Protein AF-A0A6G0UIK2-F1 (afdb_monomer_lite)

Radius of gyration: 37.33 Å; chains: 1; bounding box: 90×75×109 Å

Structure (mmCIF, N/CA/C/O backbone):
data_AF-A0A6G0UIK2-F1
#
_entry.id   AF-A0A6G0UIK2-F1
#
loop_
_atom_site.group_PDB
_atom_site.id
_atom_site.type_symbol
_atom_site.label_atom_id
_atom_site.label_alt_id
_atom_site.label_comp_id
_atom_site.label_asym_id
_atom_site.label_entity_id
_atom_site.label_seq_id
_atom_site.pdbx_PDB_ins_code
_atom_site.Cartn_x
_atom_site.Cartn_y
_atom_site.Cartn_z
_atom_site.occupancy
_atom_site.B_iso_or_equiv
_atom_site.auth_seq_id
_atom_site.auth_comp_id
_atom_site.auth_asym_id
_atom_site.auth_atom_id
_atom_site.pdbx_PDB_model_num
ATOM 1 N N . MET A 1 1 ? 11.180 5.224 -28.943 1.00 34.25 1 MET A N 1
ATOM 2 C CA . MET A 1 1 ? 11.182 4.300 -30.099 1.00 34.25 1 MET A CA 1
ATOM 3 C C . MET A 1 1 ? 10.097 3.264 -29.879 1.00 34.25 1 MET A C 1
ATOM 5 O O . MET A 1 1 ? 9.831 2.953 -28.726 1.00 34.25 1 MET A O 1
ATOM 9 N N . ALA A 1 2 ? 9.435 2.812 -30.944 1.00 28.53 2 ALA A N 1
ATOM 10 C CA . ALA A 1 2 ? 8.351 1.838 -30.860 1.00 28.53 2 ALA A CA 1
ATOM 11 C C . ALA A 1 2 ? 8.927 0.422 -30.720 1.00 28.53 2 ALA A C 1
ATOM 13 O O . ALA A 1 2 ? 9.756 0.020 -31.533 1.00 28.53 2 ALA A O 1
ATOM 14 N N . ILE A 1 3 ? 8.484 -0.316 -29.703 1.00 40.28 3 ILE A N 1
ATOM 15 C CA . ILE A 1 3 ? 8.527 -1.778 -29.731 1.00 40.28 3 ILE A CA 1
ATOM 16 C C . ILE A 1 3 ? 7.458 -2.175 -30.747 1.00 40.28 3 ILE A C 1
ATOM 18 O O . ILE A 1 3 ? 6.300 -1.782 -30.603 1.00 40.28 3 ILE A O 1
ATOM 22 N N . LEU A 1 4 ? 7.856 -2.862 -31.815 1.00 38.62 4 LEU A N 1
ATOM 23 C CA . LEU A 1 4 ? 6.909 -3.444 -32.759 1.00 38.62 4 LEU A CA 1
ATOM 24 C C . LEU A 1 4 ? 6.249 -4.640 -32.070 1.00 38.62 4 LEU A C 1
ATOM 26 O O . LEU A 1 4 ? 6.721 -5.768 -32.167 1.00 38.62 4 LEU A O 1
ATOM 30 N N . GLU A 1 5 ? 5.171 -4.382 -31.336 1.00 42.03 5 GLU A N 1
ATOM 31 C CA . GLU A 1 5 ? 4.216 -5.421 -30.968 1.00 42.03 5 GLU A CA 1
ATOM 32 C C . GLU A 1 5 ? 3.418 -5.754 -32.229 1.00 42.03 5 GLU A C 1
ATOM 34 O O . GLU A 1 5 ? 2.476 -5.058 -32.603 1.00 42.03 5 GLU A O 1
ATOM 39 N N . SER A 1 6 ? 3.856 -6.781 -32.949 1.00 40.16 6 SER A N 1
ATOM 40 C CA . SER A 1 6 ? 3.041 -7.370 -34.001 1.00 40.16 6 SER A CA 1
ATOM 41 C C . SER A 1 6 ? 2.009 -8.292 -33.363 1.00 40.16 6 SER A C 1
ATOM 43 O O . SER A 1 6 ? 2.371 -9.274 -32.719 1.00 40.16 6 SER A O 1
ATOM 45 N N . GLU A 1 7 ? 0.723 -8.005 -33.568 1.00 42.91 7 GLU A N 1
ATOM 46 C CA . GLU A 1 7 ? -0.362 -8.965 -33.311 1.00 42.91 7 GLU A CA 1
ATOM 47 C C . GLU A 1 7 ? -0.391 -10.100 -34.357 1.00 42.91 7 GLU A C 1
ATOM 49 O O . GLU A 1 7 ? -1.149 -11.064 -34.227 1.00 42.91 7 GLU A O 1
ATOM 54 N N . GLU A 1 8 ? 0.424 -9.998 -35.411 1.00 45.72 8 GLU A N 1
ATOM 55 C CA . GLU A 1 8 ? 0.498 -10.980 -36.484 1.00 45.72 8 GLU A CA 1
ATOM 56 C C . GLU A 1 8 ? 1.493 -12.094 -36.109 1.00 45.72 8 GLU A C 1
ATOM 58 O O . GLU A 1 8 ? 2.708 -11.892 -36.073 1.00 45.72 8 GLU A O 1
ATOM 63 N N . ASN A 1 9 ? 0.960 -13.290 -35.827 1.00 54.25 9 ASN A N 1
ATOM 64 C CA . ASN A 1 9 ? 1.713 -14.511 -35.487 1.00 54.25 9 ASN A CA 1
ATOM 65 C C . ASN A 1 9 ? 2.527 -15.097 -36.667 1.00 54.25 9 ASN A C 1
ATOM 67 O O . ASN A 1 9 ? 2.987 -16.235 -36.579 1.00 54.25 9 ASN A O 1
ATOM 71 N N . ASP A 1 10 ? 2.647 -14.382 -37.788 1.00 66.69 10 ASP A N 1
ATOM 72 C CA . ASP A 1 10 ? 3.238 -14.868 -39.036 1.00 66.69 10 ASP A CA 1
ATOM 73 C C . ASP A 1 10 ? 4.478 -14.085 -39.495 1.00 66.69 10 ASP A C 1
ATOM 75 O O . ASP A 1 10 ? 4.962 -14.347 -40.594 1.00 66.69 10 ASP A O 1
ATOM 79 N N . LEU A 1 11 ? 5.036 -13.178 -38.683 1.00 69.94 11 LEU A N 1
ATOM 80 C CA . LEU A 1 11 ? 6.288 -12.486 -39.018 1.00 69.94 11 LEU A CA 1
ATOM 81 C C . LEU A 1 11 ? 7.501 -13.429 -39.017 1.00 69.94 11 LEU A C 1
ATOM 83 O O . LEU A 1 11 ? 7.654 -14.291 -38.152 1.00 69.94 11 LEU A O 1
ATOM 87 N N . ALA A 1 12 ? 8.402 -13.215 -39.970 1.00 75.38 12 ALA A N 1
ATOM 88 C CA . ALA A 1 12 ? 9.668 -13.910 -40.125 1.00 75.38 12 ALA A CA 1
ATOM 89 C C . ALA A 1 12 ? 10.810 -12.904 -40.353 1.00 75.38 12 ALA A C 1
ATOM 91 O O . ALA A 1 12 ? 10.625 -11.839 -40.944 1.00 75.38 12 ALA A O 1
ATOM 92 N N . VAL A 1 13 ? 12.003 -13.258 -39.869 1.00 77.62 13 VAL A N 1
ATOM 93 C CA . VAL A 1 13 ? 13.226 -12.455 -39.992 1.00 77.62 13 VAL A CA 1
ATOM 94 C C . VAL A 1 13 ? 14.212 -13.217 -40.869 1.00 77.62 13 VAL A C 1
ATOM 96 O O . VAL A 1 13 ? 14.624 -14.323 -40.519 1.00 77.62 13 VAL A O 1
ATOM 99 N N . LEU A 1 14 ? 14.581 -12.643 -42.015 1.00 80.62 14 LEU A N 1
ATOM 100 C CA . LEU A 1 14 ? 15.610 -13.211 -42.884 1.00 80.62 14 LEU A CA 1
ATOM 101 C C . LEU A 1 14 ? 16.980 -12.700 -42.448 1.00 80.62 14 LEU A C 1
ATOM 103 O O . LEU A 1 14 ? 17.200 -11.489 -42.407 1.00 80.62 14 LEU A O 1
ATOM 107 N N . VAL A 1 15 ? 17.904 -13.619 -42.182 1.00 78.94 15 VAL A N 1
ATOM 108 C CA . VAL A 1 15 ? 19.283 -13.301 -41.799 1.00 78.94 15 VAL A CA 1
ATOM 109 C C . VAL A 1 15 ? 20.239 -13.846 -42.850 1.00 78.94 15 VAL A C 1
ATOM 111 O O . VAL A 1 15 ? 20.168 -15.022 -43.201 1.00 78.94 15 VAL A O 1
ATOM 114 N N . ILE A 1 16 ? 21.130 -12.990 -43.349 1.00 79.38 16 ILE A N 1
ATOM 115 C CA . ILE A 1 16 ? 22.190 -13.348 -44.296 1.00 79.38 16 ILE A CA 1
ATOM 116 C C . ILE A 1 16 ? 23.500 -12.798 -43.744 1.00 79.38 16 ILE A C 1
ATOM 118 O O . ILE A 1 16 ? 23.590 -11.602 -43.468 1.00 79.38 16 ILE A O 1
ATOM 122 N N . ASP A 1 17 ? 24.491 -13.675 -43.575 1.00 76.62 17 ASP A N 1
ATOM 123 C CA . ASP A 1 17 ? 25.811 -13.341 -43.026 1.00 76.62 17 ASP A CA 1
ATOM 124 C C . ASP A 1 17 ? 25.730 -12.604 -41.672 1.00 76.62 17 ASP A C 1
ATOM 126 O O . ASP A 1 17 ? 26.405 -11.603 -41.451 1.00 76.62 17 ASP A O 1
ATOM 130 N N . GLY A 1 18 ? 24.840 -13.064 -40.783 1.00 75.31 18 GLY A N 1
ATOM 131 C CA . GLY A 1 18 ? 24.606 -12.469 -39.457 1.00 75.31 18 GLY A CA 1
ATOM 132 C C . GLY A 1 18 ? 23.735 -11.206 -39.452 1.00 75.31 18 GLY A C 1
ATOM 133 O O . GLY A 1 18 ? 23.289 -10.782 -38.391 1.00 75.31 18 GLY A O 1
ATOM 134 N N . LEU A 1 19 ? 23.418 -10.635 -40.619 1.00 79.00 19 LEU A N 1
ATOM 135 C CA . LEU A 1 19 ? 22.650 -9.394 -40.744 1.00 79.00 19 LEU A CA 1
ATOM 136 C C . LEU A 1 19 ? 21.186 -9.646 -41.096 1.00 79.00 19 LEU A C 1
ATOM 138 O O . LEU A 1 19 ? 20.872 -10.414 -42.007 1.00 79.00 19 LEU A O 1
ATOM 142 N N . ILE A 1 20 ? 20.287 -8.916 -40.444 1.00 80.81 20 ILE A N 1
ATOM 143 C CA . ILE A 1 20 ? 18.859 -8.907 -40.754 1.00 80.81 20 ILE A CA 1
ATOM 144 C C . ILE A 1 20 ? 18.646 -8.215 -42.106 1.00 80.81 20 ILE A C 1
ATOM 146 O O . ILE A 1 20 ? 18.943 -7.033 -42.264 1.00 80.81 20 ILE A O 1
ATOM 150 N N . LYS A 1 21 ? 18.109 -8.933 -43.093 1.00 82.69 21 LYS A N 1
ATOM 151 C CA . LYS A 1 21 ? 17.836 -8.408 -44.444 1.00 82.69 21 LYS A CA 1
ATOM 152 C C . LYS A 1 21 ? 16.383 -8.032 -44.672 1.00 82.69 21 LYS A C 1
ATOM 154 O O . LYS A 1 21 ? 16.118 -7.101 -45.426 1.00 82.69 21 LYS A O 1
ATOM 159 N N . SER A 1 22 ? 15.454 -8.710 -44.010 1.00 78.88 22 SER A N 1
ATOM 160 C CA . SER A 1 22 ? 14.035 -8.362 -44.060 1.00 78.88 22 SER A CA 1
ATOM 161 C C . SER A 1 22 ? 13.304 -8.813 -42.797 1.00 78.88 22 SER A C 1
ATOM 163 O O . SER A 1 22 ? 13.726 -9.754 -42.119 1.00 78.88 22 SER A O 1
ATOM 165 N N . ILE A 1 23 ? 12.220 -8.104 -42.476 1.00 78.88 23 ILE A N 1
ATOM 166 C CA . ILE A 1 23 ? 11.276 -8.415 -41.396 1.00 78.88 23 ILE A CA 1
ATOM 167 C C . ILE A 1 23 ? 9.881 -8.283 -42.005 1.00 78.88 23 ILE A C 1
ATOM 169 O O . ILE A 1 23 ? 9.384 -7.173 -42.190 1.00 78.88 23 ILE A O 1
ATOM 173 N N . GLU A 1 24 ? 9.290 -9.405 -42.394 1.00 78.12 24 GLU A N 1
ATOM 174 C CA . GLU A 1 24 ? 8.065 -9.455 -43.202 1.00 78.12 24 GLU A CA 1
ATOM 175 C C . GLU A 1 24 ? 7.240 -10.686 -42.819 1.00 78.12 24 GLU A C 1
ATOM 177 O O . GLU A 1 24 ? 7.688 -11.521 -42.034 1.00 78.12 24 GLU A O 1
ATOM 182 N N . LYS A 1 25 ? 6.033 -10.840 -43.369 1.00 75.50 25 LYS A N 1
ATOM 183 C CA . LYS A 1 25 ? 5.266 -12.076 -43.183 1.00 75.50 25 LYS A CA 1
ATOM 184 C C . LYS A 1 25 ? 6.003 -13.254 -43.796 1.00 75.50 25 LYS A C 1
ATOM 186 O O . LYS A 1 25 ? 6.598 -13.152 -44.865 1.00 75.50 25 LYS A O 1
ATOM 191 N N . SER A 1 26 ? 5.896 -14.414 -43.162 1.00 72.88 26 SER A N 1
ATOM 192 C CA . SER A 1 26 ? 6.529 -15.651 -43.614 1.00 72.88 26 SER A CA 1
ATOM 193 C C . SER A 1 26 ? 6.092 -16.046 -45.031 1.00 72.88 26 SER A C 1
ATOM 195 O O . SER A 1 26 ? 6.870 -16.664 -45.755 1.00 72.88 26 SER A O 1
ATOM 197 N N . SER A 1 27 ? 4.878 -15.662 -45.453 1.00 74.50 27 SER A N 1
ATOM 198 C CA . SER A 1 27 ? 4.381 -15.852 -46.824 1.00 74.50 27 SER A CA 1
ATOM 199 C C . SER A 1 27 ? 5.041 -14.952 -47.867 1.00 74.50 27 SER A C 1
ATOM 201 O O . SER A 1 27 ? 5.027 -15.297 -49.048 1.00 74.50 27 SER A O 1
ATOM 203 N N . ASP A 1 28 ? 5.583 -13.814 -47.440 1.00 75.38 28 ASP A N 1
ATOM 204 C CA . ASP A 1 28 ? 6.031 -12.727 -48.312 1.00 75.38 28 ASP A CA 1
ATOM 205 C C . ASP A 1 28 ? 7.557 -12.753 -48.510 1.00 75.38 28 ASP A C 1
ATOM 207 O O . ASP A 1 28 ? 8.066 -12.182 -49.473 1.00 75.38 28 ASP A O 1
ATOM 211 N N . ILE A 1 29 ? 8.283 -13.509 -47.673 1.00 72.00 29 ILE A N 1
ATOM 212 C CA . ILE A 1 29 ? 9.716 -13.767 -47.850 1.00 72.00 29 ILE A CA 1
ATOM 213 C C . ILE A 1 29 ? 9.935 -14.678 -49.066 1.00 72.00 29 ILE A C 1
ATOM 215 O O . ILE A 1 29 ? 9.763 -15.899 -49.009 1.00 72.00 29 ILE A O 1
ATOM 219 N N . ILE A 1 30 ? 10.377 -14.072 -50.167 1.00 67.19 30 ILE A N 1
ATOM 220 C CA . ILE A 1 30 ? 10.796 -14.761 -51.390 1.00 67.19 30 ILE A CA 1
ATOM 221 C C . ILE A 1 30 ? 12.322 -14.882 -51.375 1.00 67.19 30 ILE A C 1
ATOM 223 O O . ILE A 1 30 ? 13.034 -13.891 -51.514 1.00 67.19 30 ILE A O 1
ATOM 227 N N . VAL A 1 31 ? 12.828 -16.106 -51.233 1.00 66.56 31 VAL A N 1
ATOM 228 C CA . VAL A 1 31 ? 14.262 -16.429 -51.309 1.00 66.56 31 VAL A CA 1
ATOM 229 C C . VAL A 1 31 ? 14.514 -17.434 -52.432 1.00 66.56 31 VAL A C 1
ATOM 231 O O . VAL A 1 31 ? 13.772 -18.404 -52.576 1.00 66.56 31 VAL A O 1
ATOM 234 N N . GLU A 1 32 ? 15.546 -17.187 -53.246 1.00 54.56 32 GLU A N 1
ATOM 235 C CA . GLU A 1 32 ? 15.909 -18.034 -54.398 1.00 54.56 32 GLU A CA 1
ATOM 236 C C . GLU A 1 32 ? 16.566 -19.368 -53.982 1.00 54.56 32 GLU A C 1
ATOM 238 O O . GLU A 1 32 ? 16.543 -20.332 -54.747 1.00 54.56 32 GLU A O 1
ATOM 243 N N . GLU A 1 33 ? 17.094 -19.449 -52.754 1.00 62.06 33 GLU A N 1
ATOM 244 C CA . GLU A 1 33 ? 17.765 -20.622 -52.180 1.00 62.06 33 GLU A CA 1
ATOM 245 C C . GLU A 1 33 ? 17.059 -21.154 -50.915 1.00 62.06 33 GLU A C 1
ATOM 247 O O . GLU A 1 33 ? 16.297 -20.458 -50.242 1.00 62.06 33 GLU A O 1
ATOM 252 N N . SER A 1 34 ? 17.314 -22.424 -50.579 1.00 64.50 34 SER A N 1
ATOM 253 C CA . SER A 1 34 ? 16.778 -23.087 -49.382 1.00 64.50 34 SER A CA 1
ATOM 254 C C . SER A 1 34 ? 17.549 -22.670 -48.124 1.00 64.50 34 SER A C 1
ATOM 256 O O . SER A 1 34 ? 18.591 -23.251 -47.825 1.00 64.50 34 SER A O 1
ATOM 258 N N . PHE A 1 35 ? 17.006 -21.732 -47.346 1.00 67.00 35 PHE A N 1
ATOM 259 C CA . PHE A 1 35 ? 17.536 -21.369 -46.025 1.00 67.00 35 PHE A CA 1
ATOM 260 C C . PHE A 1 35 ? 17.013 -22.295 -44.908 1.00 67.00 35 PHE A C 1
ATOM 262 O O . PHE A 1 35 ? 15.846 -22.706 -44.950 1.00 67.00 35 PHE A O 1
ATOM 269 N N . PRO A 1 36 ? 17.822 -22.592 -43.871 1.00 64.25 36 PRO A N 1
ATOM 270 C CA . PRO A 1 36 ? 17.335 -23.199 -42.635 1.00 64.25 36 PRO A CA 1
ATOM 271 C C . PRO A 1 36 ? 16.252 -22.320 -41.995 1.00 64.25 36 PRO A C 1
ATOM 273 O O . PRO A 1 36 ? 16.436 -21.116 -41.834 1.00 64.25 36 PRO A O 1
ATOM 276 N N . LYS A 1 37 ? 15.112 -22.914 -41.626 1.00 68.06 37 LYS A N 1
ATOM 277 C CA . LYS A 1 37 ? 14.012 -22.207 -40.952 1.00 68.06 37 LYS A CA 1
ATOM 278 C C . LYS A 1 37 ? 14.024 -22.520 -39.461 1.00 68.06 37 LYS A C 1
ATOM 280 O O . LYS A 1 37 ? 14.017 -23.691 -39.085 1.00 68.06 37 LYS A O 1
ATOM 285 N N . VAL A 1 38 ? 13.976 -21.482 -38.630 1.00 66.00 38 VAL A N 1
ATOM 286 C CA . VAL A 1 38 ? 13.865 -21.597 -37.171 1.00 66.00 38 VAL A CA 1
ATOM 287 C C . VAL A 1 38 ? 12.470 -21.138 -36.752 1.00 66.00 38 VAL A C 1
ATOM 289 O O . VAL A 1 38 ? 12.124 -19.974 -36.914 1.00 66.00 38 VAL A O 1
ATOM 292 N N . ASP A 1 39 ? 11.652 -22.061 -36.243 1.00 65.31 39 ASP A N 1
ATOM 293 C CA . ASP A 1 39 ? 10.324 -21.751 -35.698 1.00 65.31 39 ASP A CA 1
ATOM 294 C C . ASP A 1 39 ? 10.440 -21.359 -34.216 1.00 65.31 39 ASP A C 1
ATOM 296 O O . ASP A 1 39 ? 10.848 -22.166 -33.368 1.00 65.31 39 ASP A O 1
ATOM 300 N N . CYS A 1 40 ? 10.048 -20.121 -33.903 1.00 59.00 40 CYS A N 1
ATOM 301 C CA . CYS A 1 40 ? 10.034 -19.572 -32.548 1.00 59.00 40 CYS A CA 1
ATOM 302 C C . CYS A 1 40 ? 8.974 -20.221 -31.629 1.00 59.00 40 CYS A C 1
ATOM 304 O O . CYS A 1 40 ? 8.991 -19.961 -30.429 1.00 59.00 40 CYS A O 1
ATOM 306 N N . ARG A 1 41 ? 8.068 -21.073 -32.147 1.00 52.22 41 ARG A N 1
ATOM 307 C CA . ARG A 1 41 ? 7.090 -21.913 -31.412 1.00 52.22 41 ARG A CA 1
ATOM 308 C C . ARG A 1 41 ? 6.298 -21.175 -30.321 1.00 52.22 41 ARG A C 1
ATOM 310 O O . ARG A 1 41 ? 6.032 -21.726 -29.254 1.00 52.22 41 ARG A O 1
ATOM 317 N N . GLY A 1 42 ? 5.910 -19.929 -30.600 1.00 56.59 42 GLY A N 1
ATOM 318 C CA . GLY A 1 42 ? 5.153 -19.066 -29.682 1.00 56.59 42 GLY A CA 1
ATOM 319 C C . GLY A 1 42 ? 5.996 -18.299 -28.652 1.00 56.59 42 GLY A C 1
ATOM 320 O O . GLY A 1 42 ? 5.425 -17.647 -27.781 1.00 56.59 42 GLY A O 1
ATOM 321 N N . GLY A 1 43 ? 7.329 -18.373 -28.732 1.00 57.72 43 GLY A N 1
ATOM 322 C CA . GLY A 1 43 ? 8.256 -17.515 -27.989 1.00 57.72 43 GLY A CA 1
ATOM 323 C C . GLY A 1 43 ? 8.405 -16.117 -28.603 1.00 57.72 43 GLY A C 1
ATOM 324 O O . GLY A 1 43 ? 7.928 -15.857 -29.706 1.00 57.72 43 GLY A O 1
ATOM 325 N N . CYS A 1 44 ? 9.080 -15.217 -27.883 1.00 62.72 44 CYS A N 1
ATOM 326 C CA . CYS A 1 44 ? 9.376 -13.860 -28.348 1.00 62.72 44 CYS A CA 1
ATOM 327 C C . CYS A 1 44 ? 10.810 -13.783 -28.881 1.00 62.72 44 CYS A C 1
ATOM 329 O O . CYS A 1 44 ? 11.738 -14.251 -28.220 1.00 62.72 44 CYS A O 1
ATOM 331 N N . LEU A 1 45 ? 10.986 -13.174 -30.054 1.00 70.12 45 LEU A N 1
ATOM 332 C CA . LEU A 1 45 ? 12.298 -12.788 -30.559 1.00 70.12 45 LEU A CA 1
ATOM 333 C C . LEU A 1 45 ? 12.630 -11.394 -30.011 1.00 70.12 45 LEU A C 1
ATOM 335 O O . LEU A 1 45 ? 11.912 -10.436 -30.292 1.00 70.12 45 LEU A O 1
ATOM 339 N N . ILE A 1 46 ? 13.709 -11.284 -29.237 1.00 75.75 46 ILE A N 1
ATOM 340 C CA . ILE A 1 46 ? 14.225 -10.012 -28.710 1.00 75.75 46 ILE A CA 1
ATOM 341 C C . ILE A 1 46 ? 15.668 -9.794 -29.185 1.00 75.75 46 ILE A C 1
ATOM 343 O O . ILE A 1 46 ? 16.333 -10.775 -29.522 1.00 75.75 46 ILE A O 1
ATOM 347 N N . PRO A 1 47 ? 16.165 -8.543 -29.228 1.00 80.25 47 PRO A N 1
ATOM 348 C CA . PRO A 1 47 ? 17.593 -8.302 -29.410 1.00 80.25 47 PRO A CA 1
ATOM 349 C C . PRO A 1 47 ? 18.393 -8.990 -28.300 1.00 80.25 47 PRO A C 1
ATOM 351 O O . PRO A 1 47 ? 17.902 -9.089 -27.171 1.00 80.25 47 PRO A O 1
ATOM 354 N N . GLY A 1 48 ? 19.621 -9.409 -28.605 1.00 85.31 48 GLY A N 1
ATOM 355 C CA . GLY A 1 48 ? 20.551 -9.887 -27.588 1.00 85.31 48 GLY A CA 1
ATOM 356 C C . GLY A 1 48 ? 20.739 -8.851 -26.476 1.00 85.31 48 GLY A C 1
ATOM 357 O O . GLY A 1 48 ? 20.702 -7.637 -26.722 1.00 85.31 48 GLY A O 1
ATOM 358 N N . LEU A 1 49 ? 20.845 -9.323 -25.231 1.00 94.25 49 LEU A N 1
ATOM 359 C CA . LEU A 1 49 ? 21.008 -8.434 -24.086 1.00 94.25 49 LEU A CA 1
ATOM 360 C C . LEU A 1 49 ? 22.454 -7.955 -24.018 1.00 94.25 49 LEU A C 1
ATOM 362 O O . LEU A 1 49 ? 23.393 -8.721 -24.235 1.00 94.25 49 LEU A O 1
ATOM 366 N N . ILE A 1 50 ? 22.623 -6.682 -23.681 1.00 96.06 50 ILE A N 1
ATOM 367 C CA . ILE A 1 50 ? 23.929 -6.039 -23.619 1.00 96.06 50 ILE A CA 1
ATOM 368 C C . ILE A 1 50 ? 24.182 -5.602 -22.187 1.00 96.06 50 ILE A C 1
ATOM 370 O O . ILE A 1 50 ? 23.447 -4.778 -21.638 1.00 96.06 50 ILE A O 1
ATOM 374 N N . ASP A 1 51 ? 25.240 -6.139 -21.592 1.00 98.00 51 ASP A N 1
ATOM 375 C CA . ASP A 1 51 ? 25.703 -5.704 -20.284 1.00 98.00 51 ASP A CA 1
ATOM 376 C C . ASP A 1 51 ? 26.595 -4.468 -20.434 1.00 98.00 51 ASP A C 1
ATOM 378 O O . ASP A 1 51 ? 27.769 -4.549 -20.803 1.00 98.00 51 ASP A O 1
ATOM 382 N N . GLY A 1 52 ? 26.014 -3.299 -20.163 1.00 97.44 52 GLY A N 1
ATOM 383 C CA . GLY A 1 52 ? 26.690 -2.019 -20.328 1.00 97.44 52 GLY A CA 1
ATOM 384 C C . GLY A 1 52 ? 27.799 -1.744 -19.314 1.00 97.44 52 GLY A C 1
ATOM 385 O O . GLY A 1 52 ? 28.472 -0.732 -19.480 1.00 97.44 52 GLY A O 1
ATOM 386 N N . HIS A 1 53 ? 27.970 -2.570 -18.270 1.00 98.12 53 HIS A N 1
ATOM 387 C CA . HIS A 1 53 ? 28.995 -2.356 -17.249 1.00 98.12 53 HIS A CA 1
ATOM 388 C C . HIS A 1 53 ? 29.303 -3.636 -16.453 1.00 98.12 53 HIS A C 1
ATOM 390 O O . HIS A 1 53 ? 28.509 -4.038 -15.604 1.00 98.12 53 HIS A O 1
ATOM 396 N N . SER A 1 54 ? 30.503 -4.203 -16.619 1.00 97.44 54 SER A N 1
ATOM 397 C CA . SER A 1 54 ? 30.993 -5.289 -15.756 1.00 97.44 54 SER A CA 1
ATOM 398 C C . SER A 1 54 ? 32.513 -5.251 -15.523 1.00 97.44 54 SER A C 1
ATOM 400 O O . SER A 1 54 ? 33.257 -4.619 -16.280 1.00 97.44 54 SER A O 1
ATOM 402 N N . HIS A 1 55 ? 32.979 -5.959 -14.487 1.00 96.81 55 HIS A N 1
ATOM 403 C CA . HIS A 1 55 ? 34.391 -6.157 -14.121 1.00 96.81 55 HIS A CA 1
ATOM 404 C C . HIS A 1 55 ? 34.710 -7.661 -14.011 1.00 96.81 55 HIS A C 1
ATOM 406 O O . HIS A 1 55 ? 34.934 -8.176 -12.911 1.00 96.81 55 HIS A O 1
ATOM 412 N N . PRO A 1 56 ? 34.703 -8.412 -15.126 1.00 96.19 56 PRO A N 1
ATOM 413 C CA . PRO A 1 56 ? 34.588 -9.866 -15.069 1.00 96.19 56 PRO A CA 1
ATOM 414 C C . PRO A 1 56 ? 35.922 -10.596 -14.857 1.00 96.19 56 PRO A C 1
ATOM 416 O O . PRO A 1 56 ? 35.931 -11.793 -14.576 1.00 96.19 56 PRO A O 1
ATOM 419 N N . VAL A 1 57 ? 37.056 -9.896 -14.970 1.00 97.19 57 VAL A N 1
ATOM 420 C CA . VAL A 1 57 ? 38.390 -10.479 -14.784 1.00 97.19 57 VAL A CA 1
ATOM 421 C C . VAL A 1 57 ? 38.875 -10.195 -13.364 1.00 97.19 57 VAL A C 1
ATOM 423 O O . VAL A 1 57 ? 39.252 -9.075 -13.036 1.00 97.19 57 VAL A O 1
ATOM 426 N N . PHE A 1 58 ? 38.890 -11.211 -12.508 1.00 95.44 58 PHE A N 1
ATOM 427 C CA . PHE A 1 58 ? 39.471 -11.150 -11.164 1.00 95.44 58 PHE A CA 1
ATOM 428 C C . PHE A 1 58 ? 39.757 -12.558 -10.638 1.00 95.44 58 PHE A C 1
ATOM 430 O O . PHE A 1 58 ? 39.325 -13.548 -11.221 1.00 95.44 58 PHE A O 1
ATOM 437 N N . ALA A 1 59 ? 40.474 -12.653 -9.517 1.00 92.62 59 ALA A N 1
ATOM 438 C CA . ALA A 1 59 ? 40.645 -13.906 -8.785 1.00 92.62 59 ALA A CA 1
ATOM 439 C C . ALA A 1 59 ? 40.277 -13.761 -7.302 1.00 92.62 59 ALA A C 1
ATOM 441 O O . ALA A 1 59 ? 40.422 -12.691 -6.708 1.00 92.62 59 ALA A O 1
ATOM 442 N N . GLY A 1 60 ? 39.871 -14.879 -6.694 1.00 85.25 60 GLY A N 1
ATOM 443 C CA . GLY A 1 60 ? 39.393 -14.947 -5.310 1.00 85.25 60 GLY A CA 1
ATOM 444 C C . GLY A 1 60 ? 37.894 -14.663 -5.173 1.00 85.25 60 GLY A C 1
ATOM 445 O O . GLY A 1 60 ? 37.218 -14.342 -6.145 1.00 85.25 60 GLY A O 1
ATOM 446 N N . ASP A 1 61 ? 37.377 -14.787 -3.950 1.00 77.31 61 ASP A N 1
ATOM 447 C CA . ASP A 1 61 ? 35.986 -14.480 -3.610 1.00 77.31 61 ASP A CA 1
ATOM 448 C C . ASP A 1 61 ? 35.905 -13.515 -2.416 1.00 77.31 61 ASP A C 1
ATOM 450 O O . ASP A 1 61 ? 36.779 -13.495 -1.544 1.00 77.31 61 ASP A O 1
ATOM 454 N N . ARG A 1 62 ? 34.839 -12.707 -2.367 1.00 78.12 62 ARG A N 1
ATOM 455 C CA . ARG A 1 62 ? 34.537 -11.806 -1.239 1.00 78.12 62 ARG A CA 1
ATOM 456 C C . ARG A 1 62 ? 33.318 -12.277 -0.439 1.00 78.12 62 ARG A C 1
ATOM 458 O O . ARG A 1 62 ? 32.661 -11.473 0.220 1.00 78.12 62 ARG A O 1
ATOM 465 N N . VAL A 1 63 ? 33.011 -13.580 -0.451 1.00 73.81 63 VAL A N 1
ATOM 466 C CA . VAL A 1 63 ? 31.826 -14.137 0.238 1.00 73.81 63 VAL A CA 1
ATOM 467 C C . VAL A 1 63 ? 31.887 -13.866 1.743 1.00 73.81 63 VAL A C 1
ATOM 469 O O . VAL A 1 63 ? 30.875 -13.555 2.373 1.00 73.81 63 VAL A O 1
ATOM 472 N N . HIS A 1 64 ? 33.088 -13.916 2.319 1.00 69.06 64 HIS A N 1
ATOM 473 C CA . HIS A 1 64 ? 33.324 -13.592 3.724 1.00 69.06 64 HIS A CA 1
ATOM 474 C C . HIS A 1 64 ? 32.910 -12.151 4.080 1.00 69.06 64 HIS A C 1
ATOM 476 O O . HIS A 1 64 ? 32.342 -11.923 5.147 1.00 69.06 64 HIS A O 1
ATOM 482 N N . GLU A 1 65 ? 33.102 -11.186 3.177 1.00 74.38 65 GLU A N 1
ATOM 483 C CA . GLU A 1 65 ? 32.671 -9.801 3.387 1.00 74.38 65 GLU A CA 1
ATOM 484 C C . GLU A 1 65 ? 31.155 -9.651 3.300 1.00 74.38 65 GLU A C 1
ATOM 486 O O . GLU A 1 65 ? 30.561 -8.903 4.076 1.00 74.38 65 GLU A O 1
ATOM 491 N N . PHE A 1 66 ? 30.513 -10.387 2.389 1.00 69.38 66 PHE A N 1
ATOM 492 C CA . PHE A 1 66 ? 29.057 -10.418 2.294 1.00 69.38 66 PHE A CA 1
ATOM 493 C C . PHE A 1 66 ? 28.431 -10.955 3.590 1.00 69.38 66 PHE A C 1
ATOM 495 O O . PHE A 1 66 ? 27.511 -10.341 4.132 1.00 69.38 66 PHE A O 1
ATOM 502 N N . ALA A 1 67 ? 28.993 -12.024 4.164 1.00 71.31 67 ALA A N 1
ATOM 503 C CA . ALA A 1 67 ? 28.575 -12.543 5.467 1.00 71.31 67 ALA A CA 1
ATOM 504 C C . ALA A 1 67 ? 28.746 -11.509 6.598 1.00 71.31 67 ALA A C 1
ATOM 506 O O . ALA A 1 67 ? 27.856 -11.359 7.437 1.00 71.31 67 ALA A O 1
ATOM 507 N N . MET A 1 68 ? 29.847 -10.748 6.601 1.00 71.12 68 MET A N 1
ATOM 508 C CA . MET A 1 68 ? 30.073 -9.672 7.575 1.00 71.12 68 MET A CA 1
ATOM 509 C C . MET A 1 68 ? 29.071 -8.521 7.421 1.00 71.12 68 MET A C 1
ATOM 511 O O . MET A 1 68 ? 28.526 -8.049 8.419 1.00 71.12 68 MET A O 1
ATOM 515 N N . LYS A 1 69 ? 28.771 -8.099 6.187 1.00 69.81 69 LYS A N 1
ATOM 516 C CA . LYS A 1 69 ? 27.759 -7.066 5.905 1.00 69.81 69 LYS A CA 1
ATOM 517 C C . LYS A 1 69 ? 26.360 -7.512 6.338 1.00 69.81 69 LYS A C 1
ATOM 519 O O . LYS A 1 69 ? 25.633 -6.729 6.946 1.00 69.81 69 LYS A O 1
ATOM 524 N N . LEU A 1 70 ? 25.993 -8.778 6.105 1.00 66.12 70 LEU A N 1
ATOM 525 C CA . LEU A 1 70 ? 24.735 -9.352 6.607 1.00 66.12 70 LEU A CA 1
ATOM 526 C C . LEU A 1 70 ? 24.671 -9.372 8.141 1.00 66.12 70 LEU A C 1
ATOM 528 O O . LEU A 1 70 ? 23.597 -9.175 8.707 1.00 66.12 70 LEU A O 1
ATOM 532 N N . ALA A 1 71 ? 25.811 -9.558 8.810 1.00 69.56 71 ALA A N 1
ATOM 533 C CA . ALA A 1 71 ? 25.937 -9.472 10.264 1.00 69.56 71 ALA A CA 1
ATOM 534 C C . ALA A 1 71 ? 25.975 -8.024 10.803 1.00 69.56 71 ALA A C 1
ATOM 536 O O . ALA A 1 71 ? 26.056 -7.831 12.015 1.00 69.56 71 ALA A O 1
ATOM 537 N N . GLY A 1 72 ? 25.887 -7.013 9.928 1.00 67.44 72 GLY A N 1
ATOM 538 C CA . GLY A 1 72 ? 25.825 -5.597 10.293 1.00 67.44 72 GLY A CA 1
ATOM 539 C C . GLY A 1 72 ? 27.173 -4.875 10.356 1.00 67.44 72 GLY A C 1
ATOM 540 O O . GLY A 1 72 ? 27.211 -3.756 10.863 1.00 67.44 72 GLY A O 1
ATOM 541 N N . ALA A 1 73 ? 28.262 -5.474 9.859 1.00 67.62 73 ALA A N 1
ATOM 542 C CA . ALA A 1 73 ? 29.568 -4.819 9.815 1.00 67.62 73 ALA A CA 1
ATOM 543 C C . ALA A 1 73 ? 29.561 -3.608 8.865 1.00 67.62 73 ALA A C 1
ATOM 545 O O . ALA A 1 73 ? 29.072 -3.675 7.734 1.00 67.62 73 ALA A O 1
ATOM 546 N N . THR A 1 74 ? 30.143 -2.504 9.320 1.00 65.25 74 THR A N 1
ATOM 547 C CA . THR A 1 74 ? 30.358 -1.284 8.538 1.00 65.25 74 THR A CA 1
ATOM 548 C C . THR A 1 74 ? 31.455 -1.478 7.488 1.00 65.25 74 THR A C 1
ATOM 550 O O . THR A 1 74 ? 32.323 -2.342 7.618 1.00 65.25 74 THR A O 1
ATOM 553 N N . TYR A 1 75 ? 31.469 -0.628 6.455 1.00 60.06 75 TYR A N 1
ATOM 554 C CA . TYR A 1 75 ? 32.510 -0.646 5.416 1.00 60.06 75 TYR A CA 1
ATOM 555 C C . TYR A 1 75 ? 33.932 -0.586 6.006 1.00 60.06 75 TYR A C 1
ATOM 557 O O . TYR A 1 75 ? 34.808 -1.353 5.607 1.00 60.06 75 TYR A O 1
ATOM 565 N N . MET A 1 76 ? 34.135 0.258 7.024 1.00 56.56 76 MET A N 1
ATOM 566 C CA . MET A 1 76 ? 35.421 0.399 7.714 1.00 56.56 76 MET A CA 1
ATOM 567 C C . MET A 1 76 ? 35.829 -0.869 8.476 1.00 56.56 76 MET A C 1
ATOM 569 O O . MET A 1 76 ? 37.008 -1.209 8.499 1.00 56.56 76 MET A O 1
ATOM 573 N N . GLU A 1 77 ? 34.879 -1.592 9.075 1.00 64.25 77 GLU A N 1
ATOM 574 C CA . GLU A 1 77 ? 35.143 -2.857 9.779 1.00 64.25 77 GLU A CA 1
ATOM 575 C C . GLU A 1 77 ? 35.485 -3.992 8.808 1.00 64.25 77 GLU A C 1
ATOM 577 O O . GLU A 1 77 ? 36.388 -4.783 9.080 1.00 64.25 77 GLU A O 1
ATOM 582 N N . VAL A 1 78 ? 34.825 -4.038 7.646 1.00 64.19 78 VAL A N 1
ATOM 583 C CA . VAL A 1 78 ? 35.147 -4.982 6.563 1.00 64.19 78 VAL A CA 1
ATOM 584 C C . VAL A 1 78 ? 36.551 -4.716 6.009 1.00 64.19 78 VAL A C 1
ATOM 586 O O . VAL A 1 78 ? 37.338 -5.645 5.823 1.00 64.19 78 VAL A O 1
ATOM 589 N N . GLN A 1 79 ? 36.909 -3.445 5.813 1.00 60.03 79 GLN A N 1
ATOM 590 C CA . GLN A 1 79 ? 38.241 -3.049 5.354 1.00 60.03 79 GLN A CA 1
ATOM 591 C C . GLN A 1 79 ? 39.325 -3.325 6.414 1.00 60.03 79 GLN A C 1
ATOM 593 O O . GLN A 1 79 ? 40.414 -3.794 6.079 1.00 60.03 79 GLN A O 1
ATOM 598 N N . ALA A 1 80 ? 39.028 -3.097 7.700 1.00 59.84 80 ALA A N 1
ATOM 599 C CA . ALA A 1 80 ? 39.925 -3.410 8.815 1.00 59.84 80 ALA A CA 1
ATOM 600 C C . ALA A 1 80 ? 40.154 -4.922 8.992 1.00 59.84 80 ALA A C 1
ATOM 602 O O . ALA A 1 80 ? 41.241 -5.331 9.398 1.00 59.84 80 ALA A O 1
ATOM 603 N N . ALA A 1 81 ? 39.169 -5.753 8.636 1.00 61.50 81 ALA A N 1
ATOM 604 C CA . ALA A 1 81 ? 39.281 -7.212 8.627 1.00 61.50 81 ALA A CA 1
ATOM 605 C C . ALA A 1 81 ? 40.065 -7.772 7.423 1.00 61.50 81 ALA A C 1
ATOM 607 O O . ALA A 1 81 ? 40.184 -8.987 7.279 1.00 61.50 81 ALA A O 1
ATOM 608 N N . GLY A 1 82 ? 40.627 -6.903 6.575 1.00 58.38 82 GLY A N 1
ATOM 609 C CA . GLY A 1 82 ? 41.437 -7.298 5.423 1.00 58.38 82 GLY A CA 1
ATOM 610 C C . GLY A 1 82 ? 40.651 -7.511 4.128 1.00 58.38 82 GLY A C 1
ATOM 611 O O . GLY A 1 82 ? 41.248 -7.978 3.161 1.00 58.38 82 GLY A O 1
ATOM 612 N N . GLY A 1 83 ? 39.362 -7.152 4.094 1.00 63.41 83 GLY A N 1
ATOM 613 C CA . GLY A 1 83 ? 38.539 -7.134 2.883 1.00 63.41 83 GLY A CA 1
ATOM 614 C C . GLY A 1 83 ? 38.758 -5.888 2.011 1.00 63.41 83 GLY A C 1
ATOM 615 O O . GLY A 1 83 ? 39.681 -5.094 2.223 1.00 63.41 83 GLY A O 1
ATOM 616 N N . GLY A 1 84 ? 37.889 -5.686 1.023 1.00 77.81 84 GLY A N 1
ATOM 617 C CA . GLY A 1 84 ? 37.925 -4.539 0.113 1.00 77.81 84 GLY A CA 1
ATOM 618 C C . GLY A 1 84 ? 38.547 -4.846 -1.251 1.00 77.81 84 GLY A C 1
ATOM 619 O O . GLY A 1 84 ? 39.006 -5.955 -1.529 1.00 77.81 84 GLY A O 1
ATOM 620 N N . ILE A 1 85 ? 38.613 -3.828 -2.116 1.00 84.88 85 ILE A N 1
ATOM 621 C CA . ILE A 1 85 ? 39.222 -3.940 -3.454 1.00 84.88 85 ILE A CA 1
ATOM 622 C C . ILE A 1 85 ? 40.652 -4.498 -3.398 1.00 84.88 85 ILE A C 1
ATOM 624 O O . ILE A 1 85 ? 40.995 -5.380 -4.178 1.00 84.88 85 ILE A O 1
ATOM 628 N N . HIS A 1 86 ? 41.452 -4.096 -2.405 1.00 87.19 86 HIS A N 1
ATOM 629 C CA . HIS A 1 86 ? 42.840 -4.546 -2.266 1.00 87.19 86 HIS A CA 1
ATOM 630 C C . HIS A 1 86 ? 43.000 -6.052 -2.022 1.00 87.19 86 HIS A C 1
ATOM 632 O O . HIS A 1 86 ? 44.027 -6.605 -2.412 1.00 87.19 86 HIS A O 1
ATOM 638 N N . PHE A 1 87 ? 42.016 -6.718 -1.406 1.00 86.62 87 PHE A N 1
ATOM 639 C CA . PHE A 1 87 ? 42.026 -8.177 -1.266 1.00 86.62 87 PHE A CA 1
ATOM 640 C C . PHE A 1 87 ? 41.943 -8.847 -2.643 1.00 86.62 87 PHE A C 1
ATOM 642 O O . PHE A 1 87 ? 42.776 -9.686 -2.992 1.00 86.62 87 PHE A O 1
ATOM 649 N N . THR A 1 88 ? 40.986 -8.399 -3.458 1.00 90.00 88 THR A N 1
ATOM 650 C CA . THR A 1 88 ? 40.802 -8.872 -4.839 1.00 90.00 88 THR A CA 1
ATOM 651 C C . THR A 1 88 ? 42.025 -8.548 -5.689 1.00 90.00 88 THR A C 1
ATOM 653 O O . THR A 1 88 ? 42.493 -9.394 -6.449 1.00 90.00 88 THR A O 1
ATOM 656 N N . THR A 1 89 ? 42.602 -7.353 -5.522 1.00 92.62 89 THR A N 1
ATOM 657 C CA . THR A 1 89 ? 43.807 -6.952 -6.252 1.00 92.62 89 THR A CA 1
ATOM 658 C C . THR A 1 89 ? 44.989 -7.859 -5.945 1.00 92.62 89 THR A C 1
ATOM 660 O O . THR A 1 89 ? 45.657 -8.333 -6.861 1.00 92.62 89 THR A O 1
ATOM 663 N N . GLN A 1 90 ? 45.227 -8.175 -4.669 1.00 92.00 90 GLN A N 1
ATOM 664 C CA . GLN A 1 90 ? 46.287 -9.105 -4.291 1.00 92.00 90 GLN A CA 1
ATOM 665 C C . GLN A 1 90 ? 46.085 -10.478 -4.950 1.00 92.00 90 GLN A C 1
ATOM 667 O O . GLN A 1 90 ? 47.014 -11.012 -5.557 1.00 92.00 90 GLN A O 1
ATOM 672 N N . LYS A 1 91 ? 44.870 -11.031 -4.881 1.00 93.81 91 LYS A N 1
ATOM 673 C CA . LYS A 1 91 ? 44.561 -12.339 -5.476 1.00 93.81 91 LYS A CA 1
ATOM 674 C C . LYS A 1 91 ? 44.704 -12.346 -6.995 1.00 93.81 91 LYS A C 1
ATOM 676 O O . LYS A 1 91 ? 45.249 -13.292 -7.557 1.00 93.81 91 LYS A O 1
ATOM 681 N N . THR A 1 92 ? 44.291 -11.271 -7.655 1.00 95.75 92 THR A N 1
ATOM 682 C CA . THR A 1 92 ? 44.389 -11.113 -9.114 1.00 95.75 92 THR A CA 1
ATOM 683 C C . THR A 1 92 ? 45.845 -10.966 -9.580 1.00 95.75 92 THR A C 1
ATOM 685 O O . THR A 1 92 ? 46.229 -11.497 -10.629 1.00 95.75 92 THR A O 1
ATOM 688 N N . ARG A 1 93 ? 46.703 -10.320 -8.779 1.00 95.62 93 ARG A N 1
ATOM 689 C CA . ARG A 1 93 ? 48.159 -10.271 -9.012 1.00 95.62 93 ARG A CA 1
ATOM 690 C C . ARG A 1 93 ? 48.797 -11.657 -8.899 1.00 95.62 93 ARG A C 1
ATOM 692 O O . ARG A 1 93 ? 49.560 -12.034 -9.786 1.00 95.62 93 ARG A O 1
ATOM 699 N N . GLU A 1 94 ? 48.443 -12.414 -7.857 1.00 96.06 94 GLU A N 1
ATOM 700 C CA . GLU A 1 94 ? 48.922 -13.785 -7.600 1.00 96.06 94 GLU A CA 1
ATOM 701 C C . GLU A 1 94 ? 48.474 -14.790 -8.683 1.00 96.06 94 GLU A C 1
ATOM 703 O O . GLU A 1 94 ? 49.201 -15.739 -8.982 1.00 96.06 94 GLU A O 1
ATOM 708 N N . ALA A 1 95 ? 47.294 -14.594 -9.279 1.00 96.94 95 ALA A N 1
ATOM 709 C CA . ALA A 1 95 ? 46.734 -15.498 -10.280 1.00 96.94 95 ALA A CA 1
ATOM 710 C C . ALA A 1 95 ? 47.504 -15.475 -11.612 1.00 96.94 95 ALA A C 1
ATOM 712 O O . ALA A 1 95 ? 47.944 -14.428 -12.100 1.00 96.94 95 ALA A O 1
ATOM 713 N N . SER A 1 96 ? 47.625 -16.641 -12.248 1.00 97.62 96 SER A N 1
ATOM 714 C CA . SER A 1 96 ? 48.186 -16.736 -13.596 1.00 97.62 96 SER A CA 1
ATOM 715 C C . SER A 1 96 ? 47.187 -16.215 -14.639 1.00 97.62 96 SER A C 1
ATOM 717 O O . SER A 1 96 ? 45.977 -16.183 -14.412 1.00 97.62 96 SER A O 1
ATOM 719 N N . LYS A 1 97 ? 47.696 -15.835 -15.816 1.00 97.88 97 LYS A N 1
ATOM 720 C CA . LYS A 1 97 ? 46.867 -15.432 -16.964 1.00 97.88 97 LYS A CA 1
ATOM 721 C C . LYS A 1 97 ? 45.870 -16.528 -17.364 1.00 97.88 97 LYS A C 1
ATOM 723 O O . LYS A 1 97 ? 44.717 -16.238 -17.648 1.00 97.88 97 LYS A O 1
ATOM 728 N N . GLU A 1 98 ? 46.319 -17.782 -17.342 1.00 97.69 98 GLU A N 1
ATOM 729 C CA . GLU A 1 98 ? 45.511 -18.954 -17.688 1.00 97.69 98 GLU A CA 1
ATOM 730 C C . GLU A 1 98 ? 44.360 -19.173 -16.698 1.00 97.69 98 GLU A C 1
ATOM 732 O O . GLU A 1 98 ? 43.242 -19.464 -17.111 1.00 97.69 98 GLU A O 1
ATOM 737 N N . THR A 1 99 ? 44.601 -18.978 -15.397 1.00 96.88 99 THR A N 1
ATOM 738 C CA . THR A 1 99 ? 43.541 -19.050 -14.382 1.00 96.88 99 THR A CA 1
ATOM 739 C C . THR A 1 99 ? 42.478 -17.981 -14.623 1.00 96.88 99 THR A C 1
ATOM 741 O O . THR A 1 99 ? 41.299 -18.313 -14.697 1.00 96.88 99 THR A O 1
ATOM 744 N N . LEU A 1 100 ? 42.895 -16.726 -14.821 1.00 98.12 100 LEU A N 1
ATOM 745 C CA . LEU A 1 100 ? 41.976 -15.614 -15.082 1.00 98.12 100 LEU A CA 1
ATOM 746 C C . LEU A 1 100 ? 41.148 -15.835 -16.356 1.00 98.12 100 LEU A C 1
ATOM 748 O O . LEU A 1 100 ? 39.949 -15.575 -16.355 1.00 98.12 100 LEU A O 1
ATOM 752 N N . LEU A 1 101 ? 41.765 -16.356 -17.420 1.00 98.25 101 LEU A N 1
ATOM 753 C CA . LEU A 1 101 ? 41.069 -16.682 -18.664 1.00 98.25 101 LEU A CA 1
ATOM 754 C C . LEU A 1 101 ? 40.043 -17.803 -18.478 1.00 98.25 101 LEU A C 1
ATOM 756 O O . LEU A 1 101 ? 38.912 -17.678 -18.937 1.00 98.25 101 LEU A O 1
ATOM 760 N N . ASN A 1 102 ? 40.420 -18.888 -17.799 1.00 97.00 102 ASN A N 1
ATOM 761 C CA . ASN A 1 102 ? 39.521 -20.017 -17.568 1.00 97.00 102 ASN A CA 1
ATOM 762 C C . ASN A 1 102 ? 38.319 -19.633 -16.699 1.00 97.00 102 ASN A C 1
ATOM 764 O O . ASN A 1 102 ? 37.222 -20.144 -16.919 1.00 97.00 102 ASN A O 1
ATOM 768 N N . ASP A 1 103 ? 38.511 -18.758 -15.714 1.00 95.75 103 ASP A N 1
ATOM 769 C CA . ASP A 1 103 ? 37.416 -18.291 -14.868 1.00 95.75 103 ASP A CA 1
ATOM 770 C C . ASP A 1 103 ? 36.522 -17.293 -15.607 1.00 95.75 103 ASP A C 1
ATOM 772 O O . ASP A 1 103 ? 35.301 -17.445 -15.568 1.00 95.75 103 ASP A O 1
ATOM 776 N N . PHE A 1 104 ? 37.101 -16.356 -16.369 1.00 97.19 104 PHE A N 1
ATOM 777 C CA . PHE A 1 104 ? 36.313 -15.446 -17.200 1.00 97.19 104 PHE A CA 1
ATOM 778 C C . PHE A 1 104 ? 35.504 -16.203 -18.263 1.00 97.19 104 PHE A C 1
ATOM 780 O O . PHE A 1 104 ? 34.332 -15.902 -18.460 1.00 97.19 104 PHE A O 1
ATOM 787 N N . LYS A 1 105 ? 36.068 -17.253 -18.875 1.00 97.31 105 LYS A N 1
ATOM 788 C CA . LYS A 1 105 ? 35.337 -18.098 -19.827 1.00 97.31 105 LYS A CA 1
ATOM 789 C C . LYS A 1 105 ? 34.071 -18.703 -19.214 1.00 97.31 105 LYS A C 1
ATOM 791 O O . LYS A 1 105 ? 33.004 -18.557 -19.790 1.00 97.31 105 LYS A O 1
ATOM 796 N N . LYS A 1 106 ? 34.161 -19.296 -18.017 1.00 95.06 106 LYS A N 1
ATOM 797 C CA . LYS A 1 106 ? 32.980 -19.854 -17.325 1.00 95.06 106 LYS A CA 1
ATOM 798 C C . LYS A 1 106 ? 31.921 -18.786 -17.057 1.00 95.06 106 LYS A C 1
ATOM 800 O O . LYS A 1 106 ? 30.734 -19.059 -17.158 1.00 95.06 106 LYS A O 1
ATOM 805 N N . ILE A 1 107 ? 32.351 -17.583 -16.679 1.00 94.94 107 ILE A N 1
ATOM 806 C CA . ILE A 1 107 ? 31.446 -16.455 -16.431 1.00 94.94 107 ILE A CA 1
ATOM 807 C C . ILE A 1 107 ? 30.753 -16.042 -17.734 1.00 94.94 107 ILE A C 1
ATOM 809 O O . ILE A 1 107 ? 29.540 -15.852 -17.734 1.00 94.94 107 ILE A O 1
ATOM 813 N N . ALA A 1 108 ? 31.498 -15.952 -18.835 1.00 93.81 108 ALA A N 1
ATOM 814 C CA . ALA A 1 108 ? 30.961 -15.622 -20.149 1.00 93.81 108 ALA A CA 1
ATOM 815 C C . ALA A 1 108 ? 29.982 -16.689 -20.668 1.00 93.81 108 ALA A C 1
ATOM 817 O O . ALA A 1 108 ? 28.937 -16.319 -21.199 1.00 93.81 108 ALA A O 1
ATOM 818 N N . ASP A 1 109 ? 30.259 -17.978 -20.441 1.00 92.06 109 ASP A N 1
ATOM 819 C CA . ASP A 1 109 ? 29.339 -19.077 -20.765 1.00 92.06 109 ASP A CA 1
ATOM 820 C C . ASP A 1 109 ? 27.998 -18.904 -20.013 1.00 92.06 109 ASP A C 1
ATOM 822 O O . ASP A 1 109 ? 26.919 -19.046 -20.588 1.00 92.06 109 ASP A O 1
ATOM 826 N N . GLU A 1 110 ? 28.038 -18.556 -18.720 1.00 90.31 110 GLU A N 1
ATOM 827 C CA . GLU A 1 110 ? 26.827 -18.332 -17.913 1.00 90.31 110 GLU A CA 1
ATOM 828 C C . GLU A 1 110 ? 26.082 -17.043 -18.298 1.00 90.31 110 GLU A C 1
ATOM 830 O O . GLU A 1 110 ? 24.849 -17.031 -18.357 1.00 90.31 110 GLU A O 1
ATOM 835 N N . MET A 1 111 ? 26.809 -15.967 -18.611 1.00 91.38 111 MET A N 1
ATOM 836 C CA . MET A 1 111 ? 26.224 -14.732 -19.143 1.00 91.38 111 MET A CA 1
ATOM 837 C C . MET A 1 111 ? 25.490 -15.005 -20.460 1.00 91.38 111 MET A C 1
ATOM 839 O O . MET A 1 111 ? 24.335 -14.596 -20.608 1.00 91.38 111 MET A O 1
ATOM 843 N N . LEU A 1 112 ? 26.105 -15.771 -21.364 1.00 87.19 112 LEU A N 1
ATOM 844 C CA . LEU A 1 112 ? 25.516 -16.153 -22.645 1.00 87.19 112 LEU A CA 1
ATOM 845 C C . LEU A 1 112 ? 24.246 -16.991 -22.455 1.00 87.19 112 LEU A C 1
ATOM 847 O O . LEU A 1 112 ? 23.211 -16.674 -23.039 1.00 87.19 112 LEU A O 1
ATOM 851 N N . LYS A 1 113 ? 24.263 -17.984 -21.554 1.00 84.81 113 LYS A N 1
ATOM 852 C CA . LYS A 1 113 ? 23.064 -18.769 -21.186 1.00 84.81 113 LYS A CA 1
ATOM 853 C C . LYS A 1 113 ? 21.926 -17.910 -20.633 1.00 84.81 113 LYS A C 1
ATOM 855 O O . LYS A 1 113 ? 20.761 -18.271 -20.785 1.00 84.81 113 LYS A O 1
ATOM 860 N N . SER A 1 114 ? 22.250 -16.784 -19.996 1.00 83.88 114 SER A N 1
ATOM 861 C CA . SER A 1 114 ? 21.264 -15.823 -19.487 1.00 83.88 114 SER A CA 1
ATOM 862 C C . SER A 1 114 ? 20.766 -14.813 -20.536 1.00 83.88 114 SER A C 1
ATOM 864 O O . SER A 1 114 ? 19.895 -13.998 -20.230 1.00 83.88 114 SER A O 1
ATOM 866 N N . GLY A 1 115 ? 21.276 -14.888 -21.771 1.00 84.94 115 GLY A N 1
ATOM 867 C CA . GLY A 1 115 ? 20.868 -14.054 -22.903 1.00 84.94 115 GLY A CA 1
ATOM 868 C C . GLY A 1 115 ? 21.774 -12.854 -23.187 1.00 84.94 115 GLY A C 1
ATOM 869 O O . GLY A 1 115 ? 21.439 -12.061 -24.067 1.00 84.94 115 GLY A O 1
ATOM 870 N N . THR A 1 116 ? 22.892 -12.699 -22.470 1.00 93.00 116 THR A N 1
ATOM 871 C CA . THR A 1 116 ? 23.865 -11.623 -22.713 1.00 93.00 116 THR A CA 1
ATOM 872 C C . THR A 1 116 ? 24.759 -11.977 -23.899 1.00 93.00 116 THR A C 1
ATOM 874 O O . THR A 1 116 ? 25.496 -12.959 -23.849 1.00 93.00 116 THR A O 1
ATOM 877 N N . THR A 1 117 ? 24.718 -11.170 -24.954 1.00 92.56 117 THR A N 1
ATOM 878 C CA . THR A 1 117 ? 25.452 -11.393 -26.214 1.00 92.56 117 THR A CA 1
ATOM 879 C C . THR A 1 117 ? 26.611 -10.418 -26.398 1.00 92.56 117 THR A C 1
ATOM 881 O O . THR A 1 117 ? 27.583 -10.731 -27.083 1.00 92.56 117 THR A O 1
ATOM 884 N N . THR A 1 118 ? 26.553 -9.273 -25.716 1.00 95.38 118 THR A N 1
ATOM 885 C CA . THR A 1 118 ? 27.619 -8.270 -25.687 1.00 95.38 118 THR A CA 1
ATOM 886 C C . THR A 1 118 ? 27.838 -7.794 -24.254 1.00 95.38 118 THR A C 1
ATOM 888 O O . THR A 1 118 ? 26.872 -7.568 -23.523 1.00 95.38 118 THR A O 1
ATOM 891 N N . LEU A 1 119 ? 29.088 -7.584 -23.841 1.00 96.38 119 LEU A N 1
ATOM 892 C CA . LEU A 1 119 ? 29.390 -6.951 -22.555 1.00 96.38 119 LEU A CA 1
ATOM 893 C C . LEU A 1 119 ? 30.521 -5.929 -22.632 1.00 96.38 119 LEU A C 1
ATOM 895 O O . LEU A 1 119 ? 31.461 -6.056 -23.417 1.00 96.38 119 LEU A O 1
ATOM 899 N N . GLU A 1 120 ? 30.472 -4.953 -21.732 1.00 98.31 120 GLU A N 1
ATOM 900 C CA . GLU A 1 120 ? 31.656 -4.196 -21.350 1.00 98.31 120 GLU A CA 1
ATOM 901 C C . GLU A 1 120 ? 32.478 -4.984 -20.331 1.00 98.31 120 GLU A C 1
ATOM 903 O O . GLU A 1 120 ? 31.990 -5.251 -19.232 1.00 98.31 120 GLU A O 1
ATOM 908 N N . ALA A 1 121 ? 33.735 -5.298 -20.652 1.00 98.25 121 ALA A N 1
ATOM 909 C CA . ALA A 1 121 ? 34.654 -5.964 -19.731 1.00 98.25 121 ALA A CA 1
ATOM 910 C C . ALA A 1 121 ? 35.764 -5.007 -19.282 1.00 98.25 121 ALA A C 1
ATOM 912 O O . ALA A 1 121 ? 36.613 -4.593 -20.078 1.00 98.25 121 ALA A O 1
ATOM 913 N N . LYS A 1 122 ? 35.772 -4.665 -17.991 1.00 98.31 122 LYS A N 1
ATOM 914 C CA . LYS A 1 122 ? 36.772 -3.771 -17.399 1.00 98.31 122 LYS A CA 1
ATOM 915 C C . LYS A 1 122 ? 37.967 -4.514 -16.811 1.00 98.31 122 LYS A C 1
ATOM 917 O O . LYS A 1 122 ? 37.829 -5.584 -16.214 1.00 98.31 122 LYS A O 1
ATOM 922 N N . SER A 1 123 ? 39.142 -3.898 -16.947 1.00 97.75 123 SER A N 1
ATOM 923 C CA . SER A 1 123 ? 40.295 -4.180 -16.084 1.00 97.75 123 SER A CA 1
ATOM 924 C C . SER A 1 123 ? 40.136 -3.481 -14.716 1.00 97.75 123 SER A C 1
ATOM 926 O O . SER A 1 123 ? 39.028 -3.112 -14.344 1.00 97.75 123 SER A O 1
ATOM 928 N N . GLY A 1 124 ? 41.206 -3.290 -13.934 1.00 94.44 124 GLY A N 1
ATOM 929 C CA . GLY A 1 124 ? 41.157 -2.460 -12.718 1.00 94.44 124 GLY A CA 1
ATOM 930 C C . GLY A 1 124 ? 41.300 -3.197 -11.388 1.00 94.44 124 GLY A C 1
ATOM 931 O O . GLY A 1 124 ? 41.467 -2.562 -10.349 1.00 94.44 124 GLY A O 1
ATOM 932 N N . TYR A 1 125 ? 41.332 -4.532 -11.387 1.00 96.00 125 TYR A N 1
ATOM 933 C CA . TYR A 1 125 ? 41.792 -5.307 -10.226 1.00 96.00 125 TYR A CA 1
ATOM 934 C C . TYR A 1 125 ? 43.306 -5.578 -10.251 1.00 96.00 125 TYR A C 1
ATOM 936 O O . TYR A 1 125 ? 43.804 -6.296 -9.390 1.00 96.00 125 TYR A O 1
ATOM 944 N N . GLY A 1 126 ? 44.071 -4.994 -11.179 1.00 94.31 126 GLY A N 1
ATOM 945 C CA . GLY A 1 126 ? 45.531 -5.100 -11.207 1.00 94.31 126 GLY A CA 1
ATOM 946 C C . GLY A 1 126 ? 46.222 -3.955 -10.470 1.00 94.31 126 GLY A C 1
ATOM 947 O O . GLY A 1 126 ? 47.080 -4.187 -9.614 1.00 94.31 126 GLY A O 1
ATOM 948 N N . LEU A 1 127 ? 45.836 -2.715 -10.783 1.00 94.94 127 LEU A N 1
ATOM 949 C CA . LEU A 1 127 ? 46.379 -1.449 -10.260 1.00 94.94 127 LEU A CA 1
ATOM 950 C C . LEU A 1 127 ? 47.908 -1.276 -10.396 1.00 94.94 127 LEU A C 1
ATOM 952 O O . LEU A 1 127 ? 48.478 -0.330 -9.854 1.00 94.94 127 LEU A O 1
ATOM 956 N N . ASP A 1 128 ? 48.586 -2.180 -11.101 1.00 96.06 128 ASP A N 1
ATOM 957 C CA . ASP A 1 128 ? 49.999 -2.114 -11.459 1.00 96.06 128 ASP A CA 1
ATOM 958 C C . ASP A 1 128 ? 50.180 -2.432 -12.944 1.00 96.06 128 ASP A C 1
ATOM 960 O O . ASP A 1 128 ? 49.268 -2.920 -13.611 1.00 96.06 128 ASP A O 1
ATOM 964 N N . PHE A 1 129 ? 51.365 -2.124 -13.472 1.00 96.62 129 PHE A N 1
ATOM 965 C CA . PHE A 1 129 ? 51.610 -2.232 -14.904 1.00 96.62 129 PHE A CA 1
ATOM 966 C C . PHE A 1 129 ? 51.442 -3.662 -15.435 1.00 96.62 129 PHE A C 1
ATOM 968 O O . PHE A 1 129 ? 50.716 -3.875 -16.400 1.00 96.62 129 PHE A O 1
ATOM 975 N N . GLU A 1 130 ? 52.096 -4.638 -14.807 1.00 97.50 130 GLU A N 1
ATOM 976 C CA . GLU A 1 130 ? 52.137 -6.016 -15.310 1.00 97.50 130 GLU A CA 1
ATOM 977 C C . GLU A 1 130 ? 50.755 -6.678 -15.261 1.00 97.50 130 GLU A C 1
ATOM 979 O O . GLU A 1 130 ? 50.349 -7.385 -16.185 1.00 97.50 130 GLU A O 1
ATOM 984 N N . THR A 1 131 ? 50.004 -6.435 -14.188 1.00 97.75 131 THR A N 1
ATOM 985 C CA . THR A 1 131 ? 48.715 -7.085 -13.956 1.00 97.75 131 THR A CA 1
ATOM 986 C C . THR A 1 131 ? 47.611 -6.457 -14.794 1.00 97.75 131 THR A C 1
ATOM 988 O O . THR A 1 131 ? 46.794 -7.200 -15.329 1.00 97.75 131 THR A O 1
ATOM 991 N N . GLU A 1 132 ? 47.597 -5.133 -14.981 1.00 97.94 132 GLU A N 1
ATOM 992 C CA . GLU A 1 132 ? 46.629 -4.488 -15.881 1.00 97.94 132 GLU A CA 1
ATOM 993 C C . GLU A 1 132 ? 46.804 -4.967 -17.328 1.00 97.94 132 GLU A C 1
ATOM 995 O O . GLU A 1 132 ? 45.824 -5.334 -17.975 1.00 97.94 132 GLU A O 1
ATOM 1000 N N . ILE A 1 133 ? 48.049 -5.062 -17.815 1.00 98.12 133 ILE A N 1
ATOM 1001 C CA . ILE A 1 133 ? 48.328 -5.627 -19.144 1.00 98.12 133 ILE A CA 1
ATOM 1002 C C . ILE A 1 133 ? 47.868 -7.088 -19.219 1.00 98.12 133 ILE A C 1
ATOM 1004 O O . ILE A 1 133 ? 47.157 -7.451 -20.153 1.00 98.12 133 ILE A O 1
ATOM 1008 N N . LYS A 1 134 ? 48.188 -7.910 -18.209 1.00 98.31 134 LYS A N 1
ATOM 1009 C CA . LYS A 1 134 ? 47.745 -9.314 -18.128 1.00 98.31 134 LYS A CA 1
ATOM 1010 C C . LYS A 1 134 ? 46.219 -9.449 -18.214 1.00 98.31 134 LYS A C 1
ATOM 1012 O O . LYS A 1 134 ? 45.737 -10.359 -18.879 1.00 98.31 134 LYS A O 1
ATOM 1017 N N . MET A 1 135 ? 45.461 -8.578 -17.547 1.00 98.50 135 MET A N 1
ATOM 1018 C CA . MET A 1 135 ? 43.993 -8.600 -17.578 1.00 98.50 135 MET A CA 1
ATOM 1019 C C . MET A 1 135 ? 43.441 -8.205 -18.950 1.00 98.50 135 MET A C 1
ATOM 1021 O O . MET A 1 135 ? 42.544 -8.871 -19.455 1.00 98.50 135 MET A O 1
ATOM 1025 N N . LEU A 1 136 ? 43.999 -7.168 -19.577 1.00 98.50 136 LEU A N 1
ATOM 1026 C CA . LEU A 1 136 ? 43.593 -6.746 -20.920 1.00 98.50 136 LEU A CA 1
ATOM 1027 C C . LEU A 1 136 ? 43.899 -7.815 -21.978 1.00 98.50 136 LEU A C 1
ATOM 1029 O O . LEU A 1 136 ? 43.090 -8.039 -22.870 1.00 98.50 136 LEU A O 1
ATOM 1033 N N . GLU A 1 137 ? 45.020 -8.528 -21.849 1.00 98.12 137 GLU A N 1
ATOM 1034 C CA . GLU A 1 137 ? 45.320 -9.687 -22.697 1.00 98.12 137 GLU A CA 1
ATOM 1035 C C . GLU A 1 137 ? 44.316 -10.832 -22.489 1.00 98.12 137 GLU A C 1
ATOM 1037 O O . GLU A 1 137 ? 43.947 -11.493 -23.452 1.00 98.12 137 GLU A O 1
ATOM 1042 N N . VAL A 1 138 ? 43.855 -11.077 -21.255 1.00 98.56 138 VAL A N 1
ATOM 1043 C CA . VAL A 1 138 ? 42.803 -12.077 -20.983 1.00 98.56 138 VAL A CA 1
ATOM 1044 C C . VAL A 1 138 ? 41.493 -11.695 -21.670 1.00 98.56 138 VAL A C 1
ATOM 1046 O O . VAL A 1 138 ? 40.857 -12.560 -22.270 1.00 98.56 138 VAL A O 1
ATOM 1049 N N . ILE A 1 139 ? 41.116 -10.414 -21.612 1.00 98.44 139 ILE A N 1
ATOM 1050 C CA . ILE A 1 139 ? 39.924 -9.889 -22.289 1.00 98.44 139 ILE A CA 1
ATOM 1051 C C . ILE A 1 139 ? 40.043 -10.087 -23.803 1.00 98.44 139 ILE A C 1
ATOM 1053 O O . ILE A 1 139 ? 39.121 -10.618 -24.417 1.00 98.44 139 ILE A O 1
ATOM 1057 N N . GLU A 1 140 ? 41.195 -9.746 -24.389 1.00 97.88 140 GLU A N 1
ATOM 1058 C CA . GLU A 1 140 ? 41.443 -9.937 -25.822 1.00 97.88 140 GLU A CA 1
ATOM 1059 C C . GLU A 1 140 ? 41.361 -11.415 -26.224 1.00 97.88 140 GLU A C 1
ATOM 1061 O O . GLU A 1 140 ? 40.680 -11.754 -27.190 1.00 97.88 140 GLU A O 1
ATOM 1066 N N . ILE A 1 141 ? 42.018 -12.307 -25.470 1.00 97.75 141 ILE A N 1
ATOM 1067 C CA . ILE A 1 141 ? 42.016 -13.742 -25.773 1.00 97.75 141 ILE A CA 1
ATOM 1068 C C . ILE A 1 141 ? 40.593 -14.297 -25.704 1.00 97.75 141 ILE A C 1
ATOM 1070 O O . ILE A 1 141 ? 40.226 -15.097 -26.563 1.00 97.75 141 ILE A O 1
ATOM 1074 N N . LEU A 1 142 ? 39.783 -13.897 -24.718 1.00 97.25 142 LEU A N 1
ATOM 1075 C CA . LEU A 1 142 ? 38.399 -14.358 -24.661 1.00 97.25 142 LEU A CA 1
ATOM 1076 C C . LEU A 1 142 ? 37.590 -13.824 -25.850 1.00 97.25 142 LEU A C 1
ATOM 1078 O O . LEU A 1 142 ? 36.915 -14.615 -26.500 1.00 97.25 142 LEU A O 1
ATOM 1082 N N . ASN A 1 143 ? 37.715 -12.535 -26.180 1.00 95.31 143 ASN A N 1
ATOM 1083 C CA . ASN A 1 143 ? 37.015 -11.923 -27.312 1.00 95.31 143 ASN A CA 1
ATOM 1084 C C . ASN A 1 143 ? 37.342 -12.607 -28.655 1.00 95.31 143 ASN A C 1
ATOM 1086 O O . ASN A 1 143 ? 36.483 -12.714 -29.520 1.00 95.31 143 ASN A O 1
ATOM 1090 N N . GLU A 1 144 ? 38.573 -13.098 -28.846 1.00 94.75 144 GLU A N 1
ATOM 1091 C CA . GLU A 1 144 ? 38.956 -13.832 -30.063 1.00 94.75 144 GLU A CA 1
ATOM 1092 C C . GLU A 1 144 ? 38.471 -15.298 -30.089 1.00 94.75 144 GLU A C 1
ATOM 1094 O O . GLU A 1 144 ? 38.461 -15.912 -31.156 1.00 94.75 144 GLU A O 1
ATOM 1099 N N . ASN A 1 145 ? 38.101 -15.884 -28.942 1.00 93.19 145 ASN A N 1
ATOM 1100 C CA . ASN A 1 145 ? 37.855 -17.329 -28.804 1.00 93.19 145 ASN A CA 1
ATOM 1101 C C . ASN A 1 145 ? 36.479 -17.693 -28.210 1.00 93.19 145 ASN A C 1
ATOM 1103 O O . ASN A 1 145 ? 36.235 -18.871 -27.934 1.00 93.19 145 ASN A O 1
ATOM 1107 N N . HIS A 1 146 ? 35.594 -16.720 -27.993 1.00 92.75 146 HIS A N 1
ATOM 1108 C CA . HIS A 1 146 ? 34.266 -16.912 -27.410 1.00 92.75 146 HIS A CA 1
ATOM 1109 C C . HIS A 1 146 ? 33.190 -16.195 -28.252 1.00 92.75 146 HIS A C 1
ATOM 1111 O O . HIS A 1 146 ? 33.497 -15.155 -28.828 1.00 92.75 146 HIS A O 1
ATOM 1117 N N . PRO A 1 147 ? 31.941 -16.701 -28.329 1.00 87.62 147 PRO A N 1
ATOM 1118 C CA . PRO A 1 147 ? 30.876 -16.069 -29.123 1.00 87.62 147 PRO A CA 1
ATOM 1119 C C . PRO A 1 147 ? 30.400 -14.698 -28.624 1.00 87.62 147 PRO A C 1
ATOM 1121 O O . PRO A 1 147 ? 29.785 -13.957 -29.381 1.00 87.62 147 PRO A O 1
ATOM 1124 N N . ILE A 1 148 ? 30.631 -14.379 -27.349 1.00 90.69 148 ILE A N 1
ATOM 1125 C CA . ILE A 1 148 ? 30.214 -13.100 -26.756 1.00 90.69 148 ILE A CA 1
ATOM 1126 C C . ILE A 1 148 ? 31.083 -11.956 -27.299 1.00 90.69 148 ILE A C 1
ATOM 1128 O O . ILE A 1 148 ? 32.311 -12.053 -27.268 1.00 90.69 148 ILE A O 1
ATOM 1132 N N . GLU A 1 149 ? 30.472 -10.863 -27.759 1.00 93.56 149 GLU A N 1
ATOM 1133 C CA . GLU A 1 149 ? 31.231 -9.667 -28.143 1.00 93.56 149 GLU A CA 1
ATOM 1134 C C . GLU A 1 149 ? 31.659 -8.895 -26.889 1.00 93.56 149 GLU A C 1
ATOM 1136 O O . GLU A 1 149 ? 30.862 -8.668 -25.972 1.00 93.56 149 GLU A O 1
ATOM 1141 N N . ILE A 1 150 ? 32.917 -8.451 -26.851 1.00 97.06 150 ILE A N 1
ATOM 1142 C CA . ILE A 1 150 ? 33.462 -7.712 -25.714 1.00 97.06 150 ILE A CA 1
ATOM 1143 C C . ILE A 1 150 ? 33.930 -6.316 -26.133 1.00 97.06 150 ILE A C 1
ATOM 1145 O O . ILE A 1 150 ? 34.845 -6.162 -26.943 1.00 97.06 150 ILE A O 1
ATOM 1149 N N . SER A 1 151 ? 33.366 -5.287 -25.493 1.00 97.69 151 SER A N 1
ATOM 1150 C CA . SER A 1 151 ? 33.945 -3.939 -25.472 1.00 97.69 151 SER A CA 1
ATOM 1151 C C . SER A 1 151 ? 34.860 -3.827 -24.251 1.00 97.69 151 SER A C 1
ATOM 1153 O O . SER A 1 151 ? 34.414 -3.734 -23.107 1.00 97.69 151 SER A O 1
ATOM 1155 N N . GLY A 1 152 ? 36.166 -3.915 -24.481 1.00 98.25 152 GLY A N 1
ATOM 1156 C CA . GLY A 1 152 ? 37.189 -3.859 -23.445 1.00 98.25 152 GLY A CA 1
ATOM 1157 C C . GLY A 1 152 ? 37.427 -2.435 -22.947 1.00 98.25 152 GLY A C 1
ATOM 1158 O O . GLY A 1 152 ? 37.584 -1.493 -23.733 1.00 98.25 152 GLY A O 1
ATOM 1159 N N . THR A 1 153 ? 37.533 -2.289 -21.629 1.00 98.56 153 THR A N 1
ATOM 1160 C CA . THR A 1 153 ? 37.695 -0.991 -20.968 1.00 98.56 153 THR A CA 1
ATOM 1161 C C . THR A 1 153 ? 38.869 -1.024 -19.991 1.00 98.56 153 THR A C 1
ATOM 1163 O O . THR A 1 153 ? 38.929 -1.845 -19.076 1.00 98.56 153 THR A O 1
ATOM 1166 N N . PHE A 1 154 ? 39.828 -0.114 -20.170 1.00 98.69 154 PHE A N 1
ATOM 1167 C CA . PHE A 1 154 ? 40.959 0.024 -19.255 1.00 98.69 154 PHE A CA 1
ATOM 1168 C C . PHE A 1 154 ? 40.564 0.861 -18.032 1.00 98.69 154 PHE A C 1
ATOM 1170 O O . PHE A 1 154 ? 40.309 2.057 -18.165 1.00 98.69 154 PHE A O 1
ATOM 1177 N N . CYS A 1 155 ? 40.572 0.250 -16.844 1.00 97.75 155 CYS A N 1
ATOM 1178 C CA . CYS A 1 155 ? 40.225 0.889 -15.567 1.00 97.75 155 CYS A CA 1
ATOM 1179 C C . CYS A 1 155 ? 41.420 0.894 -14.592 1.00 97.75 155 CYS A C 1
ATOM 1181 O O . CYS A 1 155 ? 41.315 0.530 -13.423 1.00 97.75 155 CYS A O 1
ATOM 1183 N N . GLY A 1 156 ? 42.604 1.315 -15.050 1.00 94.06 156 GLY A N 1
ATOM 1184 C CA . GLY A 1 156 ? 43.799 1.373 -14.188 1.00 94.06 156 GLY A CA 1
ATOM 1185 C C . GLY A 1 156 ? 43.681 2.333 -12.990 1.00 94.06 156 GLY A C 1
ATOM 1186 O O . GLY A 1 156 ? 44.493 2.261 -12.064 1.00 94.06 156 GLY A O 1
ATOM 1187 N N . ALA A 1 157 ? 42.674 3.214 -13.005 1.00 96.69 157 ALA A N 1
ATOM 1188 C CA . ALA A 1 157 ? 42.312 4.146 -11.938 1.00 96.69 157 ALA A CA 1
ATOM 1189 C C . ALA A 1 157 ? 41.063 3.690 -11.149 1.00 96.69 157 ALA A C 1
ATOM 1191 O O . ALA A 1 157 ? 40.221 4.509 -10.792 1.00 96.69 157 ALA A O 1
ATOM 1192 N N . HIS A 1 158 ? 40.921 2.388 -10.885 1.00 95.88 158 HIS A N 1
ATOM 1193 C CA . HIS A 1 158 ? 39.819 1.850 -10.071 1.00 95.88 158 HIS A CA 1
ATOM 1194 C C . HIS A 1 158 ? 40.029 2.113 -8.564 1.00 95.88 158 HIS A C 1
ATOM 1196 O O . HIS A 1 158 ? 39.088 2.372 -7.822 1.00 95.88 158 HIS A O 1
ATOM 1202 N N . ALA A 1 159 ? 41.281 2.080 -8.096 1.00 93.69 159 ALA A N 1
ATOM 1203 C CA . ALA A 1 159 ? 41.672 2.489 -6.746 1.00 93.69 159 ALA A CA 1
ATOM 1204 C C . ALA A 1 159 ? 43.160 2.862 -6.683 1.00 93.69 159 ALA A C 1
ATOM 1206 O O . ALA A 1 159 ? 43.944 2.515 -7.568 1.00 93.69 159 ALA A O 1
ATOM 1207 N N . VAL A 1 160 ? 43.573 3.532 -5.606 1.00 92.88 160 VAL A N 1
ATOM 1208 C CA . VAL A 1 160 ? 44.988 3.831 -5.337 1.00 92.88 160 VAL A CA 1
ATOM 1209 C C . VAL A 1 160 ? 45.616 2.672 -4.548 1.00 92.88 160 VAL A C 1
ATOM 1211 O O . VAL A 1 160 ? 45.117 2.351 -3.468 1.00 92.88 160 VAL A O 1
ATOM 1214 N N . PRO A 1 161 ? 46.694 2.020 -5.033 1.00 90.38 161 PRO A N 1
ATOM 1215 C CA . PRO A 1 161 ? 47.408 0.988 -4.275 1.00 90.38 161 PRO A CA 1
ATOM 1216 C C . PRO A 1 161 ? 47.849 1.463 -2.882 1.00 90.38 161 PRO A C 1
ATOM 1218 O O . PRO A 1 161 ? 48.229 2.618 -2.715 1.00 90.38 161 PRO A O 1
ATOM 1221 N N . LYS A 1 162 ? 47.863 0.560 -1.887 1.00 85.56 162 LYS A N 1
ATOM 1222 C CA . LYS A 1 162 ? 48.217 0.886 -0.484 1.00 85.56 162 LYS A CA 1
ATOM 1223 C C . LYS A 1 162 ? 49.611 1.509 -0.320 1.00 85.56 162 LYS A C 1
ATOM 1225 O O . LYS A 1 162 ? 49.866 2.188 0.668 1.00 85.56 162 LYS A O 1
ATOM 1230 N N . ASP A 1 163 ? 50.512 1.224 -1.249 1.00 87.69 163 ASP A N 1
ATOM 1231 C CA . ASP A 1 163 ? 51.903 1.665 -1.309 1.00 87.69 163 ASP A CA 1
ATOM 1232 C C . ASP A 1 163 ? 52.125 2.856 -2.262 1.00 87.69 163 ASP A C 1
ATOM 1234 O O . ASP A 1 163 ? 53.267 3.222 -2.539 1.00 87.69 163 ASP A O 1
ATOM 1238 N N . SER A 1 164 ? 51.049 3.480 -2.750 1.00 92.50 164 SER A N 1
ATOM 1239 C CA . SER A 1 164 ? 51.084 4.586 -3.707 1.00 92.50 164 SER A CA 1
ATOM 1240 C C . SER A 1 164 ? 50.239 5.779 -3.237 1.00 92.50 164 SER A C 1
ATOM 1242 O O . SER A 1 164 ? 49.575 5.745 -2.203 1.00 92.50 164 SER A O 1
ATOM 1244 N N . THR A 1 165 ? 50.289 6.864 -4.003 1.00 94.88 165 THR A N 1
ATOM 1245 C CA . THR A 1 165 ? 49.442 8.052 -3.841 1.00 94.88 165 THR A CA 1
ATOM 1246 C C . THR A 1 165 ? 48.633 8.269 -5.114 1.00 94.88 165 THR A C 1
ATOM 1248 O O . THR A 1 165 ? 49.010 7.770 -6.176 1.00 94.88 165 THR A O 1
ATOM 1251 N N . GLU A 1 166 ? 47.546 9.037 -5.033 1.00 94.75 166 GLU A N 1
ATOM 1252 C CA . GLU A 1 166 ? 46.747 9.419 -6.206 1.00 94.75 166 GLU A CA 1
ATOM 1253 C C . GLU A 1 166 ? 47.624 10.031 -7.312 1.00 94.75 166 GLU A C 1
ATOM 1255 O O . GLU A 1 166 ? 47.540 9.619 -8.465 1.00 94.75 166 GLU A O 1
ATOM 1260 N N . GLU A 1 167 ? 48.544 10.936 -6.957 1.00 96.50 167 GLU A N 1
ATOM 1261 C CA . GLU A 1 167 ? 49.495 11.546 -7.896 1.00 96.50 167 GLU A CA 1
ATOM 1262 C C . GLU A 1 167 ? 50.428 10.512 -8.542 1.00 96.50 167 GLU A C 1
ATOM 1264 O O . GLU A 1 167 ? 50.610 10.512 -9.760 1.00 96.50 167 GLU A O 1
ATOM 1269 N N . ASN A 1 168 ? 51.011 9.607 -7.751 1.00 96.69 168 ASN A N 1
ATOM 1270 C CA . ASN A 1 168 ? 51.909 8.580 -8.277 1.00 96.69 168 ASN A CA 1
ATOM 1271 C C . ASN A 1 168 ? 51.168 7.609 -9.203 1.00 96.69 168 ASN A C 1
ATOM 1273 O O . ASN A 1 168 ? 51.694 7.243 -10.256 1.00 96.69 168 ASN A O 1
ATOM 1277 N N . GLN A 1 169 ? 49.940 7.227 -8.843 1.00 96.88 169 GLN A N 1
ATOM 1278 C CA . GLN A 1 169 ? 49.115 6.345 -9.659 1.00 96.88 169 GLN A CA 1
ATOM 1279 C C . GLN A 1 169 ? 48.658 7.040 -10.945 1.00 96.88 169 GLN A C 1
ATOM 1281 O O . GLN A 1 169 ? 48.783 6.463 -12.024 1.00 96.88 169 GLN A O 1
ATOM 1286 N N . ARG A 1 170 ? 48.232 8.307 -10.867 1.00 97.69 170 ARG A N 1
ATOM 1287 C CA . ARG A 1 170 ? 47.933 9.148 -12.035 1.00 97.69 170 ARG A CA 1
ATOM 1288 C C . ARG A 1 170 ? 49.131 9.227 -12.981 1.00 97.69 170 ARG A C 1
ATOM 1290 O O . ARG A 1 170 ? 48.989 8.978 -14.176 1.00 97.69 170 ARG A O 1
ATOM 1297 N N . ASN A 1 171 ? 50.324 9.487 -12.447 1.00 97.31 171 ASN A N 1
ATOM 1298 C CA . ASN A 1 171 ? 51.559 9.553 -13.226 1.00 97.31 171 ASN A CA 1
ATOM 1299 C C . ASN A 1 171 ? 51.921 8.210 -13.874 1.00 97.31 171 ASN A C 1
ATOM 1301 O O . ASN A 1 171 ? 52.355 8.199 -15.025 1.00 97.31 171 ASN A O 1
ATOM 1305 N N . LEU A 1 172 ? 51.739 7.083 -13.179 1.00 97.56 172 LEU A N 1
ATOM 1306 C CA . LEU A 1 172 ? 51.933 5.747 -13.754 1.00 97.56 172 LEU A CA 1
ATOM 1307 C C . LEU A 1 172 ? 50.978 5.509 -14.932 1.00 97.56 172 LEU A C 1
ATOM 1309 O O . LEU A 1 172 ? 51.393 5.004 -15.979 1.00 97.56 172 LEU A O 1
ATOM 1313 N N . ILE A 1 173 ? 49.711 5.890 -14.768 1.00 98.31 173 ILE A N 1
ATOM 1314 C CA . ILE A 1 173 ? 48.684 5.713 -15.792 1.00 98.31 173 ILE A CA 1
ATOM 1315 C C . ILE A 1 173 ? 49.005 6.558 -17.027 1.00 98.31 173 ILE A C 1
ATOM 1317 O O . ILE A 1 173 ? 49.123 6.014 -18.125 1.00 98.31 173 ILE A O 1
ATOM 1321 N N . ILE A 1 174 ? 49.215 7.862 -16.840 1.00 98.44 174 ILE A N 1
ATOM 1322 C CA . ILE A 1 174 ? 49.421 8.824 -17.930 1.00 98.44 174 ILE A CA 1
ATOM 1323 C C . ILE A 1 174 ? 50.768 8.619 -18.625 1.00 98.44 174 ILE A C 1
ATOM 1325 O O . ILE A 1 174 ? 50.828 8.618 -19.852 1.00 98.44 174 ILE A O 1
ATOM 1329 N N . ASN A 1 175 ? 51.851 8.419 -17.871 1.00 97.81 175 ASN A N 1
ATOM 1330 C CA . ASN A 1 175 ? 53.201 8.433 -18.444 1.00 97.81 175 ASN A CA 1
ATOM 1331 C C . ASN A 1 175 ? 53.712 7.049 -18.861 1.00 97.81 175 ASN A C 1
ATOM 1333 O O . ASN A 1 175 ? 54.723 6.973 -19.559 1.00 97.81 175 ASN A O 1
ATOM 1337 N N . LYS A 1 176 ? 53.059 5.955 -18.440 1.00 97.62 176 LYS A N 1
ATOM 1338 C CA . LYS A 1 176 ? 53.510 4.588 -18.750 1.00 97.62 176 LYS A CA 1
ATOM 1339 C C . LYS A 1 176 ? 52.416 3.706 -19.346 1.00 97.62 176 LYS A C 1
ATOM 1341 O O . LYS A 1 176 ? 52.611 3.188 -20.446 1.00 97.62 176 LYS A O 1
ATOM 1346 N N . LEU A 1 177 ? 51.288 3.517 -18.654 1.00 98.19 177 LEU A N 1
ATOM 1347 C CA . LEU A 1 177 ? 50.241 2.589 -19.111 1.00 98.19 177 LEU A CA 1
ATOM 1348 C C . LEU A 1 177 ? 49.591 3.062 -20.412 1.00 98.19 177 LEU A C 1
ATOM 1350 O O . LEU A 1 177 ? 49.633 2.333 -21.396 1.00 98.19 177 LEU A O 1
ATOM 1354 N N . LEU A 1 178 ? 49.066 4.289 -20.461 1.00 98.44 178 LEU A N 1
ATOM 1355 C CA . LEU A 1 178 ? 48.378 4.802 -21.652 1.00 98.44 178 LEU A CA 1
ATOM 1356 C C . LEU A 1 178 ? 49.271 4.846 -22.910 1.00 98.44 178 LEU A C 1
ATOM 1358 O O . LEU A 1 178 ? 48.810 4.385 -23.958 1.00 98.44 178 LEU A O 1
ATOM 1362 N N . PRO A 1 179 ? 50.544 5.296 -22.851 1.00 98.19 179 PRO A N 1
ATOM 1363 C CA . PRO A 1 179 ? 51.463 5.186 -23.984 1.00 98.19 179 PRO A CA 1
ATOM 1364 C C . PRO A 1 179 ? 51.667 3.743 -24.459 1.00 98.19 179 PRO A C 1
ATOM 1366 O O . PRO A 1 179 ? 51.616 3.486 -25.659 1.00 98.19 179 PRO A O 1
ATOM 1369 N N . THR A 1 180 ? 51.816 2.792 -23.530 1.00 97.88 180 THR A N 1
ATOM 1370 C CA . THR A 1 180 ? 51.985 1.366 -23.863 1.00 97.88 180 THR A CA 1
ATOM 1371 C C . THR A 1 180 ? 50.733 0.798 -24.532 1.00 97.88 180 THR A C 1
ATOM 1373 O O . THR A 1 180 ? 50.820 0.129 -25.559 1.00 97.88 180 THR A O 1
ATOM 1376 N N . LEU A 1 181 ? 49.546 1.100 -23.997 1.00 97.88 181 LEU A N 1
ATOM 1377 C CA . LEU A 1 181 ? 48.273 0.656 -24.571 1.00 97.88 181 LEU A CA 1
ATOM 1378 C C . LEU A 1 181 ? 48.061 1.226 -25.976 1.00 97.88 181 LEU A C 1
ATOM 1380 O O . LEU A 1 181 ? 47.597 0.516 -26.868 1.00 97.88 181 LEU A O 1
ATOM 1384 N N . LYS A 1 182 ? 48.462 2.481 -26.205 1.00 97.44 182 LYS A N 1
ATOM 1385 C CA . LYS A 1 182 ? 48.438 3.105 -27.532 1.00 97.44 182 LYS A CA 1
ATOM 1386 C C . LYS A 1 182 ? 49.319 2.350 -28.533 1.00 97.44 182 LYS A C 1
ATOM 1388 O O . LYS A 1 182 ? 48.900 2.142 -29.672 1.00 97.44 182 LYS A O 1
ATOM 1393 N N . GLU A 1 183 ? 50.514 1.925 -28.123 1.00 97.00 183 GLU A N 1
ATOM 1394 C CA . GLU A 1 183 ? 51.402 1.102 -28.953 1.00 97.00 183 GLU A CA 1
ATOM 1395 C C . GLU A 1 183 ? 50.798 -0.281 -29.229 1.00 97.00 183 GLU A C 1
ATOM 1397 O O . GLU A 1 183 ? 50.723 -0.688 -30.386 1.00 97.00 183 GLU A O 1
ATOM 1402 N N . PHE A 1 184 ? 50.265 -0.964 -28.213 1.00 96.69 184 PHE A N 1
ATOM 1403 C CA . PHE A 1 184 ? 49.644 -2.285 -28.377 1.00 96.69 184 PHE A CA 1
ATOM 1404 C C . PHE A 1 184 ? 48.413 -2.257 -29.284 1.00 96.69 184 PHE A C 1
ATOM 1406 O O . PHE A 1 184 ? 48.254 -3.142 -30.126 1.00 96.69 184 PHE A O 1
ATOM 1413 N N . LYS A 1 185 ? 47.577 -1.217 -29.186 1.00 94.44 185 LYS A N 1
ATOM 1414 C CA . LYS A 1 185 ? 46.464 -1.004 -30.122 1.00 94.44 185 LYS A CA 1
ATOM 1415 C C . LYS A 1 185 ? 46.962 -0.800 -31.551 1.00 94.44 185 LYS A C 1
ATOM 1417 O O . LYS A 1 185 ? 46.411 -1.387 -32.477 1.00 94.44 185 LYS A O 1
ATOM 1422 N N . LYS A 1 186 ? 48.029 -0.015 -31.745 1.00 93.81 186 LYS A N 1
ATOM 1423 C CA . LYS A 1 186 ? 48.635 0.209 -33.069 1.00 93.81 186 LYS A CA 1
ATOM 1424 C C . LYS A 1 186 ? 49.224 -1.074 -33.668 1.00 93.81 186 LYS A C 1
ATOM 1426 O O . LYS A 1 186 ? 49.178 -1.251 -34.881 1.00 93.81 186 LYS A O 1
ATOM 1431 N N . GLU A 1 187 ? 49.761 -1.956 -32.831 1.00 95.38 187 GLU A N 1
ATOM 1432 C CA . GLU A 1 187 ? 50.268 -3.278 -33.221 1.00 95.38 187 GLU A CA 1
ATOM 1433 C C . GLU A 1 187 ? 49.158 -4.325 -33.423 1.00 95.38 187 GLU A C 1
ATOM 1435 O O . GLU A 1 187 ? 49.444 -5.432 -33.873 1.00 95.38 187 GLU A O 1
ATOM 1440 N N . GLY A 1 188 ? 47.901 -3.994 -33.106 1.00 91.75 188 GLY A N 1
ATOM 1441 C CA . GLY A 1 188 ? 46.764 -4.908 -33.214 1.00 91.75 188 GLY A CA 1
ATOM 1442 C C . GLY A 1 188 ? 46.723 -5.995 -32.135 1.00 91.75 188 GLY A C 1
ATOM 1443 O O . GLY A 1 188 ? 46.089 -7.020 -32.358 1.00 91.75 188 GLY A O 1
ATOM 1444 N N . LYS A 1 189 ? 47.399 -5.791 -30.993 1.00 93.62 189 LYS A N 1
ATOM 1445 C CA . LYS A 1 189 ? 47.458 -6.746 -29.867 1.00 93.62 189 LYS A CA 1
ATOM 1446 C C . LYS A 1 189 ? 46.263 -6.681 -28.916 1.00 93.62 189 LYS A C 1
ATOM 1448 O O . LYS A 1 189 ? 46.068 -7.618 -28.159 1.00 93.62 189 LYS A O 1
ATOM 1453 N N . LEU A 1 190 ? 45.547 -5.558 -28.892 1.00 95.38 190 LEU A N 1
ATOM 1454 C CA . LEU A 1 190 ? 44.408 -5.300 -28.004 1.00 95.38 190 LEU A CA 1
ATOM 1455 C C . LEU A 1 190 ? 43.289 -4.637 -28.820 1.00 95.38 190 LEU A C 1
ATOM 1457 O O . LEU A 1 190 ? 43.054 -3.433 -28.695 1.00 95.38 190 LEU A O 1
ATOM 1461 N N . LYS A 1 191 ? 42.673 -5.381 -29.743 1.00 94.31 191 LYS A N 1
ATOM 1462 C CA . LYS A 1 191 ? 41.634 -4.862 -30.647 1.00 94.31 191 LYS A CA 1
ATOM 1463 C C . LYS A 1 191 ? 40.331 -4.574 -29.907 1.00 94.31 191 LYS A C 1
ATOM 1465 O O . LYS A 1 191 ? 39.675 -3.591 -30.230 1.00 94.31 191 LYS A O 1
ATOM 1470 N N . SER A 1 192 ? 40.001 -5.395 -28.910 1.00 95.25 192 SER A N 1
ATOM 1471 C CA . SER A 1 192 ? 38.826 -5.235 -28.047 1.00 95.25 192 SER A CA 1
ATOM 1472 C C . SER A 1 192 ? 38.933 -4.035 -27.099 1.00 95.25 192 SER A C 1
ATOM 1474 O O . SER A 1 192 ? 37.920 -3.598 -26.566 1.00 95.25 192 SER A O 1
ATOM 1476 N N . LEU A 1 193 ? 40.128 -3.466 -26.875 1.00 98.06 193 LEU A N 1
ATOM 1477 C CA . LEU A 1 193 ? 40.307 -2.314 -25.986 1.00 98.06 193 LEU A CA 1
ATOM 1478 C C . LEU A 1 193 ? 39.817 -1.017 -26.644 1.00 98.06 193 LEU A C 1
ATOM 1480 O O . LEU A 1 193 ? 40.476 -0.437 -27.513 1.00 98.06 193 LEU A O 1
ATOM 1484 N N . GLU A 1 194 ? 38.709 -0.485 -26.148 1.00 97.06 194 GLU A N 1
ATOM 1485 C CA . GLU A 1 194 ? 38.005 0.643 -26.756 1.00 97.06 194 GLU A CA 1
ATOM 1486 C C . GLU A 1 194 ? 37.823 1.826 -25.824 1.00 97.06 194 GLU A C 1
ATOM 1488 O O . GLU A 1 194 ? 37.867 2.973 -26.290 1.00 97.06 194 GLU A O 1
ATOM 1493 N N . ASN A 1 195 ? 37.649 1.563 -24.528 1.00 98.25 195 ASN A N 1
ATOM 1494 C CA . ASN A 1 195 ? 37.295 2.595 -23.566 1.00 98.25 195 ASN A CA 1
ATOM 1495 C C . ASN A 1 195 ? 38.334 2.746 -22.447 1.00 98.25 195 ASN A C 1
ATOM 1497 O O . ASN A 1 195 ? 39.182 1.880 -22.213 1.00 98.25 195 ASN A O 1
ATOM 1501 N N . ILE A 1 196 ? 38.263 3.887 -21.770 1.00 98.62 196 ILE A N 1
ATOM 1502 C CA . ILE A 1 196 ? 38.979 4.196 -20.536 1.00 98.62 196 ILE A CA 1
ATOM 1503 C C . ILE A 1 196 ? 37.974 4.550 -19.447 1.00 98.62 196 ILE A C 1
ATOM 1505 O O . ILE A 1 196 ? 37.007 5.270 -19.710 1.00 98.62 196 ILE A O 1
ATOM 1509 N N . ASP A 1 197 ? 38.275 4.093 -18.238 1.00 98.50 197 ASP A N 1
ATOM 1510 C CA . ASP A 1 197 ? 37.484 4.291 -17.037 1.00 98.50 197 ASP A CA 1
ATOM 1511 C C . ASP A 1 197 ? 38.365 4.780 -15.872 1.00 98.50 197 ASP A C 1
ATOM 1513 O O . ASP A 1 197 ? 39.545 4.433 -15.752 1.00 98.50 197 ASP A O 1
ATOM 1517 N N . VAL A 1 198 ? 37.767 5.601 -15.015 1.00 98.25 198 VAL A N 1
ATOM 1518 C CA . VAL A 1 198 ? 38.293 6.075 -13.740 1.00 98.25 198 VAL A CA 1
ATOM 1519 C C . VAL A 1 198 ? 37.183 5.961 -12.702 1.00 98.25 198 VAL A C 1
ATOM 1521 O O . VAL A 1 198 ? 36.061 6.405 -12.951 1.00 98.25 198 VAL A O 1
ATOM 1524 N N . PHE A 1 199 ? 37.512 5.452 -11.513 1.00 97.38 199 PHE A N 1
ATOM 1525 C CA . PHE A 1 199 ? 36.617 5.551 -10.368 1.00 97.38 199 PHE A CA 1
ATOM 1526 C C . PHE A 1 199 ? 36.684 6.962 -9.765 1.00 97.38 199 PHE A C 1
ATOM 1528 O O . PHE A 1 199 ? 37.486 7.230 -8.866 1.00 97.38 199 PHE A O 1
ATOM 1535 N N . CYS A 1 200 ? 35.895 7.888 -10.326 1.00 97.25 200 CYS A N 1
ATOM 1536 C CA . CYS A 1 200 ? 35.868 9.296 -9.927 1.00 97.25 200 CYS A CA 1
ATOM 1537 C C . CYS A 1 200 ? 35.077 9.466 -8.624 1.00 97.25 200 CYS A C 1
ATOM 1539 O O . CYS A 1 200 ? 33.877 9.742 -8.635 1.00 97.25 200 CYS A O 1
ATOM 1541 N N . GLU A 1 201 ? 35.766 9.301 -7.499 1.00 93.81 201 GLU A N 1
ATOM 1542 C CA . GLU A 1 201 ? 35.168 9.262 -6.168 1.00 93.81 201 GLU A CA 1
ATOM 1543 C C . GLU A 1 201 ? 36.093 9.890 -5.115 1.00 93.81 201 GLU A C 1
ATOM 1545 O O . GLU A 1 201 ? 37.326 9.882 -5.215 1.00 93.81 201 GLU A O 1
ATOM 1550 N N . LYS A 1 202 ? 35.483 10.442 -4.066 1.00 90.00 202 LYS A N 1
ATOM 1551 C CA . LYS A 1 202 ? 36.153 11.146 -2.985 1.00 90.00 202 LYS A CA 1
ATOM 1552 C C . LYS A 1 202 ? 37.101 10.201 -2.257 1.00 90.00 202 LYS A C 1
ATOM 1554 O O . LYS A 1 202 ? 36.701 9.145 -1.767 1.00 90.00 202 LYS A O 1
ATOM 1559 N N . ASN A 1 203 ? 38.342 10.646 -2.077 1.00 85.44 203 ASN A N 1
ATOM 1560 C CA . ASN A 1 203 ? 39.438 9.852 -1.513 1.00 85.44 203 ASN A CA 1
ATOM 1561 C C . ASN A 1 203 ? 39.865 8.640 -2.370 1.00 85.44 203 ASN A C 1
ATOM 1563 O O . ASN A 1 203 ? 40.540 7.751 -1.847 1.00 85.44 203 ASN A O 1
ATOM 1567 N N . VAL A 1 204 ? 39.492 8.587 -3.654 1.00 90.69 204 VAL A N 1
ATOM 1568 C CA . VAL A 1 204 ? 39.997 7.591 -4.612 1.00 90.69 204 VAL A CA 1
ATOM 1569 C C . VAL A 1 204 ? 40.718 8.293 -5.762 1.00 90.69 204 VAL A C 1
ATOM 1571 O O . VAL A 1 204 ? 41.946 8.348 -5.754 1.00 90.69 204 VAL A O 1
ATOM 1574 N N . PHE A 1 205 ? 39.971 8.868 -6.704 1.00 95.94 205 PHE A N 1
ATOM 1575 C CA . PHE A 1 205 ? 40.476 9.797 -7.712 1.00 95.94 205 PHE A CA 1
ATOM 1576 C C . PHE A 1 205 ? 39.527 10.984 -7.765 1.00 95.94 205 PHE A C 1
ATOM 1578 O O . PHE A 1 205 ? 38.372 10.849 -8.167 1.00 95.94 205 PHE A O 1
ATOM 1585 N N . GLU A 1 206 ? 40.003 12.155 -7.350 1.00 95.06 206 GLU A N 1
ATOM 1586 C CA . GLU A 1 206 ? 39.172 13.356 -7.372 1.00 95.06 206 GLU A CA 1
ATOM 1587 C C . GLU A 1 206 ? 39.020 13.901 -8.804 1.00 95.06 206 GLU A C 1
ATOM 1589 O O . GLU A 1 206 ? 39.633 13.408 -9.759 1.00 95.06 206 GLU A O 1
ATOM 1594 N N . LEU A 1 207 ? 38.167 14.916 -8.974 1.00 95.94 207 LEU A N 1
ATOM 1595 C CA . LEU A 1 207 ? 37.768 15.433 -10.287 1.00 95.94 207 LEU A CA 1
ATOM 1596 C C . LEU A 1 207 ? 38.946 15.823 -11.186 1.00 95.94 207 LEU A C 1
ATOM 1598 O O . LEU A 1 207 ? 38.941 15.482 -12.368 1.00 95.94 207 LEU A O 1
ATOM 1602 N N . ASP A 1 208 ? 39.944 16.528 -10.648 1.00 96.31 208 ASP A N 1
ATOM 1603 C CA . ASP A 1 208 ? 41.072 17.026 -11.441 1.00 96.31 208 ASP A CA 1
ATOM 1604 C C . ASP A 1 208 ? 41.930 15.870 -11.975 1.00 96.31 208 ASP A C 1
ATOM 1606 O O . ASP A 1 208 ? 42.187 15.791 -13.179 1.00 96.31 208 ASP A O 1
ATOM 1610 N N . SER A 1 209 ? 42.288 14.912 -11.112 1.00 97.19 209 SER A N 1
ATOM 1611 C CA . SER A 1 209 ? 43.021 13.708 -11.522 1.00 97.19 209 SER A CA 1
ATOM 1612 C C . SER A 1 209 ? 42.225 12.868 -12.514 1.00 97.19 209 SER A C 1
ATOM 1614 O O . SER A 1 209 ? 42.778 12.410 -13.514 1.00 97.19 209 SER A O 1
ATOM 1616 N N . SER A 1 210 ? 40.926 12.686 -12.259 1.00 98.25 210 SER A N 1
ATOM 1617 C CA . SER A 1 210 ? 40.036 11.936 -13.145 1.00 98.25 210 SER A CA 1
ATOM 1618 C C . SER A 1 210 ? 39.990 12.572 -14.530 1.00 98.25 210 SER A C 1
ATOM 1620 O O . SER A 1 210 ? 40.188 11.895 -15.537 1.00 98.25 210 SER A O 1
ATOM 1622 N N . LYS A 1 211 ? 39.831 13.896 -14.597 1.00 98.44 211 LYS A N 1
ATOM 1623 C CA . LYS A 1 211 ? 39.819 14.645 -15.854 1.00 98.44 211 LYS A CA 1
ATOM 1624 C C . LYS A 1 211 ? 41.138 14.521 -16.618 1.00 98.44 211 LYS A C 1
ATOM 1626 O O . LYS A 1 211 ? 41.105 14.300 -17.828 1.00 98.44 211 LYS A O 1
ATOM 1631 N N . GLU A 1 212 ? 42.282 14.638 -15.944 1.00 98.44 212 GLU A N 1
ATOM 1632 C CA . GLU A 1 212 ? 43.603 14.474 -16.571 1.00 98.44 212 GLU A CA 1
ATOM 1633 C C . GLU A 1 212 ? 43.779 13.077 -17.182 1.00 98.44 212 GLU A C 1
ATOM 1635 O O . GLU A 1 212 ? 44.187 12.954 -18.340 1.00 98.44 212 GLU A O 1
ATOM 1640 N N . ILE A 1 213 ? 43.423 12.024 -16.437 1.00 98.69 213 ILE A N 1
ATOM 1641 C CA . ILE A 1 213 ? 43.538 10.633 -16.898 1.00 98.69 213 ILE A CA 1
ATOM 1642 C C . ILE A 1 213 ? 42.619 10.381 -18.096 1.00 98.69 213 ILE A C 1
ATOM 1644 O O . ILE A 1 213 ? 43.061 9.830 -19.106 1.00 98.69 213 ILE A O 1
ATOM 1648 N N . LEU A 1 214 ? 41.356 10.805 -18.013 1.00 98.69 214 LEU A N 1
ATOM 1649 C CA . LEU A 1 214 ? 40.376 10.600 -19.081 1.00 98.69 214 LEU A CA 1
ATOM 1650 C C . LEU A 1 214 ? 40.766 11.350 -20.362 1.00 98.69 214 LEU A C 1
ATOM 1652 O O . LEU A 1 214 ? 40.654 10.790 -21.454 1.00 98.69 214 LEU A O 1
ATOM 1656 N N . LEU A 1 215 ? 41.281 12.583 -20.256 1.00 98.62 215 LEU A N 1
ATOM 1657 C CA . LEU A 1 215 ? 41.788 13.337 -21.408 1.00 98.62 215 LEU A CA 1
ATOM 1658 C C . LEU A 1 215 ? 43.013 12.662 -22.041 1.00 98.62 215 LEU A C 1
ATOM 1660 O O . LEU A 1 215 ? 43.039 12.494 -23.261 1.00 98.62 215 LEU A O 1
ATOM 1664 N N . ALA A 1 216 ? 43.971 12.193 -21.236 1.00 98.44 216 ALA A N 1
ATOM 1665 C CA . ALA A 1 216 ? 45.111 11.421 -21.734 1.00 98.44 216 ALA A CA 1
ATOM 1666 C C . ALA A 1 216 ? 44.662 10.116 -22.423 1.00 98.44 216 ALA A C 1
ATOM 1668 O O . ALA A 1 216 ? 45.212 9.722 -23.454 1.00 98.44 216 ALA A O 1
ATOM 1669 N N . GLY A 1 217 ? 43.616 9.463 -21.908 1.00 98.00 217 GLY A N 1
ATOM 1670 C CA . GLY A 1 217 ? 42.990 8.303 -22.541 1.00 98.00 217 GLY A CA 1
ATOM 1671 C C . GLY A 1 217 ? 42.398 8.620 -23.915 1.00 98.00 217 GLY A C 1
ATOM 1672 O O . GLY A 1 217 ? 42.624 7.872 -24.870 1.00 98.00 217 GLY A O 1
ATOM 1673 N N . LYS A 1 218 ? 41.719 9.768 -24.062 1.00 97.38 218 LYS A N 1
ATOM 1674 C CA . LYS A 1 218 ? 41.243 10.239 -25.377 1.00 97.38 218 LYS A CA 1
ATOM 1675 C C . LYS A 1 218 ? 42.398 10.472 -26.347 1.00 97.38 218 LYS A C 1
ATOM 1677 O O . LYS A 1 218 ? 42.311 10.058 -27.501 1.00 97.38 218 LYS A O 1
ATOM 1682 N N . GLU A 1 219 ? 43.502 11.065 -25.892 1.00 97.00 219 GLU A N 1
ATOM 1683 C CA . GLU A 1 219 ? 44.717 11.242 -26.707 1.00 97.00 219 GLU A CA 1
ATOM 1684 C C . GLU A 1 219 ? 45.383 9.908 -27.099 1.00 97.00 219 GLU A C 1
ATOM 1686 O O . GLU A 1 219 ? 46.070 9.811 -28.129 1.00 97.00 219 GLU A O 1
ATOM 1691 N N . ALA A 1 220 ? 45.166 8.857 -26.305 1.00 96.31 220 ALA A N 1
ATOM 1692 C CA . ALA A 1 220 ? 45.561 7.485 -26.610 1.00 96.31 220 ALA A CA 1
ATOM 1693 C C . ALA A 1 220 ? 44.587 6.753 -27.558 1.00 96.31 220 ALA A C 1
ATOM 1695 O O . ALA A 1 220 ? 44.879 5.635 -27.980 1.00 96.31 220 ALA A O 1
ATOM 1696 N N . GLY A 1 221 ? 43.477 7.385 -27.955 1.00 96.12 221 GLY A N 1
ATOM 1697 C CA . GLY A 1 221 ? 42.475 6.799 -28.849 1.00 96.12 221 GLY A CA 1
ATOM 1698 C C . GLY A 1 221 ? 41.469 5.892 -28.135 1.00 96.12 221 GLY A C 1
ATOM 1699 O O . GLY A 1 221 ? 40.974 4.937 -28.740 1.00 96.12 221 GLY A O 1
ATOM 1700 N N . LEU A 1 222 ? 41.202 6.150 -26.852 1.00 98.06 222 LEU A N 1
ATOM 1701 C CA . LEU A 1 222 ? 40.157 5.488 -26.071 1.00 98.06 222 LEU A CA 1
ATOM 1702 C C . LEU A 1 222 ? 38.937 6.401 -25.922 1.00 98.06 222 LEU A C 1
ATOM 1704 O O . LEU A 1 222 ? 39.049 7.624 -25.835 1.00 98.06 222 LEU A O 1
ATOM 1708 N N . SER A 1 223 ? 37.756 5.796 -25.893 1.00 97.88 223 SER A N 1
ATOM 1709 C CA . SER A 1 223 ? 36.510 6.496 -25.581 1.00 97.88 223 SER A CA 1
ATOM 1710 C C . SER A 1 223 ? 36.318 6.564 -24.069 1.00 97.88 223 SER A C 1
ATOM 1712 O O . SER A 1 223 ? 36.698 5.647 -23.353 1.00 97.88 223 SER A O 1
ATOM 1714 N N . VAL A 1 224 ? 35.735 7.642 -23.558 1.00 98.44 224 VAL A N 1
ATOM 1715 C CA . VAL A 1 224 ? 35.536 7.796 -22.110 1.00 98.44 224 VAL A CA 1
ATOM 1716 C C . VAL A 1 224 ? 34.221 7.131 -21.706 1.00 98.44 224 VAL A C 1
ATOM 1718 O O . VAL A 1 224 ? 33.158 7.581 -22.146 1.00 98.44 224 VAL A O 1
ATOM 1721 N N . ASN A 1 225 ? 34.305 6.084 -20.885 1.00 97.38 225 ASN A N 1
ATOM 1722 C CA . ASN A 1 225 ? 33.177 5.443 -20.213 1.00 97.38 225 ASN A CA 1
ATOM 1723 C C . ASN A 1 225 ? 33.600 5.164 -18.769 1.00 97.38 225 ASN A C 1
ATOM 1725 O O . ASN A 1 225 ? 34.498 4.353 -18.566 1.00 97.38 225 ASN A O 1
ATOM 1729 N N . PHE A 1 226 ? 33.053 5.896 -17.795 1.00 98.44 226 PHE A N 1
ATOM 1730 C CA . PHE A 1 226 ? 33.626 5.891 -16.446 1.00 98.44 226 PHE A CA 1
ATOM 1731 C C . PHE A 1 226 ? 32.615 5.923 -15.303 1.00 98.44 226 PHE A C 1
ATOM 1733 O O . PHE A 1 226 ? 31.442 6.225 -15.514 1.00 98.44 226 PHE A O 1
ATOM 1740 N N . HIS A 1 227 ? 33.067 5.609 -14.091 1.00 98.25 227 HIS A N 1
ATOM 1741 C CA . HIS A 1 227 ? 32.243 5.684 -12.886 1.00 98.25 227 HIS A CA 1
ATOM 1742 C C . HIS A 1 227 ? 32.141 7.139 -12.410 1.00 98.25 227 HIS A C 1
ATOM 1744 O O . HIS A 1 227 ? 33.163 7.807 -12.230 1.00 98.25 227 HIS A O 1
ATOM 1750 N N . ALA A 1 228 ? 30.923 7.626 -12.175 1.00 97.25 228 ALA A N 1
ATOM 1751 C CA . ALA A 1 228 ? 30.688 9.000 -11.748 1.00 97.25 228 ALA A CA 1
ATOM 1752 C C . ALA A 1 228 ? 29.643 9.068 -10.630 1.00 97.25 228 ALA A C 1
ATOM 1754 O O . ALA A 1 228 ? 28.578 8.465 -10.736 1.00 97.25 228 ALA A O 1
ATOM 1755 N N . ASP A 1 229 ? 29.945 9.862 -9.598 1.00 95.62 229 ASP A N 1
ATOM 1756 C CA . ASP A 1 229 ? 29.019 10.239 -8.523 1.00 95.62 229 ASP A CA 1
ATOM 1757 C C . ASP A 1 229 ? 28.297 9.033 -7.862 1.00 95.62 229 ASP A C 1
ATOM 1759 O O . ASP A 1 229 ? 27.086 9.081 -7.643 1.00 95.62 229 ASP A O 1
ATOM 1763 N N . GLU A 1 230 ? 29.023 7.941 -7.563 1.00 93.06 230 GLU A N 1
ATOM 1764 C CA . GLU A 1 230 ? 28.454 6.732 -6.927 1.00 93.06 230 GLU A CA 1
ATOM 1765 C C . GLU A 1 230 ? 28.117 6.960 -5.445 1.00 93.06 230 GLU A C 1
ATOM 1767 O O . GLU A 1 230 ? 27.039 6.601 -4.978 1.00 93.06 230 GLU A O 1
ATOM 1772 N N . LEU A 1 231 ? 29.049 7.521 -4.669 1.00 90.94 231 LEU A N 1
ATOM 1773 C CA . LEU A 1 231 ? 28.906 7.653 -3.214 1.00 90.94 231 LEU A CA 1
ATOM 1774 C C . LEU A 1 231 ? 28.895 9.110 -2.754 1.00 90.94 231 LEU A C 1
ATOM 1776 O O . LEU A 1 231 ? 28.345 9.407 -1.690 1.00 90.94 231 LEU A O 1
ATOM 1780 N N . HIS A 1 232 ? 29.511 10.018 -3.515 1.00 93.69 232 HIS A N 1
ATOM 1781 C CA . HIS A 1 232 ? 29.490 11.450 -3.226 1.00 93.69 232 HIS A CA 1
ATOM 1782 C C . HIS A 1 232 ? 29.172 12.289 -4.474 1.00 93.69 232 HIS A C 1
ATOM 1784 O O . HIS A 1 232 ? 29.656 11.980 -5.561 1.00 93.69 232 HIS A O 1
ATOM 1790 N N . PRO A 1 233 ? 28.444 13.413 -4.316 1.00 94.38 233 PRO A N 1
ATOM 1791 C CA . PRO A 1 233 ? 28.111 14.324 -5.410 1.00 94.38 233 PRO A CA 1
ATOM 1792 C C . PRO A 1 233 ? 29.316 15.215 -5.748 1.00 94.38 233 PRO A C 1
ATOM 1794 O O . PRO A 1 233 ? 29.386 16.375 -5.329 1.00 94.38 233 PRO A O 1
ATOM 1797 N N . LEU A 1 234 ? 30.307 14.667 -6.450 1.00 94.44 234 LEU A N 1
ATOM 1798 C CA . LEU A 1 234 ? 31.517 15.401 -6.820 1.00 94.44 234 LEU A CA 1
ATOM 1799 C C . LEU A 1 234 ? 31.290 16.325 -8.013 1.00 94.44 234 LEU A C 1
ATOM 1801 O O . LEU A 1 234 ? 31.951 17.356 -8.108 1.00 94.44 234 LEU A O 1
ATOM 1805 N N . GLY A 1 235 ? 30.349 15.982 -8.888 1.00 97.06 235 GLY A N 1
ATOM 1806 C CA . GLY A 1 235 ? 30.147 16.642 -10.175 1.00 97.06 235 GLY A CA 1
ATOM 1807 C C . GLY A 1 235 ? 30.850 15.899 -11.314 1.00 97.06 235 GLY A C 1
ATOM 1808 O O . GLY A 1 235 ? 31.338 16.513 -12.272 1.00 97.06 235 GLY A O 1
ATOM 1809 N N . GLY A 1 236 ? 30.976 14.575 -11.176 1.00 97.56 236 GLY A N 1
ATOM 1810 C CA . GLY A 1 236 ? 31.548 13.697 -12.189 1.00 97.56 236 GLY A CA 1
ATOM 1811 C C . GLY A 1 236 ? 30.739 13.740 -13.482 1.00 97.56 236 GLY A C 1
ATOM 1812 O O . GLY A 1 236 ? 31.331 13.813 -14.560 1.00 97.56 236 GLY A O 1
ATOM 1813 N N . ALA A 1 237 ? 29.407 13.795 -13.384 1.00 97.94 237 ALA A N 1
ATOM 1814 C CA . ALA A 1 237 ? 28.518 13.911 -14.538 1.00 97.94 237 ALA A CA 1
ATOM 1815 C C . ALA A 1 237 ? 28.775 15.181 -15.378 1.00 97.94 237 ALA A C 1
ATOM 1817 O O . ALA A 1 237 ? 28.894 15.120 -16.604 1.00 97.94 237 ALA A O 1
ATOM 1818 N N . GLU A 1 238 ? 28.927 16.335 -14.727 1.00 98.38 238 GLU A N 1
ATOM 1819 C CA . GLU A 1 238 ? 29.222 17.626 -15.356 1.00 98.38 238 GLU A CA 1
ATOM 1820 C C . GLU A 1 238 ? 30.601 17.613 -16.027 1.00 98.38 238 GLU A C 1
ATOM 1822 O O . GLU A 1 238 ? 30.762 18.039 -17.178 1.00 98.38 238 GLU A O 1
ATOM 1827 N N . MET A 1 239 ? 31.612 17.090 -15.326 1.00 98.25 239 MET A N 1
ATOM 1828 C CA . MET A 1 239 ? 32.963 16.954 -15.865 1.00 98.25 239 MET A CA 1
ATOM 1829 C C . MET A 1 239 ? 32.970 16.033 -17.090 1.00 98.25 239 MET A C 1
ATOM 1831 O O . MET A 1 239 ? 33.483 16.432 -18.141 1.00 98.25 239 MET A O 1
ATOM 1835 N N . GLY A 1 240 ? 32.344 14.858 -16.989 1.00 98.06 240 GLY A N 1
ATOM 1836 C CA . GLY A 1 240 ? 32.240 13.878 -18.065 1.00 98.06 240 GLY A CA 1
ATOM 1837 C C . GLY A 1 240 ? 31.537 14.440 -19.300 1.00 98.06 240 GLY A C 1
ATOM 1838 O O . GLY A 1 240 ? 32.060 14.333 -20.413 1.00 98.06 240 GLY A O 1
ATOM 1839 N N . ALA A 1 241 ? 30.408 15.127 -19.114 1.00 97.94 241 ALA A N 1
ATOM 1840 C CA . ALA A 1 241 ? 29.712 15.822 -20.194 1.00 97.94 241 ALA A CA 1
ATOM 1841 C C . ALA A 1 241 ? 30.606 16.882 -20.867 1.00 97.94 241 ALA A C 1
ATOM 1843 O O . ALA A 1 241 ? 30.677 16.937 -22.098 1.00 97.94 241 ALA A O 1
ATOM 1844 N N . SER A 1 242 ? 31.363 17.665 -20.086 1.00 97.75 242 SER A N 1
ATOM 1845 C CA . SER A 1 242 ? 32.245 18.724 -20.609 1.00 97.75 242 SER A CA 1
ATOM 1846 C C . SER A 1 242 ? 33.389 18.209 -21.490 1.00 97.75 242 SER A C 1
ATOM 1848 O O . SER A 1 242 ? 33.823 18.903 -22.411 1.00 97.75 242 SER A O 1
ATOM 1850 N N . ILE A 1 243 ? 33.871 16.987 -21.236 1.00 97.56 243 ILE A N 1
ATOM 1851 C CA . ILE A 1 243 ? 34.933 16.351 -22.027 1.00 97.56 243 ILE A CA 1
ATOM 1852 C C . ILE A 1 243 ? 34.381 15.402 -23.098 1.00 97.56 243 ILE A C 1
ATOM 1854 O O . ILE A 1 243 ? 35.160 14.734 -23.782 1.00 97.56 243 ILE A O 1
ATOM 1858 N N . GLY A 1 244 ? 33.057 15.341 -23.276 1.00 96.38 244 GLY A N 1
ATOM 1859 C CA . GLY A 1 244 ? 32.396 14.478 -24.252 1.00 96.38 244 GLY A CA 1
ATOM 1860 C C . GLY A 1 244 ? 32.574 12.994 -23.940 1.00 96.38 244 GLY A C 1
ATOM 1861 O O . GLY A 1 244 ? 33.017 12.237 -24.808 1.00 96.38 244 GLY A O 1
ATOM 1862 N N . ALA A 1 245 ? 32.304 12.601 -22.693 1.00 98.00 245 ALA A N 1
ATOM 1863 C CA . ALA A 1 245 ? 32.211 11.204 -22.288 1.00 98.00 245 ALA A CA 1
ATOM 1864 C C . ALA A 1 245 ? 31.073 10.494 -23.031 1.00 98.00 245 ALA A C 1
ATOM 1866 O O . ALA A 1 245 ? 29.994 11.062 -23.214 1.00 98.00 245 ALA A O 1
ATOM 1867 N N . ARG A 1 246 ? 31.301 9.246 -23.454 1.00 96.62 246 ARG A N 1
ATOM 1868 C CA . ARG A 1 246 ? 30.257 8.423 -24.076 1.00 96.62 246 ARG A CA 1
ATOM 1869 C C . ARG A 1 246 ? 29.301 7.886 -23.021 1.00 96.62 246 ARG A C 1
ATOM 1871 O O . ARG A 1 246 ? 28.094 7.961 -23.229 1.00 96.62 246 ARG A O 1
ATOM 1878 N N . GLY A 1 247 ? 29.837 7.383 -21.913 1.00 97.31 247 GLY A N 1
ATOM 1879 C CA . GLY A 1 247 ? 29.061 6.808 -20.822 1.00 97.31 247 GLY A CA 1
ATOM 1880 C C . GLY A 1 247 ? 29.563 7.255 -19.452 1.00 97.31 247 GLY A C 1
ATOM 1881 O O . GLY A 1 247 ? 30.749 7.536 -19.267 1.00 97.31 247 GLY A O 1
ATOM 1882 N N . MET A 1 248 ? 28.631 7.359 -18.513 1.00 98.44 248 MET A N 1
ATOM 1883 C CA . MET A 1 248 ? 28.868 7.583 -17.092 1.00 98.44 248 MET A CA 1
ATOM 1884 C C . MET A 1 248 ? 28.019 6.583 -16.315 1.00 98.44 248 MET A C 1
ATOM 1886 O O . MET A 1 248 ? 26.812 6.495 -16.543 1.00 98.44 248 MET A O 1
ATOM 1890 N N . SER A 1 249 ? 28.657 5.801 -15.453 1.00 98.00 249 SER A N 1
ATOM 1891 C CA . SER A 1 249 ? 28.026 4.715 -14.698 1.00 98.00 249 SER A CA 1
ATOM 1892 C C . SER A 1 249 ? 27.771 5.115 -13.244 1.00 98.00 249 SER A C 1
ATOM 1894 O O . SER A 1 249 ? 28.389 6.076 -12.790 1.00 98.00 249 SER A O 1
ATOM 1896 N N . HIS A 1 250 ? 26.928 4.355 -12.530 1.00 95.88 250 HIS A N 1
ATOM 1897 C CA . HIS A 1 250 ? 26.505 4.593 -11.134 1.00 95.88 250 HIS A CA 1
ATOM 1898 C C . HIS A 1 250 ? 25.473 5.724 -10.994 1.00 95.88 250 HIS A C 1
ATOM 1900 O O . HIS A 1 250 ? 24.274 5.477 -11.172 1.00 95.88 250 HIS A O 1
ATOM 1906 N N . LEU A 1 251 ? 25.928 6.969 -10.804 1.00 97.81 251 LEU A N 1
ATOM 1907 C CA . LEU A 1 251 ? 25.101 8.181 -10.780 1.00 97.81 251 LEU A CA 1
ATOM 1908 C C . LEU A 1 251 ? 24.049 8.250 -9.652 1.00 97.81 251 LEU A C 1
ATOM 1910 O O . LEU A 1 251 ? 23.055 8.974 -9.784 1.00 97.81 251 LEU A O 1
ATOM 1914 N N . GLU A 1 252 ? 24.235 7.530 -8.545 1.00 96.81 252 GLU A N 1
ATOM 1915 C CA . GLU A 1 252 ? 23.364 7.577 -7.362 1.00 96.81 252 GLU A CA 1
ATOM 1916 C C . GLU A 1 252 ? 23.269 8.998 -6.785 1.00 96.81 252 GLU A C 1
ATOM 1918 O O . GLU A 1 252 ? 22.173 9.465 -6.462 1.00 96.81 252 GLU A O 1
ATOM 1923 N N . GLU A 1 253 ? 24.393 9.718 -6.732 1.00 97.00 253 GLU A N 1
ATOM 1924 C CA . GLU A 1 253 ? 24.512 11.072 -6.176 1.00 97.00 253 GLU A CA 1
ATOM 1925 C C . GLU A 1 253 ? 24.607 12.160 -7.267 1.00 97.00 253 GLU A C 1
ATOM 1927 O O . GLU A 1 253 ? 25.074 13.277 -7.024 1.00 97.00 253 GLU A O 1
ATOM 1932 N N . ILE A 1 254 ? 24.137 11.869 -8.485 1.00 97.75 254 ILE A N 1
ATOM 1933 C CA . ILE A 1 254 ? 24.138 12.831 -9.596 1.00 97.75 254 ILE A CA 1
ATOM 1934 C C . ILE A 1 254 ? 23.378 14.123 -9.249 1.00 97.75 254 ILE A C 1
ATOM 1936 O O . ILE A 1 254 ? 22.265 14.127 -8.707 1.00 97.75 254 ILE A O 1
ATOM 1940 N N . SER A 1 255 ? 23.949 15.258 -9.646 1.00 97.62 255 SER A N 1
ATOM 1941 C CA . SER A 1 255 ? 23.308 16.558 -9.472 1.00 97.62 255 SER A CA 1
ATOM 1942 C C . SER A 1 255 ? 22.247 16.833 -10.561 1.00 97.62 255 SER A C 1
ATOM 1944 O O . SER A 1 255 ? 22.333 16.322 -11.682 1.00 97.62 255 SER A O 1
ATOM 1946 N N . PRO A 1 256 ? 21.259 17.717 -10.309 1.00 97.69 256 PRO A N 1
ATOM 1947 C CA . PRO A 1 256 ? 20.353 18.190 -11.357 1.00 97.69 256 PRO A CA 1
ATOM 1948 C C . PRO A 1 256 ? 21.072 18.822 -12.559 1.00 97.69 256 PRO A C 1
ATOM 1950 O O . PRO A 1 256 ? 20.574 18.729 -13.679 1.00 97.69 256 PRO A O 1
ATOM 1953 N N . LYS A 1 257 ? 22.232 19.456 -12.334 1.00 97.75 257 LYS A N 1
ATOM 1954 C CA . LYS A 1 257 ? 23.046 20.036 -13.404 1.00 97.75 257 LYS A CA 1
ATOM 1955 C C . LYS A 1 257 ? 23.717 18.942 -14.235 1.00 97.75 257 LYS A C 1
ATOM 1957 O O . LYS A 1 257 ? 23.685 19.028 -15.458 1.00 97.75 257 LYS A O 1
ATOM 1962 N N . GLY A 1 258 ? 24.205 17.885 -13.587 1.00 98.12 258 GLY A N 1
ATOM 1963 C CA . GLY A 1 258 ? 24.729 16.691 -14.250 1.00 98.12 258 GLY A CA 1
ATOM 1964 C C . GLY A 1 258 ? 23.704 16.038 -15.182 1.00 98.12 258 GLY A C 1
ATOM 1965 O O . GLY A 1 258 ? 24.024 15.745 -16.330 1.00 98.12 258 GLY A O 1
ATOM 1966 N N . ILE A 1 259 ? 22.443 15.898 -14.748 1.00 98.56 259 ILE A N 1
ATOM 1967 C CA . ILE A 1 259 ? 21.353 15.369 -15.598 1.00 98.56 259 ILE A CA 1
ATOM 1968 C C . ILE A 1 259 ? 21.157 16.233 -16.855 1.00 98.56 259 ILE A C 1
ATOM 1970 O O . ILE A 1 259 ? 21.026 15.708 -17.963 1.00 98.56 259 ILE A O 1
ATOM 1974 N N . GLU A 1 260 ? 21.127 17.558 -16.689 1.00 97.62 260 GLU A N 1
ATOM 1975 C CA . GLU A 1 260 ? 20.983 18.496 -17.804 1.00 97.62 260 GLU A CA 1
ATOM 1976 C C . GLU A 1 260 ? 22.162 18.383 -18.781 1.00 97.62 260 GLU A C 1
ATOM 1978 O O . GLU A 1 260 ? 21.953 18.245 -19.989 1.00 97.62 260 GLU A O 1
ATOM 1983 N N . ASP A 1 261 ? 23.389 18.397 -18.261 1.00 98.25 261 ASP A N 1
ATOM 1984 C CA . ASP A 1 261 ? 24.607 18.358 -19.067 1.00 98.25 261 ASP A CA 1
ATOM 1985 C C . ASP A 1 261 ? 24.733 17.040 -19.834 1.00 98.25 261 ASP A C 1
ATOM 1987 O O . ASP A 1 261 ? 25.025 17.068 -21.029 1.00 98.25 261 ASP A O 1
ATOM 1991 N N . MET A 1 262 ? 24.410 15.902 -19.210 1.00 98.00 262 MET A N 1
ATOM 1992 C CA . MET A 1 262 ? 24.384 14.595 -19.878 1.00 98.00 262 MET A CA 1
ATOM 1993 C C . MET A 1 262 ? 23.361 14.534 -21.019 1.00 98.00 262 MET A C 1
ATOM 1995 O O . MET A 1 262 ? 23.643 13.998 -22.096 1.00 98.00 262 MET A O 1
ATOM 1999 N N . SER A 1 263 ? 22.170 15.106 -20.814 1.00 96.56 263 SER A N 1
ATOM 2000 C CA . SER A 1 263 ? 21.135 15.180 -21.853 1.00 96.56 263 SER A CA 1
ATOM 2001 C C . SER A 1 263 ? 21.591 16.023 -23.051 1.00 96.56 263 SER A C 1
ATOM 2003 O O . SER A 1 263 ? 21.323 15.673 -24.210 1.00 96.56 263 SER A O 1
ATOM 2005 N N . GLN A 1 264 ? 22.319 17.115 -22.792 1.00 94.69 264 GLN A N 1
ATOM 2006 C CA . GLN A 1 264 ? 22.867 17.997 -23.825 1.00 94.69 264 GLN A CA 1
ATOM 2007 C C . GLN A 1 264 ? 24.057 17.367 -24.559 1.00 94.69 264 GLN A C 1
ATOM 2009 O O . GLN A 1 264 ? 24.097 17.410 -25.790 1.00 94.69 264 GLN A O 1
ATOM 2014 N N . SER A 1 265 ? 24.991 16.743 -23.835 1.00 95.81 265 SER A N 1
ATOM 2015 C CA . SER A 1 265 ? 26.188 16.103 -24.398 1.00 95.81 265 SER A CA 1
ATOM 2016 C C . SER A 1 265 ? 25.902 14.776 -25.102 1.00 95.81 265 SER A C 1
ATOM 2018 O O . SER A 1 265 ? 26.773 14.265 -25.804 1.00 95.81 265 SER A O 1
ATOM 2020 N N . LYS A 1 266 ? 24.693 14.219 -24.929 1.00 94.31 266 LYS A N 1
ATOM 2021 C CA . LYS A 1 266 ? 24.305 12.881 -25.409 1.00 94.31 266 LYS A CA 1
ATOM 2022 C C . LYS A 1 266 ? 25.176 11.772 -24.826 1.00 94.31 266 LYS A C 1
ATOM 2024 O O . LYS A 1 266 ? 25.421 10.756 -25.480 1.00 94.31 266 LYS A O 1
ATOM 2029 N N . SER A 1 267 ? 25.604 11.965 -23.584 1.00 96.50 267 SER A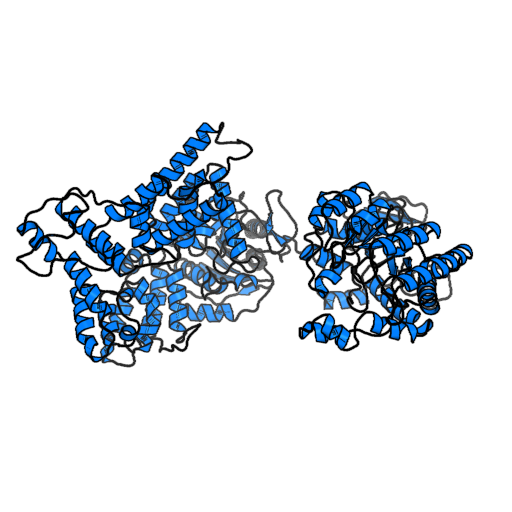 N 1
ATOM 2030 C CA . SER A 1 267 ? 26.265 10.931 -22.801 1.00 96.50 267 SER A CA 1
ATOM 2031 C C . SER A 1 267 ? 25.233 9.957 -22.230 1.00 96.50 267 SER A C 1
ATOM 2033 O O . SER A 1 267 ? 24.165 10.367 -21.770 1.00 96.50 267 SER A O 1
ATOM 2035 N N . ALA A 1 268 ? 25.549 8.666 -22.259 1.00 98.00 268 ALA A N 1
ATOM 2036 C CA . ALA A 1 268 ? 24.716 7.628 -21.672 1.00 98.00 268 ALA A CA 1
ATOM 2037 C C . ALA A 1 268 ? 24.907 7.559 -20.149 1.00 98.00 268 ALA A C 1
ATOM 2039 O O . ALA A 1 268 ? 26.035 7.595 -19.664 1.00 98.00 268 ALA A O 1
ATOM 2040 N N . ALA A 1 269 ? 23.808 7.434 -19.410 1.00 98.62 269 ALA A N 1
ATOM 2041 C CA . ALA A 1 269 ? 23.799 7.048 -18.004 1.00 98.62 269 ALA A CA 1
ATOM 2042 C C . ALA A 1 269 ? 23.673 5.524 -17.918 1.00 98.62 269 ALA A C 1
ATOM 2044 O O . ALA A 1 269 ? 22.621 4.992 -18.266 1.00 98.62 269 ALA A O 1
ATOM 2045 N N . VAL A 1 270 ? 24.720 4.824 -17.482 1.00 98.62 270 VAL A N 1
ATOM 2046 C CA . VAL A 1 270 ? 24.708 3.363 -17.306 1.00 98.62 270 VAL A CA 1
ATOM 2047 C C . VAL A 1 270 ? 24.389 3.046 -15.845 1.00 98.62 270 VAL A C 1
ATOM 2049 O O . VAL A 1 270 ? 25.240 3.149 -14.965 1.00 98.62 270 VAL A O 1
ATOM 2052 N N . LEU A 1 271 ? 23.132 2.714 -15.565 1.00 98.56 271 LEU A N 1
ATOM 2053 C CA . LEU A 1 271 ? 22.653 2.510 -14.198 1.00 98.56 271 LEU A CA 1
ATOM 2054 C C . LEU A 1 271 ? 22.807 1.048 -13.768 1.00 98.56 271 LEU A C 1
ATOM 2056 O O . LEU A 1 271 ? 22.628 0.138 -14.582 1.00 98.56 271 LEU A O 1
ATOM 2060 N N . LEU A 1 272 ? 23.086 0.834 -12.477 1.00 97.62 272 LEU A N 1
ATOM 2061 C CA . LEU A 1 272 ? 23.535 -0.455 -11.931 1.00 97.62 272 LEU A CA 1
ATOM 2062 C C . LEU A 1 272 ? 22.614 -0.942 -10.786 1.00 97.62 272 LEU A C 1
ATOM 2064 O O . LEU A 1 272 ? 22.920 -0.781 -9.601 1.00 97.62 272 LEU A O 1
ATOM 2068 N N . PRO A 1 273 ? 21.436 -1.521 -11.106 1.00 97.00 273 PRO A N 1
ATOM 2069 C CA . PRO A 1 273 ? 20.448 -1.959 -10.112 1.00 97.00 273 PRO A CA 1
ATOM 2070 C C . PRO A 1 273 ? 20.960 -2.944 -9.055 1.00 97.00 273 PRO A C 1
ATOM 2072 O O . PRO A 1 273 ? 20.549 -2.883 -7.894 1.00 97.00 273 PRO A O 1
ATOM 2075 N N . SER A 1 274 ? 21.839 -3.864 -9.447 1.00 93.81 274 SER A N 1
ATOM 2076 C CA . SER A 1 274 ? 22.469 -4.851 -8.562 1.00 93.81 274 SER A CA 1
ATOM 2077 C C . SER A 1 274 ? 23.306 -4.185 -7.470 1.00 93.81 274 SER A C 1
ATOM 2079 O O . SER A 1 274 ? 23.220 -4.598 -6.315 1.00 93.81 274 SER A O 1
ATOM 2081 N N . THR A 1 275 ? 24.063 -3.142 -7.804 1.00 89.88 275 THR A N 1
ATOM 2082 C CA . THR A 1 275 ? 24.925 -2.396 -6.879 1.00 89.88 275 THR A CA 1
ATOM 2083 C C . THR A 1 275 ? 24.093 -1.656 -5.849 1.00 89.88 275 THR A C 1
ATOM 2085 O O . THR A 1 275 ? 24.274 -1.874 -4.647 1.00 89.88 275 THR A O 1
ATOM 2088 N N . ALA A 1 276 ? 23.102 -0.881 -6.304 1.00 90.44 276 ALA A N 1
ATOM 2089 C CA . ALA A 1 276 ? 22.170 -0.181 -5.425 1.00 90.44 276 ALA A CA 1
ATOM 2090 C C . ALA A 1 276 ? 21.467 -1.151 -4.457 1.00 90.44 276 ALA A C 1
ATOM 2092 O O . ALA A 1 276 ? 21.358 -0.875 -3.260 1.00 90.44 276 ALA A O 1
ATOM 2093 N N . TYR A 1 277 ? 21.063 -2.331 -4.946 1.00 90.44 277 TYR A N 1
ATOM 2094 C CA . TYR A 1 277 ? 20.471 -3.384 -4.121 1.00 90.44 277 TYR A CA 1
ATOM 2095 C C . TYR A 1 277 ? 21.459 -3.964 -3.099 1.00 90.44 277 TYR A C 1
ATOM 2097 O O . TYR A 1 277 ? 21.165 -4.017 -1.901 1.00 90.44 277 TYR A O 1
ATOM 2105 N N . MET A 1 278 ? 22.636 -4.398 -3.555 1.00 83.25 278 MET A N 1
ATOM 2106 C CA . MET A 1 278 ? 23.583 -5.155 -2.736 1.00 83.25 278 MET A CA 1
ATOM 2107 C C . MET A 1 278 ? 24.251 -4.290 -1.668 1.00 83.25 278 MET A C 1
ATOM 2109 O O . MET A 1 278 ? 24.503 -4.748 -0.551 1.00 83.25 278 MET A O 1
ATOM 2113 N N . LEU A 1 279 ? 24.497 -3.021 -1.994 1.00 79.56 279 LEU A N 1
ATOM 2114 C CA . LEU A 1 279 ? 25.058 -2.028 -1.084 1.00 79.56 279 LEU A CA 1
ATOM 2115 C C . LEU A 1 279 ? 23.989 -1.249 -0.304 1.00 79.56 279 LEU A C 1
ATOM 2117 O O . LEU A 1 279 ? 24.339 -0.521 0.623 1.00 79.56 279 LEU A O 1
ATOM 2121 N N . ARG A 1 280 ? 22.698 -1.448 -0.614 1.00 85.38 280 ARG A N 1
ATOM 2122 C CA . ARG A 1 280 ? 21.559 -0.727 -0.014 1.00 85.38 280 ARG A CA 1
ATOM 2123 C C . ARG A 1 280 ? 21.700 0.794 -0.142 1.00 85.38 280 ARG A C 1
ATOM 2125 O O . ARG A 1 280 ? 21.405 1.527 0.803 1.00 85.38 280 ARG A O 1
ATOM 2132 N N . LEU A 1 281 ? 22.184 1.244 -1.297 1.00 84.81 281 LEU A N 1
ATOM 2133 C CA . LEU A 1 281 ? 22.297 2.662 -1.621 1.00 84.81 281 LEU A CA 1
ATOM 2134 C C . LEU A 1 281 ? 20.922 3.232 -1.972 1.00 84.81 281 LEU A C 1
ATOM 2136 O O . LEU A 1 281 ? 19.981 2.499 -2.293 1.00 84.81 281 LEU A O 1
ATOM 2140 N N . ASN A 1 282 ? 20.812 4.557 -1.924 1.00 90.19 282 ASN A N 1
ATOM 2141 C CA . ASN A 1 282 ? 19.673 5.220 -2.538 1.00 90.19 282 ASN A CA 1
ATOM 2142 C C . ASN A 1 282 ? 19.771 5.034 -4.060 1.00 90.19 282 ASN A C 1
ATOM 2144 O O . ASN A 1 282 ? 20.826 5.310 -4.623 1.00 90.19 282 ASN A O 1
ATOM 2148 N N . PRO A 1 283 ? 18.701 4.581 -4.731 1.00 94.44 283 PRO A N 1
ATOM 2149 C CA . PRO A 1 283 ? 18.702 4.462 -6.181 1.00 94.44 283 PRO A CA 1
ATOM 2150 C C . PRO A 1 283 ? 19.017 5.782 -6.902 1.00 94.44 283 PRO A C 1
ATOM 2152 O O . PRO A 1 283 ? 18.521 6.830 -6.465 1.00 94.44 283 PRO A O 1
ATOM 2155 N N . PRO A 1 284 ? 19.727 5.746 -8.048 1.00 95.94 284 PRO A N 1
ATOM 2156 C CA . PRO A 1 284 ? 19.881 6.918 -8.900 1.00 95.94 284 PRO A CA 1
ATOM 2157 C C . PRO A 1 284 ? 18.507 7.420 -9.371 1.00 95.94 284 PRO A C 1
ATOM 2159 O O . PRO A 1 284 ? 17.562 6.632 -9.516 1.00 95.94 284 PRO A O 1
ATOM 2162 N N . PRO A 1 285 ? 18.351 8.724 -9.665 1.00 96.69 285 PRO A N 1
ATOM 2163 C CA . PRO A 1 285 ? 17.077 9.317 -10.067 1.00 96.69 285 PRO A CA 1
ATOM 2164 C C . PRO A 1 285 ? 16.697 8.984 -11.527 1.00 96.69 285 PRO A C 1
ATOM 2166 O O . PRO A 1 285 ? 16.423 9.881 -12.329 1.00 96.69 285 PRO A O 1
ATOM 2169 N N . ALA A 1 286 ? 16.625 7.693 -11.871 1.00 97.19 286 ALA A N 1
ATOM 2170 C CA . ALA A 1 286 ? 16.417 7.166 -13.222 1.00 97.19 286 ALA A CA 1
ATOM 2171 C C . ALA A 1 286 ? 15.198 7.777 -13.926 1.00 97.19 286 ALA A C 1
ATOM 2173 O O . ALA A 1 286 ? 15.267 8.143 -15.098 1.00 97.19 286 ALA A O 1
ATOM 2174 N N . ARG A 1 287 ? 14.086 7.963 -13.199 1.00 95.25 287 ARG A N 1
ATOM 2175 C CA . ARG A 1 287 ? 12.883 8.596 -13.756 1.00 95.25 287 ARG A CA 1
ATOM 2176 C C . ARG A 1 287 ? 13.137 10.018 -14.240 1.00 95.25 287 ARG A C 1
ATOM 2178 O O . ARG A 1 287 ? 12.793 10.341 -15.371 1.00 95.25 287 ARG A O 1
ATOM 2185 N N . LYS A 1 288 ? 13.814 10.833 -13.427 1.00 96.38 288 LYS A N 1
ATOM 2186 C CA . LYS A 1 288 ? 14.161 12.211 -13.798 1.00 96.38 288 LYS A CA 1
ATOM 2187 C C . LYS A 1 288 ? 15.122 12.244 -14.982 1.00 96.38 288 LYS A C 1
ATOM 2189 O O . LYS A 1 288 ? 14.976 13.108 -15.840 1.00 96.38 288 LYS A O 1
ATOM 2194 N N . MET A 1 289 ? 16.086 11.321 -15.039 1.00 97.38 289 MET A N 1
ATOM 2195 C CA . MET A 1 289 ? 17.017 11.208 -16.168 1.00 97.38 289 MET A CA 1
ATOM 2196 C C . MET A 1 289 ? 16.271 10.932 -17.479 1.00 97.38 289 MET A C 1
ATOM 2198 O O . MET A 1 289 ? 16.470 11.650 -18.458 1.00 97.38 289 MET A O 1
ATOM 2202 N N . ILE A 1 290 ? 15.366 9.946 -17.472 1.00 93.62 290 ILE A N 1
ATOM 2203 C CA . ILE A 1 290 ? 14.559 9.565 -18.640 1.00 93.62 290 ILE A CA 1
ATOM 2204 C C . ILE A 1 290 ? 13.657 10.723 -19.077 1.00 93.62 290 ILE A C 1
ATOM 2206 O O . ILE A 1 290 ? 13.654 11.093 -20.250 1.00 93.62 290 ILE A O 1
ATOM 2210 N N . GLU A 1 291 ? 12.949 11.355 -18.138 1.00 92.88 291 GLU A N 1
ATOM 2211 C CA . GLU A 1 291 ? 12.088 12.517 -18.409 1.00 92.88 291 GLU A CA 1
ATOM 2212 C C . GLU A 1 291 ? 12.870 13.727 -18.946 1.00 92.88 291 GLU A C 1
ATOM 2214 O O . GLU A 1 291 ? 12.343 14.503 -19.742 1.00 92.88 291 GLU A O 1
ATOM 2219 N N . SER A 1 292 ? 14.140 13.869 -18.556 1.00 91.75 292 SER A N 1
ATOM 2220 C CA . SER A 1 292 ? 15.035 14.939 -19.022 1.00 91.75 292 SER A CA 1
ATOM 2221 C C . SER A 1 292 ? 15.730 14.616 -20.353 1.00 91.75 292 SER A C 1
ATOM 2223 O O . SER A 1 292 ? 16.519 15.424 -20.848 1.00 91.75 292 SER A O 1
ATOM 2225 N N . GLY A 1 293 ? 15.458 13.451 -20.950 1.00 88.25 293 GLY A N 1
ATOM 2226 C CA . GLY A 1 293 ? 16.014 13.037 -22.241 1.00 88.25 293 GLY A CA 1
ATOM 2227 C C . GLY A 1 293 ? 17.445 12.491 -22.190 1.00 88.25 293 GLY A C 1
ATOM 2228 O O . GLY A 1 293 ? 18.104 12.444 -23.231 1.00 88.25 293 GLY A O 1
ATOM 2229 N N . VAL A 1 294 ? 17.933 12.085 -21.013 1.00 96.69 294 VAL A N 1
ATOM 2230 C CA . VAL A 1 294 ? 19.205 11.358 -20.878 1.00 96.69 294 VAL A CA 1
ATOM 2231 C C . VAL A 1 294 ? 19.050 9.948 -21.454 1.00 96.69 294 VAL A C 1
ATOM 2233 O O . VAL A 1 294 ? 18.018 9.298 -21.277 1.00 96.69 294 VAL A O 1
ATOM 2236 N N . ILE A 1 295 ? 20.083 9.455 -22.139 1.00 96.06 295 ILE A N 1
ATOM 2237 C CA . ILE A 1 295 ? 20.119 8.084 -22.662 1.00 96.06 295 ILE A CA 1
ATOM 2238 C C . ILE A 1 295 ? 20.429 7.149 -21.491 1.00 96.06 295 ILE A C 1
ATOM 2240 O O . ILE A 1 295 ? 21.570 7.084 -21.051 1.00 96.06 295 ILE A O 1
ATOM 2244 N N . VAL A 1 296 ? 19.424 6.452 -20.964 1.00 98.38 296 VAL A N 1
ATOM 2245 C CA . VAL A 1 296 ? 19.599 5.542 -19.820 1.00 98.38 296 VAL A CA 1
ATOM 2246 C C . VAL A 1 296 ? 19.818 4.108 -20.300 1.00 98.38 296 VAL A C 1
ATOM 2248 O O . VAL A 1 296 ? 18.940 3.530 -20.939 1.00 98.38 296 VAL A O 1
ATOM 2251 N N . ALA A 1 297 ? 20.982 3.548 -19.989 1.00 98.38 297 ALA A N 1
ATOM 2252 C CA . ALA A 1 297 ? 21.382 2.164 -20.222 1.00 98.38 297 ALA A CA 1
ATOM 2253 C C . ALA A 1 297 ? 21.461 1.388 -18.894 1.00 98.38 297 ALA A C 1
ATOM 2255 O O . ALA A 1 297 ? 21.489 1.993 -17.821 1.00 98.38 297 ALA A O 1
ATOM 2256 N N . LEU A 1 298 ? 21.503 0.057 -18.964 1.00 98.56 298 LEU A N 1
ATOM 2257 C CA . LEU A 1 298 ? 21.692 -0.815 -17.800 1.00 98.56 298 LEU A CA 1
ATOM 2258 C C . LEU A 1 298 ? 23.006 -1.593 -17.896 1.00 98.56 298 LEU A C 1
ATOM 2260 O O . LEU A 1 298 ? 23.431 -1.978 -18.984 1.00 98.56 298 LEU A O 1
ATOM 2264 N N . GLY A 1 299 ? 23.608 -1.852 -16.739 1.00 97.81 299 GLY A N 1
ATOM 2265 C CA . GLY A 1 299 ? 24.723 -2.780 -16.574 1.00 97.81 299 GLY A CA 1
ATOM 2266 C C . GLY A 1 299 ? 24.540 -3.629 -15.321 1.00 97.81 299 GLY A C 1
ATOM 2267 O O . GLY A 1 299 ? 23.803 -3.253 -14.402 1.00 97.81 299 GLY A O 1
ATOM 2268 N N . SER A 1 300 ? 25.178 -4.794 -15.297 1.00 96.69 300 SER A N 1
ATOM 2269 C CA . SER A 1 300 ? 25.071 -5.727 -14.177 1.00 96.69 300 SER A CA 1
ATOM 2270 C C . SER A 1 300 ? 25.968 -5.380 -13.001 1.00 96.69 300 SER A C 1
ATOM 2272 O O . SER A 1 300 ? 25.734 -5.882 -11.902 1.00 96.69 300 SER A O 1
ATOM 2274 N N . ASP A 1 301 ? 26.991 -4.559 -13.237 1.00 95.44 301 ASP A N 1
ATOM 2275 C CA . ASP A 1 301 ? 28.117 -4.364 -12.329 1.00 95.44 301 ASP A CA 1
ATOM 2276 C C . ASP A 1 301 ? 28.686 -5.691 -11.813 1.00 95.44 301 ASP A C 1
ATOM 2278 O O . ASP A 1 301 ? 29.040 -5.823 -10.642 1.00 95.44 301 ASP A O 1
ATOM 2282 N N . PHE A 1 302 ? 28.730 -6.719 -12.670 1.00 95.69 302 PHE A N 1
ATOM 2283 C CA . PHE A 1 302 ? 29.264 -8.008 -12.262 1.00 95.69 302 PHE A CA 1
ATOM 2284 C C . PHE A 1 302 ? 30.710 -7.839 -11.789 1.00 95.69 302 PHE A C 1
ATOM 2286 O O . PHE A 1 302 ? 31.610 -7.526 -12.571 1.00 95.69 302 PHE A O 1
ATOM 2293 N N . ASN A 1 303 ? 30.915 -8.046 -10.491 1.00 92.12 303 ASN A N 1
ATOM 2294 C CA . ASN A 1 303 ? 32.198 -7.910 -9.820 1.00 92.12 303 ASN A CA 1
ATOM 2295 C C . ASN A 1 303 ? 32.213 -8.788 -8.542 1.00 92.12 303 ASN A C 1
ATOM 2297 O O . ASN A 1 303 ? 31.172 -9.309 -8.128 1.00 92.12 303 ASN A O 1
ATOM 2301 N N . PRO A 1 304 ? 33.360 -8.980 -7.863 1.00 87.44 304 PRO A N 1
ATOM 2302 C CA . PRO A 1 304 ? 33.439 -9.854 -6.692 1.00 87.44 304 PRO A CA 1
ATOM 2303 C C . PRO A 1 304 ? 32.559 -9.420 -5.503 1.00 87.44 304 PRO A C 1
ATOM 2305 O O . PRO A 1 304 ? 32.345 -10.217 -4.592 1.00 87.44 304 PRO A O 1
ATOM 2308 N N . ASN A 1 305 ? 32.085 -8.170 -5.463 1.00 80.56 305 ASN A N 1
ATOM 2309 C CA . ASN A 1 305 ? 31.177 -7.646 -4.437 1.00 80.56 305 ASN A CA 1
ATOM 2310 C C . ASN A 1 305 ? 29.699 -7.654 -4.880 1.00 80.56 305 ASN A C 1
ATOM 2312 O O . ASN A 1 305 ? 28.829 -7.898 -4.046 1.00 80.56 305 ASN A O 1
ATOM 2316 N N . ALA A 1 306 ? 29.416 -7.421 -6.161 1.00 85.12 306 ALA A N 1
ATOM 2317 C CA . ALA A 1 306 ? 28.096 -7.509 -6.779 1.00 85.12 306 ALA A CA 1
ATOM 2318 C C . ALA A 1 306 ? 28.068 -8.690 -7.767 1.00 85.12 306 ALA A C 1
ATOM 2320 O O . ALA A 1 306 ? 28.197 -8.539 -8.978 1.00 85.12 306 ALA A O 1
ATOM 2321 N N . TYR A 1 307 ? 27.916 -9.904 -7.230 1.00 88.00 307 TYR A N 1
ATOM 2322 C CA . TYR A 1 307 ? 27.983 -11.145 -8.012 1.00 88.00 307 TYR A CA 1
ATOM 2323 C C . TYR A 1 307 ? 26.647 -11.446 -8.723 1.00 88.00 307 TYR A C 1
ATOM 2325 O O . TYR A 1 307 ? 25.939 -12.395 -8.382 1.00 88.00 307 TYR A O 1
ATOM 2333 N N . CYS A 1 308 ? 26.265 -10.600 -9.683 1.00 90.44 308 CYS A N 1
ATOM 2334 C CA . CYS A 1 308 ? 25.063 -10.749 -10.507 1.00 90.44 308 CYS A CA 1
ATOM 2335 C C . CYS A 1 308 ? 25.441 -10.674 -11.989 1.00 90.44 308 CYS A C 1
ATOM 2337 O O . CYS A 1 308 ? 25.894 -9.635 -12.436 1.00 90.44 308 CYS A O 1
ATOM 2339 N N . LEU A 1 309 ? 25.243 -11.760 -12.739 1.00 91.00 309 LEU A N 1
ATOM 2340 C CA . LEU A 1 309 ? 25.625 -11.874 -14.159 1.00 91.00 309 LEU A CA 1
ATOM 2341 C C . LEU A 1 309 ? 24.425 -11.934 -15.127 1.00 91.00 309 LEU A C 1
ATOM 2343 O O . LEU A 1 309 ? 24.602 -12.038 -16.334 1.00 91.00 309 LEU A O 1
ATOM 2347 N N . SER A 1 310 ? 23.198 -11.880 -14.594 1.00 93.00 310 SER A N 1
ATOM 2348 C CA . SER A 1 310 ? 21.948 -12.057 -15.347 1.00 93.00 310 SER A CA 1
ATOM 2349 C C . SER A 1 310 ? 21.310 -10.711 -15.684 1.00 93.00 310 SER A C 1
ATOM 2351 O O . SER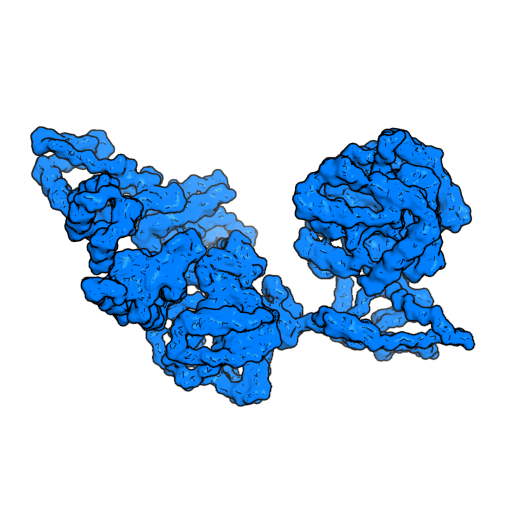 A 1 310 ? 20.680 -10.087 -14.824 1.00 93.00 310 SER A O 1
ATOM 2353 N N . MET A 1 311 ? 21.402 -10.286 -16.945 1.00 94.81 311 MET A N 1
ATOM 2354 C CA . MET A 1 311 ? 20.725 -9.074 -17.424 1.00 94.81 311 MET A CA 1
ATOM 2355 C C . MET A 1 311 ? 19.193 -9.103 -17.261 1.00 94.81 311 MET A C 1
ATOM 2357 O O . MET A 1 311 ? 18.632 -8.067 -16.893 1.00 94.81 311 MET A O 1
ATOM 2361 N N . PRO A 1 312 ? 18.485 -10.244 -17.402 1.00 93.25 312 PRO A N 1
ATOM 2362 C CA . PRO A 1 312 ? 17.065 -10.318 -17.045 1.00 93.25 312 PRO A CA 1
ATOM 2363 C C . PRO A 1 312 ? 16.786 -9.951 -15.579 1.00 93.25 312 PRO A C 1
ATOM 2365 O O . PRO A 1 312 ? 15.823 -9.241 -15.279 1.00 93.25 312 PRO A O 1
ATOM 2368 N N . THR A 1 313 ? 17.657 -10.373 -14.655 1.00 94.12 313 THR A N 1
ATOM 2369 C CA . THR A 1 313 ? 17.562 -9.983 -13.240 1.00 94.12 313 THR A CA 1
ATOM 2370 C C . THR A 1 313 ? 17.803 -8.483 -13.071 1.00 94.12 313 THR A C 1
ATOM 2372 O O . THR A 1 313 ? 17.090 -7.830 -12.312 1.00 94.12 313 THR A O 1
ATOM 2375 N N . ILE A 1 314 ? 18.762 -7.914 -13.806 1.00 97.75 314 ILE A N 1
ATOM 2376 C CA . ILE A 1 314 ? 19.037 -6.471 -13.803 1.00 97.75 314 ILE A CA 1
ATOM 2377 C C . ILE A 1 314 ? 17.831 -5.669 -14.297 1.00 97.75 314 ILE A C 1
ATOM 2379 O O . ILE A 1 314 ? 17.442 -4.699 -13.649 1.00 97.75 314 ILE A O 1
ATOM 2383 N N . MET A 1 315 ? 17.181 -6.100 -15.380 1.00 95.75 315 MET A N 1
ATOM 2384 C CA . MET A 1 315 ? 15.951 -5.478 -15.878 1.00 95.75 315 MET A CA 1
ATOM 2385 C C . MET A 1 315 ? 14.830 -5.521 -14.832 1.00 95.75 315 MET A C 1
ATOM 2387 O O . MET A 1 315 ? 14.170 -4.509 -14.594 1.00 95.75 315 MET A O 1
ATOM 2391 N N . HIS A 1 316 ? 14.642 -6.664 -14.163 1.00 95.19 316 HIS A N 1
ATOM 2392 C CA . HIS A 1 316 ? 13.672 -6.788 -13.074 1.00 95.19 316 HIS A CA 1
ATOM 2393 C C . HIS A 1 316 ? 13.971 -5.806 -11.931 1.00 95.19 316 HIS A C 1
ATOM 2395 O O . HIS A 1 316 ? 13.082 -5.070 -11.496 1.00 95.19 316 HIS A O 1
ATOM 2401 N N . LEU A 1 317 ? 15.225 -5.748 -11.476 1.00 95.56 317 LEU A N 1
ATOM 2402 C CA . LEU A 1 317 ? 15.646 -4.826 -10.422 1.00 95.56 317 LEU A CA 1
ATOM 2403 C C . LEU A 1 317 ? 15.485 -3.361 -10.844 1.00 95.56 317 LEU A C 1
ATOM 2405 O O . LEU A 1 317 ? 15.059 -2.552 -10.026 1.00 95.56 317 LEU A O 1
ATOM 2409 N N . ALA A 1 318 ? 15.742 -3.010 -12.105 1.00 96.62 318 ALA A N 1
ATOM 2410 C CA . ALA A 1 318 ? 15.501 -1.665 -12.625 1.00 96.62 318 ALA A CA 1
ATOM 2411 C C . ALA A 1 318 ? 14.009 -1.284 -12.564 1.00 96.62 318 ALA A C 1
ATOM 2413 O O . ALA A 1 318 ? 13.661 -0.166 -12.180 1.00 96.62 318 ALA A O 1
ATOM 2414 N N . CYS A 1 319 ? 13.103 -2.214 -12.875 1.00 94.38 319 CYS A N 1
ATOM 2415 C CA . CYS A 1 319 ? 11.669 -1.967 -12.731 1.00 94.38 319 CYS A CA 1
ATOM 2416 C C . CYS A 1 319 ? 11.258 -1.755 -11.268 1.00 94.38 319 CYS A C 1
ATOM 2418 O O . CYS A 1 319 ? 10.521 -0.817 -10.961 1.00 94.38 319 CYS A O 1
ATOM 2420 N N . VAL A 1 320 ? 11.754 -2.602 -10.361 1.00 95.50 320 VAL A N 1
ATOM 2421 C CA . VAL A 1 320 ? 11.360 -2.591 -8.943 1.00 95.50 320 VAL A CA 1
ATOM 2422 C C . VAL A 1 320 ? 11.993 -1.432 -8.172 1.00 95.50 320 VAL A C 1
ATOM 2424 O O . VAL A 1 320 ? 11.300 -0.736 -7.434 1.00 95.50 320 VAL A O 1
ATOM 2427 N N . LEU A 1 321 ? 13.302 -1.225 -8.326 1.00 94.50 321 LEU A N 1
ATOM 2428 C CA . LEU A 1 321 ? 14.075 -0.260 -7.542 1.00 94.50 321 LEU A CA 1
ATOM 2429 C C . LEU A 1 321 ? 14.101 1.125 -8.184 1.00 94.50 321 LEU A C 1
ATOM 2431 O O . LEU A 1 321 ? 14.103 2.122 -7.468 1.00 94.50 321 LEU A O 1
ATOM 2435 N N . PHE A 1 322 ? 14.167 1.202 -9.519 1.00 96.31 322 PHE A N 1
ATOM 2436 C CA . PHE A 1 322 ? 14.369 2.468 -10.241 1.00 96.31 322 PHE A CA 1
ATOM 2437 C C . PHE A 1 322 ? 13.077 2.995 -10.883 1.00 96.31 322 PHE A C 1
ATOM 2439 O O . PHE A 1 322 ? 13.081 4.057 -11.513 1.00 96.31 322 PHE A O 1
ATOM 2446 N N . HIS A 1 323 ? 11.962 2.274 -10.716 1.00 94.25 323 HIS A N 1
ATOM 2447 C CA . HIS A 1 323 ? 10.644 2.616 -11.258 1.00 94.25 323 HIS A CA 1
ATOM 2448 C C . HIS A 1 323 ? 10.648 2.808 -12.785 1.00 94.25 323 HIS A C 1
ATOM 2450 O O . HIS A 1 323 ? 9.992 3.704 -13.322 1.00 94.25 323 HIS A O 1
ATOM 2456 N N . MET A 1 324 ? 11.421 1.981 -13.493 1.00 92.88 324 MET A N 1
ATOM 2457 C CA . MET A 1 324 ? 11.372 1.888 -14.953 1.00 92.88 324 MET A CA 1
ATOM 2458 C C . MET A 1 324 ? 10.221 0.976 -15.394 1.00 92.88 324 MET A C 1
ATOM 2460 O O . MET A 1 324 ? 9.940 -0.042 -14.766 1.00 92.88 324 MET A O 1
ATOM 2464 N N . SER A 1 325 ? 9.559 1.304 -16.499 1.00 87.94 325 SER A N 1
ATOM 2465 C CA . SER A 1 325 ? 8.641 0.369 -17.159 1.00 87.94 325 SER A CA 1
ATOM 2466 C C . SER A 1 325 ? 9.409 -0.798 -17.793 1.00 87.94 325 SER A C 1
ATOM 2468 O O . SER A 1 325 ? 10.600 -0.682 -18.080 1.00 87.94 325 SER A O 1
ATOM 2470 N N . MET A 1 326 ? 8.728 -1.915 -18.071 1.00 84.06 326 MET A N 1
ATOM 2471 C CA . MET A 1 326 ? 9.346 -3.075 -18.738 1.00 84.06 326 MET A CA 1
ATOM 2472 C C . MET A 1 326 ? 9.958 -2.704 -20.097 1.00 84.06 326 MET A C 1
ATOM 2474 O O . MET A 1 326 ? 11.059 -3.139 -20.423 1.00 84.06 326 MET A O 1
ATOM 2478 N N . ASN A 1 327 ? 9.279 -1.839 -20.856 1.00 81.19 327 ASN A N 1
ATOM 2479 C CA . ASN A 1 327 ? 9.749 -1.364 -22.157 1.00 81.19 327 ASN A CA 1
ATOM 2480 C C . ASN A 1 327 ? 11.017 -0.516 -22.024 1.00 81.19 327 ASN A C 1
ATOM 2482 O O . ASN A 1 327 ? 11.953 -0.669 -22.804 1.00 81.19 327 ASN A O 1
ATOM 2486 N N . GLU A 1 328 ? 11.070 0.360 -21.020 1.00 87.44 328 GLU A N 1
ATOM 2487 C CA . GLU A 1 328 ? 12.268 1.151 -20.737 1.00 87.44 328 GLU A CA 1
ATOM 2488 C C . GLU A 1 328 ? 13.424 0.271 -20.270 1.00 87.44 328 GLU A C 1
ATOM 2490 O O . GLU A 1 328 ? 14.543 0.488 -20.718 1.00 87.44 328 GLU A O 1
ATOM 2495 N N . ALA A 1 329 ? 13.170 -0.727 -19.419 1.00 91.25 329 ALA A N 1
ATOM 2496 C CA . ALA A 1 329 ? 14.196 -1.661 -18.965 1.00 91.25 329 ALA A CA 1
ATOM 2497 C C . ALA A 1 329 ? 14.764 -2.486 -20.131 1.00 91.25 329 ALA A C 1
ATOM 2499 O O . ALA A 1 329 ? 15.980 -2.620 -20.242 1.00 91.25 329 ALA A O 1
ATOM 2500 N N . LEU A 1 330 ? 13.909 -2.969 -21.041 1.00 86.69 330 LEU A N 1
ATOM 2501 C CA . LEU A 1 330 ? 14.345 -3.693 -22.237 1.00 86.69 330 LEU A CA 1
ATOM 2502 C C . LEU A 1 330 ? 15.177 -2.801 -23.164 1.00 86.69 330 LEU A C 1
ATOM 2504 O O . LEU A 1 330 ? 16.258 -3.203 -23.579 1.00 86.69 330 LEU A O 1
ATOM 2508 N N . ILE A 1 331 ? 14.720 -1.579 -23.456 1.00 85.50 331 ILE A N 1
ATOM 2509 C CA . ILE A 1 331 ? 15.475 -0.615 -24.277 1.00 85.50 331 ILE A CA 1
ATOM 2510 C C . ILE A 1 331 ? 16.811 -0.259 -23.610 1.00 85.50 331 ILE A C 1
ATOM 2512 O O . ILE A 1 331 ? 17.833 -0.142 -24.290 1.00 85.50 331 ILE A O 1
ATOM 2516 N N . ALA A 1 332 ? 16.819 -0.104 -22.286 1.00 95.69 332 ALA A N 1
ATOM 2517 C CA . ALA A 1 332 ? 18.017 0.218 -21.528 1.00 95.69 332 ALA A CA 1
ATOM 2518 C C . ALA A 1 332 ? 19.049 -0.922 -21.537 1.00 95.69 332 ALA A C 1
ATOM 2520 O O . ALA A 1 332 ? 20.241 -0.642 -21.629 1.00 95.69 332 ALA A O 1
ATOM 2521 N N . ALA A 1 333 ? 18.597 -2.179 -21.513 1.00 95.00 333 ALA A N 1
ATOM 2522 C CA . ALA A 1 333 ? 19.434 -3.382 -21.587 1.00 95.00 333 ALA A CA 1
ATOM 2523 C C . ALA A 1 333 ? 19.765 -3.844 -23.022 1.00 95.00 333 ALA A C 1
ATOM 2525 O O . ALA A 1 333 ? 20.452 -4.844 -23.199 1.00 95.00 333 ALA A O 1
ATOM 2526 N N . THR A 1 334 ? 19.265 -3.154 -24.052 1.00 91.25 334 THR A N 1
ATOM 2527 C CA . THR A 1 334 ? 19.518 -3.490 -25.463 1.00 91.25 334 THR A CA 1
ATOM 2528 C C . THR A 1 334 ? 20.047 -2.265 -26.199 1.00 91.25 334 THR A C 1
ATOM 2530 O O . THR A 1 334 ? 21.245 -2.013 -26.210 1.00 91.25 334 THR A O 1
ATOM 2533 N N . LEU A 1 335 ? 19.175 -1.444 -26.777 1.00 86.25 335 LEU A N 1
ATOM 2534 C CA . LEU A 1 335 ? 19.550 -0.329 -27.639 1.00 86.25 335 LEU A CA 1
ATOM 2535 C C . LEU A 1 335 ? 20.421 0.732 -26.950 1.00 86.25 335 LEU A C 1
ATOM 2537 O O . LEU A 1 335 ? 21.385 1.213 -27.546 1.00 86.25 335 LEU A O 1
ATOM 2541 N N . ASN A 1 336 ? 20.087 1.132 -25.721 1.00 94.25 336 ASN A N 1
ATOM 2542 C CA . ASN A 1 336 ? 20.844 2.185 -25.040 1.00 94.25 336 ASN A CA 1
ATOM 2543 C C . ASN A 1 336 ? 22.183 1.659 -24.509 1.00 94.25 336 ASN A C 1
ATOM 2545 O O . ASN A 1 336 ? 23.170 2.390 -24.563 1.00 94.25 336 ASN A O 1
ATOM 2549 N N . ALA A 1 337 ? 22.240 0.399 -24.070 1.00 96.62 337 ALA A N 1
ATOM 2550 C CA . ALA A 1 337 ? 23.497 -0.276 -23.752 1.00 96.62 337 ALA A CA 1
ATOM 2551 C C . ALA A 1 337 ? 24.366 -0.471 -25.013 1.00 96.62 337 ALA A C 1
ATOM 2553 O O . ALA A 1 337 ? 25.566 -0.207 -24.994 1.00 96.62 337 ALA A O 1
ATOM 2554 N N . ALA A 1 338 ? 23.764 -0.783 -26.167 1.00 93.19 338 ALA A N 1
ATOM 2555 C CA . ALA A 1 338 ? 24.473 -0.766 -27.447 1.00 93.19 338 ALA A CA 1
ATOM 2556 C C . ALA A 1 338 ? 25.045 0.632 -27.724 1.00 93.19 338 ALA A C 1
ATOM 2558 O O . ALA A 1 338 ? 26.194 0.775 -28.130 1.00 93.19 338 ALA A O 1
ATOM 2559 N N . TYR A 1 339 ? 24.269 1.694 -27.495 1.00 93.56 339 TYR A N 1
ATOM 2560 C CA . TYR A 1 339 ? 24.742 3.066 -27.674 1.00 93.56 339 TYR A CA 1
ATOM 2561 C C . TYR A 1 339 ? 25.925 3.404 -26.749 1.00 93.56 339 TYR A C 1
ATOM 2563 O O . TYR A 1 339 ? 26.915 3.962 -27.232 1.00 93.56 339 TYR A O 1
ATOM 2571 N N . SER A 1 340 ? 25.873 3.032 -25.463 1.00 95.94 340 SER A N 1
ATOM 2572 C CA . SER A 1 340 ? 26.970 3.303 -24.518 1.00 95.94 340 SER A CA 1
ATOM 2573 C C . SER A 1 340 ? 28.274 2.610 -24.917 1.00 95.94 340 SER A C 1
ATOM 2575 O O . SER A 1 340 ? 29.344 3.156 -24.658 1.00 95.94 340 SER A O 1
ATOM 2577 N N . LEU A 1 341 ? 28.196 1.486 -25.638 1.00 95.88 341 LEU A N 1
ATOM 2578 C CA . LEU A 1 341 ? 29.351 0.737 -26.146 1.00 95.88 341 LEU A CA 1
ATOM 2579 C C . LEU A 1 341 ? 29.681 1.008 -27.623 1.00 95.88 341 LEU A C 1
ATOM 2581 O O . LEU A 1 341 ? 30.525 0.330 -28.198 1.00 95.88 341 LEU A O 1
ATOM 2585 N N . ASN A 1 342 ? 29.073 2.020 -28.257 1.00 93.75 342 ASN A N 1
ATOM 2586 C CA . ASN A 1 342 ? 29.269 2.362 -29.680 1.00 93.75 342 ASN A CA 1
ATOM 2587 C C . ASN A 1 342 ? 28.785 1.293 -30.684 1.00 93.75 342 ASN A C 1
ATOM 2589 O O . ASN A 1 342 ? 29.274 1.204 -31.806 1.00 93.75 342 ASN A O 1
ATOM 2593 N N . ARG A 1 343 ? 27.802 0.492 -30.280 1.00 92.62 343 ARG A N 1
ATOM 2594 C CA . ARG A 1 343 ? 27.167 -0.599 -31.041 1.00 92.62 343 ARG A CA 1
ATOM 2595 C C . ARG A 1 343 ? 25.750 -0.273 -31.479 1.00 92.62 343 ARG A C 1
ATOM 2597 O O . ARG A 1 343 ? 25.126 -1.074 -32.155 1.00 92.62 343 ARG A O 1
ATOM 2604 N N . GLY A 1 344 ? 25.229 0.917 -31.175 1.00 85.94 344 GLY A N 1
ATOM 2605 C CA . GLY A 1 344 ? 23.848 1.294 -31.510 1.00 85.94 344 GLY A CA 1
ATOM 2606 C C . GLY A 1 344 ? 23.486 1.218 -33.004 1.00 85.94 344 GLY A C 1
ATOM 2607 O O . GLY A 1 344 ? 22.299 1.161 -33.329 1.00 85.94 344 GLY A O 1
ATOM 2608 N N . GLN A 1 345 ? 24.481 1.203 -33.903 1.00 83.69 345 GLN A N 1
ATOM 2609 C CA . GLN A 1 345 ? 24.281 0.988 -35.342 1.00 83.69 345 GLN A CA 1
ATOM 2610 C C . GLN A 1 345 ? 24.140 -0.491 -35.719 1.00 83.69 345 GLN A C 1
ATOM 2612 O O . GLN A 1 345 ? 23.379 -0.786 -36.630 1.00 83.69 345 GLN A O 1
ATOM 2617 N N . THR A 1 346 ? 24.822 -1.402 -35.021 1.00 83.31 346 THR A N 1
ATOM 2618 C CA . THR A 1 346 ? 24.873 -2.833 -35.360 1.00 83.31 346 THR A CA 1
ATOM 2619 C C . THR A 1 346 ? 23.995 -3.695 -34.452 1.00 83.31 346 THR A C 1
ATOM 2621 O O . THR A 1 346 ? 23.310 -4.568 -34.959 1.00 83.31 346 THR A O 1
ATOM 2624 N N . HIS A 1 347 ? 23.913 -3.400 -33.152 1.00 86.12 347 HIS A N 1
ATOM 2625 C CA . HIS A 1 347 ? 23.230 -4.225 -32.145 1.00 86.12 347 HIS A CA 1
ATOM 2626 C C . HIS A 1 347 ? 22.019 -3.526 -31.500 1.00 86.12 347 HIS A C 1
ATOM 2628 O O . HIS A 1 347 ? 21.693 -2.361 -31.780 1.00 86.12 347 HIS A O 1
ATOM 2634 N N . GLY A 1 348 ? 21.348 -4.243 -30.592 1.00 80.75 348 GLY A N 1
ATOM 2635 C CA . GLY A 1 348 ? 20.368 -3.699 -29.646 1.00 80.75 348 GLY A CA 1
ATOM 2636 C C . GLY A 1 348 ? 18.978 -3.421 -30.223 1.00 80.75 348 GLY A C 1
ATOM 2637 O O . GLY A 1 348 ? 18.138 -2.849 -29.533 1.00 80.75 348 GLY A O 1
ATOM 2638 N N . ALA A 1 349 ? 18.713 -3.798 -31.478 1.00 81.62 349 ALA A N 1
ATOM 2639 C CA . ALA A 1 349 ? 17.373 -3.781 -32.061 1.00 81.62 349 ALA A CA 1
ATOM 2640 C C . ALA A 1 349 ? 17.237 -4.834 -33.169 1.00 81.62 349 ALA A C 1
ATOM 2642 O O . ALA A 1 349 ? 18.182 -5.068 -33.914 1.00 81.62 349 ALA A O 1
ATOM 2643 N N . ILE A 1 350 ? 16.039 -5.402 -33.320 1.00 78.31 350 ILE A N 1
ATOM 2644 C CA . ILE A 1 350 ? 15.683 -6.236 -34.474 1.00 78.31 350 ILE A CA 1
ATOM 2645 C C . ILE A 1 350 ? 15.219 -5.284 -35.579 1.00 78.31 350 ILE A C 1
ATOM 2647 O O . ILE A 1 350 ? 14.063 -4.861 -35.612 1.00 78.31 350 ILE A O 1
ATOM 2651 N N . SER A 1 351 ? 16.141 -4.876 -36.444 1.00 78.75 351 SER A N 1
ATOM 2652 C CA . SER A 1 351 ? 15.859 -4.002 -37.584 1.00 78.75 351 SER A CA 1
ATOM 2653 C C 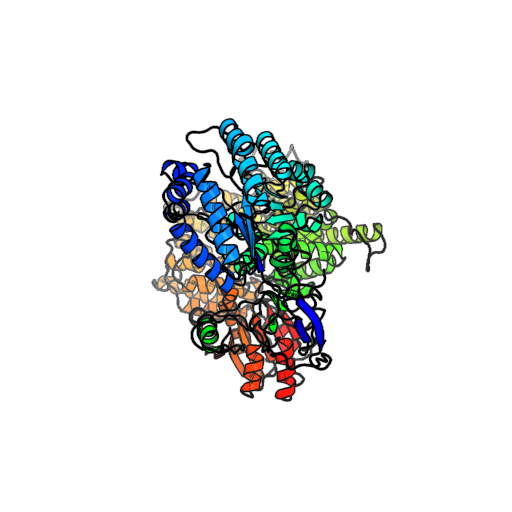. SER A 1 351 ? 16.730 -4.379 -38.773 1.00 78.75 351 SER A C 1
ATOM 2655 O O . SER A 1 351 ? 17.823 -4.902 -38.586 1.00 78.75 351 SER A O 1
ATOM 2657 N N . VAL A 1 352 ? 16.264 -4.085 -39.987 1.00 80.19 352 VAL A N 1
ATOM 2658 C CA . VAL A 1 352 ? 17.047 -4.306 -41.213 1.00 80.19 352 VAL A CA 1
ATOM 2659 C C . VAL A 1 352 ? 18.433 -3.660 -41.087 1.00 80.19 352 VAL A C 1
ATOM 2661 O O . VAL A 1 352 ? 18.568 -2.579 -40.513 1.00 80.19 352 VAL A O 1
ATOM 2664 N N . ASP A 1 353 ? 19.439 -4.369 -41.592 1.00 82.06 353 ASP A N 1
ATOM 2665 C CA . ASP A 1 353 ? 20.871 -4.058 -41.563 1.00 82.06 353 ASP A CA 1
ATOM 2666 C C . ASP A 1 353 ? 21.551 -4.095 -40.181 1.00 82.06 353 ASP A C 1
ATOM 2668 O O . ASP A 1 353 ? 22.737 -3.780 -40.086 1.00 82.06 353 ASP A O 1
ATOM 2672 N N . LYS A 1 354 ? 20.851 -4.541 -39.129 1.00 80.75 354 LYS A N 1
ATOM 2673 C CA . LYS A 1 354 ? 21.462 -4.881 -37.833 1.00 80.75 354 LYS A CA 1
ATOM 2674 C C . LYS A 1 354 ? 21.846 -6.351 -37.732 1.00 80.75 354 LYS A C 1
ATOM 2676 O O . LYS A 1 354 ? 21.297 -7.192 -38.444 1.00 80.75 354 LYS A O 1
ATOM 2681 N N . GLU A 1 355 ? 22.778 -6.645 -36.836 1.00 80.00 355 GLU A N 1
ATOM 2682 C CA . GLU A 1 355 ? 23.182 -8.004 -36.492 1.00 80.00 355 GLU A CA 1
ATOM 2683 C C . GLU A 1 355 ? 22.085 -8.693 -35.672 1.00 80.00 355 GLU A C 1
ATOM 2685 O O . GLU A 1 355 ? 21.420 -8.074 -34.835 1.00 80.00 355 GLU A O 1
ATOM 2690 N N . LEU A 1 356 ? 21.859 -9.975 -35.961 1.00 74.50 356 LEU A N 1
ATOM 2691 C CA . LEU A 1 356 ? 21.052 -10.841 -35.113 1.00 74.50 356 LEU A CA 1
ATOM 2692 C C . LEU A 1 356 ? 21.989 -11.708 -34.278 1.00 74.50 356 LEU A C 1
ATOM 2694 O O . LEU A 1 356 ? 22.509 -12.709 -34.770 1.00 74.50 356 LEU A O 1
ATOM 2698 N N . ASP A 1 357 ? 22.144 -11.347 -33.010 1.00 65.38 357 ASP A N 1
ATOM 2699 C CA . ASP A 1 357 ? 22.953 -12.108 -32.065 1.00 65.38 357 ASP A CA 1
ATOM 2700 C C . ASP A 1 357 ? 22.339 -13.505 -31.856 1.00 65.38 357 ASP A C 1
ATOM 2702 O O . ASP A 1 357 ? 21.253 -13.649 -31.286 1.00 65.38 357 ASP A O 1
ATOM 2706 N N . GLN A 1 358 ? 23.010 -14.549 -32.349 1.00 54.03 358 GLN A N 1
ATOM 2707 C CA . GLN A 1 358 ? 22.599 -15.944 -32.168 1.00 54.03 358 GLN A CA 1
ATOM 2708 C C . GLN A 1 358 ? 23.512 -16.636 -31.153 1.00 54.03 358 GLN A C 1
ATOM 2710 O O . GLN A 1 358 ? 24.733 -16.550 -31.239 1.00 54.03 358 GLN A O 1
ATOM 2715 N N . ILE A 1 359 ? 22.920 -17.365 -30.206 1.00 44.00 359 ILE A N 1
ATOM 2716 C CA . ILE A 1 359 ? 23.654 -18.228 -29.274 1.00 44.00 359 ILE A CA 1
ATOM 2717 C C . ILE A 1 359 ? 23.826 -19.603 -29.949 1.00 44.00 359 ILE A C 1
ATOM 2719 O O . ILE A 1 359 ? 22.878 -20.386 -29.999 1.00 44.00 359 ILE A O 1
ATOM 2723 N N . GLU A 1 360 ? 25.007 -19.886 -30.510 1.00 36.62 360 GLU A N 1
ATOM 2724 C CA . GLU A 1 360 ? 25.412 -21.231 -30.966 1.00 36.62 360 GLU A CA 1
ATOM 2725 C C . GLU A 1 360 ? 26.029 -22.022 -29.797 1.00 36.62 360 GLU A C 1
ATOM 2727 O O . GLU A 1 360 ? 26.946 -21.520 -29.150 1.00 36.62 360 GLU A O 1
ATOM 2732 N N . GLU A 1 361 ? 25.631 -23.283 -29.568 1.00 33.00 361 GLU A N 1
ATOM 2733 C CA . GLU A 1 361 ? 26.450 -24.209 -28.766 1.00 33.00 361 GLU A CA 1
ATOM 2734 C C . GLU A 1 361 ? 26.526 -25.634 -29.362 1.00 33.00 361 GLU A C 1
ATOM 2736 O O . GLU A 1 361 ? 25.523 -26.202 -29.785 1.00 33.00 361 GLU A O 1
ATOM 2741 N N . GLU A 1 362 ? 27.761 -26.164 -29.341 1.00 33.12 362 GLU A N 1
ATOM 2742 C CA . GLU A 1 362 ? 28.304 -27.498 -29.685 1.00 33.12 362 GLU A CA 1
ATOM 2743 C C . GLU A 1 362 ? 28.596 -27.882 -31.161 1.00 33.12 362 GLU A C 1
ATOM 2745 O O . GLU A 1 362 ? 27.859 -28.582 -31.847 1.00 33.12 362 GLU A O 1
ATOM 2750 N N . LYS A 1 363 ? 29.831 -27.598 -31.604 1.00 34.84 363 LYS A N 1
ATOM 2751 C CA . LYS A 1 363 ? 30.574 -28.466 -32.537 1.00 34.84 363 LYS A CA 1
ATOM 2752 C C . LYS A 1 363 ? 31.416 -29.450 -31.723 1.00 34.84 363 LYS A C 1
ATOM 2754 O O . LYS A 1 363 ? 32.472 -29.049 -31.253 1.00 34.84 363 LYS A O 1
ATOM 2759 N N . GLU A 1 364 ? 31.070 -30.738 -31.664 1.00 30.11 364 GLU A N 1
ATOM 2760 C CA . GLU A 1 364 ? 32.120 -31.769 -31.655 1.00 30.11 364 GLU A CA 1
ATOM 2761 C C . GLU A 1 364 ? 31.678 -33.152 -32.180 1.00 30.11 364 GLU A C 1
ATOM 2763 O O . GLU A 1 364 ? 30.776 -33.800 -31.661 1.00 30.11 364 GLU A O 1
ATOM 2768 N N . LYS A 1 365 ? 32.443 -33.608 -33.191 1.00 31.75 365 LYS A N 1
ATOM 2769 C CA . LYS A 1 365 ? 32.479 -34.915 -33.886 1.00 31.75 365 LYS A CA 1
ATOM 2770 C C . LYS A 1 365 ? 31.442 -35.201 -34.984 1.00 31.75 365 LYS A C 1
ATOM 2772 O O . LYS A 1 365 ? 30.662 -36.134 -34.862 1.00 31.75 365 LYS A O 1
ATOM 2777 N N . MET A 1 366 ? 31.613 -34.583 -36.159 1.00 27.59 366 MET A N 1
ATOM 2778 C CA . MET A 1 366 ? 31.547 -35.326 -37.433 1.00 27.59 366 MET A CA 1
ATOM 2779 C C . MET A 1 366 ? 32.188 -34.556 -38.597 1.00 27.59 366 MET A C 1
ATOM 2781 O O . MET A 1 366 ? 32.091 -33.342 -38.726 1.00 27.59 366 MET A O 1
ATOM 2785 N N . SER A 1 367 ? 32.922 -35.292 -39.420 1.00 31.98 367 SER A N 1
ATOM 2786 C CA . SER A 1 367 ? 33.733 -34.824 -40.539 1.00 31.98 367 SER A CA 1
ATOM 2787 C C . SER A 1 367 ? 32.896 -34.597 -41.805 1.00 31.98 367 SER A C 1
ATOM 2789 O O . SER A 1 367 ? 32.797 -35.520 -42.607 1.00 31.98 367 SER A O 1
ATOM 2791 N N . SER A 1 368 ? 32.321 -33.403 -41.995 1.00 28.80 368 SER A N 1
ATOM 2792 C CA . SER A 1 368 ? 31.883 -32.841 -43.299 1.00 28.80 368 SER A CA 1
ATOM 2793 C C . SER A 1 368 ? 31.175 -31.481 -43.111 1.00 28.80 368 SER A C 1
ATOM 2795 O O . SER A 1 368 ? 30.576 -31.279 -42.059 1.00 28.80 368 SER A O 1
ATOM 2797 N N . PRO A 1 369 ? 31.225 -30.547 -44.086 1.00 30.33 369 PRO A N 1
ATOM 2798 C CA . PRO A 1 369 ? 30.655 -29.206 -43.949 1.00 30.33 369 PRO A CA 1
ATOM 2799 C C . PRO A 1 369 ? 29.141 -29.201 -44.228 1.00 30.33 369 PRO A C 1
ATOM 2801 O O . PRO A 1 369 ? 28.714 -29.469 -45.348 1.00 30.33 369 PRO A O 1
ATOM 2804 N N . GLY A 1 370 ? 28.348 -28.874 -43.209 1.00 29.30 370 GLY A N 1
ATOM 2805 C CA . GLY A 1 370 ? 26.904 -28.618 -43.276 1.00 29.30 370 GLY A CA 1
ATOM 2806 C C . GLY A 1 370 ? 26.373 -28.266 -41.874 1.00 29.30 370 GLY A C 1
ATOM 2807 O O . GLY A 1 370 ? 26.917 -28.806 -40.909 1.00 29.30 370 GLY A O 1
ATOM 2808 N N . PRO A 1 371 ? 25.399 -27.348 -41.714 1.00 27.41 371 PRO A N 1
ATOM 2809 C CA . PRO A 1 371 ? 24.865 -26.998 -40.398 1.00 27.41 371 PRO A CA 1
ATOM 2810 C C . PRO A 1 371 ? 23.611 -27.826 -40.061 1.00 27.41 371 PRO A C 1
ATOM 2812 O O . PRO A 1 371 ? 22.627 -27.765 -40.795 1.00 27.41 371 PRO A O 1
ATOM 2815 N N . ASP A 1 372 ? 23.641 -28.557 -38.938 1.00 31.61 372 ASP A N 1
ATOM 2816 C CA . ASP A 1 372 ? 22.514 -29.330 -38.386 1.00 31.61 372 ASP A CA 1
ATOM 2817 C C . ASP A 1 372 ? 22.342 -29.131 -36.854 1.00 31.61 372 ASP A C 1
ATOM 2819 O O . ASP A 1 372 ? 23.275 -29.326 -36.084 1.00 31.61 372 ASP A O 1
ATOM 2823 N N . VAL A 1 373 ? 21.107 -28.743 -36.486 1.00 30.83 373 VAL A N 1
ATOM 2824 C CA . VAL A 1 373 ? 20.171 -29.039 -35.358 1.00 30.83 373 VAL A CA 1
ATOM 2825 C C . VAL A 1 373 ? 20.637 -29.472 -33.940 1.00 30.83 373 VAL A C 1
ATOM 2827 O O . VAL A 1 373 ? 21.209 -30.543 -33.763 1.00 30.83 373 VAL A O 1
ATOM 2830 N N . PHE A 1 374 ? 20.095 -28.783 -32.908 1.00 33.88 374 PHE A N 1
ATOM 2831 C CA . PHE A 1 374 ? 19.936 -29.266 -31.514 1.00 33.88 374 PHE A CA 1
ATOM 2832 C C . PHE A 1 374 ? 18.473 -29.214 -31.008 1.00 33.88 374 PHE A C 1
ATOM 2834 O O . PHE A 1 374 ? 17.704 -28.310 -31.340 1.00 33.88 374 PHE A O 1
ATOM 2841 N N . THR A 1 375 ? 18.067 -30.198 -30.190 1.00 31.56 375 THR A N 1
ATOM 2842 C CA . THR A 1 375 ? 16.685 -30.410 -29.701 1.00 31.56 375 THR A CA 1
ATOM 2843 C C . THR A 1 375 ? 16.432 -29.969 -28.249 1.00 31.56 375 THR A C 1
ATOM 2845 O O . THR A 1 375 ? 17.201 -30.253 -27.339 1.00 31.56 375 THR A O 1
ATOM 2848 N N . VAL A 1 376 ? 15.248 -29.376 -28.040 1.00 37.72 376 VAL A N 1
ATOM 2849 C CA . VAL A 1 376 ? 14.660 -28.747 -26.827 1.00 37.72 376 VAL A CA 1
ATOM 2850 C C . VAL A 1 376 ? 14.485 -29.628 -25.575 1.00 37.72 376 VAL A C 1
ATOM 2852 O O . VAL A 1 376 ? 14.009 -29.153 -24.547 1.00 37.72 376 VAL A O 1
ATOM 2855 N N . GLU A 1 377 ? 14.878 -30.895 -25.588 1.00 31.06 377 GLU A N 1
ATOM 2856 C CA . GLU A 1 377 ? 14.567 -31.814 -24.482 1.00 31.06 377 GLU A CA 1
ATOM 2857 C C . GLU A 1 377 ? 15.307 -31.468 -23.170 1.00 31.06 377 GLU A C 1
ATOM 2859 O O . GLU A 1 377 ? 14.796 -31.730 -22.082 1.00 31.06 377 GLU A O 1
ATOM 2864 N N . PHE A 1 378 ? 16.452 -30.782 -23.258 1.00 36.06 378 PHE A N 1
ATOM 2865 C CA . PHE A 1 378 ? 17.238 -30.336 -22.102 1.00 36.06 378 PHE A CA 1
ATOM 2866 C C . PHE A 1 378 ? 16.662 -29.076 -21.425 1.00 36.06 378 PHE A C 1
ATOM 2868 O O . PHE A 1 378 ? 16.418 -29.074 -20.218 1.00 36.06 378 PHE A O 1
ATOM 2875 N N . LEU A 1 379 ? 16.349 -28.035 -22.209 1.00 32.41 379 LEU A N 1
ATOM 2876 C CA . LEU A 1 379 ? 15.747 -26.786 -21.715 1.00 32.41 379 LEU A CA 1
ATOM 2877 C C . LEU A 1 379 ? 14.318 -26.993 -21.213 1.00 32.41 379 LEU A C 1
ATOM 2879 O O . LEU A 1 379 ? 13.926 -26.413 -20.206 1.00 32.41 379 LEU A O 1
ATOM 2883 N N . ARG A 1 380 ? 13.544 -27.868 -21.864 1.00 34.00 380 ARG A N 1
ATOM 2884 C CA . ARG A 1 380 ? 12.195 -28.218 -21.411 1.00 34.00 380 ARG A CA 1
ATOM 2885 C C . ARG A 1 380 ? 12.211 -28.857 -20.024 1.00 34.00 380 ARG A C 1
ATOM 2887 O O . ARG A 1 380 ? 11.370 -28.515 -19.204 1.00 34.00 380 ARG A O 1
ATOM 2894 N N . LYS A 1 381 ? 13.190 -29.718 -19.735 1.00 35.50 381 LYS A N 1
ATOM 2895 C CA . LYS A 1 381 ? 13.318 -30.376 -18.431 1.00 35.50 381 LYS A CA 1
ATOM 2896 C C . LYS A 1 381 ? 13.700 -29.391 -17.319 1.00 35.50 381 LYS A C 1
ATOM 2898 O O . LYS A 1 381 ? 13.122 -29.466 -16.243 1.00 35.50 381 LYS A O 1
ATOM 2903 N N . GLN A 1 382 ? 14.578 -28.421 -17.596 1.00 35.06 382 GLN A N 1
ATOM 2904 C CA . GLN A 1 382 ? 14.912 -27.365 -16.629 1.00 35.06 382 GLN A CA 1
ATOM 2905 C C . GLN A 1 382 ? 13.798 -26.320 -16.453 1.00 35.06 382 GLN A C 1
ATOM 2907 O O . GLN A 1 382 ? 13.554 -25.866 -15.340 1.00 35.06 382 GLN A O 1
ATOM 2912 N N . LEU A 1 383 ? 13.085 -25.948 -17.519 1.00 34.56 383 LEU A N 1
ATOM 2913 C CA . LEU A 1 383 ? 12.008 -24.951 -17.460 1.00 34.56 383 LEU A CA 1
ATOM 2914 C C . LEU A 1 383 ? 10.706 -25.518 -16.869 1.00 34.56 383 LEU A C 1
ATOM 2916 O O . LEU A 1 383 ? 9.988 -24.793 -16.181 1.00 34.56 383 LEU A O 1
ATOM 2920 N N . GLU A 1 384 ? 10.411 -26.809 -17.069 1.00 38.53 384 GLU A N 1
ATOM 2921 C CA . GLU A 1 384 ? 9.317 -27.513 -16.378 1.00 38.53 384 GLU A CA 1
ATOM 2922 C C . GLU A 1 384 ? 9.630 -27.716 -14.882 1.00 38.53 384 GLU A C 1
ATOM 2924 O O . GLU A 1 384 ? 8.718 -27.641 -14.056 1.00 38.53 384 GLU A O 1
ATOM 2929 N N . GLU A 1 385 ? 10.908 -27.869 -14.512 1.00 39.28 385 GLU A N 1
ATOM 2930 C CA . GLU A 1 385 ? 11.372 -27.834 -13.115 1.00 39.28 385 GLU A CA 1
ATOM 2931 C C . GLU A 1 385 ? 11.277 -26.420 -12.485 1.00 39.28 385 GLU A C 1
ATOM 2933 O O . GLU A 1 385 ? 11.226 -26.313 -11.259 1.00 39.28 385 GLU A O 1
ATOM 2938 N N . LEU A 1 386 ? 11.169 -25.348 -13.293 1.00 36.28 386 LEU A N 1
ATOM 2939 C CA . LEU A 1 386 ? 11.165 -23.936 -12.855 1.00 36.28 386 LEU A CA 1
ATOM 2940 C C . LEU A 1 386 ? 9.835 -23.159 -13.056 1.00 36.28 386 LEU A C 1
ATOM 2942 O O . LEU A 1 386 ? 9.745 -22.013 -12.626 1.00 36.28 386 LEU A O 1
ATOM 2946 N N . GLN A 1 387 ? 8.788 -23.742 -13.659 1.00 38.25 387 GLN A N 1
ATOM 2947 C CA . GLN A 1 387 ? 7.418 -23.177 -13.787 1.00 38.25 387 GLN A CA 1
ATOM 2948 C C . GLN A 1 387 ? 7.266 -21.750 -14.400 1.00 38.25 387 GLN A C 1
ATOM 2950 O O . GLN A 1 387 ? 6.332 -21.032 -14.045 1.00 38.25 387 GLN A O 1
ATOM 2955 N N . MET A 1 388 ? 8.119 -21.299 -15.331 1.00 37.84 388 MET A N 1
ATOM 2956 C CA . MET A 1 388 ? 8.215 -19.857 -15.678 1.00 37.84 388 MET A CA 1
ATOM 2957 C C . MET A 1 388 ? 7.573 -19.338 -16.991 1.00 37.84 388 MET A C 1
ATOM 2959 O O . MET A 1 388 ? 7.744 -18.157 -17.280 1.00 37.84 388 MET A O 1
ATOM 2963 N N . LEU A 1 389 ? 6.826 -20.103 -17.806 1.00 44.53 389 LEU A N 1
ATOM 2964 C CA . LEU A 1 389 ? 6.397 -19.606 -19.140 1.00 44.53 389 LEU A CA 1
ATOM 2965 C C . LEU A 1 389 ? 4.927 -19.874 -19.518 1.00 44.53 389 LEU A C 1
ATOM 2967 O O . LEU A 1 389 ? 4.619 -20.702 -20.370 1.00 44.53 389 LEU A O 1
ATOM 2971 N N . SER A 1 390 ? 4.022 -19.081 -18.945 1.00 52.75 390 SER A N 1
ATOM 2972 C CA . SER A 1 390 ? 2.793 -18.611 -19.606 1.00 52.75 390 SER A CA 1
ATOM 2973 C C . SER A 1 390 ? 2.312 -17.361 -18.867 1.00 52.75 390 SER A C 1
ATOM 2975 O O . SER A 1 390 ? 1.952 -17.468 -17.697 1.00 52.75 390 SER A O 1
ATOM 2977 N N . VAL A 1 391 ? 2.320 -16.181 -19.502 1.00 58.59 391 VAL A N 1
ATOM 2978 C CA . VAL A 1 391 ? 1.709 -14.984 -18.894 1.00 58.59 391 VAL A CA 1
ATOM 2979 C C . VAL A 1 391 ? 0.192 -15.191 -18.902 1.00 58.59 391 VAL A C 1
ATOM 2981 O O . VAL A 1 391 ? -0.377 -15.301 -19.996 1.00 58.59 391 VAL A O 1
ATOM 2984 N N . PRO A 1 392 ? -0.465 -15.262 -17.732 1.00 72.25 392 PRO A N 1
ATOM 2985 C CA . PRO A 1 392 ? -1.900 -15.487 -17.648 1.00 72.25 392 PRO A CA 1
ATOM 2986 C C . PRO A 1 392 ? -2.717 -14.500 -18.479 1.00 72.25 392 PRO A C 1
ATOM 2988 O O . PRO A 1 392 ? -2.389 -13.314 -18.560 1.00 72.25 392 PRO A O 1
ATOM 2991 N N . GLY A 1 393 ? -3.830 -14.954 -19.055 1.00 77.69 393 GLY A N 1
ATOM 2992 C CA . GLY A 1 393 ? -4.719 -14.091 -19.842 1.00 77.69 393 GLY A CA 1
ATOM 2993 C C . GLY A 1 393 ? -5.295 -12.905 -19.058 1.00 77.69 393 GLY A C 1
ATOM 2994 O O . GLY A 1 393 ? -5.532 -11.849 -19.639 1.00 77.69 393 GLY A O 1
ATOM 2995 N N . GLN A 1 394 ? -5.435 -13.020 -17.735 1.00 84.94 394 GLN A N 1
ATOM 2996 C CA . GLN A 1 394 ? -5.819 -11.907 -16.857 1.00 84.94 394 GLN A CA 1
ATOM 2997 C C . GLN A 1 394 ? -4.773 -10.786 -16.791 1.00 84.94 394 GLN A C 1
ATOM 2999 O O . GLN A 1 394 ? -5.135 -9.641 -16.536 1.00 84.94 394 GLN A O 1
ATOM 3004 N N . MET A 1 395 ? -3.498 -11.072 -17.068 1.00 82.44 395 MET A N 1
ATOM 3005 C CA . MET A 1 395 ? -2.434 -10.063 -17.171 1.00 82.44 395 MET A CA 1
ATOM 3006 C C . MET A 1 395 ? -2.391 -9.378 -18.544 1.00 82.44 395 MET A C 1
ATOM 3008 O O . MET A 1 395 ? -1.525 -8.545 -18.790 1.00 82.44 395 MET A O 1
ATOM 3012 N N . LYS A 1 396 ? -3.336 -9.692 -19.439 1.00 81.88 396 LYS A N 1
ATOM 3013 C CA . LYS A 1 396 ? -3.506 -9.029 -20.735 1.00 81.88 396 LYS A CA 1
ATOM 3014 C C . LYS A 1 396 ? -4.753 -8.154 -20.706 1.00 81.88 396 LYS A C 1
ATOM 3016 O O . LYS A 1 396 ? -5.818 -8.600 -20.279 1.00 81.88 396 LYS A O 1
ATOM 3021 N N . ARG A 1 397 ? -4.637 -6.915 -21.179 1.00 82.69 397 ARG A N 1
ATOM 3022 C CA . ARG A 1 397 ? -5.773 -5.996 -21.301 1.00 82.69 397 ARG A CA 1
ATOM 3023 C C . ARG A 1 397 ? -6.709 -6.477 -22.407 1.00 82.69 397 ARG A C 1
ATOM 3025 O O . ARG A 1 397 ? -6.255 -6.774 -23.505 1.00 82.69 397 ARG A O 1
ATOM 3032 N N . THR A 1 398 ? -8.007 -6.533 -22.126 1.00 81.94 398 THR A N 1
ATOM 3033 C CA . THR A 1 398 ? -9.035 -6.950 -23.101 1.00 81.94 398 THR A CA 1
ATOM 3034 C C . THR A 1 398 ? -10.011 -5.837 -23.468 1.00 81.94 398 THR A C 1
ATOM 3036 O O . THR A 1 398 ? -10.668 -5.931 -24.500 1.00 81.94 398 THR A O 1
ATOM 3039 N N . ASP A 1 399 ? -10.088 -4.779 -22.656 1.00 81.19 399 ASP A N 1
ATOM 3040 C CA . ASP A 1 399 ? -10.961 -3.627 -22.893 1.00 81.19 399 ASP A CA 1
ATOM 3041 C C . ASP A 1 399 ? -10.243 -2.300 -22.568 1.00 81.19 399 ASP A C 1
ATOM 3043 O O . ASP A 1 399 ? -9.377 -2.224 -21.688 1.00 81.19 399 ASP A O 1
ATOM 3047 N N . TRP A 1 400 ? -10.597 -1.232 -23.284 1.00 80.31 400 TRP A N 1
ATOM 3048 C CA . TRP A 1 400 ? -9.949 0.086 -23.210 1.00 80.31 400 TRP A CA 1
ATOM 3049 C C . TRP A 1 400 ? -10.241 0.836 -21.904 1.00 80.31 400 TRP A C 1
ATOM 3051 O O . TRP A 1 400 ? -9.544 1.792 -21.573 1.00 80.31 400 TRP A O 1
ATOM 3061 N N . ASN A 1 401 ? -11.269 0.427 -21.166 1.00 85.69 401 ASN A N 1
ATOM 3062 C CA . ASN A 1 401 ? -11.650 0.967 -19.860 1.00 85.69 401 ASN A CA 1
ATOM 3063 C C . ASN A 1 401 ? -11.127 0.114 -18.685 1.00 85.69 401 ASN A C 1
ATOM 3065 O O . ASN A 1 401 ? -11.385 0.458 -17.533 1.00 85.69 401 ASN A O 1
ATOM 3069 N N . GLN A 1 402 ? -10.393 -0.975 -18.952 1.00 88.50 402 GLN A N 1
ATOM 3070 C CA . GLN A 1 402 ? -9.686 -1.714 -17.906 1.00 88.50 402 GLN A CA 1
ATOM 3071 C C . GLN A 1 402 ? -8.440 -0.953 -17.437 1.00 88.50 402 GLN A C 1
ATOM 3073 O O . GLN A 1 402 ? -7.755 -0.316 -18.241 1.00 88.50 402 GLN A O 1
ATOM 3078 N N . VAL A 1 403 ? -8.117 -1.083 -16.155 1.00 88.06 403 VAL A N 1
ATOM 3079 C CA . VAL A 1 403 ? -6.901 -0.602 -15.491 1.00 88.06 403 VAL A CA 1
ATOM 3080 C C . VAL A 1 403 ? -6.136 -1.779 -14.893 1.00 88.06 403 VAL A C 1
ATOM 3082 O O . VAL A 1 403 ? -6.709 -2.841 -14.647 1.00 88.06 403 VAL A O 1
ATOM 3085 N N . GLN A 1 404 ? -4.837 -1.615 -14.672 1.00 87.88 404 GLN A N 1
ATOM 3086 C CA . GLN A 1 404 ? -4.016 -2.652 -14.052 1.00 87.88 404 GLN A CA 1
ATOM 3087 C C . GLN A 1 404 ? -4.141 -2.584 -12.519 1.00 87.88 404 GLN A C 1
ATOM 3089 O O . GLN A 1 404 ? -4.064 -1.497 -11.950 1.00 87.88 404 GLN A O 1
ATOM 3094 N N . ASN A 1 405 ? -4.345 -3.727 -11.858 1.00 85.25 405 ASN A N 1
ATOM 3095 C CA . ASN A 1 405 ? -4.329 -3.844 -10.396 1.00 85.25 405 ASN A CA 1
ATOM 3096 C C . ASN A 1 405 ? -2.900 -3.996 -9.841 1.00 85.25 405 ASN A C 1
ATOM 3098 O O . ASN A 1 405 ? -1.941 -4.130 -10.603 1.00 85.25 405 ASN A O 1
ATOM 3102 N N . ASN A 1 406 ? -2.746 -4.011 -8.510 1.00 82.19 406 ASN A N 1
ATOM 3103 C CA . ASN A 1 406 ? -1.418 -4.100 -7.884 1.00 82.19 406 ASN A CA 1
ATOM 3104 C C . ASN A 1 406 ? -0.726 -5.455 -8.126 1.00 82.19 406 ASN A C 1
ATOM 3106 O O . ASN A 1 406 ? 0.501 -5.518 -8.147 1.00 82.19 406 ASN A O 1
ATOM 3110 N N . ALA A 1 407 ? -1.494 -6.528 -8.339 1.00 76.69 407 ALA A N 1
ATOM 3111 C CA . ALA A 1 407 ? -0.983 -7.850 -8.707 1.00 76.69 407 ALA A CA 1
ATOM 3112 C C . ALA A 1 407 ? -0.566 -7.978 -10.191 1.00 76.69 407 ALA A C 1
ATOM 3114 O O . ALA A 1 407 ? -0.057 -9.024 -10.595 1.00 76.69 407 ALA A O 1
ATOM 3115 N N . GLY A 1 408 ? -0.772 -6.940 -11.011 1.00 79.12 408 GLY A N 1
ATOM 3116 C CA . GLY A 1 408 ? -0.395 -6.900 -12.426 1.00 79.12 408 GLY A CA 1
ATOM 3117 C C . GLY A 1 408 ? -1.460 -7.405 -13.410 1.00 79.12 408 GLY A C 1
ATOM 3118 O O . GLY A 1 408 ? -1.219 -7.367 -14.618 1.00 79.12 408 GLY A O 1
ATOM 3119 N N . GLY A 1 409 ? -2.630 -7.842 -12.932 1.00 84.50 409 GLY A N 1
ATOM 3120 C CA . GLY A 1 409 ? -3.786 -8.207 -13.758 1.00 84.50 409 GLY A CA 1
ATOM 3121 C C . GLY A 1 409 ? -4.632 -7.001 -14.181 1.00 84.50 409 GLY A C 1
ATOM 3122 O O . GLY A 1 409 ? -4.610 -5.960 -13.531 1.00 84.50 409 GLY A O 1
ATOM 3123 N N . TYR A 1 410 ? -5.402 -7.127 -15.263 1.00 89.00 410 TYR A N 1
ATOM 3124 C CA . TYR A 1 410 ? -6.310 -6.078 -15.739 1.00 89.00 410 TYR A CA 1
ATOM 3125 C C . TYR A 1 410 ? -7.733 -6.270 -15.201 1.00 89.00 410 TYR A C 1
ATOM 3127 O O . TYR A 1 410 ? -8.323 -7.343 -15.305 1.00 89.00 410 TYR A O 1
ATOM 3135 N N . VAL A 1 411 ? -8.290 -5.205 -14.634 1.00 92.44 411 VAL A N 1
ATOM 3136 C CA . VAL A 1 411 ? -9.606 -5.128 -13.976 1.00 92.44 411 VAL A CA 1
ATOM 3137 C C . VAL A 1 411 ? -10.254 -3.773 -14.291 1.00 92.44 411 VAL A C 1
ATOM 3139 O O . VAL A 1 411 ? -9.750 -3.049 -15.139 1.00 92.44 411 VAL A O 1
ATOM 3142 N N . TYR A 1 412 ? -11.363 -3.402 -13.657 1.00 93.62 412 TYR A N 1
ATOM 3143 C CA . TYR A 1 412 ? -12.008 -2.096 -13.836 1.00 93.62 412 TYR A CA 1
ATOM 3144 C C . TYR A 1 412 ? -11.825 -1.203 -12.604 1.00 93.62 412 TYR A C 1
ATOM 3146 O O . TYR A 1 412 ? -11.610 -1.697 -11.494 1.00 93.62 412 TYR A O 1
ATOM 3154 N N . GLU A 1 413 ? -11.935 0.114 -12.785 1.00 91.12 413 GLU A N 1
ATOM 3155 C CA . GLU A 1 413 ? -12.051 1.047 -11.660 1.00 91.12 413 GLU A CA 1
ATOM 3156 C C . GLU A 1 413 ? -13.467 1.023 -11.081 1.00 91.12 413 GLU A C 1
ATOM 3158 O O . GLU A 1 413 ? -14.463 1.008 -11.808 1.00 91.12 413 GLU A O 1
ATOM 3163 N N . VAL A 1 414 ? -13.569 1.068 -9.754 1.00 91.31 414 VAL A N 1
ATOM 3164 C CA . VAL A 1 414 ? -14.862 1.238 -9.085 1.00 91.31 414 VAL A CA 1
ATOM 3165 C C . VAL A 1 414 ? -15.426 2.642 -9.296 1.00 91.31 414 VAL A C 1
ATOM 3167 O O . VAL A 1 414 ? -14.691 3.624 -9.404 1.00 91.31 414 VAL A O 1
ATOM 3170 N N . SER A 1 415 ? -16.756 2.767 -9.255 1.00 90.25 415 SER A N 1
ATOM 3171 C CA . SER A 1 415 ? -17.404 4.083 -9.276 1.00 90.25 415 SER A CA 1
ATOM 3172 C C . SER A 1 415 ? -17.025 4.932 -8.054 1.00 90.25 415 SER A C 1
ATOM 3174 O O . SER A 1 415 ? -16.688 4.403 -6.990 1.00 90.25 415 SER A O 1
ATOM 3176 N N . ASP A 1 416 ? -17.159 6.259 -8.176 1.00 88.31 416 ASP A N 1
ATOM 3177 C CA . ASP A 1 416 ? -16.941 7.203 -7.070 1.00 88.31 416 ASP A CA 1
ATOM 3178 C C . ASP A 1 416 ? -17.744 6.792 -5.820 1.00 88.31 416 ASP A C 1
ATOM 3180 O O . ASP A 1 416 ? -17.217 6.783 -4.709 1.00 88.31 416 ASP A O 1
ATOM 3184 N N . GLU A 1 417 ? -19.014 6.412 -5.988 1.00 89.00 417 GLU A N 1
ATOM 3185 C CA . GLU A 1 417 ? -19.902 6.003 -4.897 1.00 89.00 417 GLU A CA 1
ATOM 3186 C C . GLU A 1 417 ? -19.407 4.734 -4.190 1.00 89.00 417 GLU A C 1
ATOM 3188 O O . GLU A 1 417 ? -19.380 4.684 -2.957 1.00 89.00 417 GLU A O 1
ATOM 3193 N N . ILE A 1 418 ? -18.977 3.720 -4.947 1.00 90.31 418 ILE A N 1
ATOM 3194 C CA . ILE A 1 418 ? -18.420 2.489 -4.372 1.00 90.31 418 ILE A CA 1
ATOM 3195 C C . ILE A 1 418 ? -17.093 2.781 -3.676 1.00 90.31 418 ILE A C 1
ATOM 3197 O O . ILE A 1 418 ? -16.890 2.313 -2.555 1.00 90.31 418 ILE A O 1
ATOM 3201 N N . ARG A 1 419 ? -16.230 3.613 -4.266 1.00 90.50 419 ARG A N 1
ATOM 3202 C CA . ARG A 1 419 ? -14.962 4.034 -3.658 1.00 90.50 419 ARG A CA 1
ATOM 3203 C C . ARG A 1 419 ? -15.178 4.724 -2.312 1.00 90.50 419 ARG A C 1
ATOM 3205 O O . ARG A 1 419 ? -14.550 4.358 -1.320 1.00 90.50 419 ARG A O 1
ATOM 3212 N N . ILE A 1 420 ? -16.122 5.668 -2.257 1.00 92.44 420 ILE A N 1
ATOM 3213 C CA . ILE A 1 420 ? -16.521 6.354 -1.021 1.00 92.44 420 ILE A CA 1
ATOM 3214 C C . ILE A 1 420 ? -16.991 5.333 0.019 1.00 92.44 420 ILE A C 1
ATOM 3216 O O . ILE A 1 420 ? -16.515 5.342 1.154 1.00 92.44 420 ILE A O 1
ATOM 3220 N N . ARG A 1 421 ? -17.902 4.426 -0.352 1.00 93.06 421 ARG A N 1
ATOM 3221 C CA . ARG A 1 421 ? -18.449 3.423 0.574 1.00 93.06 421 ARG A CA 1
ATOM 3222 C C . ARG A 1 421 ? -17.379 2.458 1.079 1.00 93.06 421 ARG A C 1
ATOM 3224 O O . ARG A 1 421 ? -17.355 2.183 2.277 1.00 93.06 421 ARG A O 1
ATOM 3231 N N . ARG A 1 422 ? -16.468 1.996 0.212 1.00 91.44 422 ARG A N 1
ATOM 3232 C CA . ARG A 1 422 ? -15.334 1.134 0.587 1.00 91.44 422 ARG A CA 1
ATOM 3233 C C . ARG A 1 422 ? -14.470 1.815 1.639 1.00 91.44 422 ARG A C 1
ATOM 3235 O O . ARG A 1 422 ? -14.239 1.235 2.697 1.00 91.44 422 ARG A O 1
ATOM 3242 N N . PHE A 1 423 ? -14.091 3.072 1.416 1.00 92.62 423 PHE A N 1
ATOM 3243 C CA . PHE A 1 423 ? -13.321 3.832 2.398 1.00 92.62 423 PHE A CA 1
ATOM 3244 C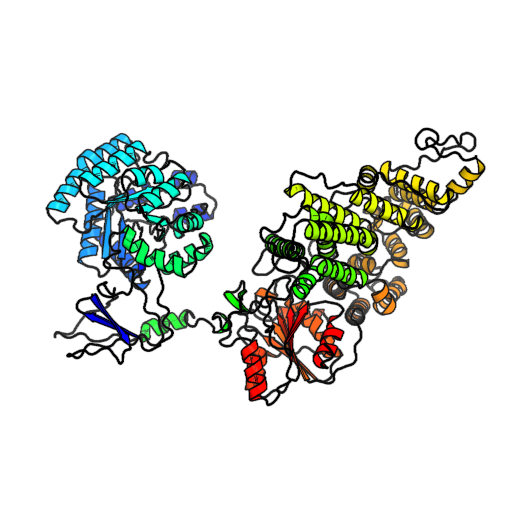 C . PHE A 1 423 ? -14.086 4.045 3.712 1.00 92.62 423 PHE A C 1
ATOM 3246 O O . PHE A 1 423 ? -13.533 3.840 4.791 1.00 92.62 423 PHE A O 1
ATOM 3253 N N . LEU A 1 424 ? -15.368 4.418 3.644 1.00 92.19 424 LEU A N 1
ATOM 3254 C CA . LEU A 1 424 ? -16.177 4.705 4.830 1.00 92.19 424 LEU A CA 1
ATOM 3255 C C . LEU A 1 424 ? -16.441 3.470 5.703 1.00 92.19 424 LEU A C 1
ATOM 3257 O O . LEU A 1 424 ? -16.481 3.601 6.927 1.00 92.19 424 LEU A O 1
ATOM 3261 N N . ILE A 1 425 ? -16.630 2.298 5.093 1.00 89.88 425 ILE A N 1
ATOM 3262 C CA . ILE A 1 425 ? -17.023 1.059 5.778 1.00 89.88 425 ILE A CA 1
ATOM 3263 C C . ILE A 1 425 ? -15.797 0.217 6.136 1.00 89.88 425 ILE A C 1
ATOM 3265 O O . ILE A 1 425 ? -15.650 -0.198 7.283 1.00 89.88 425 ILE A O 1
ATOM 3269 N N . LEU A 1 426 ? -14.888 -0.020 5.192 1.00 88.31 426 LEU A N 1
ATOM 3270 C CA . LEU A 1 426 ? -13.726 -0.877 5.429 1.00 88.31 426 LEU A CA 1
ATOM 3271 C C . LEU A 1 426 ? -12.568 -0.100 6.063 1.00 88.31 426 LEU A C 1
ATOM 3273 O O . LEU A 1 426 ? -11.845 -0.648 6.898 1.00 88.31 426 LEU A O 1
ATOM 3277 N N . GLY A 1 427 ? -12.426 1.186 5.732 1.00 88.75 427 GLY A N 1
ATOM 3278 C CA . GLY A 1 427 ? -11.284 1.998 6.144 1.00 88.75 427 GLY A CA 1
ATOM 3279 C C . GLY A 1 427 ? -9.964 1.493 5.560 1.00 88.75 427 GLY A C 1
ATOM 3280 O O . GLY A 1 427 ? -9.935 0.621 4.698 1.00 88.75 427 GLY A O 1
ATOM 3281 N N . THR A 1 428 ? -8.858 2.057 6.038 1.00 86.12 428 THR A N 1
ATOM 3282 C CA . THR A 1 428 ? -7.508 1.784 5.507 1.00 86.12 428 THR A CA 1
ATOM 3283 C C . THR A 1 428 ? -6.539 1.231 6.546 1.00 86.12 428 THR A C 1
ATOM 3285 O O . THR A 1 428 ? -5.398 0.915 6.221 1.00 86.12 428 THR A O 1
ATOM 3288 N N . ALA A 1 429 ? -6.992 1.099 7.797 1.00 74.25 429 ALA A N 1
ATOM 3289 C CA . ALA A 1 429 ? -6.195 0.565 8.895 1.00 74.25 429 ALA A CA 1
ATOM 3290 C C . ALA A 1 429 ? -5.724 -0.862 8.581 1.00 74.25 429 ALA A C 1
ATOM 3292 O O . ALA A 1 429 ? -6.537 -1.696 8.186 1.00 74.25 429 ALA A O 1
ATOM 3293 N N . GLY A 1 430 ? -4.439 -1.145 8.799 1.00 66.81 430 GLY A N 1
ATOM 3294 C CA . GLY A 1 430 ? -3.808 -2.415 8.431 1.00 66.81 430 GLY A CA 1
ATOM 3295 C C . GLY A 1 430 ? -3.347 -2.511 6.972 1.00 66.81 430 GLY A C 1
ATOM 3296 O O . GLY A 1 430 ? -2.644 -3.463 6.651 1.00 66.81 430 GLY A O 1
ATOM 3297 N N . GLY A 1 431 ? -3.676 -1.531 6.120 1.00 77.50 431 GLY A N 1
ATOM 3298 C CA . GLY A 1 431 ? -3.334 -1.546 4.695 1.00 77.50 431 GLY A CA 1
ATOM 3299 C C . GLY A 1 431 ? -4.058 -2.641 3.915 1.00 77.50 431 GLY A C 1
ATOM 3300 O O . GLY A 1 431 ? -5.082 -3.167 4.352 1.00 77.50 431 GLY A O 1
ATOM 3301 N N . THR A 1 432 ? -3.515 -2.963 2.745 1.00 77.50 432 THR A N 1
ATOM 3302 C CA . THR A 1 432 ? -3.811 -4.203 2.023 1.00 77.50 432 THR A CA 1
ATOM 3303 C C . THR A 1 432 ? -2.549 -5.061 1.914 1.00 77.50 432 THR A C 1
ATOM 3305 O O . THR A 1 432 ? -1.473 -4.643 2.337 1.00 77.50 432 THR A O 1
ATOM 3308 N N . TYR A 1 433 ? -2.656 -6.251 1.327 1.00 65.06 433 TYR A N 1
ATOM 3309 C CA . TYR A 1 433 ? -1.512 -7.119 1.058 1.00 65.06 433 TYR A CA 1
ATOM 3310 C C . TYR A 1 433 ? -0.439 -6.443 0.189 1.00 65.06 433 TYR A C 1
ATOM 3312 O O . TYR A 1 433 ? 0.749 -6.660 0.409 1.00 65.06 433 TYR A O 1
ATOM 3320 N N . TYR A 1 434 ? -0.853 -5.602 -0.763 1.00 68.50 434 TYR A N 1
ATOM 3321 C CA . TYR A 1 434 ? 0.040 -4.967 -1.737 1.00 68.50 434 TYR A CA 1
ATOM 3322 C C . TYR A 1 434 ? 0.388 -3.513 -1.401 1.00 68.50 434 TYR A C 1
ATOM 3324 O O . TYR A 1 434 ? 1.378 -2.989 -1.899 1.00 68.50 434 TYR A O 1
ATOM 3332 N N . VAL A 1 435 ? -0.420 -2.852 -0.566 1.00 71.25 435 VAL A N 1
ATOM 3333 C CA . VAL A 1 435 ? -0.319 -1.410 -0.294 1.00 71.25 435 VAL A CA 1
ATOM 3334 C C . VAL A 1 435 ? -0.305 -1.162 1.208 1.00 71.25 435 VAL A C 1
ATOM 3336 O O . VAL A 1 435 ? -1.190 -1.628 1.928 1.00 71.25 435 VAL A O 1
ATOM 3339 N N . THR A 1 436 ? 0.649 -0.373 1.701 1.00 75.88 436 THR A N 1
ATOM 3340 C CA . THR A 1 436 ? 0.736 -0.063 3.136 1.00 75.88 436 THR A CA 1
ATOM 3341 C C . THR A 1 436 ? -0.461 0.771 3.622 1.00 75.88 436 THR A C 1
ATOM 3343 O O . THR A 1 436 ? -1.112 1.477 2.854 1.00 75.88 436 THR A O 1
ATOM 3346 N N . GLU A 1 437 ? -0.743 0.766 4.932 1.00 82.06 437 GLU A N 1
ATOM 3347 C CA . GLU A 1 437 ? -1.811 1.595 5.530 1.00 82.06 437 GLU A CA 1
ATOM 3348 C C . GLU A 1 437 ? -1.685 3.082 5.160 1.00 82.06 437 GLU A C 1
ATOM 3350 O O . GLU A 1 437 ? -2.685 3.751 4.877 1.00 82.06 437 GLU A O 1
ATOM 3355 N N . LYS A 1 438 ? -0.454 3.608 5.147 1.00 76.69 438 LYS A N 1
ATOM 3356 C CA . LYS A 1 438 ? -0.187 5.018 4.854 1.00 76.69 438 LYS A CA 1
ATOM 3357 C C . LYS A 1 438 ? -0.490 5.348 3.394 1.00 76.69 438 LYS A C 1
ATOM 3359 O O . LYS A 1 438 ? -1.177 6.335 3.136 1.00 76.69 438 LYS A O 1
ATOM 3364 N N . GLU A 1 439 ? -0.011 4.528 2.464 1.00 74.62 439 GLU A N 1
ATOM 3365 C CA . GLU A 1 439 ? -0.261 4.695 1.027 1.00 74.62 439 GLU A CA 1
ATOM 3366 C C . GLU A 1 439 ? -1.746 4.552 0.705 1.00 74.62 439 GLU A C 1
ATOM 3368 O O . GLU A 1 439 ? -2.311 5.421 0.048 1.00 74.62 439 GLU A O 1
ATOM 3373 N N . LEU A 1 440 ? -2.415 3.534 1.252 1.00 83.25 440 LEU A N 1
ATOM 3374 C CA . LEU A 1 440 ? -3.840 3.300 1.025 1.00 83.25 440 LEU A CA 1
ATOM 3375 C C . LEU A 1 440 ? -4.701 4.451 1.568 1.00 83.25 440 LEU A C 1
ATOM 3377 O O . LEU A 1 440 ? -5.685 4.859 0.946 1.00 83.25 440 LEU A O 1
ATOM 3381 N N . THR A 1 441 ? -4.321 5.003 2.726 1.00 86.19 441 THR A N 1
ATOM 3382 C CA . THR A 1 441 ? -4.951 6.209 3.284 1.00 86.19 441 THR A CA 1
ATOM 3383 C C . THR A 1 441 ? -4.739 7.405 2.365 1.00 86.19 441 THR A C 1
ATOM 3385 O O . THR A 1 441 ? -5.694 8.125 2.082 1.00 86.19 441 THR A O 1
ATOM 3388 N N . PHE A 1 442 ? -3.516 7.609 1.873 1.00 84.44 442 PHE A N 1
ATOM 3389 C CA . PHE A 1 442 ? -3.196 8.704 0.964 1.00 84.44 442 PHE A CA 1
ATOM 3390 C C . PHE A 1 442 ? -3.967 8.602 -0.358 1.00 84.44 442 PHE A C 1
ATOM 3392 O O . PHE A 1 442 ? -4.567 9.591 -0.776 1.00 84.44 442 PHE A O 1
ATOM 3399 N N . GLN A 1 443 ? -4.018 7.417 -0.973 1.00 85.38 443 GLN A N 1
ATOM 3400 C CA . GLN A 1 443 ? -4.782 7.152 -2.195 1.00 85.38 443 GLN A CA 1
ATOM 3401 C C . GLN A 1 443 ? -6.262 7.485 -1.992 1.00 85.38 443 GLN A C 1
ATOM 3403 O O . GLN A 1 443 ? -6.814 8.305 -2.718 1.00 85.38 443 GLN A O 1
ATOM 3408 N N . ASN A 1 444 ? -6.897 6.927 -0.955 1.00 90.56 444 ASN A N 1
ATOM 3409 C CA . ASN A 1 444 ? -8.312 7.178 -0.681 1.00 90.56 444 ASN A CA 1
ATOM 3410 C C . ASN A 1 444 ? -8.598 8.657 -0.384 1.00 90.56 444 ASN A C 1
ATOM 3412 O O . ASN A 1 444 ? -9.547 9.215 -0.933 1.00 90.56 444 ASN A O 1
ATOM 3416 N N . VAL A 1 445 ? -7.778 9.317 0.443 1.00 90.62 445 VAL A N 1
ATOM 3417 C CA . VAL A 1 445 ? -7.940 10.749 0.749 1.00 90.62 445 VAL A CA 1
ATOM 3418 C C . VAL A 1 445 ? -7.778 11.602 -0.508 1.00 90.62 445 VAL A C 1
ATOM 3420 O O . VAL A 1 445 ? -8.610 12.479 -0.739 1.00 90.62 445 VAL A O 1
ATOM 3423 N N . SER A 1 446 ? -6.776 11.319 -1.342 1.00 89.81 446 SER A N 1
ATOM 3424 C CA . SER A 1 446 ? -6.557 12.022 -2.613 1.00 89.81 446 SER A CA 1
ATOM 3425 C C . SER A 1 446 ? -7.778 11.902 -3.522 1.00 89.81 446 SER A C 1
ATOM 3427 O O . SER A 1 446 ? -8.297 12.909 -3.997 1.00 89.81 446 SER A O 1
ATOM 3429 N N . SER A 1 447 ? -8.353 10.707 -3.643 1.00 90.00 447 SER A N 1
ATOM 3430 C CA . SER A 1 447 ? -9.567 10.503 -4.436 1.00 90.00 447 SER A CA 1
ATOM 3431 C C . SER A 1 447 ? -10.787 11.220 -3.867 1.00 90.00 447 SER A C 1
ATOM 3433 O O . SER A 1 447 ? -11.588 11.756 -4.630 1.00 90.00 447 SER A O 1
ATOM 3435 N N . MET A 1 448 ? -10.942 11.283 -2.539 1.00 94.19 448 MET A N 1
ATOM 3436 C CA . MET A 1 448 ? -12.011 12.081 -1.922 1.00 94.19 448 MET A CA 1
ATOM 3437 C C . MET A 1 448 ? -11.843 13.573 -2.242 1.00 94.19 448 MET A C 1
ATOM 3439 O O . MET A 1 448 ? -12.827 14.259 -2.525 1.00 94.19 448 MET A O 1
ATOM 3443 N N . VAL A 1 449 ? -10.605 14.076 -2.226 1.00 91.81 449 VAL A N 1
ATOM 3444 C CA . VAL A 1 449 ? -10.287 15.453 -2.625 1.00 91.81 449 VAL A CA 1
ATOM 3445 C C . VAL A 1 449 ? -10.612 15.679 -4.101 1.00 91.81 449 VAL A C 1
ATOM 3447 O O . VAL A 1 449 ? -11.234 16.688 -4.431 1.00 91.81 449 VAL A O 1
ATOM 3450 N N . ASP A 1 450 ? -10.287 14.737 -4.981 1.00 89.81 450 ASP A N 1
ATOM 3451 C CA . ASP A 1 450 ? -10.577 14.849 -6.412 1.00 89.81 450 ASP A CA 1
ATOM 3452 C C . ASP A 1 450 ? -12.079 14.773 -6.717 1.00 89.81 450 ASP A C 1
ATOM 3454 O O . ASP A 1 450 ? -12.578 15.508 -7.569 1.00 89.81 450 ASP A O 1
ATOM 3458 N N . ILE A 1 451 ? -12.848 13.968 -5.977 1.00 90.88 451 ILE A N 1
ATOM 3459 C CA . ILE A 1 451 ? -14.322 13.981 -6.022 1.00 90.88 451 ILE A CA 1
ATOM 3460 C C . ILE A 1 451 ? -14.861 15.366 -5.633 1.00 90.88 451 ILE A C 1
ATOM 3462 O O . ILE A 1 451 ? -15.769 15.885 -6.289 1.00 90.88 451 ILE A O 1
ATOM 3466 N N . ILE A 1 452 ? -14.301 15.995 -4.594 1.00 91.62 452 ILE A N 1
ATOM 3467 C CA . ILE A 1 452 ? -14.687 17.353 -4.185 1.00 91.62 452 ILE A CA 1
ATOM 3468 C C . ILE A 1 452 ? -14.326 18.371 -5.274 1.00 91.62 452 ILE A C 1
ATOM 3470 O O . ILE A 1 452 ? -15.173 19.204 -5.604 1.00 91.62 452 ILE A O 1
ATOM 3474 N N . LYS A 1 453 ? -13.121 18.295 -5.854 1.00 88.06 453 LYS A N 1
ATOM 3475 C CA . LYS A 1 453 ? -12.661 19.196 -6.925 1.00 88.06 453 LYS A CA 1
ATOM 3476 C C . LYS A 1 453 ? -13.508 19.087 -8.194 1.00 88.06 453 LYS A C 1
ATOM 3478 O O . LYS A 1 453 ? -13.800 20.106 -8.806 1.00 88.06 453 LYS A O 1
ATOM 3483 N N . ARG A 1 454 ? -13.985 17.885 -8.534 1.00 87.56 454 ARG A N 1
ATOM 3484 C CA . ARG A 1 454 ? -14.904 17.631 -9.662 1.00 87.56 454 ARG A CA 1
ATOM 3485 C C . ARG A 1 454 ? -16.366 18.034 -9.397 1.00 87.56 454 ARG A C 1
ATOM 3487 O O . ARG A 1 454 ? -17.240 17.659 -10.166 1.00 87.56 454 ARG A O 1
ATOM 3494 N N . GLY A 1 455 ? -16.675 18.729 -8.295 1.00 88.38 455 GLY A N 1
ATOM 3495 C CA . GLY A 1 455 ? -18.041 19.189 -7.978 1.00 88.38 455 GLY A CA 1
ATOM 3496 C C . GLY A 1 455 ? -18.949 18.187 -7.276 1.00 88.38 455 GLY A C 1
ATOM 3497 O O . GLY A 1 455 ? -20.048 18.527 -6.838 1.00 88.38 455 GLY A O 1
ATOM 3498 N N . LYS A 1 456 ? -18.479 16.958 -7.069 1.00 90.00 456 LYS A N 1
ATOM 3499 C CA . LYS A 1 456 ? -19.282 15.856 -6.525 1.00 90.00 456 LYS A CA 1
ATOM 3500 C C . LYS A 1 456 ? -19.232 15.752 -4.995 1.00 90.00 456 LYS A C 1
ATOM 3502 O O . LYS A 1 456 ? -19.741 14.788 -4.424 1.00 90.00 456 LYS A O 1
ATOM 3507 N N . GLY A 1 457 ? -18.691 16.746 -4.290 1.00 92.62 457 GLY A N 1
ATOM 3508 C CA . GLY A 1 457 ? -18.553 16.734 -2.827 1.00 92.62 457 GLY A CA 1
ATOM 3509 C C . GLY A 1 457 ? -19.883 16.639 -2.067 1.00 92.62 457 GLY A C 1
ATOM 3510 O O . GLY A 1 457 ? -19.928 16.094 -0.966 1.00 92.62 457 GLY A O 1
ATOM 3511 N N . ALA A 1 458 ? -20.994 17.087 -2.663 1.00 92.69 458 ALA A N 1
ATOM 3512 C CA . ALA A 1 458 ? -22.325 16.891 -2.085 1.00 92.69 458 ALA A CA 1
ATOM 3513 C C . ALA A 1 458 ? -22.718 15.402 -2.004 1.00 92.69 458 ALA A C 1
ATOM 3515 O O . ALA A 1 458 ? -23.351 14.997 -1.028 1.00 92.69 458 ALA A O 1
ATOM 3516 N N . ARG A 1 459 ? -22.306 14.578 -2.983 1.00 92.56 459 ARG A N 1
ATOM 3517 C CA . ARG A 1 459 ? -22.521 13.120 -2.961 1.00 92.56 459 ARG A CA 1
ATOM 3518 C C . ARG A 1 459 ? -21.709 12.470 -1.845 1.00 92.56 459 ARG A C 1
ATOM 3520 O O . ARG A 1 459 ? -22.265 11.707 -1.063 1.00 92.56 459 ARG A O 1
ATOM 3527 N N . LEU A 1 460 ? -20.437 12.858 -1.708 1.00 95.75 460 LEU A N 1
ATOM 3528 C CA . LEU A 1 460 ? -19.581 12.419 -0.602 1.00 95.75 460 LEU A CA 1
ATOM 3529 C C . LEU A 1 460 ? -20.207 12.746 0.760 1.00 95.75 460 LEU A C 1
ATOM 3531 O O . LEU A 1 460 ? -20.333 11.869 1.611 1.00 95.75 460 LEU A O 1
ATOM 3535 N N . LEU A 1 461 ? -20.643 13.992 0.968 1.00 96.69 461 LEU A N 1
ATOM 3536 C CA . LEU A 1 461 ? -21.255 14.395 2.234 1.00 96.69 461 LEU A CA 1
ATOM 3537 C C . LEU A 1 461 ? -22.562 13.636 2.519 1.00 96.69 461 LEU A C 1
ATOM 3539 O O . LEU A 1 461 ? -22.819 13.285 3.670 1.00 96.69 461 LEU A O 1
ATOM 3543 N N . LYS A 1 462 ? -23.372 13.365 1.490 1.00 95.38 462 LYS A N 1
ATOM 3544 C CA . LYS A 1 462 ? -24.591 12.561 1.620 1.00 95.38 462 LYS A CA 1
ATOM 3545 C C . LYS A 1 462 ? -24.269 11.151 2.127 1.00 95.38 462 LYS A C 1
ATOM 3547 O O . LYS A 1 462 ? -24.820 10.750 3.149 1.00 95.38 462 LYS A O 1
ATOM 3552 N N . GLU A 1 463 ? -23.331 10.454 1.487 1.00 94.62 463 GLU A N 1
ATOM 3553 C CA . GLU A 1 463 ? -22.908 9.105 1.896 1.00 94.62 463 GLU A CA 1
ATOM 3554 C C . GLU A 1 463 ? -22.332 9.095 3.324 1.00 94.62 463 GLU A C 1
ATOM 3556 O O . GLU A 1 463 ? -22.685 8.233 4.126 1.00 94.62 463 GLU A O 1
ATOM 3561 N N . VAL A 1 464 ? -21.527 10.101 3.695 1.00 95.69 464 VAL A N 1
ATOM 3562 C CA . VAL A 1 464 ? -21.007 10.283 5.067 1.00 95.69 464 VAL A CA 1
ATOM 3563 C C . VAL A 1 464 ? -22.139 10.348 6.097 1.00 95.69 464 VAL A C 1
ATOM 3565 O O . VAL A 1 464 ? -22.091 9.666 7.126 1.00 95.69 464 VAL A O 1
ATOM 3568 N N . VAL A 1 465 ? -23.165 11.166 5.843 1.00 95.50 465 VAL A N 1
ATOM 3569 C CA . VAL A 1 465 ? -24.293 11.338 6.771 1.00 95.50 465 VAL A CA 1
ATOM 3570 C C . VAL A 1 465 ? -25.140 10.070 6.831 1.00 95.50 465 VAL A C 1
ATOM 3572 O O . VAL A 1 465 ? -25.477 9.614 7.927 1.00 95.50 465 VAL A O 1
ATOM 3575 N N . GLU A 1 466 ? -25.454 9.465 5.688 1.00 92.50 466 GLU A N 1
ATOM 3576 C CA . GLU A 1 466 ? -26.266 8.248 5.609 1.00 92.50 466 GLU A CA 1
ATOM 3577 C C . GLU A 1 466 ? -25.586 7.063 6.305 1.00 92.50 466 GLU A C 1
ATOM 3579 O O . GLU A 1 466 ? -26.195 6.420 7.161 1.00 92.50 466 GLU A O 1
ATOM 3584 N N . ILE A 1 467 ? -24.302 6.815 6.034 1.00 90.88 467 ILE A N 1
ATOM 3585 C CA . ILE A 1 467 ? -23.544 5.721 6.656 1.00 90.88 467 ILE A CA 1
ATOM 3586 C C . ILE A 1 467 ? -23.392 5.935 8.165 1.00 90.88 467 ILE A C 1
ATOM 3588 O O . ILE A 1 467 ? -23.585 4.995 8.946 1.00 90.88 467 ILE A O 1
ATOM 3592 N N . SER A 1 468 ? -23.105 7.166 8.607 1.00 90.94 468 SER A N 1
ATOM 3593 C CA . SER A 1 468 ? -22.953 7.471 10.036 1.00 90.94 468 SER A CA 1
ATOM 3594 C C . SER A 1 468 ? -24.266 7.324 10.811 1.00 90.94 468 SER A C 1
ATOM 3596 O O . SER A 1 468 ? -24.301 6.735 11.900 1.00 90.94 468 SER A O 1
ATOM 3598 N N . THR A 1 469 ? -25.367 7.841 10.256 1.00 89.25 469 THR A N 1
ATOM 3599 C CA . THR A 1 469 ? -26.684 7.811 10.908 1.00 89.25 469 THR A CA 1
ATOM 3600 C C . THR A 1 469 ? -27.275 6.408 10.934 1.00 89.25 469 THR A C 1
ATOM 3602 O O . THR A 1 469 ? -27.786 6.003 11.982 1.00 89.25 469 THR A O 1
ATOM 3605 N N . ALA A 1 470 ? -27.121 5.645 9.849 1.00 86.25 470 ALA A N 1
ATOM 3606 C CA . ALA A 1 470 ? -27.559 4.255 9.759 1.00 86.25 470 ALA A CA 1
ATOM 3607 C C . ALA A 1 470 ? -26.657 3.274 10.531 1.00 86.25 470 ALA A C 1
ATOM 3609 O O . ALA A 1 470 ? -27.066 2.142 10.766 1.00 86.25 470 ALA A O 1
ATOM 3610 N N . GLY A 1 471 ? -25.449 3.685 10.941 1.00 84.44 471 GLY A N 1
ATOM 3611 C CA . GLY A 1 471 ? -24.503 2.803 11.633 1.00 84.44 471 GLY A CA 1
ATOM 3612 C C . GLY A 1 471 ? -23.949 1.695 10.732 1.00 84.44 471 GLY A C 1
ATOM 3613 O O . GLY A 1 471 ? -23.715 0.589 11.208 1.00 84.44 471 GLY A O 1
ATOM 3614 N N . ARG A 1 472 ? -23.766 1.988 9.437 1.00 86.81 472 ARG A N 1
ATOM 3615 C CA . ARG A 1 472 ? -23.285 1.036 8.414 1.00 86.81 472 ARG A CA 1
ATOM 3616 C C . ARG A 1 472 ? -21.766 0.847 8.408 1.00 86.81 472 ARG A C 1
ATOM 3618 O O . ARG A 1 472 ? -21.284 -0.031 7.712 1.00 86.81 472 ARG A O 1
ATOM 3625 N N . ALA A 1 473 ? -21.026 1.673 9.150 1.00 87.12 473 ALA A N 1
ATOM 3626 C CA . ALA A 1 473 ? -19.574 1.580 9.264 1.00 87.12 473 ALA A CA 1
ATOM 3627 C C . ALA A 1 473 ? -19.146 1.088 10.664 1.00 87.12 473 ALA A C 1
ATOM 3629 O O . ALA A 1 473 ? -19.647 1.609 11.669 1.00 87.12 473 ALA A O 1
ATOM 3630 N N . PRO A 1 474 ? -18.182 0.150 10.754 1.00 85.19 474 PRO A N 1
ATOM 3631 C CA . PRO A 1 474 ? -17.652 -0.382 12.010 1.00 85.19 474 PRO A CA 1
ATOM 3632 C C . PRO A 1 474 ? -16.811 0.641 12.788 1.00 85.19 474 PRO A C 1
ATOM 3634 O O . PRO A 1 474 ? -16.785 0.613 14.020 1.00 85.19 474 PRO A O 1
ATOM 3637 N N . LYS A 1 475 ? -16.118 1.546 12.085 1.00 86.75 475 LYS A N 1
ATOM 3638 C CA . LYS A 1 475 ? -15.301 2.630 12.653 1.00 86.75 475 LYS A CA 1
ATOM 3639 C C . LYS A 1 475 ? -15.811 3.980 12.156 1.00 86.75 475 LYS A C 1
ATOM 3641 O O . LYS A 1 475 ? -16.435 4.067 11.105 1.00 86.75 475 LYS A O 1
ATOM 3646 N N . GLN A 1 476 ? -15.570 5.039 12.927 1.00 89.31 476 GLN A N 1
ATOM 3647 C CA . GLN A 1 476 ? -15.994 6.396 12.556 1.00 89.31 476 GLN A CA 1
ATOM 3648 C C . GLN A 1 476 ? -14.875 7.215 11.908 1.00 89.31 476 GLN A C 1
ATOM 3650 O O . GLN A 1 476 ? -15.179 8.167 11.201 1.00 89.31 476 GLN A O 1
ATOM 3655 N N . ASP A 1 477 ? -13.611 6.838 12.090 1.00 90.75 477 ASP A N 1
ATOM 3656 C CA . ASP A 1 477 ? -12.445 7.602 11.634 1.00 90.75 477 ASP A CA 1
ATOM 3657 C C . ASP A 1 477 ? -12.521 7.998 10.142 1.00 90.75 477 ASP A C 1
ATOM 3659 O O . ASP A 1 477 ? -12.406 9.194 9.858 1.00 90.75 477 ASP A O 1
ATOM 3663 N N . PRO A 1 478 ? -12.840 7.090 9.187 1.00 93.12 478 PRO A N 1
ATOM 3664 C CA . PRO A 1 478 ? -12.972 7.470 7.775 1.00 93.12 478 PRO A CA 1
ATOM 3665 C C . PRO A 1 478 ? -14.124 8.455 7.527 1.00 93.12 478 PRO A C 1
ATOM 3667 O O . PRO A 1 478 ? -13.991 9.417 6.775 1.00 93.12 478 PRO A O 1
ATOM 3670 N N . THR A 1 479 ? -15.249 8.263 8.225 1.00 95.19 479 THR A N 1
ATOM 3671 C CA . THR A 1 479 ? -16.418 9.158 8.163 1.00 95.19 479 THR A CA 1
ATOM 3672 C C . THR A 1 479 ? -16.065 10.566 8.642 1.00 95.19 479 THR A C 1
ATOM 3674 O O . THR A 1 479 ? -16.456 11.555 8.020 1.00 95.19 479 THR A O 1
ATOM 3677 N N . LEU A 1 480 ? -15.308 10.669 9.735 1.00 95.94 480 LEU A N 1
ATOM 3678 C CA . LEU A 1 480 ? -14.890 11.943 10.317 1.00 95.94 480 LEU A CA 1
ATOM 3679 C C . LEU A 1 480 ? -13.839 12.644 9.454 1.00 95.94 480 LEU A C 1
ATOM 3681 O O . LEU A 1 480 ? -13.906 13.866 9.313 1.00 95.94 480 LEU A O 1
ATOM 3685 N N . MET A 1 481 ? -12.931 11.888 8.832 1.00 94.94 481 MET A N 1
ATOM 3686 C CA . MET A 1 481 ? -11.986 12.407 7.843 1.00 94.94 481 MET A CA 1
ATOM 3687 C C . MET A 1 481 ? -12.725 13.006 6.640 1.00 94.94 481 MET A C 1
ATOM 3689 O O . MET A 1 481 ? -12.515 14.172 6.319 1.00 94.94 481 MET A O 1
ATOM 3693 N N . CYS A 1 482 ? -13.650 12.269 6.014 1.00 96.50 482 CYS A N 1
ATOM 3694 C CA . CYS A 1 482 ? -14.433 12.778 4.880 1.00 96.50 482 CYS A CA 1
ATOM 3695 C C . CYS A 1 482 ? -15.280 14.003 5.253 1.00 96.50 482 CYS A C 1
ATOM 3697 O O . CYS A 1 482 ? -15.347 14.966 4.486 1.00 96.50 482 CYS A O 1
ATOM 3699 N N . LEU A 1 483 ? -15.880 14.018 6.449 1.00 97.50 483 LEU A N 1
ATOM 3700 C CA . LEU A 1 483 ? -16.580 15.202 6.953 1.00 97.50 483 LEU A CA 1
ATOM 3701 C C . LEU A 1 483 ? -15.629 16.403 7.088 1.00 97.50 483 LEU A C 1
ATOM 3703 O O . LEU A 1 483 ? -16.006 17.521 6.733 1.00 97.50 483 LEU A O 1
ATOM 3707 N N . ALA A 1 484 ? -14.405 16.186 7.580 1.00 95.25 484 ALA A N 1
ATOM 3708 C CA . ALA A 1 484 ? -13.381 17.220 7.692 1.00 95.25 484 ALA A CA 1
ATOM 3709 C C . ALA A 1 484 ? -12.918 17.729 6.317 1.00 95.25 484 ALA A C 1
ATOM 3711 O O . ALA A 1 484 ? -12.818 18.944 6.146 1.00 95.25 484 ALA A O 1
ATOM 3712 N N . LEU A 1 485 ? -12.733 16.849 5.324 1.00 94.94 485 LEU A N 1
ATOM 3713 C CA . LEU A 1 485 ? -12.429 17.229 3.936 1.00 94.94 485 LEU A CA 1
ATOM 3714 C C . LEU A 1 485 ? -13.526 18.138 3.362 1.00 94.94 485 LEU A C 1
ATOM 3716 O O . LEU A 1 485 ? -13.224 19.220 2.861 1.00 94.94 485 LEU A O 1
ATOM 3720 N N . CYS A 1 486 ? -14.804 17.776 3.521 1.00 95.94 486 CYS A N 1
ATOM 3721 C CA . CYS A 1 486 ? -15.929 18.618 3.095 1.00 95.94 486 CYS A CA 1
ATOM 3722 C C . CYS A 1 486 ? -15.977 19.957 3.856 1.00 95.94 486 CYS A C 1
ATOM 3724 O O . CYS A 1 486 ? -16.162 21.017 3.257 1.00 95.94 486 CYS A O 1
ATOM 3726 N N . ALA A 1 487 ? -15.761 19.944 5.175 1.00 94.94 487 ALA A N 1
ATOM 3727 C CA . ALA A 1 487 ? -15.744 21.153 6.002 1.00 94.94 487 ALA A CA 1
ATOM 3728 C C . ALA A 1 487 ? -14.565 22.087 5.671 1.00 94.94 487 ALA A C 1
ATOM 3730 O O . ALA A 1 487 ? -14.659 23.307 5.836 1.00 94.94 487 ALA A O 1
ATOM 3731 N N . LYS A 1 488 ? -13.449 21.532 5.188 1.00 92.31 488 LYS A N 1
ATOM 3732 C CA . LYS A 1 488 ? -12.228 22.251 4.800 1.00 92.31 488 LYS A CA 1
ATOM 3733 C C . LYS A 1 488 ? -12.022 22.321 3.290 1.00 92.31 488 LYS A C 1
ATOM 3735 O O . LYS A 1 488 ? -10.930 22.667 2.859 1.00 92.31 488 LYS A O 1
ATOM 3740 N N . ALA A 1 489 ? -13.081 22.134 2.501 1.00 90.19 489 ALA A N 1
ATOM 3741 C CA . ALA A 1 489 ? -12.998 22.117 1.042 1.00 90.19 489 ALA A CA 1
ATOM 3742 C C . ALA A 1 489 ? -12.353 23.378 0.429 1.00 90.19 489 ALA A C 1
ATOM 3744 O O . ALA A 1 489 ? -11.684 23.292 -0.593 1.00 90.19 489 ALA A O 1
ATOM 3745 N N . SER A 1 490 ? -12.463 24.539 1.088 1.00 86.56 490 SER A N 1
ATOM 3746 C CA . SER A 1 490 ? -11.800 25.785 0.667 1.00 86.56 490 SER A CA 1
ATOM 3747 C C . SER A 1 490 ? -10.269 25.765 0.734 1.00 86.56 490 SER A C 1
ATOM 3749 O O . SER A 1 490 ? -9.644 26.727 0.300 1.00 86.56 490 SER A O 1
ATOM 3751 N N . VAL A 1 491 ? -9.666 24.756 1.368 1.00 84.88 491 VAL A N 1
ATOM 3752 C CA . VAL A 1 491 ? -8.207 24.588 1.435 1.00 84.88 491 VAL A CA 1
ATOM 3753 C C . VAL A 1 491 ? -7.671 23.991 0.136 1.00 84.88 491 VAL A C 1
ATOM 3755 O O . VAL A 1 491 ? -6.516 24.229 -0.203 1.00 84.88 491 VAL A O 1
ATOM 3758 N N . PHE A 1 492 ? -8.484 23.242 -0.607 1.00 82.75 492 PHE A N 1
ATOM 3759 C CA . PHE A 1 492 ? -8.045 22.637 -1.857 1.00 82.75 492 PHE A CA 1
ATOM 3760 C C . PHE A 1 492 ? -7.909 23.703 -2.947 1.00 82.75 492 PHE A C 1
ATOM 3762 O O . PHE A 1 492 ? -8.738 24.612 -3.051 1.00 82.75 492 PHE A O 1
ATOM 3769 N N . SER A 1 493 ? -6.846 23.599 -3.749 1.00 69.69 493 SER A N 1
ATOM 3770 C CA . SER A 1 493 ? -6.627 24.477 -4.900 1.00 69.69 493 SER A CA 1
ATOM 3771 C C . SER A 1 493 ? -7.812 24.425 -5.862 1.00 69.69 493 SER A C 1
ATOM 3773 O O . SER A 1 493 ? -8.501 23.407 -5.972 1.00 69.69 493 SER A O 1
ATOM 3775 N N . LEU A 1 494 ? -8.037 25.540 -6.560 1.00 71.12 494 LEU A N 1
ATOM 3776 C CA . LEU A 1 494 ? -8.968 25.574 -7.684 1.00 71.12 494 LEU A CA 1
ATOM 3777 C C . LEU A 1 494 ? -8.510 24.558 -8.739 1.00 71.12 494 LEU A C 1
ATOM 3779 O O . LEU A 1 494 ? -7.299 24.398 -8.899 1.00 71.12 494 LEU A O 1
ATOM 3783 N N . PRO A 1 495 ? -9.437 23.888 -9.437 1.00 68.31 495 PRO A N 1
ATOM 3784 C CA . PRO A 1 495 ? -9.064 23.069 -10.579 1.00 68.31 495 PRO A CA 1
ATOM 3785 C C . PRO A 1 495 ? -8.393 23.944 -11.649 1.00 68.31 495 PRO A C 1
ATOM 3787 O O . PRO A 1 495 ? -8.803 25.088 -11.865 1.00 68.31 495 PRO A O 1
ATOM 3790 N N . ASP A 1 496 ? -7.354 23.409 -12.294 1.00 62.47 496 ASP A N 1
ATOM 3791 C CA . ASP A 1 496 ? -6.587 24.118 -13.330 1.00 62.47 496 ASP A CA 1
ATOM 3792 C C . ASP A 1 496 ? -7.411 24.338 -14.609 1.00 62.47 496 ASP A C 1
ATOM 3794 O O . ASP A 1 496 ? -7.178 25.287 -15.358 1.00 62.47 496 ASP A O 1
ATOM 3798 N N . ILE A 1 497 ? -8.413 23.484 -14.831 1.00 60.75 497 ILE A N 1
ATOM 3799 C CA . ILE A 1 497 ? -9.337 23.532 -15.961 1.00 60.75 497 ILE A CA 1
ATOM 3800 C C . ILE A 1 497 ? -10.760 23.412 -15.415 1.00 60.75 497 ILE A C 1
ATOM 3802 O O . ILE A 1 497 ? -11.069 22.515 -14.633 1.00 60.75 497 ILE A O 1
ATOM 3806 N N . PHE A 1 498 ? -11.629 24.333 -15.827 1.00 66.50 498 PHE A N 1
ATOM 3807 C CA . PHE A 1 498 ? -13.067 24.221 -15.618 1.00 66.50 498 PHE A CA 1
ATOM 3808 C C . PHE A 1 498 ? -13.655 23.438 -16.796 1.00 66.50 498 PHE A C 1
ATOM 3810 O O . PHE A 1 498 ? -13.875 24.008 -17.864 1.00 66.50 498 PHE A O 1
ATOM 3817 N N . ASP A 1 499 ? -13.865 22.134 -16.620 1.00 52.19 499 ASP A N 1
ATOM 3818 C CA . ASP A 1 499 ? -14.663 21.309 -17.526 1.00 52.19 499 ASP A CA 1
ATOM 3819 C C . ASP A 1 499 ? -15.953 20.835 -16.822 1.00 52.19 499 ASP A C 1
ATOM 3821 O O . ASP A 1 499 ? -16.036 20.753 -15.595 1.00 52.19 499 ASP A O 1
ATOM 3825 N N . GLY A 1 500 ? -17.031 20.621 -17.581 1.00 60.06 500 GLY A N 1
ATOM 3826 C CA . GLY A 1 500 ? -18.296 20.122 -17.024 1.00 60.06 500 GLY A CA 1
ATOM 3827 C C . GLY A 1 500 ? -19.111 21.127 -16.183 1.00 60.06 500 GLY A C 1
ATOM 3828 O O . GLY A 1 500 ? -19.532 22.167 -16.687 1.00 60.06 500 GLY A O 1
ATOM 3829 N N . GLU A 1 501 ? -19.438 20.764 -14.931 1.00 62.56 501 GLU A N 1
ATOM 3830 C CA . GLU A 1 501 ? -20.498 21.376 -14.091 1.00 62.56 501 GLU A CA 1
ATOM 3831 C C . GLU A 1 501 ? -20.251 22.837 -13.656 1.00 62.56 501 GLU A C 1
ATOM 3833 O O . GLU A 1 501 ? -21.201 23.522 -13.266 1.00 62.56 501 GLU A O 1
ATOM 3838 N N . PHE A 1 502 ? -19.015 23.346 -13.723 1.00 76.38 502 PHE A N 1
ATOM 3839 C CA . PHE A 1 502 ? -18.701 24.733 -13.359 1.00 76.38 502 PHE A CA 1
ATOM 3840 C C . PHE A 1 502 ? -18.089 25.485 -14.530 1.00 76.38 502 PHE A C 1
ATOM 3842 O O . PHE A 1 502 ? -17.076 25.072 -15.078 1.00 76.38 502 PHE A O 1
ATOM 3849 N N . THR A 1 503 ? -18.669 26.635 -14.864 1.00 72.06 503 THR A N 1
ATOM 3850 C CA . THR A 1 503 ? -18.227 27.472 -15.988 1.00 72.06 503 THR A CA 1
ATOM 3851 C C . THR A 1 503 ? -17.303 28.613 -15.568 1.00 72.06 503 THR A C 1
ATOM 3853 O O . THR A 1 503 ? -16.704 29.261 -16.422 1.00 72.06 503 THR A O 1
ATOM 3856 N N . ASP A 1 504 ? -17.204 28.903 -14.264 1.00 80.25 504 ASP A N 1
ATOM 3857 C CA . ASP A 1 504 ? -16.342 29.955 -13.731 1.00 80.25 504 ASP A CA 1
ATOM 3858 C C . ASP A 1 504 ? -15.971 29.755 -12.244 1.00 80.25 504 ASP A C 1
ATOM 3860 O O . ASP A 1 504 ? -16.529 28.936 -11.505 1.00 80.25 504 ASP A O 1
ATOM 3864 N N . LYS A 1 505 ? -15.026 30.583 -11.786 1.00 82.88 505 LYS A N 1
ATOM 3865 C CA . LYS A 1 505 ? -14.497 30.600 -10.415 1.00 82.88 505 LYS A CA 1
ATOM 3866 C C . LYS A 1 505 ? -15.525 31.013 -9.354 1.00 82.88 505 LYS A C 1
ATOM 3868 O O . LYS A 1 505 ? -15.386 30.623 -8.193 1.00 82.88 505 LYS A O 1
ATOM 3873 N N . LYS A 1 506 ? -16.528 31.820 -9.712 1.00 86.31 506 LYS A N 1
ATOM 3874 C CA . LYS A 1 506 ? -17.563 32.282 -8.779 1.00 86.31 506 LYS A CA 1
ATOM 3875 C C . LYS A 1 506 ? -18.492 31.123 -8.422 1.00 86.31 506 LYS A C 1
ATOM 3877 O O . LYS A 1 506 ? -18.707 30.885 -7.236 1.00 86.31 506 LYS A O 1
ATOM 3882 N N . LEU A 1 507 ? -18.962 30.371 -9.415 1.00 85.50 507 LEU A N 1
ATOM 3883 C CA . LEU A 1 507 ? -19.819 29.199 -9.220 1.00 85.50 507 LEU A CA 1
ATOM 3884 C C . LEU A 1 507 ? -19.122 28.113 -8.395 1.00 85.50 507 LEU A C 1
ATOM 3886 O O . LEU A 1 507 ? -19.717 27.580 -7.458 1.00 85.50 507 LEU A O 1
ATOM 3890 N N . TYR A 1 508 ? -17.840 27.850 -8.664 1.00 87.69 508 TYR A N 1
ATOM 3891 C CA . TYR A 1 508 ? -17.058 26.918 -7.849 1.00 87.69 508 TYR A CA 1
ATOM 3892 C C . TYR A 1 508 ? -16.904 27.408 -6.400 1.00 87.69 508 TYR A C 1
ATOM 3894 O O . TYR A 1 508 ? -17.078 26.642 -5.452 1.00 87.69 508 TYR A O 1
ATOM 3902 N N . GLY A 1 509 ? -16.650 28.707 -6.199 1.00 88.12 509 GLY A N 1
ATOM 3903 C CA . GLY A 1 509 ? -16.605 29.313 -4.866 1.00 88.12 509 GLY A CA 1
ATOM 3904 C C . GLY A 1 509 ? -17.929 29.187 -4.100 1.00 88.12 509 GLY A C 1
ATOM 3905 O O . GLY A 1 509 ? -17.922 28.878 -2.906 1.00 88.12 509 GLY A O 1
ATOM 3906 N N . GLU A 1 510 ? -19.066 29.370 -4.776 1.00 90.38 510 GLU A N 1
ATOM 3907 C CA . GLU A 1 510 ? -20.400 29.163 -4.198 1.00 90.38 510 GLU A CA 1
ATOM 3908 C C . GLU A 1 510 ? -20.654 27.694 -3.835 1.00 90.38 510 GLU A C 1
ATOM 3910 O O . GLU A 1 510 ? -21.201 27.416 -2.764 1.00 90.38 510 GLU A O 1
ATOM 3915 N N . TYR A 1 511 ? -20.235 26.753 -4.686 1.00 92.50 511 TYR A N 1
ATOM 3916 C CA . TYR A 1 511 ? -20.290 25.318 -4.405 1.00 92.50 511 TYR A CA 1
ATOM 3917 C C . TYR A 1 511 ? -19.496 24.959 -3.144 1.00 92.50 511 TYR A C 1
ATOM 3919 O O . TYR A 1 511 ? -20.052 24.353 -2.225 1.00 92.50 511 TYR A O 1
ATOM 3927 N N . ILE A 1 512 ? -18.237 25.398 -3.051 1.00 92.56 512 ILE A N 1
ATOM 3928 C CA . ILE A 1 512 ? -17.383 25.147 -1.885 1.00 92.56 512 ILE A CA 1
ATOM 3929 C C . ILE A 1 512 ? -18.010 25.738 -0.619 1.00 92.56 512 ILE A C 1
ATOM 3931 O O . ILE A 1 512 ? -18.093 25.054 0.401 1.00 92.56 512 ILE A O 1
ATOM 3935 N N . ALA A 1 513 ? -18.516 26.973 -0.675 1.00 91.75 513 ALA A N 1
ATOM 3936 C CA . ALA A 1 513 ? -19.166 27.607 0.470 1.00 91.75 513 ALA A CA 1
ATOM 3937 C C . ALA A 1 513 ? -20.414 26.832 0.938 1.00 91.75 513 ALA A C 1
ATOM 3939 O O . ALA A 1 513 ? -20.600 26.632 2.142 1.00 91.75 513 ALA A O 1
ATOM 3940 N N . LYS A 1 514 ? -21.249 26.357 0.002 1.00 95.06 514 LYS A N 1
ATOM 3941 C CA . LYS A 1 514 ? -22.431 25.532 0.305 1.00 95.06 514 LYS A CA 1
ATOM 3942 C C . LYS A 1 514 ? -22.044 24.176 0.895 1.00 95.06 514 LYS A C 1
ATOM 3944 O O . LYS A 1 514 ? -22.660 23.756 1.873 1.00 95.06 514 LYS A O 1
ATOM 3949 N N . LEU A 1 515 ? -21.021 23.516 0.349 1.00 95.56 515 LEU A N 1
ATOM 3950 C CA . LEU A 1 515 ? -20.524 22.234 0.854 1.00 95.56 515 LEU A CA 1
ATOM 3951 C C . LEU A 1 515 ? -19.995 22.367 2.288 1.00 95.56 515 LEU A C 1
ATOM 3953 O O . LEU A 1 515 ? -20.347 21.563 3.151 1.00 95.56 515 LEU A O 1
ATOM 3957 N N . GLN A 1 516 ? -19.211 23.412 2.563 1.00 94.75 516 GLN A N 1
ATOM 3958 C CA . GLN A 1 516 ? -18.693 23.688 3.904 1.00 94.75 516 GLN A CA 1
ATOM 3959 C C . GLN A 1 516 ? -19.813 23.956 4.912 1.00 94.75 516 GLN A C 1
ATOM 3961 O O . GLN A 1 516 ? -19.801 23.398 6.010 1.00 94.75 516 GLN A O 1
ATOM 3966 N N . ASP A 1 517 ? -20.792 24.792 4.555 1.00 94.88 517 ASP A N 1
ATOM 3967 C CA . ASP A 1 517 ? -21.940 25.075 5.421 1.00 94.88 517 ASP A CA 1
ATOM 3968 C C . ASP A 1 517 ? -22.767 23.808 5.695 1.00 94.88 517 ASP A C 1
ATOM 3970 O O . ASP A 1 517 ? -23.123 23.542 6.845 1.00 94.88 517 ASP A O 1
ATOM 3974 N N . ALA A 1 518 ? -22.998 22.975 4.675 1.00 96.88 518 ALA A N 1
ATOM 3975 C CA . ALA A 1 518 ? -23.689 21.697 4.820 1.00 96.88 518 ALA A CA 1
ATOM 3976 C C . ALA A 1 518 ? -22.920 20.708 5.714 1.00 96.88 518 ALA A C 1
ATOM 3978 O O . ALA A 1 518 ? -23.531 20.046 6.557 1.00 96.88 518 ALA A O 1
ATOM 3979 N N . ALA A 1 519 ? -21.592 20.628 5.584 1.00 97.25 519 ALA A N 1
ATOM 3980 C CA . ALA A 1 519 ? -20.755 19.783 6.434 1.00 97.25 519 ALA A CA 1
ATOM 3981 C C . ALA A 1 519 ? -20.830 20.229 7.904 1.00 97.25 519 ALA A C 1
ATOM 3983 O O . ALA A 1 519 ? -21.068 19.411 8.792 1.00 97.25 519 ALA A O 1
ATOM 3984 N N . TYR A 1 520 ? -20.725 21.536 8.169 1.00 96.44 520 TYR A N 1
ATOM 3985 C CA . TYR A 1 520 ? -20.845 22.073 9.526 1.00 96.44 520 TYR A CA 1
ATOM 3986 C C . TYR A 1 520 ? -22.247 21.905 10.124 1.00 96.44 520 TYR A C 1
ATOM 3988 O O . TYR A 1 520 ? -22.356 21.625 11.316 1.00 96.44 520 TYR A O 1
ATOM 3996 N N . LYS A 1 521 ? -23.315 22.022 9.325 1.00 95.56 521 LYS A N 1
ATOM 3997 C CA . LYS A 1 521 ? -24.694 21.747 9.774 1.00 95.56 521 LYS A CA 1
ATOM 3998 C C . LYS A 1 521 ? -24.909 20.287 10.172 1.00 95.56 521 LYS A C 1
ATOM 4000 O O . LYS A 1 521 ? -25.673 20.018 11.091 1.00 95.56 521 LYS A O 1
ATOM 4005 N N . ASN A 1 522 ? -24.214 19.354 9.524 1.00 96.44 522 ASN A N 1
ATOM 4006 C CA . ASN A 1 522 ? -24.283 17.928 9.850 1.00 96.44 522 ASN A CA 1
ATOM 4007 C C . ASN A 1 522 ? -23.295 17.493 10.947 1.00 96.44 522 ASN A C 1
ATOM 4009 O O . ASN A 1 522 ? -23.249 16.311 11.296 1.00 96.44 522 ASN A O 1
ATOM 4013 N N . LEU A 1 523 ? -22.529 18.423 11.534 1.00 96.06 523 LEU A N 1
ATOM 4014 C CA . LEU A 1 523 ? -21.520 18.106 12.543 1.00 96.06 523 LEU A CA 1
ATOM 4015 C C . LEU A 1 523 ? -22.118 17.379 13.755 1.00 96.06 523 LEU A C 1
ATOM 4017 O O . LEU A 1 523 ? -21.618 16.321 14.121 1.00 96.06 523 LEU A O 1
ATOM 4021 N N . SER A 1 524 ? -23.190 17.904 14.360 1.00 93.75 524 SER A N 1
ATOM 4022 C CA . SER A 1 524 ? -23.848 17.290 15.529 1.00 93.75 524 SER A CA 1
ATOM 4023 C C . SER A 1 524 ? -24.452 15.915 15.213 1.00 93.75 524 SER A C 1
ATOM 4025 O O . SER A 1 524 ? -24.467 15.036 16.077 1.00 93.75 524 SER A O 1
ATOM 4027 N N . THR A 1 525 ? -24.894 15.709 13.969 1.00 94.25 525 THR A N 1
ATOM 4028 C CA . THR A 1 525 ? -25.467 14.447 13.483 1.00 94.25 525 THR A CA 1
ATOM 4029 C C . THR A 1 525 ? -24.411 13.344 13.388 1.00 94.25 525 THR A C 1
ATOM 4031 O O . THR A 1 525 ? -24.644 12.220 13.836 1.00 94.25 525 THR A O 1
ATOM 4034 N N . VAL A 1 526 ? -23.234 13.661 12.839 1.00 95.31 526 VAL A N 1
ATOM 4035 C CA . VAL A 1 526 ? -22.137 12.697 12.638 1.00 95.31 526 VAL A CA 1
ATOM 4036 C C . VAL A 1 526 ? -21.290 12.549 13.915 1.00 95.31 526 VAL A C 1
ATOM 4038 O O . VAL A 1 526 ? -21.066 11.442 14.426 1.00 95.31 526 VAL A O 1
ATOM 4041 N N . CYS A 1 527 ? -20.870 13.670 14.507 1.00 95.81 527 CYS A N 1
ATOM 4042 C CA . CYS A 1 527 ? -20.076 13.712 15.735 1.00 95.81 527 CYS A CA 1
ATOM 4043 C C . CYS A 1 527 ? -20.960 13.525 16.975 1.00 95.81 527 CYS A C 1
ATOM 4045 O O . CYS A 1 527 ? -21.232 14.451 17.723 1.00 95.81 527 CYS A O 1
ATOM 4047 N N . ARG A 1 528 ? -21.431 12.309 17.230 1.00 92.12 528 ARG A N 1
ATOM 4048 C CA . ARG A 1 528 ? -22.378 12.037 18.328 1.00 92.12 528 ARG A CA 1
ATOM 4049 C C . ARG A 1 528 ? -21.772 12.215 19.731 1.00 92.12 528 ARG A C 1
ATOM 4051 O O . ARG A 1 528 ? -22.421 12.773 20.621 1.00 92.12 528 ARG A O 1
ATOM 4058 N N . ILE A 1 529 ? -20.523 11.781 19.910 1.00 92.81 529 ILE A N 1
ATOM 4059 C CA . ILE A 1 529 ? -19.787 11.780 21.188 1.00 92.81 529 ILE A CA 1
ATOM 4060 C C . ILE A 1 529 ? -18.509 12.636 21.105 1.00 92.81 529 ILE A C 1
ATOM 4062 O O . ILE A 1 529 ? -18.053 12.921 19.996 1.00 92.81 529 ILE A O 1
ATOM 4066 N N . PRO A 1 530 ? -17.896 13.024 22.241 1.00 95.50 530 PRO A N 1
ATOM 4067 C CA . PRO A 1 530 ? -16.694 13.860 22.251 1.00 95.50 530 PRO A CA 1
ATOM 4068 C C . PRO A 1 530 ? -15.524 13.297 21.453 1.00 95.50 530 PRO A C 1
ATOM 4070 O O . PRO A 1 530 ? -14.873 14.054 20.750 1.00 95.50 530 PRO A O 1
ATOM 4073 N N . THR A 1 531 ? -15.291 11.980 21.496 1.00 94.06 531 THR A N 1
ATOM 4074 C CA . THR A 1 531 ? -14.232 11.337 20.700 1.00 94.06 531 THR A CA 1
ATOM 4075 C C . THR A 1 531 ? -14.349 11.693 19.220 1.00 94.06 531 THR A C 1
ATOM 4077 O O . THR A 1 531 ? -13.377 12.148 18.636 1.00 94.06 531 THR A O 1
ATOM 4080 N N . HIS A 1 532 ? -15.557 11.622 18.650 1.00 95.88 532 HIS A N 1
ATOM 4081 C CA . HIS A 1 532 ? -15.772 11.975 17.246 1.00 95.88 532 HIS A CA 1
ATOM 4082 C C . HIS A 1 532 ? -15.469 13.452 16.970 1.00 95.88 532 HIS A C 1
ATOM 4084 O O . HIS A 1 532 ? -14.890 13.790 15.944 1.00 95.88 532 HIS A O 1
ATOM 4090 N N . LEU A 1 533 ? -15.869 14.338 17.889 1.00 96.38 533 LEU A N 1
ATOM 4091 C CA . LEU A 1 533 ? -15.621 15.772 17.764 1.00 96.38 533 LEU A CA 1
ATOM 4092 C C . LEU A 1 533 ? -14.120 16.089 17.812 1.00 96.38 533 LEU A C 1
ATOM 4094 O O . LEU A 1 533 ? -13.641 16.895 17.018 1.00 96.38 533 LEU A O 1
ATOM 4098 N N . PHE A 1 534 ? -13.392 15.458 18.734 1.00 96.06 534 PHE A N 1
ATOM 4099 C CA . PHE A 1 534 ? -11.943 15.596 18.868 1.00 96.06 534 PHE A CA 1
ATOM 4100 C C . PHE A 1 534 ? -11.218 15.109 17.612 1.00 96.06 534 PHE A C 1
ATOM 4102 O O . PHE A 1 534 ? -10.362 15.821 17.094 1.00 96.06 534 PHE A O 1
ATOM 4109 N N . ASP A 1 535 ? -11.620 13.960 17.072 1.00 94.75 535 ASP A N 1
ATOM 4110 C CA . ASP A 1 535 ? -11.041 13.407 15.846 1.00 94.75 535 ASP A CA 1
ATOM 4111 C C . ASP A 1 535 ? -11.340 14.280 14.628 1.00 94.75 535 ASP A C 1
ATOM 4113 O O . ASP A 1 535 ? -10.435 14.602 13.861 1.00 94.75 535 ASP A O 1
ATOM 4117 N N . PHE A 1 536 ? -12.575 14.769 14.493 1.00 95.81 536 PHE A N 1
ATOM 4118 C CA . PHE A 1 536 ? -12.933 15.737 13.457 1.00 95.81 536 PHE A CA 1
ATOM 4119 C C . PHE A 1 536 ? -12.074 17.010 13.526 1.00 95.81 536 PHE A C 1
ATOM 4121 O O . PHE A 1 536 ? -11.607 17.494 12.492 1.00 95.81 536 PHE A O 1
ATOM 4128 N N . VAL A 1 537 ? -11.844 17.561 14.726 1.00 94.00 537 VAL A N 1
ATOM 4129 C CA . VAL A 1 537 ? -10.989 18.747 14.904 1.00 94.00 537 VAL A CA 1
ATOM 4130 C C . VAL A 1 537 ? -9.542 18.431 14.536 1.00 94.00 537 VAL A C 1
ATOM 4132 O O . VAL A 1 537 ? -8.929 19.214 13.812 1.00 94.00 537 VAL A O 1
ATOM 4135 N N . LYS A 1 538 ? -9.019 17.278 14.963 1.00 92.25 538 LYS A N 1
ATOM 4136 C CA . LYS A 1 538 ? -7.678 16.815 14.595 1.00 92.25 538 LYS A CA 1
ATOM 4137 C C . LYS A 1 538 ? -7.520 16.692 13.077 1.00 92.25 538 LYS A C 1
ATOM 4139 O O . LYS A 1 538 ? -6.549 17.199 12.530 1.00 92.25 538 LYS A O 1
ATOM 4144 N N . TYR A 1 539 ? -8.477 16.084 12.377 1.00 92.31 539 TYR A N 1
ATOM 4145 C CA . TYR A 1 539 ? -8.426 15.991 10.914 1.00 92.31 539 TYR A CA 1
ATOM 4146 C C . TYR A 1 539 ? -8.522 17.360 10.242 1.00 92.31 539 TYR A C 1
ATOM 4148 O O . TYR A 1 539 ? -7.762 17.644 9.320 1.00 92.31 539 TYR A O 1
ATOM 4156 N N . CYS A 1 540 ? -9.384 18.251 10.741 1.00 91.56 540 CYS A N 1
ATOM 4157 C CA . CYS A 1 540 ? -9.432 19.637 10.274 1.00 91.56 540 CYS A CA 1
ATOM 4158 C C . CYS A 1 540 ? -8.087 20.361 10.433 1.00 91.56 540 CYS A C 1
ATOM 4160 O O . CYS A 1 540 ? -7.743 21.178 9.580 1.00 91.56 540 CYS A O 1
ATOM 4162 N N . GLU A 1 541 ? -7.361 20.105 11.522 1.00 88.44 541 GLU A N 1
ATOM 4163 C CA . GLU A 1 541 ? -6.034 20.670 11.762 1.00 88.44 541 GLU A CA 1
ATOM 4164 C C . GLU A 1 541 ? -5.012 20.121 10.764 1.00 88.44 541 GLU A C 1
ATOM 4166 O O . GLU A 1 541 ? -4.353 20.914 10.095 1.00 88.44 541 GLU A O 1
ATOM 4171 N N . ILE A 1 542 ? -4.951 18.795 10.601 1.00 87.25 542 ILE A N 1
ATOM 4172 C CA . ILE A 1 542 ? -4.052 18.118 9.651 1.00 87.25 542 ILE A CA 1
ATOM 4173 C C . ILE A 1 542 ? -4.240 18.682 8.236 1.00 87.25 542 ILE A C 1
ATOM 4175 O O . ILE A 1 542 ? -3.276 19.130 7.623 1.00 87.25 542 ILE A O 1
ATOM 4179 N N . ILE A 1 543 ? -5.487 18.769 7.757 1.00 87.94 543 ILE A N 1
ATOM 4180 C CA . ILE A 1 543 ? -5.810 19.298 6.420 1.00 87.94 543 ILE A CA 1
ATOM 4181 C C . ILE A 1 543 ? -5.356 20.762 6.261 1.00 87.94 543 ILE A C 1
ATOM 4183 O O . ILE A 1 543 ? -4.968 21.191 5.179 1.00 87.94 543 ILE A O 1
ATOM 4187 N N . CYS A 1 544 ? -5.418 21.572 7.323 1.00 84.00 544 CYS A N 1
ATOM 4188 C CA . CYS A 1 544 ? -5.022 22.982 7.264 1.00 84.00 544 CYS A CA 1
ATOM 4189 C C . CYS A 1 544 ? -3.504 23.207 7.396 1.00 84.00 544 CYS A C 1
ATOM 4191 O O . CYS A 1 544 ? -3.007 24.195 6.849 1.00 84.00 544 CYS A O 1
ATOM 4193 N N . GLN A 1 545 ? -2.774 22.331 8.097 1.00 76.38 545 GLN A N 1
ATOM 4194 C CA . GLN A 1 545 ? -1.327 22.462 8.315 1.00 76.38 545 GLN A CA 1
ATOM 4195 C C . GLN A 1 545 ? -0.521 22.368 7.010 1.00 76.38 545 GLN A C 1
ATOM 4197 O O . GLN A 1 545 ? 0.478 23.074 6.866 1.00 76.38 545 GLN A O 1
ATOM 4202 N N . GLU A 1 546 ? -0.992 21.604 6.022 1.00 61.09 546 GLU A N 1
ATOM 4203 C CA . GLU A 1 546 ? -0.326 21.484 4.717 1.00 61.09 546 GLU A CA 1
ATOM 4204 C C . GLU A 1 546 ? -0.293 22.799 3.915 1.00 61.09 546 GLU A C 1
ATOM 4206 O O . GLU A 1 546 ? 0.595 22.991 3.088 1.00 61.09 546 GLU A O 1
ATOM 4211 N N . ASN A 1 547 ? -1.197 23.755 4.178 1.00 54.97 547 ASN A N 1
ATOM 4212 C CA . ASN A 1 547 ? -1.372 24.926 3.307 1.00 54.97 547 ASN A CA 1
ATOM 4213 C C . ASN A 1 547 ? -0.858 26.267 3.884 1.00 54.97 547 ASN A C 1
ATOM 4215 O O . ASN A 1 547 ? -1.094 27.308 3.276 1.00 54.97 547 ASN A O 1
ATOM 4219 N N . LYS A 1 548 ? -0.175 26.290 5.047 1.00 54.28 548 LYS A N 1
ATOM 4220 C CA . LYS A 1 548 ? 0.464 27.461 5.734 1.00 54.28 548 LYS A CA 1
ATOM 4221 C C . LYS A 1 548 ? -0.342 28.787 5.851 1.00 54.28 548 LYS A C 1
ATOM 4223 O O . LYS A 1 548 ? 0.150 29.745 6.441 1.00 54.28 548 LYS A O 1
ATOM 4228 N N . LYS A 1 549 ? -1.574 28.875 5.336 1.00 52.94 549 LYS A N 1
ATOM 4229 C CA . LYS A 1 549 ? -2.390 30.099 5.175 1.00 52.94 549 LYS A CA 1
ATOM 4230 C C . LYS A 1 549 ? -3.605 30.166 6.107 1.00 52.94 549 LYS A C 1
ATOM 4232 O O . LYS A 1 549 ? -4.333 31.155 6.081 1.00 52.94 549 LYS A O 1
ATOM 4237 N N . SER A 1 550 ? -3.866 29.137 6.916 1.00 65.06 550 SER A N 1
ATOM 4238 C CA . SER A 1 550 ? -5.040 29.085 7.796 1.00 65.06 550 SER A CA 1
ATOM 4239 C C . SER A 1 550 ? -4.735 28.361 9.102 1.00 65.06 550 SER A C 1
ATOM 4241 O O . SER A 1 550 ? -4.179 27.271 9.096 1.00 65.06 550 SER A O 1
ATOM 4243 N N . THR A 1 551 ? -5.171 28.934 10.226 1.00 67.06 551 THR A N 1
ATOM 4244 C CA . THR A 1 551 ? -5.120 28.294 11.554 1.00 67.06 551 THR A CA 1
ATOM 4245 C C . THR A 1 551 ? -6.202 27.225 11.741 1.00 67.06 551 THR A C 1
ATOM 4247 O O . THR A 1 551 ? -6.361 26.688 12.832 1.00 67.06 551 THR A O 1
ATOM 4250 N N . GLY A 1 552 ? -7.041 26.980 10.727 1.00 75.12 552 GLY A N 1
ATOM 4251 C CA . GLY A 1 552 ? -8.195 26.081 10.802 1.00 75.12 552 GLY A CA 1
ATOM 4252 C C . GLY A 1 552 ? -9.401 26.659 11.560 1.00 75.12 552 GLY A C 1
ATOM 4253 O O . GLY A 1 552 ? -10.541 26.333 11.225 1.00 75.12 552 GLY A O 1
ATOM 4254 N N . TRP A 1 553 ? -9.210 27.593 12.495 1.00 87.44 553 TRP A N 1
ATOM 4255 C CA . TRP A 1 553 ? -10.252 28.125 13.387 1.00 87.44 553 TRP A CA 1
ATOM 4256 C C . TRP A 1 553 ? -10.967 29.380 12.853 1.00 87.44 553 TRP A C 1
ATOM 4258 O O . TRP A 1 553 ? -10.938 30.454 13.453 1.00 87.44 553 TRP A O 1
ATOM 4268 N N . GLY A 1 554 ? -11.658 29.255 11.718 1.00 87.38 554 GLY A N 1
ATOM 4269 C CA . GLY A 1 554 ? -12.516 30.317 11.171 1.00 87.38 554 GLY A CA 1
ATOM 4270 C C . GLY A 1 554 ? -13.831 30.528 11.944 1.00 87.38 554 GLY A C 1
ATOM 4271 O O . GLY A 1 554 ? -14.208 29.730 12.804 1.00 87.38 554 GLY A O 1
ATOM 4272 N N . ARG A 1 555 ? -14.591 31.585 11.598 1.00 89.81 555 ARG A N 1
ATOM 4273 C CA . ARG A 1 555 ? -15.913 31.880 12.207 1.00 89.81 555 ARG A CA 1
ATOM 4274 C C . ARG A 1 555 ? -16.889 30.698 12.113 1.00 89.81 555 ARG A C 1
ATOM 4276 O O . ARG A 1 555 ? -17.567 30.408 13.093 1.00 89.81 555 ARG A O 1
ATOM 4283 N N . ALA A 1 556 ? -16.931 30.015 10.966 1.00 91.00 556 ALA A N 1
ATOM 4284 C CA . ALA A 1 556 ? -17.814 28.869 10.742 1.00 91.00 556 ALA A CA 1
ATOM 4285 C C . ALA A 1 556 ? -17.485 27.689 11.672 1.00 91.00 556 ALA A C 1
ATOM 4287 O O . ALA A 1 556 ? -18.382 27.184 12.340 1.00 91.00 556 ALA A O 1
ATOM 4288 N N . MET A 1 557 ? -16.202 27.324 11.796 1.00 92.81 557 MET A N 1
ATOM 4289 C CA . MET A 1 557 ? -15.759 26.249 12.692 1.00 92.81 557 MET A CA 1
ATOM 4290 C C . MET A 1 557 ? -16.038 26.584 14.159 1.00 92.81 557 MET A C 1
ATOM 4292 O O . MET A 1 557 ? -16.626 25.768 14.859 1.00 92.81 557 MET A O 1
ATOM 4296 N N . ARG A 1 558 ? -15.703 27.799 14.621 1.00 94.00 558 ARG A N 1
ATOM 4297 C CA . ARG A 1 558 ? -16.006 28.225 16.000 1.00 94.00 558 ARG A CA 1
ATOM 4298 C C . ARG A 1 558 ? -17.498 28.125 16.315 1.00 94.00 558 ARG A C 1
ATOM 4300 O O . ARG A 1 558 ? -17.863 27.592 17.358 1.00 94.00 558 ARG A O 1
ATOM 4307 N N . ARG A 1 559 ? -18.351 28.586 15.392 1.00 94.06 559 ARG A N 1
ATOM 4308 C CA . ARG A 1 559 ? -19.810 28.490 15.518 1.00 94.06 559 ARG A CA 1
ATOM 4309 C C . ARG A 1 559 ? -20.278 27.035 15.566 1.00 94.06 559 ARG A C 1
ATOM 4311 O O . ARG A 1 559 ? -21.039 26.696 16.457 1.00 94.06 559 ARG A O 1
ATOM 4318 N N . ALA A 1 560 ? -19.802 26.182 14.661 1.00 94.81 560 ALA A N 1
ATOM 4319 C CA . ALA A 1 560 ? -20.194 24.774 14.613 1.00 94.81 560 ALA A CA 1
ATOM 4320 C C . ALA A 1 560 ? -19.799 24.015 15.894 1.00 94.81 560 ALA A C 1
ATOM 4322 O O . ALA A 1 560 ? -20.625 23.313 16.469 1.00 94.81 560 ALA A O 1
ATOM 4323 N N . ILE A 1 561 ? -18.571 24.216 16.390 1.00 95.56 561 ILE A N 1
ATOM 4324 C CA . ILE A 1 561 ? -18.114 23.618 17.654 1.00 95.56 561 ILE A CA 1
ATOM 4325 C C . ILE A 1 561 ? -18.917 24.166 18.840 1.00 95.56 561 ILE A C 1
ATOM 4327 O O . ILE A 1 561 ? -19.331 23.390 19.694 1.00 95.56 561 ILE A O 1
ATOM 4331 N N . SER A 1 562 ? -19.182 25.477 18.894 1.00 94.19 562 SER A N 1
ATOM 4332 C CA . SER A 1 562 ? -20.023 26.062 19.948 1.00 94.19 562 SER A CA 1
ATOM 4333 C C . SER A 1 562 ? -21.422 25.446 19.950 1.00 94.19 562 SER A C 1
ATOM 4335 O O . SER A 1 562 ? -21.892 25.030 21.005 1.00 94.19 562 SER A O 1
ATOM 4337 N N . ASN A 1 563 ? -22.054 25.351 18.778 1.00 93.44 563 ASN A N 1
ATOM 4338 C CA . ASN A 1 563 ? -23.386 24.773 18.619 1.00 93.44 563 ASN A CA 1
ATOM 4339 C C . ASN A 1 563 ? -23.430 23.323 19.101 1.00 93.44 563 ASN A C 1
ATOM 4341 O O . ASN A 1 563 ? -24.332 22.957 19.846 1.00 93.44 563 ASN A O 1
ATOM 4345 N N . TRP A 1 564 ? -22.407 22.529 18.780 1.00 95.19 564 TRP A N 1
ATOM 4346 C CA . TRP A 1 564 ? -22.312 21.142 19.227 1.00 95.19 564 TRP A CA 1
ATOM 4347 C C . TRP A 1 564 ? -22.406 20.982 20.750 1.00 95.19 564 TRP A C 1
ATOM 4349 O O . TRP A 1 564 ? -22.995 20.017 21.237 1.00 95.19 564 TRP A O 1
ATOM 4359 N N . TYR A 1 565 ? -21.816 21.909 21.511 1.00 94.00 565 TYR A N 1
ATOM 4360 C CA . TYR A 1 565 ? -21.917 21.915 22.970 1.00 94.00 565 TYR A CA 1
ATOM 4361 C C . TYR A 1 565 ? -23.282 22.411 23.445 1.00 94.00 565 TYR A C 1
ATOM 4363 O O . TYR A 1 565 ? -23.878 21.793 24.325 1.00 94.00 565 TYR A O 1
ATOM 4371 N N . THR A 1 566 ? -23.772 23.513 22.873 1.00 90.06 566 THR A N 1
ATOM 4372 C CA . THR A 1 566 ? -25.000 24.176 23.336 1.00 90.06 566 THR A CA 1
ATOM 4373 C C . THR A 1 566 ? -26.280 23.445 22.943 1.00 90.06 566 THR A C 1
ATOM 4375 O O . THR A 1 566 ? -27.295 23.621 23.599 1.00 90.06 566 THR A O 1
ATOM 4378 N N . GLU A 1 567 ? -26.251 22.609 21.905 1.00 89.75 567 GLU A N 1
ATOM 4379 C CA . GLU A 1 567 ? -27.394 21.792 21.472 1.00 89.75 567 GLU A CA 1
ATOM 4380 C C . GLU A 1 567 ? -27.595 20.535 22.339 1.00 89.75 567 GLU A C 1
ATOM 4382 O O . GLU A 1 567 ? -28.618 19.859 22.226 1.00 89.75 567 GLU A O 1
ATOM 4387 N N . LYS A 1 568 ? -26.635 20.179 23.206 1.00 87.81 568 LYS A N 1
ATOM 4388 C CA . LYS A 1 568 ? -26.740 18.973 24.041 1.00 87.81 568 LYS A CA 1
ATOM 4389 C C . LYS A 1 568 ? -27.527 19.217 25.319 1.00 87.81 568 LYS A C 1
ATOM 4391 O O . LYS A 1 568 ? -27.376 20.234 25.988 1.00 87.81 568 LYS A O 1
ATOM 4396 N N . ASN A 1 569 ? -28.277 18.195 25.726 1.00 88.00 569 ASN A N 1
ATOM 4397 C CA . ASN A 1 569 ? -28.871 18.146 27.056 1.00 88.00 569 ASN A CA 1
ATOM 4398 C C . ASN A 1 569 ? -27.782 18.188 28.146 1.00 88.00 569 ASN A C 1
ATOM 4400 O O . ASN A 1 569 ? -26.770 17.491 28.037 1.00 88.00 569 ASN A O 1
ATOM 4404 N N . LEU A 1 570 ? -28.024 18.946 29.219 1.00 87.19 570 LEU A N 1
ATOM 4405 C CA . LEU A 1 570 ? -27.085 19.153 30.328 1.00 87.19 570 LEU A CA 1
ATOM 4406 C C . LEU A 1 570 ? -26.559 17.853 30.954 1.00 87.19 570 LEU A C 1
ATOM 4408 O O . LEU A 1 570 ? -25.354 17.727 31.161 1.00 87.19 570 LEU A O 1
ATOM 4412 N N . ASN A 1 571 ? -27.425 16.866 31.204 1.00 87.69 571 ASN A N 1
ATOM 4413 C CA . ASN A 1 571 ? -27.009 15.588 31.795 1.00 87.69 571 ASN A CA 1
ATOM 4414 C C . ASN A 1 571 ? -26.095 14.808 30.840 1.00 87.69 571 ASN A C 1
ATOM 4416 O O . ASN A 1 571 ? -25.077 14.252 31.245 1.00 87.69 571 ASN A O 1
ATOM 4420 N N . THR A 1 572 ? -26.442 14.795 29.549 1.00 88.81 572 THR A N 1
ATOM 4421 C CA . THR A 1 572 ? -25.622 14.151 28.512 1.00 88.81 572 THR A CA 1
ATOM 4422 C C . THR A 1 572 ? -24.278 14.852 28.364 1.00 88.81 572 THR A C 1
ATOM 4424 O O . THR A 1 572 ? -23.253 14.192 28.210 1.00 88.81 572 THR A O 1
ATOM 4427 N N . LEU A 1 573 ? -24.263 16.184 28.433 1.00 90.81 573 LEU A N 1
ATOM 4428 C CA . LEU A 1 573 ? -23.038 16.961 28.350 1.00 90.81 573 LEU A CA 1
ATOM 4429 C C . LEU A 1 573 ? -22.124 16.713 29.558 1.00 90.81 573 LEU A C 1
ATOM 4431 O O . LEU A 1 573 ? -20.932 16.494 29.360 1.00 90.81 573 LEU A O 1
ATOM 4435 N N . ALA A 1 574 ? -22.664 16.697 30.779 1.00 90.81 574 ALA A N 1
ATOM 4436 C CA . ALA A 1 574 ? -21.891 16.382 31.978 1.00 90.81 574 ALA A CA 1
ATOM 4437 C C . ALA A 1 574 ? -21.264 14.983 31.879 1.00 90.81 574 ALA A C 1
ATOM 4439 O O . ALA A 1 574 ? -20.048 14.857 32.002 1.00 90.81 574 ALA A O 1
ATOM 4440 N N . MET A 1 575 ? -22.062 13.972 31.514 1.00 92.00 575 MET A N 1
ATOM 4441 C CA . MET A 1 575 ? -21.586 12.610 31.242 1.00 92.00 575 MET A CA 1
ATOM 4442 C C . MET A 1 575 ? -20.492 12.581 30.165 1.00 92.00 575 MET A C 1
ATOM 4444 O O . MET A 1 575 ? -19.492 11.885 30.300 1.00 92.00 575 MET A O 1
ATOM 4448 N N . HIS A 1 576 ? -20.651 13.339 29.078 1.00 93.56 576 HIS A N 1
ATOM 4449 C CA . HIS A 1 576 ? -19.654 13.421 28.011 1.00 93.56 576 HIS A CA 1
ATOM 4450 C C . HIS A 1 576 ? -18.319 13.994 28.499 1.00 93.56 576 HIS A C 1
ATOM 4452 O O . HIS A 1 576 ? -17.274 13.418 28.195 1.00 93.56 576 HIS A O 1
ATOM 4458 N N . ILE A 1 577 ? -18.357 15.082 29.270 1.00 92.56 577 ILE A N 1
ATOM 4459 C CA . ILE A 1 577 ? -17.160 15.770 29.766 1.00 92.56 577 ILE A CA 1
ATOM 4460 C C . ILE A 1 577 ? -16.394 14.913 30.774 1.00 92.56 577 ILE A C 1
ATOM 4462 O O . ILE A 1 577 ? -15.162 14.893 30.745 1.00 92.56 577 ILE A O 1
ATOM 4466 N N . THR A 1 578 ? -17.095 14.181 31.640 1.00 92.56 578 THR A N 1
ATOM 4467 C CA . THR A 1 578 ? -16.459 13.323 32.648 1.00 92.56 578 THR A CA 1
ATOM 4468 C C . THR A 1 578 ? -15.953 12.009 32.051 1.00 92.56 578 THR A C 1
ATOM 4470 O O . THR A 1 578 ? -14.824 11.606 32.345 1.00 92.56 578 THR A O 1
ATOM 4473 N N . LYS A 1 579 ? -16.727 11.383 31.150 1.00 92.12 579 LYS A N 1
ATOM 4474 C CA . LYS A 1 579 ? -16.384 10.110 30.490 1.00 92.12 579 LYS A CA 1
ATOM 4475 C C . LYS A 1 579 ? -15.262 10.251 29.454 1.00 92.12 579 LYS A C 1
ATOM 4477 O O . LYS A 1 579 ? -14.392 9.385 29.344 1.00 92.12 579 LYS A O 1
ATOM 4482 N N . TYR A 1 580 ? -15.271 11.329 28.669 1.00 92.56 580 TYR A N 1
ATOM 4483 C CA . TYR A 1 580 ? -14.348 11.546 27.550 1.00 92.56 580 TYR A CA 1
ATOM 4484 C C . TYR A 1 580 ? -13.523 12.825 27.736 1.00 92.56 580 TYR A C 1
ATOM 4486 O O . TYR A 1 580 ? -13.488 13.679 26.858 1.00 92.56 580 TYR A O 1
ATOM 4494 N N . GLN A 1 581 ? -12.822 12.948 28.865 1.00 89.50 581 GLN A N 1
ATOM 4495 C CA . GLN A 1 581 ? -12.050 14.156 29.210 1.00 89.50 581 GLN A CA 1
ATOM 4496 C C . GLN A 1 581 ? -11.107 14.637 28.090 1.00 89.50 581 GLN A C 1
ATOM 4498 O O . GLN A 1 581 ? -11.032 15.835 27.812 1.00 89.50 581 GLN A O 1
ATOM 4503 N N . GLN A 1 582 ? -10.412 13.698 27.441 1.00 90.56 582 GLN A N 1
ATOM 4504 C CA . GLN A 1 582 ? -9.516 13.957 26.312 1.00 90.56 582 GLN A CA 1
ATOM 4505 C C . GLN A 1 582 ? -9.377 12.727 25.410 1.00 90.56 582 GLN A C 1
ATOM 4507 O O . GLN A 1 582 ? -9.431 11.593 25.900 1.00 90.56 582 GLN A O 1
ATOM 4512 N N . ARG A 1 583 ? -9.159 12.927 24.107 1.00 89.56 583 ARG A N 1
ATOM 4513 C CA . ARG A 1 583 ? -8.762 11.882 23.144 1.00 89.56 583 ARG A CA 1
ATOM 4514 C C . ARG A 1 583 ? -7.896 12.489 22.045 1.00 89.56 583 ARG A C 1
ATOM 4516 O O . ARG A 1 583 ? -8.107 13.632 21.662 1.00 89.56 583 ARG A O 1
ATOM 4523 N N . ASN A 1 584 ? -6.941 11.709 21.538 1.00 81.06 584 ASN A N 1
ATOM 4524 C CA . ASN A 1 584 ? -6.151 12.042 20.348 1.00 81.06 584 ASN A CA 1
ATOM 4525 C C . ASN A 1 584 ? -5.523 13.452 20.363 1.00 81.06 584 ASN A C 1
ATOM 4527 O O . ASN A 1 584 ? -5.437 14.106 19.328 1.00 81.06 584 ASN A O 1
ATOM 4531 N N . GLY A 1 585 ? -5.065 13.899 21.540 1.00 86.00 585 GLY A N 1
ATOM 4532 C CA . GLY A 1 585 ? -4.406 15.196 21.738 1.00 86.00 585 GLY A CA 1
ATOM 4533 C C . GLY A 1 585 ? -5.344 16.377 22.009 1.00 86.00 585 GLY A C 1
ATOM 4534 O O . GLY A 1 585 ? -4.856 17.470 22.264 1.00 86.00 585 GLY A O 1
ATOM 4535 N N . TRP A 1 586 ? -6.664 16.167 22.005 1.00 93.50 586 TRP A N 1
ATOM 4536 C CA . TRP A 1 586 ? -7.666 17.210 22.228 1.00 93.50 586 TRP A CA 1
ATOM 4537 C C . TRP A 1 586 ? -8.478 16.967 23.500 1.00 93.50 586 TRP A C 1
ATOM 4539 O O . TRP A 1 586 ? -8.842 15.831 23.819 1.00 93.50 586 TRP A O 1
ATOM 4549 N N . SER A 1 587 ? -8.814 18.052 24.200 1.00 95.06 587 SER A N 1
ATOM 4550 C CA . SER A 1 587 ? -9.696 18.041 25.368 1.00 95.06 587 SER A CA 1
ATOM 4551 C C . SER A 1 587 ? -10.887 18.991 25.214 1.00 95.06 587 SER A C 1
ATOM 4553 O O . SER A 1 587 ? -10.901 19.907 24.384 1.00 95.06 587 SER A O 1
ATOM 4555 N N . HIS A 1 588 ? -11.897 18.816 26.070 1.00 94.88 588 HIS A N 1
ATOM 4556 C CA . HIS A 1 588 ? -13.015 19.760 26.161 1.00 94.88 588 HIS A CA 1
ATOM 4557 C C . HIS A 1 588 ? -12.549 21.187 26.477 1.00 94.88 588 HIS A C 1
ATOM 4559 O O . HIS A 1 588 ? -13.074 22.150 25.914 1.00 94.88 588 HIS A O 1
ATOM 4565 N N . ARG A 1 589 ? -11.522 21.325 27.325 1.00 93.62 589 ARG A N 1
ATOM 4566 C CA . ARG A 1 589 ? -10.899 22.605 27.677 1.00 93.62 589 ARG A CA 1
ATOM 4567 C C . ARG A 1 589 ? -10.388 23.344 26.444 1.00 93.62 589 ARG A C 1
ATOM 4569 O O . ARG A 1 589 ? -10.632 24.544 26.319 1.00 93.62 589 ARG A O 1
ATOM 4576 N N . ASP A 1 590 ? -9.718 22.640 25.539 1.00 93.62 590 ASP A N 1
ATOM 4577 C CA . ASP A 1 590 ? -9.136 23.236 24.333 1.00 93.62 590 ASP A CA 1
ATOM 4578 C C . ASP A 1 590 ? -10.233 23.715 23.383 1.00 93.62 590 ASP A C 1
ATOM 4580 O O . ASP A 1 590 ? -10.245 24.878 22.973 1.00 93.62 590 ASP A O 1
ATOM 4584 N N . LEU A 1 591 ? -11.221 22.856 23.104 1.00 94.94 591 LEU A N 1
ATOM 4585 C CA . LEU A 1 591 ? -12.319 23.201 22.201 1.00 94.94 591 LEU A CA 1
ATOM 4586 C C . LEU A 1 591 ? -13.176 24.354 22.734 1.00 94.94 591 LEU A C 1
ATOM 4588 O O . LEU A 1 591 ? -13.551 25.232 21.958 1.00 94.94 591 LEU A O 1
ATOM 4592 N N . LEU A 1 592 ? -13.473 24.398 24.036 1.00 92.75 592 LEU A N 1
ATOM 4593 C CA . LEU A 1 592 ? -14.234 25.499 24.642 1.00 92.75 592 LEU A CA 1
ATOM 4594 C C . LEU A 1 592 ? -13.460 26.825 24.584 1.00 92.75 592 LEU A C 1
ATOM 4596 O O . LEU A 1 592 ? -14.051 27.873 24.310 1.00 92.75 592 LEU A O 1
ATOM 4600 N N . ARG A 1 593 ? -12.135 26.789 24.784 1.00 90.94 593 ARG A N 1
ATOM 4601 C CA . ARG A 1 593 ? -11.272 27.977 24.683 1.00 90.94 593 ARG A CA 1
ATOM 4602 C C . ARG A 1 593 ? -11.183 28.510 23.256 1.00 90.94 593 ARG A C 1
ATOM 4604 O O . ARG A 1 593 ? -11.320 29.715 23.071 1.00 90.94 593 ARG A O 1
ATOM 4611 N N . LEU A 1 594 ? -10.995 27.636 22.267 1.00 92.00 594 LEU A N 1
ATOM 4612 C CA . LEU A 1 594 ? -10.817 28.024 20.861 1.00 92.00 594 LEU A CA 1
ATOM 4613 C C . LEU A 1 594 ? -12.132 28.390 20.159 1.00 92.00 594 LEU A C 1
ATOM 4615 O O . LEU A 1 594 ? -12.163 29.286 19.313 1.00 92.00 594 LEU A O 1
ATOM 4619 N N . SER A 1 595 ? -13.238 27.726 20.509 1.00 92.25 595 SER A N 1
ATOM 4620 C CA . SER A 1 595 ? -14.566 28.055 19.968 1.00 92.25 595 SER A CA 1
ATOM 4621 C C . SER A 1 595 ? -15.170 29.314 20.586 1.00 92.25 595 SER A C 1
ATOM 4623 O O . SER A 1 595 ? -16.024 29.941 19.959 1.00 92.25 595 SER A O 1
ATOM 4625 N N . HIS A 1 596 ? -14.723 29.693 21.789 1.00 88.06 596 HIS A N 1
ATOM 4626 C CA . HIS A 1 596 ? -15.362 30.705 22.629 1.00 88.06 596 HIS A CA 1
ATOM 4627 C C . HIS A 1 596 ? -16.852 30.414 22.867 1.00 88.06 596 HIS A C 1
ATOM 4629 O O . HIS A 1 596 ? -17.675 31.334 22.847 1.00 88.06 596 HIS A O 1
ATOM 4635 N N . ALA A 1 597 ? -17.197 29.139 23.075 1.00 87.69 597 ALA A N 1
ATOM 4636 C CA . ALA A 1 597 ? -18.572 28.719 23.307 1.00 87.69 597 ALA A CA 1
ATOM 4637 C C . ALA A 1 597 ? -19.192 29.475 24.493 1.00 87.69 597 ALA A C 1
ATOM 4639 O O . ALA A 1 597 ? -18.589 29.606 25.564 1.00 87.69 597 ALA A O 1
ATOM 4640 N N . LYS A 1 598 ? -20.409 29.983 24.286 1.00 82.69 598 LYS A N 1
ATOM 4641 C CA . LYS A 1 598 ? -21.209 30.664 25.308 1.00 82.69 598 LYS A CA 1
ATOM 4642 C C . LYS A 1 598 ? -22.607 30.050 25.329 1.00 82.69 598 LYS A C 1
ATOM 4644 O O . LYS A 1 598 ? -23.238 30.036 24.270 1.00 82.69 598 LYS A O 1
ATOM 4649 N N . PRO A 1 599 ? -23.105 29.590 26.487 1.00 78.19 599 PRO A N 1
ATOM 4650 C CA . PRO A 1 599 ? -24.484 29.140 26.604 1.00 78.19 599 PRO A CA 1
ATOM 4651 C C . PRO A 1 599 ? -25.447 30.273 26.241 1.00 78.19 599 PRO A C 1
ATOM 4653 O O . PRO A 1 599 ? -25.302 31.399 26.720 1.00 78.19 599 PRO A O 1
ATOM 4656 N N . LYS A 1 600 ? -26.406 29.980 25.364 1.00 71.44 600 LYS A N 1
ATOM 4657 C CA . LYS A 1 600 ? -27.528 30.859 25.009 1.00 71.44 600 LYS A CA 1
ATOM 4658 C C . LYS A 1 600 ? -28.781 30.002 24.848 1.00 71.44 600 LYS A C 1
ATOM 4660 O O . LYS A 1 600 ? -29.259 29.806 23.735 1.00 71.44 600 LYS A O 1
ATOM 4665 N N . LEU A 1 601 ? -29.239 29.418 25.951 1.00 71.12 601 LEU A N 1
ATOM 4666 C CA . LEU A 1 601 ? -30.457 28.611 25.989 1.00 71.12 601 LEU A CA 1
ATOM 4667 C C . LEU A 1 601 ? -31.666 29.508 26.280 1.00 71.12 601 LEU A C 1
ATOM 4669 O O . LEU A 1 601 ? -31.519 30.585 26.857 1.00 71.12 601 LEU A O 1
ATOM 4673 N N . GLU A 1 602 ? -32.860 29.061 25.886 1.00 72.38 602 GLU A N 1
ATOM 4674 C CA . GLU A 1 602 ? -34.109 29.811 26.095 1.00 72.38 602 GLU A CA 1
ATOM 4675 C C . GLU A 1 602 ? -34.370 30.092 27.582 1.00 72.38 602 GLU A C 1
ATOM 4677 O O . GLU A 1 602 ? -34.804 31.184 27.951 1.00 72.38 602 GLU A O 1
ATOM 4682 N N . LYS A 1 603 ? -34.041 29.128 28.452 1.00 75.31 603 LYS A N 1
ATOM 4683 C CA . LYS A 1 603 ? -34.108 29.279 29.907 1.00 75.31 603 LYS A CA 1
ATOM 4684 C C . LYS A 1 603 ? -32.781 29.806 30.458 1.00 75.31 603 LYS A C 1
ATOM 4686 O O . LYS A 1 603 ? -31.707 29.248 30.207 1.00 75.31 603 LYS A O 1
ATOM 4691 N N . LYS A 1 604 ? -32.859 30.877 31.255 1.00 71.06 604 LYS A N 1
ATOM 4692 C CA . LYS A 1 604 ? -31.692 31.488 31.917 1.00 71.06 604 LYS A CA 1
ATOM 4693 C C . LYS A 1 604 ? -31.008 30.528 32.898 1.00 71.06 604 LYS A C 1
ATOM 4695 O O . LYS A 1 604 ? -29.782 30.488 32.932 1.00 71.06 604 LYS A O 1
ATOM 4700 N N . GLU A 1 605 ? -31.785 29.740 33.637 1.00 70.81 605 GLU A N 1
ATOM 4701 C CA . GLU A 1 605 ? -31.283 28.731 34.584 1.00 70.81 605 GLU A CA 1
ATOM 4702 C C . GLU A 1 605 ? -30.457 27.646 33.879 1.00 70.81 605 GLU A C 1
ATOM 4704 O O . GLU A 1 605 ? -29.318 27.387 34.264 1.00 70.81 605 GLU A O 1
ATOM 4709 N N . ASP A 1 606 ? -30.968 27.088 32.776 1.00 73.44 606 ASP A N 1
ATOM 4710 C CA . ASP A 1 606 ? -30.245 26.085 31.983 1.00 73.44 606 ASP A CA 1
ATOM 4711 C C . ASP A 1 606 ? -28.951 26.655 31.382 1.00 73.44 606 ASP A C 1
ATOM 4713 O O . ASP A 1 606 ? -27.928 25.968 31.321 1.00 73.44 606 ASP A O 1
ATOM 4717 N N . SER A 1 607 ? -28.967 27.927 30.961 1.00 74.88 607 SER A N 1
ATOM 4718 C CA . SER A 1 607 ? -27.768 28.615 30.461 1.00 74.88 607 SER A CA 1
ATOM 4719 C C . SER A 1 607 ? -26.687 28.725 31.536 1.00 74.88 607 SER A C 1
ATOM 4721 O O . SER A 1 607 ? -25.508 28.531 31.240 1.00 74.88 607 SER A O 1
ATOM 4723 N N . LEU A 1 608 ? -27.081 29.010 32.780 1.00 73.50 608 LEU A N 1
ATOM 4724 C CA . LEU A 1 608 ? -26.164 29.109 33.910 1.00 73.50 608 LEU A CA 1
ATOM 4725 C C . LEU A 1 608 ? -25.611 27.734 34.307 1.00 73.50 608 LEU A C 1
ATOM 4727 O O . LEU A 1 608 ? -24.399 27.583 34.457 1.00 73.50 608 LEU A O 1
ATOM 4731 N N . LEU A 1 609 ? -26.468 26.713 34.388 1.00 77.06 609 LEU A N 1
ATOM 4732 C CA . LEU A 1 609 ? -26.050 25.328 34.628 1.00 77.06 609 LEU A CA 1
ATOM 4733 C C . LEU A 1 609 ? -25.056 24.844 33.563 1.00 77.06 609 LEU A C 1
ATOM 4735 O O . LEU A 1 609 ? -24.042 24.229 33.894 1.00 77.06 609 LEU A O 1
ATOM 4739 N N . MET A 1 610 ? -25.293 25.165 32.288 1.00 83.88 610 MET A N 1
ATOM 4740 C CA . MET A 1 610 ? -24.354 24.830 31.215 1.00 83.88 610 MET A CA 1
ATOM 4741 C C . MET A 1 610 ? -23.026 25.584 31.359 1.00 83.88 610 MET A C 1
ATOM 4743 O O . MET A 1 610 ? -21.971 25.002 31.105 1.00 83.88 610 MET A O 1
ATOM 4747 N N . ASP A 1 611 ? -23.050 26.849 31.796 1.00 80.69 611 ASP A N 1
ATOM 4748 C CA . ASP A 1 611 ? -21.825 27.622 32.041 1.00 80.69 611 ASP A CA 1
ATOM 4749 C C . ASP A 1 611 ? -21.002 27.019 33.190 1.00 80.69 611 ASP A C 1
ATOM 4751 O O . ASP A 1 611 ? -19.778 26.943 33.083 1.00 80.69 611 ASP A O 1
ATOM 4755 N N . HIS A 1 612 ? -21.649 26.494 34.238 1.00 78.56 612 HIS A N 1
ATOM 4756 C CA . HIS A 1 612 ? -20.979 25.732 35.299 1.00 78.56 612 HIS A CA 1
ATOM 4757 C C . HIS A 1 612 ? -20.331 24.445 34.773 1.00 78.56 612 HIS A C 1
ATOM 4759 O O . HIS A 1 612 ? -19.185 24.147 35.116 1.00 78.56 612 HIS A O 1
ATOM 4765 N N . VAL A 1 613 ? -21.015 23.708 33.895 1.00 85.19 613 VAL A N 1
ATOM 4766 C CA . VAL A 1 613 ? -20.456 22.513 33.241 1.00 85.19 613 VAL A CA 1
ATOM 4767 C C . VAL A 1 613 ? -19.248 22.880 32.363 1.00 85.19 613 VAL A C 1
ATOM 4769 O O . VAL A 1 613 ? -18.217 22.206 32.414 1.00 85.19 613 VAL A O 1
ATOM 4772 N N . PHE A 1 614 ? -19.320 23.978 31.601 1.00 86.88 614 PHE A N 1
ATOM 4773 C CA . PHE A 1 614 ? -18.181 24.491 30.825 1.00 86.88 614 PHE A CA 1
ATOM 4774 C C . PHE A 1 614 ? -17.026 24.930 31.727 1.00 86.88 614 PHE A C 1
ATOM 4776 O O . PHE A 1 614 ? -15.864 24.673 31.411 1.00 86.88 614 PHE A O 1
ATOM 4783 N N . TYR A 1 615 ? -17.326 25.580 32.852 1.00 82.75 615 TYR A N 1
ATOM 4784 C CA . TYR A 1 615 ? -16.322 25.998 33.822 1.00 82.75 615 TYR A CA 1
ATOM 4785 C C . TYR A 1 615 ? -15.577 24.796 34.398 1.00 82.75 615 TYR A C 1
ATOM 4787 O O . TYR A 1 615 ? -14.344 24.785 34.366 1.00 82.75 615 TYR A O 1
ATOM 4795 N N . TYR A 1 616 ? -16.316 23.773 34.840 1.00 85.00 616 TYR A N 1
ATOM 4796 C CA . TYR A 1 616 ? -15.757 22.518 35.332 1.00 85.00 616 TYR A CA 1
ATOM 4797 C C . TYR A 1 616 ? -14.851 21.864 34.284 1.00 85.00 616 TYR A C 1
ATOM 4799 O O . TYR A 1 616 ? -13.724 21.487 34.590 1.00 85.00 616 TYR A O 1
ATOM 4807 N N . ALA A 1 617 ? -15.279 21.815 33.020 1.00 87.62 617 ALA A N 1
ATOM 4808 C CA . ALA A 1 617 ? -14.475 21.259 31.931 1.00 87.62 617 ALA A CA 1
ATOM 4809 C C . ALA A 1 617 ? -13.149 22.007 31.690 1.00 87.62 617 ALA A C 1
ATOM 4811 O O . ALA A 1 617 ? -12.175 21.409 31.237 1.00 87.62 617 ALA A O 1
ATOM 4812 N N . VAL A 1 618 ? -13.102 23.317 31.963 1.00 84.62 618 VAL A N 1
ATOM 4813 C CA . VAL A 1 618 ? -11.922 24.165 31.721 1.00 84.62 618 VAL A CA 1
ATOM 4814 C C . VAL A 1 618 ? -10.970 24.221 32.922 1.00 84.62 618 VAL A C 1
ATOM 4816 O O . VAL A 1 618 ? -9.754 24.332 32.712 1.00 84.62 618 VAL A O 1
ATOM 4819 N N . HIS A 1 619 ? -11.501 24.174 34.148 1.00 80.62 619 HIS A N 1
ATOM 4820 C CA . HIS A 1 619 ? -10.745 24.399 35.390 1.00 80.62 619 HIS A CA 1
ATOM 4821 C C . HIS A 1 619 ? -10.612 23.152 36.275 1.00 80.62 619 HIS A C 1
ATOM 4823 O O . HIS A 1 619 ? -9.717 23.106 37.112 1.00 80.62 619 HIS A O 1
ATOM 4829 N N . GLY A 1 620 ? -11.445 22.128 36.075 1.00 73.19 620 GLY A N 1
ATOM 4830 C CA . GLY A 1 620 ? -11.385 20.856 36.801 1.00 73.19 620 GLY A CA 1
ATOM 4831 C C . GLY A 1 620 ? -11.961 20.889 38.218 1.00 73.19 620 GLY A C 1
ATOM 4832 O O . GLY A 1 620 ? -11.936 19.868 38.898 1.00 73.19 620 GLY A O 1
ATOM 4833 N N . ASN A 1 621 ? -12.488 22.028 38.671 1.00 67.94 621 ASN A N 1
ATOM 4834 C CA . ASN A 1 621 ? -13.139 22.177 39.965 1.00 67.94 621 ASN A CA 1
ATOM 4835 C C . ASN A 1 621 ? -14.512 22.851 39.829 1.00 67.94 621 ASN A C 1
ATOM 4837 O O . ASN A 1 621 ? -14.775 23.627 38.908 1.00 67.94 621 ASN A O 1
ATOM 4841 N N . LEU A 1 622 ? -15.404 22.524 40.761 1.00 65.06 622 LEU A N 1
ATOM 4842 C CA . LEU A 1 622 ? -16.609 23.300 41.010 1.00 65.06 622 LEU A CA 1
ATOM 4843 C C . LEU A 1 622 ? -16.268 24.308 42.107 1.00 65.06 622 LEU A C 1
ATOM 4845 O O . LEU A 1 622 ? -16.127 23.932 43.268 1.00 65.06 622 LEU A O 1
ATOM 4849 N N . GLU A 1 623 ? -16.118 25.585 41.764 1.00 52.88 623 GLU A N 1
ATOM 4850 C CA . GLU A 1 623 ? -16.135 26.647 42.776 1.00 52.88 623 GLU A CA 1
ATOM 4851 C C . GLU A 1 623 ? -17.586 26.908 43.189 1.00 52.88 623 GLU A C 1
ATOM 4853 O O . GLU A 1 623 ? -18.225 27.858 42.744 1.00 52.88 623 GLU A O 1
ATOM 4858 N N . LEU A 1 624 ? -18.129 26.017 44.015 1.00 50.91 624 LEU A N 1
ATOM 4859 C CA . LEU A 1 624 ? -19.372 26.266 44.736 1.00 50.91 624 LEU A CA 1
ATOM 4860 C C . LEU A 1 624 ? -18.978 26.816 46.106 1.00 50.91 624 LEU A C 1
ATOM 4862 O O . LEU A 1 624 ? -18.178 26.208 46.821 1.00 50.91 624 LEU A O 1
ATOM 4866 N N . ALA A 1 625 ? -19.453 28.020 46.424 1.00 39.88 625 ALA A N 1
ATOM 4867 C CA . ALA A 1 625 ? -19.098 28.719 47.651 1.00 39.88 625 ALA A CA 1
ATOM 4868 C C . ALA A 1 625 ? -19.372 27.829 48.876 1.00 39.88 625 ALA A C 1
ATOM 4870 O O . ALA A 1 625 ? -20.461 27.287 49.036 1.00 39.88 625 ALA A O 1
ATOM 4871 N N . LYS A 1 626 ? -18.367 27.679 49.744 1.00 35.78 626 LYS A N 1
ATOM 4872 C CA . LYS A 1 626 ? -18.372 26.718 50.857 1.00 35.78 626 LYS A CA 1
ATOM 4873 C C . LYS A 1 626 ? -19.288 27.076 52.042 1.00 35.78 626 LYS A C 1
ATOM 4875 O O . LYS A 1 626 ? -19.233 26.351 53.019 1.00 35.78 626 LYS A O 1
ATOM 4880 N N . ASN A 1 627 ? -20.095 28.145 52.009 1.00 34.97 627 ASN A N 1
ATOM 4881 C CA . ASN A 1 627 ? -20.970 28.528 53.133 1.00 34.97 627 ASN A CA 1
ATOM 4882 C C . ASN A 1 627 ? -22.198 29.354 52.694 1.00 34.97 627 ASN A C 1
ATOM 4884 O O . ASN A 1 627 ? -22.060 30.286 51.901 1.00 34.97 627 ASN A O 1
ATOM 4888 N N . GLU A 1 628 ? -23.363 29.080 53.302 1.00 37.22 628 GLU A N 1
ATOM 4889 C CA . GLU A 1 628 ? -24.665 29.744 53.054 1.00 37.22 628 GLU A CA 1
ATOM 4890 C C . GLU A 1 628 ? -24.650 31.274 53.252 1.00 37.22 628 GLU A C 1
ATOM 4892 O O . GLU A 1 628 ? -25.458 31.980 52.657 1.00 37.22 628 GLU A O 1
ATOM 4897 N N . ALA A 1 629 ? -23.714 31.807 54.044 1.00 37.09 629 ALA A N 1
ATOM 4898 C CA . ALA A 1 629 ? -23.616 33.240 54.343 1.00 37.09 629 ALA A CA 1
ATOM 4899 C C . ALA A 1 629 ? -22.805 34.055 53.313 1.00 37.09 629 ALA A C 1
ATOM 4901 O O . ALA A 1 629 ? -22.817 35.280 53.369 1.00 37.09 629 ALA A O 1
ATOM 4902 N N . ASN A 1 630 ? -22.104 33.396 52.381 1.00 39.50 630 ASN A N 1
ATOM 4903 C CA . ASN A 1 630 ? -21.228 34.036 51.394 1.00 39.50 630 ASN A CA 1
ATOM 4904 C C . ASN A 1 630 ? -21.455 33.449 49.994 1.00 39.50 630 ASN A C 1
ATOM 4906 O O . ASN A 1 630 ? -20.515 33.011 49.327 1.00 39.50 630 ASN A O 1
ATOM 4910 N N . TYR A 1 631 ? -22.701 33.474 49.513 1.00 40.41 631 TYR A N 1
ATOM 4911 C CA . TYR A 1 631 ? -22.973 33.317 48.083 1.00 40.41 631 TYR A CA 1
ATOM 4912 C C . TYR A 1 631 ? -22.565 34.601 47.335 1.00 40.41 631 TYR A C 1
ATOM 4914 O O . TYR A 1 631 ? -23.381 35.337 46.784 1.00 40.41 631 TYR A O 1
ATOM 4922 N N . GLU A 1 632 ? -21.270 34.912 47.340 1.00 39.66 632 GLU A N 1
ATOM 4923 C CA . GLU A 1 632 ? -20.669 35.710 46.280 1.00 39.66 632 GLU A CA 1
ATOM 4924 C C . GLU A 1 632 ? -20.022 34.739 45.298 1.00 39.66 632 GLU A C 1
ATOM 4926 O O . GLU A 1 632 ? -18.928 34.234 45.555 1.00 39.66 632 GLU A O 1
ATOM 4931 N N . PRO A 1 633 ? -20.674 34.443 44.160 1.00 41.50 633 PRO A N 1
ATOM 4932 C CA . PRO A 1 633 ? -20.039 33.651 43.129 1.00 41.50 633 PRO A CA 1
ATOM 4933 C C . PRO A 1 633 ? -18.765 34.370 42.689 1.00 41.50 633 PRO A C 1
ATOM 4935 O O . PRO A 1 633 ? -18.823 35.530 42.276 1.00 41.50 633 PRO A O 1
ATOM 4938 N N . ALA A 1 634 ? -17.636 33.666 42.628 1.00 41.28 634 ALA A N 1
ATOM 4939 C CA . ALA A 1 634 ? -16.479 34.112 41.848 1.00 41.28 634 ALA A CA 1
ATOM 4940 C C . ALA A 1 634 ? -16.854 34.392 40.362 1.00 41.28 634 ALA A C 1
ATOM 4942 O O . ALA A 1 634 ? -16.123 35.074 39.640 1.00 41.28 634 ALA A O 1
ATOM 4943 N N . MET A 1 635 ? -18.049 33.961 39.921 1.00 40.09 635 MET A N 1
ATOM 4944 C CA . MET A 1 635 ? -18.708 34.336 38.663 1.00 40.09 635 MET A CA 1
ATOM 4945 C C . MET A 1 635 ? -19.228 35.789 38.579 1.00 40.09 635 MET A C 1
ATOM 4947 O O . MET A 1 635 ? -19.300 36.302 37.458 1.00 40.09 635 MET A O 1
ATOM 4951 N N . LYS A 1 636 ? -19.522 36.492 39.695 1.00 43.16 636 LYS A N 1
ATOM 4952 C CA . LYS A 1 636 ? -20.038 37.887 39.685 1.00 43.16 636 LYS A CA 1
ATOM 4953 C C . LYS A 1 636 ? -19.131 38.851 38.907 1.00 43.16 636 LYS A C 1
ATOM 4955 O O . LYS A 1 636 ? -19.613 39.830 38.353 1.00 43.16 636 LYS A O 1
ATOM 4960 N N . ARG A 1 637 ? -17.818 38.585 38.825 1.00 41.84 637 ARG A N 1
ATOM 4961 C CA . ARG A 1 637 ? -16.840 39.527 38.245 1.00 41.84 637 ARG A CA 1
ATOM 4962 C C . ARG A 1 637 ? -16.423 39.266 36.793 1.00 41.84 637 ARG A C 1
ATOM 4964 O O . ARG A 1 637 ? -15.732 40.114 36.240 1.00 41.84 637 ARG A O 1
ATOM 4971 N N . LYS A 1 638 ? -16.791 38.145 36.148 1.00 44.34 638 LYS A N 1
ATOM 4972 C CA . LYS A 1 638 ? -16.217 37.797 34.821 1.00 44.34 638 LYS A CA 1
ATOM 4973 C C . LYS A 1 638 ? -17.186 37.615 33.646 1.00 44.34 638 LYS A C 1
ATOM 4975 O O . LYS A 1 638 ? -16.703 37.662 32.515 1.00 44.34 638 LYS A O 1
ATOM 4980 N N . ARG A 1 639 ? -18.502 37.414 33.841 1.00 41.75 639 ARG A N 1
ATOM 4981 C CA . ARG A 1 639 ? -19.428 37.123 32.711 1.00 41.75 639 ARG A CA 1
ATOM 4982 C C . ARG A 1 639 ? -20.816 37.794 32.715 1.00 41.75 639 ARG A C 1
ATOM 4984 O O . ARG A 1 639 ? -21.533 37.608 31.738 1.00 41.75 639 ARG A O 1
ATOM 4991 N N . GLY A 1 640 ? -21.156 38.631 33.703 1.00 43.38 640 GLY A N 1
ATOM 4992 C CA . GLY A 1 640 ? -22.289 39.575 33.608 1.00 43.38 640 GLY A CA 1
ATOM 4993 C C . GLY A 1 640 ? -23.701 39.004 33.818 1.00 43.38 640 GLY A C 1
ATOM 4994 O O . GLY A 1 640 ? -24.650 39.559 33.274 1.00 43.38 640 GLY A O 1
ATOM 4995 N N . TYR A 1 641 ? -23.854 37.917 34.579 1.00 42.59 641 TYR A N 1
ATOM 4996 C CA . TYR A 1 641 ? -25.164 37.390 34.983 1.00 42.59 641 TYR A CA 1
ATOM 4997 C C . TYR A 1 641 ? -25.471 37.775 36.446 1.00 42.59 641 TYR A C 1
ATOM 4999 O O . TYR A 1 641 ? -24.647 37.514 37.321 1.00 42.59 641 TYR A O 1
ATOM 5007 N N . GLU A 1 642 ? -26.631 38.386 36.713 1.00 40.72 642 GLU A N 1
ATOM 5008 C CA . GLU A 1 642 ? -27.128 38.715 38.065 1.00 40.72 642 GLU A CA 1
ATOM 5009 C C . GLU A 1 642 ? -28.215 37.717 38.501 1.00 40.72 642 GLU A C 1
ATOM 5011 O O . GLU A 1 642 ? -29.147 37.467 37.736 1.00 40.72 642 GLU A O 1
ATOM 5016 N N . PHE A 1 643 ? -28.104 37.165 39.717 1.00 46.69 643 PHE A N 1
ATOM 5017 C CA . PHE A 1 643 ? -29.099 36.276 40.340 1.00 46.69 643 PHE A CA 1
ATOM 5018 C C . PHE A 1 643 ? -29.151 36.477 41.865 1.00 46.69 643 PHE A C 1
ATOM 5020 O O . PHE A 1 643 ? -28.156 36.892 42.469 1.00 46.69 643 PHE A O 1
ATOM 5027 N N . ASP A 1 644 ? -30.300 36.168 42.474 1.00 47.81 644 ASP A N 1
ATOM 5028 C CA . ASP A 1 644 ? -30.528 36.185 43.926 1.00 47.81 644 ASP A CA 1
ATOM 5029 C C . ASP A 1 644 ? -30.067 34.886 44.631 1.00 47.81 644 ASP A C 1
ATOM 5031 O O . ASP A 1 644 ? -29.673 33.899 44.003 1.00 47.81 644 ASP A O 1
ATOM 5035 N N . SER A 1 645 ? -30.076 34.898 45.968 1.00 45.41 645 SER A N 1
ATOM 5036 C CA . SER A 1 645 ? -29.613 33.803 46.836 1.00 45.41 645 SER A CA 1
ATOM 5037 C C . SER A 1 645 ? -30.505 32.555 46.835 1.00 45.41 645 SER A C 1
ATOM 5039 O O . SER A 1 645 ? -30.081 31.509 47.319 1.00 45.41 645 SER A O 1
ATOM 5041 N N . GLU A 1 646 ? -31.729 32.641 46.317 1.00 47.88 646 GLU A N 1
ATOM 5042 C CA . GLU A 1 646 ? -32.670 31.516 46.245 1.00 47.88 646 GLU A CA 1
ATOM 5043 C C . GLU A 1 646 ? -32.457 30.728 44.943 1.00 47.88 646 GLU A C 1
ATOM 5045 O O . GLU A 1 646 ? -32.322 29.503 44.957 1.00 47.88 646 GLU A O 1
ATOM 5050 N N . SER A 1 647 ? -32.245 31.446 43.835 1.00 50.34 647 SER A N 1
ATOM 5051 C CA . SER A 1 647 ? -31.833 30.900 42.532 1.00 50.34 647 SER A CA 1
ATOM 5052 C C . SER A 1 647 ? -30.516 30.113 42.620 1.00 50.34 647 SER A C 1
ATOM 5054 O O . SER A 1 647 ? -30.343 29.067 42.004 1.00 50.34 647 SER A O 1
ATOM 5056 N N . ALA A 1 648 ? -29.589 30.605 43.437 1.00 50.66 648 ALA A N 1
ATOM 5057 C CA . ALA A 1 648 ? -28.320 29.985 43.797 1.00 50.66 648 ALA A CA 1
ATOM 5058 C C . ALA A 1 648 ? -28.438 28.596 44.453 1.00 50.66 648 ALA A C 1
ATOM 5060 O O . ALA A 1 648 ? -27.699 27.672 44.110 1.00 50.66 648 ALA A O 1
ATOM 5061 N N . LYS A 1 649 ? -29.374 28.464 45.399 1.00 48.72 649 LYS A N 1
ATOM 5062 C CA . LYS A 1 649 ? -29.620 27.242 46.176 1.00 48.72 649 LYS A CA 1
ATOM 5063 C C . LYS A 1 649 ? -30.309 26.175 45.317 1.00 48.72 649 LYS A C 1
ATOM 5065 O O . LYS A 1 649 ? -29.906 25.017 45.317 1.00 48.72 649 LYS A O 1
ATOM 5070 N N . ASN A 1 650 ? -31.242 26.600 44.462 1.00 54.78 650 ASN A N 1
ATOM 5071 C CA . ASN A 1 650 ? -31.878 25.732 43.464 1.00 54.78 650 ASN A CA 1
ATOM 5072 C C . ASN A 1 650 ? -30.879 25.143 42.445 1.00 54.78 650 ASN A C 1
ATOM 5074 O O . ASN A 1 650 ? -31.101 24.058 41.915 1.00 54.78 650 ASN A O 1
ATOM 5078 N N . ILE A 1 651 ? -29.759 25.827 42.182 1.00 58.09 651 ILE A N 1
ATOM 5079 C CA . ILE A 1 651 ? -28.708 25.352 41.267 1.00 58.09 651 ILE A CA 1
ATOM 5080 C C . ILE A 1 651 ? -27.807 24.295 41.916 1.00 58.09 651 ILE A C 1
ATOM 5082 O O . ILE A 1 651 ? -27.409 23.351 41.231 1.00 58.09 651 ILE A O 1
ATOM 5086 N N . SER A 1 652 ? -27.478 24.419 43.209 1.00 53.47 652 SER A N 1
ATOM 5087 C CA . SER A 1 652 ? -26.636 23.433 43.906 1.00 53.47 652 SER A CA 1
ATOM 5088 C C . SER A 1 652 ? -27.326 22.083 44.082 1.00 53.47 652 SER A C 1
ATOM 5090 O O . SER A 1 652 ? -26.656 21.060 43.989 1.00 53.47 652 SER A O 1
ATOM 5092 N N . ASP A 1 653 ? -28.650 22.075 44.247 1.00 54.78 653 ASP A N 1
ATOM 5093 C CA . ASP A 1 653 ? -29.449 20.851 44.404 1.00 54.78 653 ASP A CA 1
ATOM 5094 C C . ASP A 1 653 ? -29.757 20.160 43.062 1.00 54.78 653 ASP A C 1
ATOM 5096 O O . ASP A 1 653 ? -30.383 19.096 43.002 1.00 54.78 653 ASP A O 1
ATOM 5100 N N . GLN A 1 654 ? -29.292 20.740 41.951 1.00 72.50 654 GLN A N 1
ATOM 5101 C CA . GLN A 1 654 ? -29.553 20.209 40.628 1.00 72.50 654 GLN A CA 1
ATOM 5102 C C . GLN A 1 654 ? -28.733 18.940 40.367 1.00 72.50 654 GLN A C 1
ATOM 5104 O O . GLN A 1 654 ? -27.510 18.906 40.510 1.00 72.50 654 GLN A O 1
ATOM 5109 N N . LYS A 1 655 ? -29.408 17.913 39.836 1.00 81.00 655 LYS A N 1
ATOM 5110 C CA . LYS A 1 655 ? -28.843 16.592 39.493 1.00 81.00 655 LYS A CA 1
ATOM 5111 C C . LYS A 1 655 ? -27.476 16.634 38.786 1.00 81.00 655 LYS A C 1
ATOM 5113 O O . LYS A 1 655 ? -26.632 15.778 39.028 1.00 81.00 655 LYS A O 1
ATOM 5118 N N . VAL A 1 656 ? -27.257 17.621 37.915 1.00 82.88 656 VAL A N 1
ATOM 5119 C CA . VAL A 1 656 ? -26.017 17.796 37.137 1.00 82.88 656 VAL A CA 1
ATOM 5120 C C . VAL A 1 656 ? -24.832 18.201 38.019 1.00 82.88 656 VAL A C 1
ATOM 5122 O O . VAL A 1 656 ? -23.721 17.724 37.801 1.00 82.88 656 VAL A O 1
ATOM 5125 N N . ILE A 1 657 ? -25.054 19.057 39.017 1.00 82.44 657 ILE A N 1
ATOM 5126 C CA . ILE A 1 657 ? -24.010 19.499 39.945 1.00 82.44 657 ILE A CA 1
ATOM 5127 C C . ILE A 1 657 ? -23.625 18.356 40.886 1.00 82.44 657 ILE A C 1
ATOM 5129 O O . ILE A 1 657 ? -22.437 18.053 41.006 1.00 82.44 657 ILE A O 1
ATOM 5133 N N . ASN A 1 658 ? -24.618 17.648 41.433 1.00 85.56 658 ASN A N 1
ATOM 5134 C CA . ASN A 1 658 ? -24.396 16.457 42.260 1.00 85.56 658 ASN A CA 1
ATOM 5135 C C . ASN A 1 658 ? -23.615 15.374 41.498 1.00 85.56 658 ASN A C 1
ATOM 5137 O O . ASN A 1 658 ? -22.682 14.791 42.037 1.00 85.56 658 ASN A O 1
ATOM 5141 N N . PHE A 1 659 ? -23.920 15.159 40.212 1.00 90.12 659 PHE A N 1
ATOM 5142 C CA . PHE A 1 659 ? -23.167 14.235 39.355 1.00 90.12 659 PHE A CA 1
ATOM 5143 C C . PHE A 1 659 ? -21.678 14.615 39.231 1.00 90.12 659 PHE A C 1
ATOM 5145 O O . PHE A 1 659 ? -20.803 13.757 39.337 1.00 90.12 659 PHE A O 1
ATOM 5152 N N . LEU A 1 660 ? -21.361 15.898 39.023 1.00 88.12 660 LEU A N 1
ATOM 5153 C CA . LEU A 1 660 ? -19.973 16.366 38.898 1.00 88.12 660 LEU A CA 1
ATOM 5154 C C . LEU A 1 660 ? -19.202 16.301 40.231 1.00 88.12 660 LEU A C 1
ATOM 5156 O O . LEU A 1 660 ? -17.998 16.019 40.242 1.00 88.12 660 LEU A O 1
ATOM 5160 N N . GLN A 1 661 ? -19.883 16.545 41.352 1.00 87.06 661 GLN A N 1
ATOM 5161 C CA . GLN A 1 661 ? -19.318 16.355 42.690 1.00 87.06 661 GLN A CA 1
ATOM 5162 C C . GLN A 1 661 ? -19.034 14.876 42.968 1.00 87.06 661 GLN A C 1
ATOM 5164 O O . GLN A 1 661 ? -17.897 14.540 43.302 1.00 87.06 661 GLN A O 1
ATOM 5169 N N . GLY A 1 662 ? -20.010 13.994 42.723 1.00 90.44 662 GLY A N 1
ATOM 5170 C CA . GLY A 1 662 ? -19.850 12.545 42.858 1.00 90.44 662 GLY A CA 1
ATOM 5171 C C . GLY A 1 662 ? -18.717 12.000 41.988 1.00 90.44 662 GLY A C 1
ATOM 5172 O O . GLY A 1 662 ? -17.955 11.145 42.425 1.00 90.44 662 GLY A O 1
ATOM 5173 N N . PHE A 1 663 ? -18.510 12.559 40.791 1.00 91.44 663 PHE A N 1
ATOM 5174 C CA . PHE A 1 663 ? -17.384 12.173 39.939 1.00 91.44 663 PHE A CA 1
ATOM 5175 C C . PHE A 1 663 ? -16.031 12.575 40.544 1.00 91.44 663 PHE A C 1
ATOM 5177 O O . PHE A 1 663 ? -15.044 11.846 40.437 1.00 91.44 663 PHE A O 1
ATOM 5184 N N . SER A 1 664 ? -15.979 13.743 41.186 1.00 89.06 664 SER A N 1
ATOM 5185 C CA . SER A 1 664 ? -14.764 14.246 41.827 1.00 89.06 664 SER A CA 1
ATOM 5186 C C . SER A 1 664 ? -14.404 13.416 43.066 1.00 89.06 664 SER A C 1
ATOM 5188 O O . SER A 1 664 ? -13.222 13.184 43.302 1.00 89.06 664 SER A O 1
ATOM 5190 N N . GLN A 1 665 ? -15.409 12.921 43.797 1.00 90.00 665 GLN A N 1
ATOM 5191 C CA . GLN A 1 665 ? -15.250 11.959 44.893 1.00 90.00 665 GLN A CA 1
ATOM 5192 C C . GLN A 1 665 ? -14.834 10.573 44.381 1.00 90.00 665 GLN A C 1
ATOM 5194 O O . GLN A 1 665 ? -13.859 10.010 44.861 1.00 90.00 665 GLN A O 1
ATOM 5199 N N . LEU A 1 666 ? -15.492 10.041 43.346 1.00 91.19 666 LEU A N 1
ATOM 5200 C CA . LEU A 1 666 ? -15.159 8.724 42.791 1.00 91.19 666 LEU A CA 1
ATOM 5201 C C . LEU A 1 666 ? -13.695 8.643 42.326 1.00 91.19 666 LEU A C 1
ATOM 5203 O O . LEU A 1 666 ? -13.045 7.615 42.490 1.00 91.19 666 LEU A O 1
ATOM 5207 N N . LYS A 1 667 ? -13.149 9.743 41.790 1.00 88.12 667 LYS A N 1
ATOM 5208 C CA . LYS A 1 667 ? -11.744 9.842 41.365 1.00 88.12 667 LYS A CA 1
ATOM 5209 C C . LYS A 1 667 ? -10.725 9.665 42.492 1.00 88.12 667 LYS A C 1
ATOM 5211 O O . LYS A 1 667 ? -9.574 9.352 42.189 1.00 88.12 667 LYS A O 1
ATOM 5216 N N . THR A 1 668 ? -11.099 9.910 43.747 1.00 88.62 668 THR A N 1
ATOM 5217 C CA . THR A 1 668 ? -10.182 9.751 44.885 1.00 88.62 668 THR A CA 1
ATOM 5218 C C . THR A 1 668 ? -10.157 8.328 45.432 1.00 88.62 668 THR A C 1
ATOM 5220 O O . THR A 1 668 ? -9.226 8.007 46.163 1.00 88.62 668 THR A O 1
ATOM 5223 N N . LEU A 1 669 ? -11.123 7.482 45.053 1.00 92.00 669 LEU A N 1
ATOM 5224 C CA . LEU A 1 669 ? -11.241 6.109 45.540 1.00 92.00 669 LEU A CA 1
ATOM 5225 C C . LEU A 1 669 ? -10.321 5.162 44.748 1.00 92.00 669 LEU A C 1
ATOM 5227 O O . LEU A 1 669 ? -10.367 5.094 43.511 1.00 92.00 669 LEU A O 1
ATOM 5231 N N . ASN A 1 670 ? -9.467 4.420 45.453 1.00 90.81 670 ASN A N 1
ATOM 5232 C CA . ASN A 1 670 ? -8.518 3.474 44.850 1.00 90.81 670 ASN A CA 1
ATOM 5233 C C . ASN A 1 670 ? -8.159 2.257 45.724 1.00 90.81 670 ASN A C 1
ATOM 5235 O O . ASN A 1 670 ? -7.357 1.432 45.281 1.00 90.81 670 ASN A O 1
ATOM 5239 N N . LYS A 1 671 ? -8.762 2.103 46.910 1.00 90.62 671 LYS A N 1
ATOM 5240 C CA . LYS A 1 671 ? -8.495 0.992 47.837 1.00 90.62 671 LYS A CA 1
ATOM 5241 C C . LYS A 1 671 ? -9.634 -0.020 47.916 1.00 90.62 671 LYS A C 1
ATOM 5243 O O . LYS A 1 671 ? -10.781 0.282 47.606 1.00 90.62 671 LYS A O 1
ATOM 5248 N N . GLU A 1 672 ? -9.312 -1.221 48.388 1.00 89.44 672 GLU A N 1
ATOM 5249 C CA . GLU A 1 672 ? -10.281 -2.308 48.573 1.00 89.44 672 GLU A CA 1
ATOM 5250 C C . GLU A 1 672 ? -11.349 -1.968 49.628 1.00 89.44 672 GLU A C 1
ATOM 5252 O O . GLU A 1 672 ? -12.524 -2.262 49.427 1.00 89.44 672 GLU A O 1
ATOM 5257 N N . GLU A 1 673 ? -10.982 -1.262 50.705 1.00 93.00 673 GLU A N 1
ATOM 5258 C CA . GLU A 1 673 ? -11.939 -0.837 51.743 1.00 93.00 673 GLU A CA 1
ATOM 5259 C C . GLU A 1 673 ? -13.004 0.156 51.229 1.00 93.00 673 GLU A C 1
ATOM 5261 O O . GLU A 1 673 ? -14.025 0.368 51.877 1.00 93.00 673 GLU A O 1
ATOM 5266 N N . GLU A 1 674 ? -12.767 0.776 50.070 1.00 93.75 674 GLU A N 1
ATOM 5267 C CA . GLU A 1 674 ? -13.597 1.836 49.484 1.00 93.75 674 GLU A CA 1
ATOM 5268 C C . GLU A 1 674 ? -14.569 1.299 48.412 1.00 93.75 674 GLU A C 1
ATOM 5270 O O . GLU A 1 674 ? -15.293 2.074 47.782 1.00 93.75 674 GLU A O 1
ATOM 5275 N N . ILE A 1 675 ? -14.606 -0.021 48.183 1.00 93.38 675 ILE A N 1
ATOM 5276 C CA . ILE A 1 675 ? -15.428 -0.648 47.133 1.00 93.38 675 ILE A CA 1
ATOM 5277 C C . ILE A 1 675 ? -16.918 -0.351 47.323 1.00 93.38 675 ILE A C 1
ATOM 5279 O O . ILE A 1 675 ? -17.591 -0.006 46.353 1.00 93.38 675 ILE A O 1
ATOM 5283 N N . ASP A 1 676 ? -17.438 -0.444 48.548 1.00 93.94 676 ASP A N 1
ATOM 5284 C CA . ASP A 1 676 ? -18.861 -0.201 48.822 1.00 93.94 676 ASP A CA 1
ATOM 5285 C C . ASP A 1 676 ? -19.252 1.258 48.548 1.00 93.94 676 ASP A C 1
ATOM 5287 O O . ASP A 1 676 ? -20.315 1.533 47.982 1.00 93.94 676 ASP A O 1
ATOM 5291 N N . GLU A 1 677 ? -18.369 2.203 48.885 1.00 94.06 677 GLU A N 1
ATOM 5292 C CA . GLU A 1 677 ? -18.556 3.624 48.584 1.00 94.06 677 GLU A CA 1
ATOM 5293 C C . GLU A 1 677 ? -18.534 3.874 47.070 1.00 94.06 677 GLU A C 1
ATOM 5295 O O . GLU A 1 677 ? -19.405 4.568 46.538 1.00 94.06 677 GLU A O 1
ATOM 5300 N N . ALA A 1 678 ? -17.596 3.252 46.351 1.00 94.00 678 ALA A N 1
ATOM 5301 C CA . ALA A 1 678 ? -17.528 3.336 44.897 1.00 94.00 678 ALA A CA 1
ATOM 5302 C C . ALA A 1 678 ? -18.778 2.734 44.224 1.00 94.00 678 ALA A C 1
ATOM 5304 O O . ALA A 1 678 ? -19.344 3.361 43.327 1.00 94.00 678 ALA A O 1
ATOM 5305 N N . CYS A 1 679 ? -19.255 1.567 44.675 1.00 94.75 679 CYS A N 1
ATOM 5306 C CA . CYS A 1 679 ? -20.497 0.943 44.202 1.00 94.75 679 CYS A CA 1
ATOM 5307 C C . CYS A 1 679 ? -21.709 1.856 44.420 1.00 94.75 679 CYS A C 1
ATOM 5309 O O . CYS A 1 679 ? -22.513 2.042 43.504 1.00 94.75 679 CYS A O 1
ATOM 5311 N N . LYS A 1 680 ? -21.808 2.488 45.595 1.00 95.06 680 LYS A N 1
ATOM 5312 C CA . LYS A 1 680 ? -22.876 3.443 45.903 1.00 95.06 680 LYS A CA 1
ATOM 5313 C C . LYS A 1 680 ? -22.858 4.639 44.947 1.00 95.06 680 LYS A C 1
ATOM 5315 O O . LYS A 1 680 ? -23.893 4.974 44.376 1.00 95.06 680 LYS A O 1
ATOM 5320 N N . LEU A 1 681 ? -21.688 5.233 44.702 1.00 94.12 681 LEU A N 1
ATOM 5321 C CA . LEU A 1 681 ? -21.548 6.346 43.754 1.00 94.12 681 LEU A CA 1
ATOM 5322 C C . LEU A 1 681 ? -21.895 5.934 42.316 1.00 94.12 681 LEU A C 1
ATOM 5324 O O . LEU A 1 681 ? -22.519 6.711 41.589 1.00 94.12 681 LEU A O 1
ATOM 5328 N N . ILE A 1 682 ? -21.520 4.719 41.892 1.00 94.31 682 ILE A N 1
ATOM 5329 C CA . ILE A 1 682 ? -21.915 4.172 40.586 1.00 94.31 682 ILE A CA 1
ATOM 5330 C C . ILE A 1 682 ? -23.441 4.084 40.492 1.00 94.31 682 ILE A C 1
ATOM 5332 O O . ILE A 1 682 ? -24.003 4.558 39.505 1.00 94.31 682 ILE A O 1
ATOM 5336 N N . GLN A 1 683 ? -24.101 3.534 41.512 1.00 93.00 683 GLN A N 1
ATOM 5337 C CA . GLN A 1 683 ? -25.551 3.351 41.541 1.00 93.00 683 GLN A CA 1
ATOM 5338 C C . GLN A 1 683 ? -26.310 4.688 41.562 1.00 93.00 683 GLN A C 1
ATOM 5340 O O . GLN A 1 683 ? -27.300 4.855 40.849 1.00 93.00 683 GLN A O 1
ATOM 5345 N N . GLU A 1 684 ? -25.847 5.657 42.353 1.00 92.00 684 GLU A N 1
ATOM 5346 C CA . GLU A 1 684 ? -26.501 6.962 42.511 1.00 92.00 684 GLU A CA 1
ATOM 5347 C C . GLU A 1 684 ? -26.402 7.831 41.251 1.00 92.00 684 GLU A C 1
ATOM 5349 O O . GLU A 1 684 ? -27.351 8.534 40.887 1.00 92.00 684 GLU A O 1
ATOM 5354 N N . HIS A 1 685 ? -25.257 7.790 40.567 1.00 90.94 685 HIS A N 1
ATOM 5355 C CA . HIS A 1 685 ? -24.948 8.720 39.480 1.00 90.94 685 HIS A CA 1
ATOM 5356 C C . HIS A 1 685 ? -24.868 8.072 38.092 1.00 90.94 685 HIS A C 1
ATOM 5358 O O . HIS A 1 685 ? -24.798 8.790 37.091 1.00 90.94 685 HIS A O 1
ATOM 5364 N N . GLY A 1 686 ? -24.909 6.741 38.000 1.00 90.88 686 GLY A N 1
ATOM 5365 C CA . GLY A 1 686 ? -24.793 6.001 36.742 1.00 90.88 686 GLY A CA 1
ATOM 5366 C C . GLY A 1 686 ? -23.390 6.079 36.135 1.00 90.88 686 GLY A C 1
ATOM 5367 O O . GLY A 1 686 ? -23.243 6.232 34.917 1.00 90.88 686 GLY A O 1
ATOM 5368 N N . PHE A 1 687 ? -22.342 6.046 36.966 1.00 94.50 687 PHE A N 1
ATOM 5369 C CA . PHE A 1 687 ? -20.968 6.110 36.472 1.00 94.50 687 PHE A CA 1
ATOM 5370 C C . PHE A 1 687 ? -20.585 4.850 35.693 1.00 94.50 687 PHE A C 1
ATOM 5372 O O . PHE A 1 687 ? -20.824 3.723 36.104 1.00 94.50 687 PHE A O 1
ATOM 5379 N N . VAL A 1 688 ? -19.936 5.053 34.550 1.00 93.94 688 VAL A N 1
ATOM 5380 C CA . VAL A 1 688 ? -19.368 3.969 33.737 1.00 93.94 688 VAL A CA 1
ATOM 5381 C C . VAL A 1 688 ? -17.883 3.736 34.023 1.00 93.94 688 VAL A C 1
ATOM 5383 O O . VAL A 1 688 ? -17.226 4.581 34.630 1.00 93.94 688 VAL A O 1
ATOM 5386 N N . ARG A 1 689 ? -17.346 2.631 33.487 1.00 93.00 689 ARG A N 1
ATOM 5387 C CA . ARG A 1 689 ? -15.940 2.203 33.582 1.00 93.00 689 ARG A CA 1
ATOM 5388 C C . ARG A 1 689 ? -14.924 3.344 33.450 1.00 93.00 689 ARG A C 1
ATOM 5390 O O . ARG A 1 689 ? -13.968 3.381 34.209 1.00 93.00 689 ARG A O 1
ATOM 5397 N N . GLU A 1 690 ? -15.095 4.253 32.490 1.00 92.38 690 GLU A N 1
ATOM 5398 C CA . GLU A 1 690 ? -14.133 5.334 32.230 1.00 92.38 690 GLU A CA 1
ATOM 5399 C C . GLU A 1 690 ? -14.029 6.386 33.351 1.00 92.38 690 GLU A C 1
ATOM 5401 O O . GLU A 1 690 ? -13.119 7.213 33.307 1.00 92.38 690 GLU A O 1
ATOM 5406 N N . HIS A 1 691 ? -14.932 6.377 34.337 1.00 93.38 691 HIS A N 1
ATOM 5407 C CA . HIS A 1 691 ? -14.846 7.249 35.513 1.00 93.38 691 HIS A CA 1
ATOM 5408 C C . HIS A 1 691 ? -13.997 6.668 36.647 1.00 93.38 691 HIS A C 1
ATOM 5410 O O . HIS A 1 691 ? -13.607 7.415 37.540 1.00 93.38 691 HIS A O 1
ATOM 5416 N N . LEU A 1 692 ? -13.737 5.360 36.624 1.00 92.38 692 LEU A N 1
ATOM 5417 C CA . LEU A 1 692 ? -13.050 4.645 37.696 1.00 92.38 692 LEU A CA 1
ATOM 5418 C C . LEU A 1 692 ? -11.534 4.631 37.489 1.00 92.38 692 LEU A C 1
ATOM 5420 O O . LEU A 1 692 ? -11.036 4.683 36.361 1.00 92.38 692 LEU A O 1
ATOM 5424 N N . SER A 1 693 ? -10.808 4.522 38.601 1.00 90.12 693 SER A N 1
ATOM 5425 C CA . SER A 1 693 ? -9.370 4.256 38.622 1.00 90.12 693 SER A CA 1
ATOM 5426 C C . SER A 1 693 ? -9.062 2.840 38.113 1.00 90.12 693 SER A C 1
ATOM 5428 O O . SER A 1 693 ? -9.932 1.966 38.079 1.00 90.12 693 SER A O 1
ATOM 5430 N N . SER A 1 694 ? -7.823 2.597 37.675 1.00 88.75 694 SER A N 1
ATOM 5431 C CA . SER A 1 694 ? -7.454 1.284 37.115 1.00 88.75 694 SER A CA 1
ATOM 5432 C C . SER A 1 694 ? -7.441 0.196 38.191 1.00 88.75 694 SER A C 1
ATOM 5434 O O . SER A 1 694 ? -7.750 -0.958 37.908 1.00 88.75 694 SER A O 1
ATOM 5436 N N . GLU A 1 695 ? -7.132 0.592 39.421 1.00 91.06 695 GLU A N 1
ATOM 5437 C CA . GLU A 1 695 ? -7.109 -0.212 40.635 1.00 91.06 695 GLU A CA 1
ATOM 5438 C C . GLU A 1 695 ? -8.507 -0.760 40.943 1.00 91.06 695 GLU A C 1
ATOM 5440 O O . GLU A 1 695 ? -8.673 -1.969 41.103 1.00 91.06 695 GLU A O 1
ATOM 5445 N N . MET A 1 696 ? -9.529 0.103 40.896 1.00 92.19 696 MET A N 1
ATOM 5446 C CA . MET A 1 696 ? -10.929 -0.274 41.129 1.00 92.19 696 MET A CA 1
ATOM 5447 C C . MET A 1 696 ? -11.455 -1.301 40.118 1.00 92.19 696 MET A C 1
ATOM 5449 O O . MET A 1 696 ? -12.306 -2.129 40.437 1.00 92.19 696 MET A O 1
ATOM 5453 N N . LEU A 1 697 ? -10.917 -1.307 38.894 1.00 92.31 697 LEU A N 1
ATOM 5454 C CA . LEU A 1 697 ? -11.310 -2.250 37.842 1.00 92.31 697 LEU A CA 1
ATOM 5455 C C . LEU A 1 697 ? -10.745 -3.670 38.035 1.00 92.31 697 LEU A C 1
ATOM 5457 O O . LEU A 1 697 ? -10.956 -4.530 37.169 1.00 92.31 697 LEU A O 1
ATOM 5461 N N . ASN A 1 698 ? -10.052 -3.945 39.140 1.00 91.06 698 ASN A N 1
ATOM 5462 C CA . ASN A 1 698 ? -9.625 -5.296 39.499 1.00 91.06 698 ASN A CA 1
ATOM 5463 C C . ASN A 1 698 ? -10.656 -6.063 40.336 1.00 91.06 698 ASN A C 1
ATOM 5465 O O . ASN A 1 698 ? -10.555 -7.284 40.410 1.00 91.06 698 ASN A O 1
ATOM 5469 N N . PHE A 1 699 ? -11.666 -5.392 40.895 1.00 92.50 699 PHE A N 1
ATOM 5470 C CA . PHE A 1 699 ? -12.600 -6.005 41.840 1.00 92.50 699 PHE A CA 1
ATOM 5471 C C . PHE A 1 699 ? -13.923 -6.420 41.185 1.00 92.50 699 PHE A C 1
ATOM 5473 O O . PHE A 1 699 ? -14.561 -5.640 40.475 1.00 92.50 699 PHE A O 1
ATOM 5480 N N . ALA A 1 700 ? -14.369 -7.652 41.451 1.00 92.44 700 ALA A N 1
ATOM 5481 C CA . ALA A 1 700 ? -15.609 -8.195 40.892 1.00 92.44 700 ALA A CA 1
ATOM 5482 C C . ALA A 1 700 ? -16.889 -7.421 41.294 1.00 92.44 700 ALA A C 1
ATOM 5484 O O . ALA A 1 700 ? -17.718 -7.204 40.406 1.00 92.44 700 ALA A O 1
ATOM 5485 N N . PRO A 1 701 ? -17.066 -6.940 42.548 1.00 94.19 701 PRO A N 1
ATOM 5486 C CA . PRO A 1 701 ? -18.251 -6.160 42.930 1.00 94.19 701 PRO A CA 1
ATOM 5487 C C . PRO A 1 701 ? -18.454 -4.900 42.076 1.00 94.19 701 PRO A C 1
ATOM 5489 O O . PRO A 1 701 ? -19.562 -4.648 41.606 1.00 94.19 701 PRO A O 1
ATOM 5492 N N . ILE A 1 702 ? -17.369 -4.178 41.773 1.00 95.12 702 ILE A N 1
ATOM 5493 C CA . ILE A 1 702 ? -17.392 -2.995 40.900 1.00 95.12 702 ILE A CA 1
ATOM 5494 C C . ILE A 1 702 ? -17.913 -3.361 39.506 1.00 95.12 702 ILE A C 1
ATOM 5496 O O . ILE A 1 702 ? -18.768 -2.676 38.948 1.00 95.12 702 ILE A O 1
ATOM 5500 N N . TRP A 1 703 ? -17.429 -4.464 38.929 1.00 95.25 703 TRP A N 1
ATOM 5501 C CA . TRP A 1 703 ? -17.867 -4.912 37.607 1.00 95.25 703 TRP A CA 1
ATOM 5502 C C . TRP A 1 703 ? -19.313 -5.407 37.581 1.00 95.25 703 TRP A C 1
ATOM 5504 O O . TRP A 1 703 ? -19.993 -5.157 36.586 1.00 95.25 703 TRP A O 1
ATOM 5514 N N . LYS A 1 704 ? -19.797 -6.058 38.647 1.00 94.38 704 LYS A N 1
ATOM 5515 C CA . LYS A 1 704 ? -21.214 -6.429 38.791 1.00 94.38 704 LYS A CA 1
ATOM 5516 C C . LYS A 1 704 ? -22.104 -5.185 38.802 1.00 94.38 704 LYS A C 1
ATOM 5518 O O . LYS A 1 704 ? -23.099 -5.148 38.081 1.00 94.38 704 LYS A O 1
ATOM 5523 N N . GLU A 1 705 ? -21.709 -4.138 39.528 1.00 95.19 705 GLU A N 1
ATOM 5524 C CA . GLU A 1 705 ? -22.445 -2.869 39.536 1.00 95.19 705 GLU A CA 1
ATOM 5525 C C . GLU A 1 705 ? -22.462 -2.222 38.144 1.00 95.19 705 GLU A C 1
ATOM 5527 O O . GLU A 1 705 ? -23.525 -1.911 37.608 1.00 95.19 705 GLU A O 1
ATOM 5532 N N . LEU A 1 706 ? -21.297 -2.126 37.491 1.00 94.88 706 LEU A N 1
ATOM 5533 C CA . LEU A 1 706 ? -21.186 -1.599 36.128 1.00 94.88 706 LEU A CA 1
ATOM 5534 C C . LEU A 1 706 ? -22.017 -2.392 35.110 1.00 94.88 706 LEU A C 1
ATOM 5536 O O . LEU A 1 706 ? -22.557 -1.808 34.169 1.00 94.88 706 LEU A O 1
ATOM 5540 N N . LEU A 1 707 ? -22.097 -3.719 35.258 1.00 93.88 707 LEU A N 1
ATOM 5541 C CA . LEU A 1 707 ? -22.777 -4.617 34.324 1.00 93.88 707 LEU A CA 1
ATOM 5542 C C . LEU A 1 707 ? -24.289 -4.365 34.261 1.00 93.88 707 LEU A C 1
ATOM 5544 O O . LEU A 1 707 ? -24.898 -4.592 33.206 1.00 93.88 707 LEU A O 1
ATOM 5548 N N . LYS A 1 708 ? -24.892 -3.842 35.341 1.00 91.88 708 LYS A N 1
ATOM 5549 C CA . LYS A 1 708 ? -26.335 -3.575 35.417 1.00 91.88 708 LYS A CA 1
ATOM 5550 C C . LYS A 1 708 ? -26.818 -2.724 34.245 1.00 91.88 708 LYS A C 1
ATOM 5552 O O . LYS A 1 708 ? -27.688 -3.179 33.498 1.00 91.88 708 LYS A O 1
ATOM 5557 N N . ASP A 1 709 ? -26.148 -1.595 34.024 1.00 89.25 709 ASP A N 1
ATOM 5558 C CA . ASP A 1 709 ? -26.494 -0.593 33.009 1.00 89.25 709 ASP A CA 1
ATOM 5559 C C . ASP A 1 709 ? -25.468 -0.507 31.866 1.00 89.25 709 ASP A C 1
ATOM 5561 O O . ASP A 1 709 ? -25.486 0.424 31.055 1.00 89.25 709 ASP A O 1
ATOM 5565 N N . MET A 1 710 ? -24.566 -1.491 31.756 1.00 92.62 710 MET A N 1
ATOM 5566 C CA . MET A 1 710 ? -23.503 -1.470 30.751 1.00 92.62 710 MET A CA 1
ATOM 5567 C C . MET A 1 710 ? -24.070 -1.442 29.318 1.00 92.62 710 MET A C 1
ATOM 5569 O O . MET A 1 710 ? -24.825 -2.353 28.941 1.00 92.62 710 MET A O 1
ATOM 5573 N N . PRO A 1 711 ? -23.669 -0.457 28.483 1.00 90.69 711 PRO A N 1
ATOM 5574 C CA . PRO A 1 711 ? -24.030 -0.416 27.067 1.00 90.69 711 PRO A CA 1
ATOM 5575 C C . PRO A 1 711 ? -23.452 -1.608 26.297 1.00 90.69 711 PRO A C 1
ATOM 5577 O O . PRO A 1 711 ? -22.320 -2.012 26.558 1.00 90.69 711 PRO A O 1
ATOM 5580 N N . MET A 1 712 ? -24.161 -2.113 25.281 1.00 91.50 712 MET A N 1
ATOM 5581 C CA . MET A 1 712 ? -23.754 -3.324 24.543 1.00 91.50 712 MET A CA 1
ATOM 5582 C C . MET A 1 712 ? -22.343 -3.254 23.943 1.00 91.50 712 MET A C 1
ATOM 5584 O O . MET A 1 712 ? -21.585 -4.212 24.048 1.00 91.50 712 MET A O 1
ATOM 5588 N N . THR A 1 713 ? -21.946 -2.120 23.358 1.00 89.50 713 THR A N 1
ATOM 5589 C CA . THR A 1 713 ? -20.590 -1.956 22.803 1.00 89.50 713 THR A CA 1
ATOM 5590 C C . THR A 1 713 ? -19.511 -2.047 23.886 1.00 89.50 713 THR A C 1
ATOM 5592 O O . THR A 1 713 ? -18.427 -2.573 23.642 1.00 89.50 713 THR A O 1
ATOM 5595 N N . ALA A 1 714 ? -19.797 -1.541 25.091 1.00 90.88 714 ALA A N 1
ATOM 5596 C CA . ALA A 1 714 ? -18.895 -1.664 26.231 1.00 90.88 714 ALA A CA 1
ATOM 5597 C C . ALA A 1 714 ? -18.901 -3.096 26.780 1.00 90.88 714 ALA A C 1
ATOM 5599 O O . ALA A 1 714 ? -17.832 -3.619 27.078 1.00 90.88 714 ALA A O 1
ATOM 5600 N N . LEU A 1 715 ? -20.067 -3.742 26.846 1.00 94.88 715 LEU A N 1
ATOM 5601 C CA . LEU A 1 715 ? -20.204 -5.135 27.262 1.00 94.88 715 LEU A CA 1
ATOM 5602 C C . LEU A 1 715 ? -19.363 -6.060 26.380 1.00 94.88 715 LEU A C 1
ATOM 5604 O O . LEU A 1 715 ? -18.482 -6.743 26.891 1.00 94.88 715 LEU A O 1
ATOM 5608 N N . LEU A 1 716 ? -19.544 -5.987 25.058 1.00 93.75 716 LEU A N 1
ATOM 5609 C CA . LEU A 1 716 ? -18.805 -6.795 24.085 1.00 93.75 716 LEU A CA 1
ATOM 5610 C C . LEU A 1 716 ? -17.281 -6.648 24.237 1.00 93.75 716 LEU A C 1
ATOM 5612 O O . LEU A 1 716 ? -16.553 -7.633 24.212 1.00 93.75 716 LEU A O 1
ATOM 5616 N N . ARG A 1 717 ? -16.791 -5.420 24.457 1.00 90.50 717 ARG A N 1
ATOM 5617 C CA . ARG A 1 717 ? -15.357 -5.138 24.649 1.00 90.50 717 ARG A CA 1
ATOM 5618 C C . ARG A 1 717 ? -14.783 -5.650 25.972 1.00 90.50 717 ARG A C 1
ATOM 5620 O O . ARG A 1 717 ? -13.563 -5.674 26.111 1.00 90.50 717 ARG A O 1
ATOM 5627 N N . ASN A 1 718 ? -15.628 -5.976 26.948 1.00 93.75 718 ASN A N 1
ATOM 5628 C CA . ASN A 1 718 ? -15.210 -6.346 28.300 1.00 93.75 718 ASN A CA 1
ATOM 5629 C C . ASN A 1 718 ? -15.585 -7.783 28.689 1.00 93.75 718 ASN A C 1
ATOM 5631 O O . ASN A 1 718 ? -15.296 -8.168 29.820 1.00 93.75 718 ASN A O 1
ATOM 5635 N N . LEU A 1 719 ? -16.153 -8.590 27.784 1.00 95.25 719 LEU A N 1
ATOM 5636 C CA . LEU A 1 719 ? -16.509 -9.990 28.065 1.00 95.25 719 LEU A CA 1
ATOM 5637 C C . LEU A 1 719 ? -15.327 -10.787 28.626 1.00 95.25 719 LEU A C 1
ATOM 5639 O O . LEU A 1 719 ? -15.455 -11.444 29.652 1.00 95.25 719 LEU A O 1
ATOM 5643 N N . SER A 1 720 ? -14.144 -10.642 28.028 1.00 93.06 720 SER A N 1
ATOM 5644 C CA . SER A 1 720 ? -12.913 -11.278 28.507 1.00 93.06 720 SER A CA 1
ATOM 5645 C C . SER A 1 720 ? -12.577 -10.918 29.959 1.00 93.06 720 SER A C 1
ATOM 5647 O O . SER A 1 720 ? -12.205 -11.782 30.748 1.00 93.06 720 SER A O 1
ATOM 5649 N N . LYS A 1 721 ? -12.739 -9.642 30.341 1.00 93.00 721 LYS A N 1
ATOM 5650 C CA . LYS A 1 721 ? -12.459 -9.175 31.708 1.00 93.00 721 LYS A CA 1
ATOM 5651 C C . LYS A 1 721 ? -13.516 -9.678 32.693 1.00 93.00 721 LYS A C 1
ATOM 5653 O O . LYS A 1 721 ? -13.151 -10.124 33.776 1.00 93.00 721 LYS A O 1
ATOM 5658 N N . LEU A 1 722 ? -14.792 -9.659 32.308 1.00 95.12 722 LEU A N 1
ATOM 5659 C CA . LEU A 1 722 ? -15.888 -10.205 33.113 1.00 95.12 722 LEU A CA 1
ATOM 5660 C C . LEU A 1 722 ? -15.705 -11.712 33.368 1.00 95.12 722 LEU A C 1
ATOM 5662 O O . LEU A 1 722 ? -15.852 -12.152 34.505 1.00 95.12 722 LEU A O 1
ATOM 5666 N N . SER A 1 723 ? -15.319 -12.489 32.348 1.00 95.12 723 SER A N 1
ATOM 5667 C CA . SER A 1 723 ? -15.005 -13.917 32.508 1.00 95.12 723 SER A CA 1
ATOM 5668 C C . SER A 1 723 ? -13.768 -14.143 33.380 1.00 95.12 723 SER A C 1
ATOM 5670 O O . SER A 1 723 ? -13.780 -15.049 34.202 1.00 95.12 723 SER A O 1
ATOM 5672 N N . SER A 1 724 ? -12.717 -13.321 33.252 1.00 93.69 724 SER A N 1
ATOM 5673 C CA . SER A 1 724 ? -11.503 -13.455 34.083 1.00 93.69 724 SER A CA 1
ATOM 5674 C C . SER A 1 724 ? -11.732 -13.183 35.577 1.00 93.69 724 SER A C 1
ATOM 5676 O O . SER A 1 724 ? -10.903 -13.552 36.399 1.00 93.69 724 SER A O 1
ATOM 5678 N N . LEU A 1 725 ? -12.836 -12.509 35.920 1.00 92.94 725 LEU A N 1
ATOM 5679 C CA . LEU A 1 725 ? -13.268 -12.234 37.295 1.00 92.94 725 LEU A CA 1
ATOM 5680 C C . LEU A 1 725 ? -14.366 -13.201 37.767 1.00 92.94 725 LEU A C 1
ATOM 5682 O O . LEU A 1 725 ? -15.021 -12.927 38.766 1.00 92.94 725 LEU A O 1
ATOM 5686 N N . ASP A 1 726 ? -14.609 -14.275 37.012 1.00 93.12 726 ASP A N 1
ATOM 5687 C CA . ASP A 1 726 ? -15.644 -15.281 37.266 1.00 93.12 726 ASP A CA 1
ATOM 5688 C C . ASP A 1 726 ? -17.091 -14.742 37.344 1.00 93.12 726 ASP A C 1
ATOM 5690 O O . ASP A 1 726 ? -18.005 -15.384 37.849 1.00 93.12 726 ASP A O 1
ATOM 5694 N N . ILE A 1 727 ? -17.350 -13.557 36.782 1.00 95.31 727 ILE A N 1
ATOM 5695 C CA . ILE A 1 727 ? -18.699 -12.959 36.788 1.00 95.31 727 ILE A CA 1
ATOM 5696 C C . ILE A 1 727 ? -19.596 -13.633 35.749 1.00 95.31 727 ILE A C 1
ATOM 5698 O O . ILE A 1 727 ? -20.800 -13.745 35.941 1.00 95.31 727 ILE A O 1
ATOM 5702 N N . ILE A 1 728 ? -19.020 -14.048 34.620 1.00 96.06 728 ILE A N 1
ATOM 5703 C CA . ILE A 1 728 ? -19.766 -14.654 33.506 1.00 96.06 728 ILE A CA 1
ATOM 5704 C C . ILE A 1 728 ? -19.134 -15.958 33.003 1.00 96.06 728 ILE A C 1
ATOM 5706 O O . ILE A 1 728 ? -19.489 -16.451 31.933 1.00 96.06 728 ILE A O 1
ATOM 5710 N N . SER A 1 729 ? -18.165 -16.508 33.739 1.00 91.50 729 SER A N 1
ATOM 5711 C CA . SER A 1 729 ? -17.435 -17.706 33.308 1.00 91.50 729 SER A CA 1
ATOM 5712 C C . SER A 1 729 ? -18.296 -18.978 33.400 1.00 91.50 729 SER A C 1
ATOM 5714 O O . SER A 1 729 ? -18.128 -19.890 32.592 1.00 91.50 729 SER A O 1
ATOM 5716 N N . GLY A 1 730 ? -19.249 -18.998 34.342 1.00 87.12 730 GLY A N 1
ATOM 5717 C CA . GLY A 1 730 ? -20.102 -20.147 34.650 1.00 87.12 730 GLY A CA 1
ATOM 5718 C C . GLY A 1 730 ? -19.509 -21.120 35.677 1.00 87.12 730 GLY A C 1
ATOM 5719 O O . GLY A 1 730 ? -20.075 -22.193 35.864 1.00 87.12 730 GLY A O 1
ATOM 5720 N N . GLU A 1 731 ? -18.380 -20.793 36.321 1.00 88.62 731 GLU A N 1
ATOM 5721 C CA . GLU A 1 731 ? -17.786 -21.635 37.374 1.00 88.62 731 GLU A CA 1
ATOM 5722 C C . GLU A 1 731 ? -18.468 -21.463 38.728 1.00 88.62 731 GLU A C 1
ATOM 5724 O O . GLU A 1 731 ? -18.757 -22.463 39.383 1.00 88.62 731 GLU A O 1
ATOM 5729 N N . ASP A 1 732 ? -18.770 -20.225 39.120 1.00 89.06 732 ASP A N 1
ATOM 5730 C CA . ASP A 1 732 ? -19.534 -19.917 40.326 1.00 89.06 732 ASP A CA 1
ATOM 5731 C C . ASP A 1 732 ? -21.052 -19.877 40.036 1.00 89.06 732 ASP A C 1
ATOM 5733 O O . ASP A 1 732 ? -21.534 -18.953 39.365 1.00 89.06 732 ASP A O 1
ATOM 5737 N N . PRO A 1 733 ? -21.848 -20.831 40.567 1.00 88.56 733 PRO A N 1
ATOM 5738 C CA . PRO A 1 733 ? -23.296 -20.862 40.365 1.00 88.56 733 PRO A CA 1
ATOM 5739 C C . PRO A 1 733 ? -24.024 -19.626 40.905 1.00 88.56 733 PRO A C 1
ATOM 5741 O O . PRO A 1 733 ? -25.124 -19.323 40.446 1.00 88.56 733 PRO A O 1
ATOM 5744 N N . THR A 1 734 ? -23.433 -18.887 41.853 1.00 90.56 734 THR A N 1
ATOM 5745 C CA . THR A 1 734 ? -24.033 -17.648 42.373 1.00 90.56 734 THR A CA 1
ATOM 5746 C C . THR A 1 734 ? -24.058 -16.526 41.331 1.00 90.56 734 THR A C 1
ATOM 5748 O O . THR A 1 734 ? -24.826 -15.577 41.473 1.00 90.56 734 THR A O 1
ATOM 5751 N N . ASN A 1 735 ? -23.280 -16.655 40.249 1.00 92.94 735 ASN A N 1
ATOM 5752 C CA . ASN A 1 735 ? -23.218 -15.686 39.158 1.00 92.94 735 ASN A CA 1
ATOM 5753 C C . ASN A 1 735 ? -24.112 -16.042 37.955 1.00 92.94 735 ASN A C 1
ATOM 5755 O O . ASN A 1 735 ? -24.071 -15.341 36.942 1.00 92.94 735 ASN A O 1
ATOM 5759 N N . ALA A 1 736 ? -24.949 -17.084 38.052 1.00 92.00 736 ALA A N 1
ATOM 5760 C CA . ALA A 1 736 ? -25.819 -17.530 36.958 1.00 92.00 736 ALA A CA 1
ATOM 5761 C C . ALA A 1 736 ? -26.725 -16.410 36.404 1.00 92.00 736 ALA A C 1
ATOM 5763 O O . ALA A 1 736 ? -26.863 -16.277 35.188 1.00 92.00 736 ALA A O 1
ATOM 5764 N N . GLU A 1 737 ? -27.250 -15.536 37.273 1.00 94.12 737 GLU A N 1
ATOM 5765 C CA . GLU A 1 737 ? -28.072 -14.381 36.870 1.00 94.12 737 GLU A CA 1
ATOM 5766 C C . GLU A 1 737 ? -27.335 -13.421 35.914 1.00 94.12 737 GLU A C 1
ATOM 5768 O O . GLU A 1 737 ? -27.937 -12.806 35.032 1.00 94.12 737 GLU A O 1
ATOM 5773 N N . TRP A 1 738 ? -26.011 -13.290 36.057 1.00 95.06 738 TRP A N 1
ATOM 5774 C CA . TRP A 1 738 ? -25.202 -12.384 35.243 1.00 95.06 738 TRP A CA 1
ATOM 5775 C C . TRP A 1 738 ? -24.918 -12.975 33.868 1.00 95.06 738 TRP A C 1
ATOM 5777 O O . TRP A 1 738 ? -24.903 -12.233 32.884 1.00 95.06 738 TRP A O 1
ATOM 5787 N N . VAL A 1 739 ? -24.736 -14.296 33.790 1.00 95.38 739 VAL A N 1
ATOM 5788 C CA . VAL A 1 739 ? -24.641 -15.024 32.518 1.00 95.38 739 VAL A CA 1
ATOM 5789 C C . VAL A 1 739 ? -25.942 -14.858 31.738 1.00 95.38 739 VAL A C 1
ATOM 5791 O O . VAL A 1 739 ? -25.904 -14.386 30.600 1.00 95.38 739 VAL A O 1
ATOM 5794 N N . GLU A 1 740 ? -27.086 -15.138 32.369 1.00 94.88 740 GLU A N 1
ATOM 5795 C CA . GLU A 1 740 ? -28.411 -15.016 31.752 1.00 94.88 740 GLU A CA 1
ATOM 5796 C C . GLU A 1 740 ? -28.659 -13.594 31.233 1.00 94.88 740 GLU A C 1
ATOM 5798 O O . GLU A 1 740 ? -29.000 -13.402 30.066 1.00 94.88 740 GLU A O 1
ATOM 5803 N N . LYS A 1 741 ? -28.359 -12.575 32.047 1.00 94.12 741 LYS A N 1
ATOM 5804 C CA . LYS A 1 741 ? -28.496 -11.165 31.660 1.00 94.12 741 LYS A CA 1
ATOM 5805 C C . LYS A 1 741 ? -27.637 -10.781 30.451 1.00 94.12 741 LYS A C 1
ATOM 5807 O O . LYS A 1 741 ? -28.042 -9.951 29.633 1.00 94.12 741 LYS A O 1
ATOM 5812 N N . VAL A 1 742 ? -26.428 -11.334 30.330 1.00 95.44 742 VAL A N 1
ATOM 5813 C CA . VAL A 1 742 ? -25.559 -11.093 29.165 1.00 95.44 742 VAL A CA 1
ATOM 5814 C C . VAL A 1 742 ? -26.098 -11.806 27.925 1.00 95.44 742 VAL A C 1
ATOM 5816 O O . VAL A 1 742 ? -26.137 -11.201 26.851 1.00 95.44 742 VAL A O 1
ATOM 5819 N N . VAL A 1 743 ? -26.547 -13.052 28.073 1.00 95.94 743 VAL A N 1
ATOM 5820 C CA . VAL A 1 743 ? -27.155 -13.849 26.998 1.00 95.94 743 VAL A CA 1
ATOM 5821 C C . VAL A 1 743 ? -28.424 -13.177 26.468 1.00 95.94 743 VAL A C 1
ATOM 5823 O O . VAL A 1 743 ? -28.576 -13.034 25.254 1.00 95.94 743 VAL A O 1
ATOM 5826 N N . GLU A 1 744 ? -29.300 -12.693 27.350 1.00 95.00 744 GLU A N 1
ATOM 5827 C CA . GLU A 1 744 ? -30.524 -11.970 26.992 1.00 95.00 744 GLU A CA 1
ATOM 5828 C C . GLU A 1 744 ? -30.208 -10.722 26.154 1.00 95.00 744 GLU A C 1
ATOM 5830 O O . GLU A 1 744 ? -30.759 -10.548 25.064 1.00 95.00 744 GLU A O 1
ATOM 5835 N N . LYS A 1 745 ? -29.236 -9.903 26.587 1.00 93.12 745 LYS A N 1
ATOM 5836 C CA . LYS A 1 745 ? -28.815 -8.695 25.854 1.00 93.12 745 LYS A CA 1
ATOM 5837 C C . LYS A 1 745 ? -28.347 -8.991 24.427 1.00 93.12 745 LYS A C 1
ATOM 5839 O O . LYS A 1 745 ? -28.649 -8.214 23.527 1.00 93.12 745 LYS A O 1
ATOM 5844 N N . PHE A 1 746 ? -27.592 -10.069 24.207 1.00 94.50 746 PHE A N 1
ATOM 5845 C CA . PHE A 1 746 ? -27.118 -10.445 22.865 1.00 94.50 746 PHE A CA 1
ATOM 5846 C C . PHE A 1 746 ? -28.166 -11.191 22.031 1.00 94.50 746 PHE A C 1
ATOM 5848 O O . PHE A 1 746 ? -28.035 -11.270 20.811 1.00 94.50 746 PHE A O 1
ATOM 5855 N N . ASN A 1 747 ? -29.232 -11.692 22.652 1.00 94.12 747 ASN A N 1
ATOM 5856 C CA . ASN A 1 747 ? -30.356 -12.280 21.935 1.00 94.12 747 ASN A CA 1
ATOM 5857 C C . ASN A 1 747 ? -31.441 -11.261 21.551 1.00 94.12 747 ASN A C 1
ATOM 5859 O O . ASN A 1 747 ? -32.235 -11.565 20.657 1.00 94.12 747 ASN A O 1
ATOM 5863 N N . ASP A 1 748 ? -31.451 -10.065 22.138 1.00 92.50 748 ASP A N 1
ATOM 5864 C CA . ASP A 1 748 ? -32.383 -8.988 21.795 1.00 92.50 748 ASP A CA 1
ATOM 5865 C C . ASP A 1 748 ? -31.950 -8.216 20.528 1.00 92.50 748 ASP A C 1
ATOM 5867 O O . ASP A 1 748 ? -31.038 -7.384 20.529 1.00 92.50 748 ASP A O 1
ATOM 5871 N N . GLU A 1 749 ? -32.657 -8.457 19.421 1.00 89.88 749 GLU A N 1
ATOM 5872 C CA . GLU A 1 749 ? -32.441 -7.775 18.138 1.00 89.88 749 GLU A CA 1
ATOM 5873 C C . GLU A 1 749 ? -32.704 -6.256 18.210 1.00 89.88 749 GLU A C 1
ATOM 5875 O O . GLU A 1 749 ? -32.003 -5.465 17.570 1.00 89.88 749 GLU A O 1
ATOM 5880 N N . SER A 1 750 ? -33.683 -5.824 19.011 1.00 89.62 750 SER A N 1
ATOM 5881 C CA . SER A 1 750 ? -34.001 -4.405 19.206 1.00 89.62 750 SER A CA 1
ATOM 5882 C C . SER A 1 750 ? -32.865 -3.695 19.939 1.00 89.62 750 SER A C 1
ATOM 5884 O O . SER A 1 750 ? -32.436 -2.610 19.528 1.00 89.62 750 SER A O 1
ATOM 5886 N N . ALA A 1 751 ? -32.310 -4.333 20.975 1.00 89.44 751 ALA A N 1
ATOM 5887 C CA . ALA A 1 751 ? -31.148 -3.822 21.694 1.00 89.44 751 ALA A CA 1
ATOM 5888 C C . ALA A 1 751 ? -29.921 -3.697 20.779 1.00 89.44 751 ALA A C 1
ATOM 5890 O O . ALA A 1 751 ? -29.286 -2.637 20.769 1.00 89.44 751 ALA A O 1
ATOM 5891 N N . ILE A 1 752 ? -29.633 -4.713 19.955 1.00 89.12 752 ILE A N 1
ATOM 5892 C CA . ILE A 1 752 ? -28.526 -4.705 18.979 1.00 89.12 752 ILE A CA 1
ATOM 5893 C C . ILE A 1 752 ? -28.658 -3.524 18.008 1.00 89.12 752 ILE A C 1
ATOM 5895 O O . ILE A 1 752 ? -27.709 -2.747 17.838 1.00 89.12 752 ILE A O 1
ATOM 5899 N N . LYS A 1 753 ? -29.845 -3.335 17.414 1.00 85.31 753 LYS A N 1
ATOM 5900 C CA . LYS A 1 753 ? -30.118 -2.238 16.468 1.00 85.31 753 LYS A CA 1
ATOM 5901 C C . LYS A 1 753 ? -30.043 -0.868 17.138 1.00 85.31 753 LYS A C 1
ATOM 5903 O O . LYS A 1 753 ? -29.413 0.045 16.601 1.00 85.31 753 LYS A O 1
ATOM 5908 N N . LYS A 1 754 ? -30.618 -0.715 18.336 1.00 86.69 754 LYS A N 1
ATOM 5909 C CA . LYS A 1 754 ? -30.566 0.536 19.112 1.00 86.69 754 LYS A CA 1
ATOM 5910 C C . LYS A 1 754 ? -29.136 0.894 19.518 1.00 86.69 754 LYS A C 1
ATOM 5912 O O . LYS A 1 754 ? -28.760 2.064 19.459 1.00 86.69 754 LYS A O 1
ATOM 5917 N N . ALA A 1 755 ? -28.332 -0.105 19.882 1.00 86.62 755 ALA A N 1
ATOM 5918 C CA . ALA A 1 755 ? -26.911 0.052 20.171 1.00 86.62 755 ALA A CA 1
ATOM 5919 C C . ALA A 1 755 ? -26.057 0.277 18.910 1.00 86.62 755 ALA A C 1
ATOM 5921 O O . ALA A 1 755 ? -24.890 0.647 19.039 1.00 86.62 755 ALA A O 1
ATOM 5922 N N . ARG A 1 756 ? -26.629 0.083 17.710 1.00 85.88 756 ARG A N 1
ATOM 5923 C CA . ARG A 1 756 ? -25.938 0.126 16.409 1.00 85.88 756 ARG A CA 1
ATOM 5924 C C . ARG A 1 756 ? -24.703 -0.772 16.404 1.00 85.88 756 ARG A C 1
ATOM 5926 O O . ARG A 1 756 ? -23.627 -0.368 15.965 1.00 85.88 756 ARG A O 1
ATOM 5933 N N . LEU A 1 757 ? -24.846 -1.964 16.976 1.00 86.75 757 LEU A N 1
ATOM 5934 C CA . LEU A 1 757 ? -23.746 -2.903 17.091 1.00 86.75 757 LEU A CA 1
ATOM 5935 C C . LEU A 1 757 ? -23.482 -3.522 15.715 1.00 86.75 757 LEU A C 1
ATOM 5937 O O . LEU A 1 757 ? -24.278 -4.307 15.212 1.00 86.75 757 LEU A O 1
ATOM 5941 N N . HIS A 1 758 ? -22.379 -3.116 15.095 1.00 89.25 758 HIS A N 1
ATOM 5942 C CA . HIS A 1 758 ? -22.043 -3.529 13.740 1.00 89.25 758 HIS A CA 1
ATOM 5943 C C . HIS A 1 758 ? -21.656 -5.021 13.690 1.00 89.25 758 HIS A C 1
ATOM 5945 O O . HIS A 1 758 ? -20.894 -5.460 14.560 1.00 89.25 758 HIS A O 1
ATOM 5951 N N . PRO A 1 759 ? -22.073 -5.796 12.668 1.00 89.88 759 PRO A N 1
ATOM 5952 C CA . PRO A 1 759 ? -21.756 -7.221 12.571 1.00 89.88 759 PRO A CA 1
ATOM 5953 C C . PRO A 1 759 ? -20.258 -7.527 12.627 1.00 89.88 759 PRO A C 1
ATOM 5955 O O . PRO A 1 759 ? -19.843 -8.428 13.348 1.00 89.88 759 PRO A O 1
ATOM 5958 N N . LEU A 1 760 ? -19.421 -6.725 11.953 1.00 88.56 760 LEU A N 1
ATOM 5959 C CA . LEU A 1 760 ? -17.961 -6.872 12.039 1.00 88.56 760 LEU A CA 1
ATOM 5960 C C . LEU A 1 760 ? -17.436 -6.696 13.475 1.00 88.56 760 LEU A C 1
ATOM 5962 O O . LEU A 1 760 ? -16.527 -7.403 13.897 1.00 88.56 760 LEU A O 1
ATOM 5966 N N . THR A 1 761 ? -18.015 -5.778 14.255 1.00 89.31 761 THR A N 1
ATOM 5967 C CA . THR A 1 761 ? -17.628 -5.581 15.658 1.00 89.31 761 THR A CA 1
ATOM 5968 C C . THR A 1 761 ? -17.998 -6.798 16.502 1.00 89.31 761 THR A C 1
ATOM 5970 O O . THR A 1 761 ? -17.204 -7.199 17.349 1.00 89.31 761 THR A O 1
ATOM 5973 N N . ILE A 1 762 ? -19.162 -7.406 16.247 1.00 91.00 762 ILE A N 1
ATOM 5974 C CA . ILE A 1 762 ? -19.591 -8.652 16.899 1.00 91.00 762 ILE A CA 1
ATOM 5975 C C . ILE A 1 762 ? -18.659 -9.796 16.521 1.00 91.00 762 ILE A C 1
ATOM 5977 O O . ILE A 1 762 ? -18.204 -10.505 17.407 1.00 91.00 762 ILE A O 1
ATOM 5981 N N . LEU A 1 763 ? -18.320 -9.932 15.239 1.00 89.50 763 LEU A N 1
ATOM 5982 C CA . LEU A 1 763 ? -17.414 -10.960 14.737 1.00 89.50 763 LEU A CA 1
ATOM 5983 C C . LEU A 1 763 ? -16.034 -10.876 15.413 1.00 89.50 763 LEU A C 1
ATOM 5985 O O . LEU A 1 763 ? -15.567 -11.858 15.986 1.00 89.50 763 LEU A O 1
ATOM 5989 N N . VAL A 1 764 ? -15.426 -9.683 15.443 1.00 88.81 764 VAL A N 1
ATOM 5990 C CA . VAL A 1 764 ? -14.141 -9.437 16.128 1.00 88.81 764 VAL A CA 1
ATOM 5991 C C . VAL A 1 764 ? -14.250 -9.695 17.631 1.00 88.81 764 VAL A C 1
ATOM 5993 O O . VAL A 1 764 ? -13.367 -10.325 18.214 1.00 88.81 764 VAL A O 1
ATOM 5996 N N . GLY A 1 765 ? -15.330 -9.236 18.268 1.00 89.94 765 GLY A N 1
ATOM 5997 C CA . GLY A 1 765 ? -15.574 -9.468 19.692 1.00 89.94 765 GLY A CA 1
ATOM 5998 C C . GLY A 1 765 ? -15.763 -10.949 20.030 1.00 89.94 765 GLY A C 1
ATOM 5999 O O . GLY A 1 765 ? -15.202 -11.419 21.016 1.00 89.94 765 GLY A O 1
ATOM 6000 N N . SER A 1 766 ? -16.484 -11.690 19.188 1.00 89.94 766 SER A N 1
ATOM 6001 C CA . SER A 1 766 ? -16.736 -13.124 19.337 1.00 89.94 766 SER A CA 1
ATOM 6002 C C . SER A 1 766 ? -15.465 -13.941 19.162 1.00 89.94 766 SER A C 1
ATOM 6004 O O . SER A 1 766 ? -15.167 -14.759 20.027 1.00 89.94 766 SER A O 1
ATOM 6006 N N . SER A 1 767 ? -14.690 -13.695 18.099 1.00 87.00 767 SER A N 1
ATOM 6007 C CA . SER A 1 767 ? -13.396 -14.363 17.892 1.00 87.00 767 SER A CA 1
ATOM 6008 C C . SER A 1 767 ? -12.437 -14.051 19.047 1.00 87.00 767 SER A C 1
ATOM 6010 O O . SER A 1 767 ? -11.825 -14.954 19.615 1.00 87.00 767 SER A O 1
ATOM 6012 N N . THR A 1 768 ? -12.395 -12.790 19.506 1.00 89.19 768 THR A N 1
ATOM 6013 C CA . THR A 1 768 ? -11.585 -12.407 20.673 1.00 89.19 768 THR A CA 1
ATOM 6014 C C . THR A 1 768 ? -12.002 -13.184 21.918 1.00 89.19 768 THR A C 1
ATOM 6016 O O . THR A 1 768 ? -11.142 -13.779 22.555 1.00 89.19 768 THR A O 1
ATOM 6019 N N . TYR A 1 769 ? -13.293 -13.195 22.267 1.00 91.94 769 TYR A N 1
ATOM 6020 C CA . TYR A 1 769 ? -13.796 -13.858 23.472 1.00 91.94 769 TYR A CA 1
ATOM 6021 C C . TYR A 1 769 ? -13.566 -15.372 23.446 1.00 91.94 769 TYR A C 1
ATOM 6023 O O . TYR A 1 769 ? -13.056 -15.918 24.424 1.00 91.94 769 TYR A O 1
ATOM 6031 N N . ASN A 1 770 ? -13.872 -16.028 22.323 1.00 89.62 770 ASN A N 1
ATOM 6032 C CA . ASN A 1 770 ? -13.766 -17.482 22.169 1.00 89.62 770 ASN A CA 1
ATOM 6033 C C . ASN A 1 770 ? -12.320 -17.994 22.199 1.00 89.62 770 ASN A C 1
ATOM 6035 O O . ASN A 1 770 ? -12.087 -19.165 22.469 1.00 89.62 770 ASN A O 1
ATOM 6039 N N . ARG A 1 771 ? -11.328 -17.118 22.005 1.00 86.94 771 ARG A N 1
ATOM 6040 C CA . ARG A 1 771 ? -9.911 -17.487 22.102 1.00 86.94 771 ARG A CA 1
ATOM 6041 C C . ARG A 1 771 ? -9.460 -17.849 23.521 1.00 86.94 771 ARG A C 1
ATOM 6043 O O . ARG A 1 771 ? -8.400 -18.450 23.677 1.00 86.94 771 ARG A O 1
ATOM 6050 N N . GLY A 1 772 ? -10.190 -17.406 24.551 1.00 89.38 772 GLY A N 1
ATOM 6051 C CA . GLY A 1 772 ? -9.866 -17.648 25.966 1.00 89.38 772 GLY A CA 1
ATOM 6052 C C . GLY A 1 772 ? -8.608 -16.938 26.491 1.00 89.38 772 GLY A C 1
ATOM 6053 O O . GLY A 1 772 ? -8.259 -17.080 27.661 1.00 89.38 772 GLY A O 1
ATOM 6054 N N . LYS A 1 773 ? -7.906 -16.165 25.652 1.00 88.19 773 LYS A N 1
ATOM 6055 C CA . LYS A 1 773 ? -6.682 -15.443 26.027 1.00 88.19 773 LYS A CA 1
ATOM 6056 C C . LYS A 1 773 ? -6.460 -14.179 25.207 1.00 88.19 773 LYS A C 1
ATOM 6058 O O . LYS A 1 773 ? -6.862 -14.083 24.045 1.00 88.19 773 LYS A O 1
ATOM 6063 N N . GLY A 1 774 ? -5.791 -13.200 25.812 1.00 82.94 774 GLY A N 1
ATOM 6064 C CA . GLY A 1 774 ? -5.466 -11.922 25.182 1.00 82.94 774 GLY A CA 1
ATOM 6065 C C . GLY A 1 774 ? -4.389 -12.032 24.095 1.00 82.94 774 GLY A C 1
ATOM 6066 O O . GLY A 1 774 ? -3.452 -12.813 24.203 1.00 82.94 774 GLY A O 1
ATOM 6067 N N . LEU A 1 775 ? -4.489 -11.190 23.059 1.00 70.00 775 LEU A N 1
ATOM 6068 C CA . LEU A 1 775 ? -3.515 -11.122 21.955 1.00 70.00 775 LEU A CA 1
ATOM 6069 C C . LEU A 1 775 ? -2.165 -10.495 22.344 1.00 70.00 775 LEU A C 1
ATOM 6071 O O . LEU A 1 775 ? -1.126 -10.897 21.833 1.00 70.00 775 LEU A O 1
ATOM 6075 N N . LYS A 1 776 ? -2.182 -9.465 23.201 1.00 63.25 776 LYS A N 1
ATOM 6076 C CA . LYS A 1 776 ? -1.002 -8.658 23.577 1.00 63.25 776 LYS A CA 1
ATOM 6077 C C . LYS A 1 776 ? -0.827 -8.533 25.101 1.00 63.25 776 LYS A C 1
ATOM 6079 O O . LYS A 1 776 ? -0.331 -7.523 25.586 1.00 63.25 776 LYS A O 1
ATOM 6084 N N . GLY A 1 777 ? -1.264 -9.529 25.876 1.00 69.69 777 GLY A N 1
ATOM 6085 C CA . GLY A 1 777 ? -1.202 -9.481 27.341 1.00 69.69 777 GLY A CA 1
ATOM 6086 C C . GLY A 1 777 ? -1.336 -10.848 28.009 1.00 69.69 777 GLY A C 1
ATOM 6087 O O . GLY A 1 777 ? -1.572 -11.844 27.339 1.00 69.69 777 GLY A O 1
ATOM 6088 N N . LYS A 1 778 ? -1.201 -10.872 29.342 1.00 80.88 778 LYS A N 1
ATOM 6089 C CA . LYS A 1 778 ? -1.257 -12.089 30.179 1.00 80.88 778 LYS A CA 1
ATOM 6090 C C . LYS A 1 778 ? -2.674 -12.486 30.624 1.00 80.88 778 LYS A C 1
ATOM 6092 O O . LYS A 1 778 ? -2.819 -13.370 31.456 1.00 80.88 778 LYS A O 1
ATOM 6097 N N . LEU A 1 779 ? -3.705 -11.776 30.160 1.00 86.44 779 LEU A N 1
ATOM 6098 C CA . LEU A 1 779 ? -5.079 -12.039 30.585 1.00 86.44 779 LEU A CA 1
ATOM 6099 C C . LEU A 1 779 ? -5.588 -13.320 29.917 1.00 86.44 779 LEU A C 1
ATOM 6101 O O . LEU A 1 779 ? -5.653 -13.385 28.689 1.00 86.44 779 LEU A O 1
ATOM 6105 N N . GLU A 1 780 ? -5.989 -14.282 30.736 1.00 92.12 780 GLU A N 1
ATOM 6106 C CA . GLU A 1 780 ? -6.638 -15.532 30.341 1.00 92.12 780 GLU A CA 1
ATOM 6107 C C . GLU A 1 780 ? -8.009 -15.612 31.012 1.00 92.12 780 GLU A C 1
ATOM 6109 O O . GLU A 1 780 ? -8.235 -15.015 32.069 1.00 92.12 780 GLU A O 1
ATOM 6114 N N . TRP A 1 781 ? -8.953 -16.286 30.365 1.00 94.38 781 TRP A N 1
ATOM 6115 C CA . TRP A 1 781 ? -10.304 -16.446 30.883 1.00 94.38 781 TRP A CA 1
ATOM 6116 C C . TRP A 1 781 ? -10.965 -17.705 30.336 1.00 94.38 781 TRP A C 1
ATOM 6118 O O . TRP A 1 781 ? -10.647 -18.188 29.250 1.00 94.38 781 TRP A O 1
ATOM 6128 N N . LYS A 1 782 ? -11.957 -18.201 31.074 1.00 92.75 782 LYS A N 1
ATOM 6129 C CA . LYS A 1 782 ? -12.793 -19.307 30.623 1.00 92.75 782 LYS A CA 1
ATOM 6130 C C . LYS A 1 782 ? -13.914 -18.804 29.716 1.00 92.75 782 LYS A C 1
ATOM 6132 O O . LYS A 1 782 ? -14.609 -17.831 30.031 1.00 92.75 782 LYS A O 1
ATOM 6137 N N . VAL A 1 783 ? -14.065 -19.471 28.577 1.00 94.12 783 VAL A N 1
ATOM 6138 C CA . VAL A 1 783 ? -15.120 -19.197 27.598 1.00 94.12 783 VAL A CA 1
ATOM 6139 C C . VAL A 1 783 ? -16.406 -19.864 28.063 1.00 94.12 783 VAL A C 1
ATOM 6141 O O . VAL A 1 783 ? -16.427 -21.074 28.283 1.00 94.12 783 VAL A O 1
ATOM 6144 N N . ASN A 1 784 ? -17.476 -19.082 28.193 1.00 94.56 784 ASN A N 1
ATOM 6145 C CA . ASN A 1 784 ? -18.800 -19.610 28.487 1.00 94.56 784 ASN A CA 1
ATOM 6146 C C . ASN A 1 784 ? -19.528 -19.980 27.170 1.00 94.56 784 ASN A C 1
ATOM 6148 O O . ASN A 1 784 ? -19.738 -19.093 26.330 1.00 94.56 784 ASN A O 1
ATOM 6152 N N . PRO A 1 785 ? -19.934 -21.251 26.967 1.00 92.12 785 PRO A N 1
ATOM 6153 C CA . PRO A 1 785 ? -20.607 -21.696 25.742 1.00 92.12 785 PRO A CA 1
ATOM 6154 C C . PRO A 1 785 ? -21.936 -20.987 25.444 1.00 92.12 785 PRO A C 1
ATOM 6156 O O . PRO A 1 785 ? -22.263 -20.762 24.275 1.00 92.12 785 PRO A O 1
ATOM 6159 N N . GLU A 1 786 ? -22.696 -20.596 26.470 1.00 93.94 786 GLU A N 1
ATOM 6160 C CA . GLU A 1 786 ? -23.980 -19.901 26.300 1.00 93.94 786 GLU A CA 1
ATOM 6161 C C . GLU A 1 786 ? -23.769 -18.497 25.729 1.00 93.94 786 GLU A C 1
ATOM 6163 O O . GLU A 1 786 ? -24.457 -18.077 24.797 1.00 93.94 786 GLU A O 1
ATOM 6168 N N . ILE A 1 787 ? -22.743 -17.799 26.220 1.00 94.56 787 ILE A N 1
ATOM 6169 C CA . ILE A 1 787 ? -22.359 -16.474 25.725 1.00 94.56 787 ILE A CA 1
ATOM 6170 C C . ILE A 1 787 ? -21.817 -16.574 24.302 1.00 94.56 787 ILE A C 1
ATOM 6172 O O . ILE A 1 787 ? -22.188 -15.770 23.449 1.00 94.56 787 ILE A O 1
ATOM 6176 N N . SER A 1 788 ? -20.990 -17.583 24.017 1.00 91.44 788 SER A N 1
ATOM 6177 C CA . SER A 1 788 ? -20.493 -17.844 22.661 1.00 91.44 788 SER A CA 1
ATOM 6178 C C . SER A 1 788 ? -21.643 -18.063 21.667 1.00 91.44 788 SER A C 1
ATOM 6180 O O . SER A 1 788 ? -21.676 -17.472 20.584 1.00 91.44 788 SER A O 1
ATOM 6182 N N . THR A 1 789 ? -22.655 -18.833 22.076 1.00 91.06 789 THR A N 1
ATOM 6183 C CA . THR A 1 789 ? -23.869 -19.078 21.287 1.00 91.06 789 THR A CA 1
ATOM 6184 C C . THR A 1 789 ? -24.681 -17.797 21.081 1.00 91.06 789 THR A C 1
ATOM 6186 O O . THR A 1 789 ? -25.120 -17.513 19.963 1.00 91.06 789 THR A O 1
ATOM 6189 N N . ALA A 1 790 ? -24.836 -16.980 22.126 1.00 93.25 790 ALA A N 1
ATOM 6190 C CA . ALA A 1 790 ? -25.535 -15.700 22.044 1.00 93.25 790 ALA A CA 1
ATOM 6191 C C . ALA A 1 790 ? -24.825 -14.710 21.104 1.00 93.25 790 ALA A C 1
ATOM 6193 O O . ALA A 1 790 ? -25.483 -14.049 20.303 1.00 93.25 790 ALA A O 1
ATOM 6194 N N . LEU A 1 791 ? -23.487 -14.647 21.125 1.00 92.31 791 LEU A N 1
ATOM 6195 C CA . LEU A 1 791 ? -22.698 -13.825 20.198 1.00 92.31 791 LEU A CA 1
ATOM 6196 C C . LEU A 1 791 ? -22.860 -14.279 18.744 1.00 92.31 791 LEU A C 1
ATOM 6198 O O . LEU A 1 791 ? -23.018 -13.438 17.856 1.00 92.31 791 LEU A O 1
ATOM 6202 N N . ASN A 1 792 ? -22.893 -15.594 18.507 1.00 87.69 792 ASN A N 1
ATOM 6203 C CA . ASN A 1 792 ? -23.192 -16.142 17.187 1.00 87.69 792 ASN A CA 1
ATOM 6204 C C . ASN A 1 792 ? -24.596 -15.713 16.728 1.00 87.69 792 ASN A C 1
ATOM 6206 O O . ASN A 1 792 ? -24.756 -15.240 15.608 1.00 87.69 792 ASN A O 1
ATOM 6210 N N . SER A 1 793 ? -25.615 -15.781 17.597 1.00 88.62 793 SER A N 1
ATOM 6211 C CA . SER A 1 793 ? -26.955 -15.268 17.266 1.00 88.62 793 SER A CA 1
ATOM 6212 C C . SER A 1 793 ? -26.963 -13.758 17.005 1.00 88.62 793 SER A C 1
ATOM 6214 O O . SER A 1 793 ? -27.665 -13.313 16.092 1.00 88.62 793 SER A O 1
ATOM 6216 N N . ALA A 1 794 ? -26.221 -12.978 17.793 1.00 91.38 794 ALA A N 1
ATOM 6217 C CA . ALA A 1 794 ? -26.157 -11.526 17.679 1.00 91.38 794 ALA A CA 1
ATOM 6218 C C . ALA A 1 794 ? -25.567 -11.082 16.335 1.00 91.38 794 ALA A C 1
ATOM 6220 O O . ALA A 1 794 ? -26.028 -10.097 15.760 1.00 91.38 794 ALA A O 1
ATOM 6221 N N . PHE A 1 795 ? -24.584 -11.825 15.814 1.00 89.31 795 PHE A N 1
ATOM 6222 C CA . PHE A 1 795 ? -23.966 -11.559 14.516 1.00 89.31 795 PHE A CA 1
ATOM 6223 C C . PHE A 1 795 ? -25.002 -11.513 13.385 1.00 89.31 795 PHE A C 1
ATOM 6225 O O . PHE A 1 795 ? -25.024 -10.554 12.618 1.00 89.31 795 PHE A O 1
ATOM 6232 N N . TYR A 1 796 ? -25.909 -12.494 13.325 1.00 85.00 796 TYR A N 1
ATOM 6233 C CA . TYR A 1 796 ? -26.963 -12.535 12.304 1.00 85.00 796 TYR A CA 1
ATOM 6234 C C . TYR A 1 796 ? -28.010 -11.438 12.507 1.00 85.00 796 TYR A C 1
ATOM 6236 O O . TYR A 1 796 ? -28.366 -10.746 11.559 1.00 85.00 796 TYR A O 1
ATOM 6244 N N . LYS A 1 797 ? -28.451 -11.229 13.754 1.00 87.44 797 LYS A N 1
ATOM 6245 C CA . LYS A 1 797 ? -29.447 -10.204 14.122 1.00 87.44 797 LYS A CA 1
ATOM 6246 C C . LYS A 1 797 ? -28.966 -8.768 13.875 1.00 87.44 797 LYS A C 1
ATOM 6248 O O . LYS A 1 797 ? -29.776 -7.845 13.819 1.00 87.44 797 LYS A O 1
ATOM 6253 N N . ALA A 1 798 ? -27.654 -8.562 13.752 1.00 85.75 798 ALA A N 1
ATOM 6254 C CA . ALA A 1 798 ? -27.076 -7.263 13.426 1.00 85.75 798 ALA A CA 1
ATOM 6255 C C . ALA A 1 798 ? -27.240 -6.874 11.946 1.00 85.75 798 ALA A C 1
ATOM 6257 O O . ALA A 1 798 ? -27.125 -5.691 11.614 1.00 85.75 798 ALA A O 1
ATOM 6258 N N . PHE A 1 799 ? -27.531 -7.831 11.061 1.00 80.56 799 PHE A N 1
ATOM 6259 C CA . PHE A 1 799 ? -27.903 -7.553 9.677 1.00 80.56 799 PHE A CA 1
ATOM 6260 C C . PHE A 1 799 ? -29.398 -7.243 9.550 1.00 80.56 799 PHE A C 1
ATOM 6262 O O . PHE A 1 799 ? -30.207 -7.559 10.422 1.00 80.56 799 PHE A O 1
ATOM 6269 N N . ARG A 1 800 ? -29.788 -6.588 8.451 1.00 71.62 800 ARG A N 1
ATOM 6270 C CA . ARG A 1 800 ? -31.209 -6.428 8.125 1.00 71.62 800 ARG A CA 1
ATOM 6271 C C . ARG A 1 800 ? -31.768 -7.776 7.668 1.00 71.62 800 ARG A C 1
ATOM 6273 O O . ARG A 1 800 ? -31.215 -8.373 6.749 1.00 71.62 800 ARG A O 1
ATOM 6280 N N . ASN A 1 801 ? -32.852 -8.227 8.299 1.00 73.12 801 ASN A N 1
ATOM 6281 C CA . ASN A 1 801 ? -33.600 -9.393 7.831 1.00 73.12 801 ASN A CA 1
ATOM 6282 C C . ASN A 1 801 ? -34.211 -9.076 6.466 1.00 73.12 801 ASN A C 1
ATOM 6284 O O . ASN A 1 801 ? -34.796 -8.006 6.291 1.00 73.12 801 ASN A O 1
ATOM 6288 N N . VAL A 1 802 ? -34.073 -10.011 5.532 1.00 79.19 802 VAL A N 1
ATOM 6289 C CA . VAL A 1 802 ? -34.597 -9.902 4.171 1.00 79.19 802 VAL A CA 1
ATOM 6290 C C . VAL A 1 802 ? -35.278 -11.201 3.780 1.00 79.19 802 VAL A C 1
ATOM 6292 O O . VAL A 1 802 ? -34.859 -12.279 4.203 1.00 79.19 802 VAL A O 1
ATOM 6295 N N . GLU A 1 803 ? -36.332 -11.086 2.980 1.00 84.56 803 GLU A N 1
ATOM 6296 C CA . GLU A 1 803 ? -37.026 -12.246 2.426 1.00 84.56 803 GLU A CA 1
ATOM 6297 C C . GLU A 1 803 ? -36.143 -12.959 1.388 1.00 84.56 803 GLU A C 1
ATOM 6299 O O . GLU A 1 803 ? -35.458 -12.284 0.609 1.00 84.56 803 GLU A O 1
ATOM 6304 N N . PRO A 1 804 ? -36.170 -14.301 1.333 1.00 90.06 804 PRO A N 1
ATOM 6305 C CA . PRO A 1 804 ? -35.389 -15.061 0.367 1.00 90.06 804 PRO A CA 1
ATOM 6306 C C . PRO A 1 804 ? -35.833 -14.795 -1.070 1.00 90.06 804 PRO A C 1
ATOM 6308 O O . PRO A 1 804 ? -37.023 -14.701 -1.380 1.00 90.06 804 PRO A O 1
ATOM 6311 N N . THR A 1 805 ? -34.866 -14.750 -1.981 1.00 93.44 805 THR A N 1
ATOM 6312 C CA . THR A 1 805 ? -35.111 -14.644 -3.425 1.00 93.44 805 THR A CA 1
ATOM 6313 C C . THR A 1 805 ? -35.489 -15.988 -4.049 1.00 93.44 805 THR A C 1
ATOM 6315 O O . THR A 1 805 ? -36.063 -16.018 -5.140 1.00 93.44 805 THR A O 1
ATOM 6318 N N . ASN A 1 806 ? -35.193 -17.102 -3.364 1.00 92.88 806 ASN A N 1
ATOM 6319 C CA . ASN A 1 806 ? -35.397 -18.476 -3.833 1.00 92.88 806 ASN A CA 1
ATOM 6320 C C . ASN A 1 806 ? -34.631 -18.795 -5.131 1.00 92.88 806 ASN A C 1
ATOM 6322 O O . ASN A 1 806 ? -35.053 -19.636 -5.931 1.00 92.88 806 ASN A O 1
ATOM 6326 N N . LYS A 1 807 ? -33.506 -18.110 -5.359 1.00 95.25 807 LYS A N 1
ATOM 6327 C CA . LYS A 1 807 ? -32.588 -18.366 -6.476 1.00 95.25 807 LYS A CA 1
ATOM 6328 C C . LYS A 1 807 ? -31.478 -19.333 -6.063 1.00 95.25 807 LYS A C 1
ATOM 6330 O O . LYS A 1 807 ? -31.304 -19.640 -4.888 1.00 95.25 807 LYS A O 1
ATOM 6335 N N . ARG A 1 808 ? -30.733 -19.848 -7.044 1.00 96.06 808 ARG A N 1
ATOM 6336 C CA . ARG A 1 808 ? -29.587 -20.740 -6.812 1.00 96.06 808 ARG A CA 1
ATOM 6337 C C . ARG A 1 808 ? -28.307 -19.920 -6.741 1.00 96.06 808 ARG A C 1
ATOM 6339 O O . ARG A 1 808 ? -27.906 -19.331 -7.749 1.00 96.06 808 ARG A O 1
ATOM 6346 N N . PHE A 1 809 ? -27.664 -19.921 -5.580 1.00 96.12 809 PHE 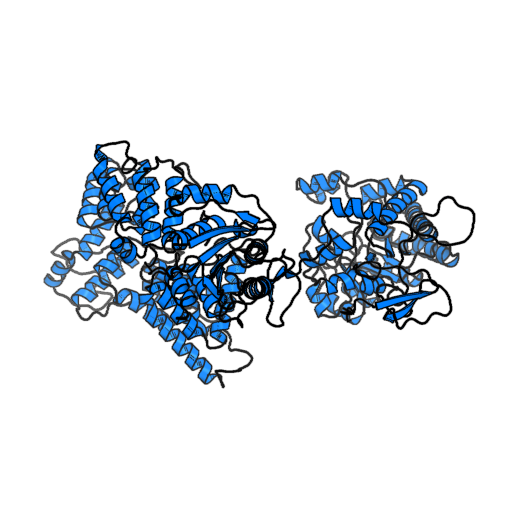A N 1
ATOM 6347 C CA . PHE A 1 809 ? -26.466 -19.132 -5.315 1.00 96.12 809 PHE A CA 1
ATOM 6348 C C . PHE A 1 809 ? -25.205 -19.984 -5.331 1.00 96.12 809 PHE A C 1
ATOM 6350 O O . PHE A 1 809 ? -25.161 -21.088 -4.787 1.00 96.12 809 PHE A O 1
ATOM 6357 N N . CYS A 1 810 ? -24.156 -19.407 -5.897 1.00 94.88 810 CYS A N 1
ATOM 6358 C CA . CYS A 1 810 ? -22.793 -19.876 -5.771 1.00 94.88 810 CYS A CA 1
ATOM 6359 C C . CYS A 1 810 ? -21.990 -18.834 -4.986 1.00 94.88 810 CYS A C 1
ATOM 6361 O O . CYS A 1 810 ? -21.797 -17.717 -5.467 1.00 94.88 810 CYS A O 1
ATOM 6363 N N . LEU A 1 811 ? -21.553 -19.183 -3.775 1.00 95.00 811 LEU A N 1
ATOM 6364 C CA . LEU A 1 811 ? -20.681 -18.333 -2.963 1.00 95.00 811 LEU A CA 1
ATOM 6365 C C . LEU A 1 811 ? -19.237 -18.768 -3.182 1.00 95.00 811 LEU A C 1
ATOM 6367 O O . LEU A 1 811 ? -18.860 -19.880 -2.809 1.00 95.00 811 LEU A O 1
ATOM 6371 N N . ALA A 1 812 ? -18.443 -17.896 -3.787 1.00 93.44 812 ALA A N 1
ATOM 6372 C CA . ALA A 1 812 ? -17.045 -18.130 -4.091 1.00 93.44 812 ALA A CA 1
ATOM 6373 C C . ALA A 1 812 ? -16.168 -17.259 -3.188 1.00 93.44 812 ALA A C 1
ATOM 6375 O O . ALA A 1 812 ? -16.147 -16.036 -3.315 1.00 93.44 812 ALA A O 1
ATOM 6376 N N . PHE A 1 813 ? -15.453 -17.897 -2.269 1.00 92.44 813 PHE A N 1
ATOM 6377 C CA . PHE A 1 813 ? -14.542 -17.243 -1.342 1.00 92.44 813 PHE A CA 1
ATOM 6378 C C . PHE A 1 813 ? -13.121 -17.297 -1.890 1.00 92.44 813 PHE A C 1
ATOM 6380 O O . PHE A 1 813 ? -12.572 -18.379 -2.110 1.00 92.44 813 PHE A O 1
ATOM 6387 N N . ASP A 1 814 ? -12.528 -16.129 -2.091 1.00 91.19 814 ASP A N 1
ATOM 6388 C CA . ASP A 1 814 ? -11.117 -16.010 -2.414 1.00 91.19 814 ASP A CA 1
ATOM 6389 C C . ASP A 1 814 ? -10.282 -16.391 -1.183 1.00 91.19 814 ASP A C 1
ATOM 6391 O O . ASP A 1 814 ? -10.402 -15.788 -0.109 1.00 91.19 814 ASP A O 1
ATOM 6395 N N . VAL A 1 815 ? -9.468 -17.436 -1.326 1.00 87.94 815 VAL A N 1
ATOM 6396 C CA . VAL A 1 815 ? -8.561 -17.927 -0.276 1.00 87.94 815 VAL A CA 1
ATOM 6397 C C . VAL A 1 815 ? -7.094 -17.753 -0.658 1.00 87.94 815 VAL A C 1
ATOM 6399 O O . VAL A 1 815 ? -6.214 -18.352 -0.040 1.00 87.94 815 VAL A O 1
ATOM 6402 N N . SER A 1 816 ? -6.819 -16.905 -1.649 1.00 85.62 816 SER A N 1
ATOM 6403 C CA . SER A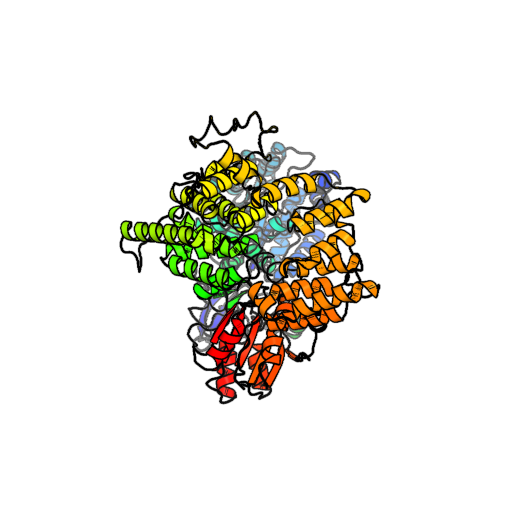 1 816 ? -5.469 -16.544 -2.073 1.00 85.62 816 SER A CA 1
ATOM 6404 C C . SER A 1 816 ? -4.667 -15.861 -0.964 1.00 85.62 816 SER A C 1
ATOM 6406 O O . SER A 1 816 ? -5.202 -15.395 0.054 1.00 85.62 816 SER A O 1
ATOM 6408 N N . GLY A 1 817 ? -3.344 -15.801 -1.148 1.00 82.25 817 GLY A N 1
ATOM 6409 C CA . GLY A 1 817 ? -2.412 -15.170 -0.206 1.00 82.25 817 GLY A CA 1
ATOM 6410 C C . GLY A 1 817 ? -2.834 -13.759 0.226 1.00 82.25 817 GLY A C 1
ATOM 6411 O O . GLY A 1 817 ? -2.809 -13.465 1.425 1.00 82.25 817 GLY A O 1
ATOM 6412 N N . SER A 1 818 ? -3.323 -12.936 -0.705 1.00 85.31 818 SER A N 1
ATOM 6413 C CA . SER A 1 818 ? -3.701 -11.543 -0.438 1.00 85.31 818 SER A CA 1
ATOM 6414 C C . SER A 1 818 ? -4.862 -11.401 0.551 1.00 85.31 818 SER A C 1
ATOM 6416 O O . SER A 1 818 ? -4.881 -10.499 1.390 1.00 85.31 818 SER A O 1
ATOM 6418 N N . MET A 1 819 ? -5.769 -12.378 0.582 1.00 89.12 819 MET A N 1
ATOM 6419 C CA . MET A 1 819 ? -6.910 -12.392 1.496 1.00 89.12 819 MET A CA 1
ATOM 6420 C C . MET A 1 819 ? -6.541 -12.702 2.962 1.00 89.12 819 MET A C 1
ATOM 6422 O O . MET A 1 819 ? -7.403 -12.595 3.840 1.00 89.12 819 MET A O 1
ATOM 6426 N N . THR A 1 820 ? -5.278 -13.047 3.270 1.00 86.81 820 THR A N 1
ATOM 6427 C CA . THR A 1 820 ? -4.796 -13.152 4.670 1.00 86.81 820 THR A CA 1
ATOM 6428 C C . THR A 1 820 ? -4.749 -11.810 5.399 1.00 86.81 820 THR A C 1
ATOM 6430 O O . THR A 1 820 ? -4.711 -11.790 6.630 1.00 86.81 820 THR A O 1
ATOM 6433 N N . GLN A 1 821 ? -4.777 -10.699 4.658 1.00 86.00 821 GLN A N 1
ATOM 6434 C CA . GLN A 1 821 ? -4.775 -9.351 5.213 1.00 86.00 821 GLN A CA 1
ATOM 6435 C C . GLN A 1 821 ? -5.906 -9.135 6.228 1.00 86.00 821 GLN A C 1
ATOM 6437 O O . GLN A 1 821 ? -7.000 -9.692 6.110 1.00 86.00 821 GLN A O 1
ATOM 6442 N N . SER A 1 822 ? -5.647 -8.299 7.230 1.00 87.69 822 SER A N 1
ATOM 6443 C CA . SER A 1 822 ? -6.621 -7.970 8.269 1.00 87.69 822 SER A CA 1
ATOM 6444 C C . SER A 1 822 ? -7.773 -7.124 7.726 1.00 87.69 822 SER A C 1
ATOM 6446 O O . SER A 1 822 ? -7.553 -6.026 7.218 1.00 87.69 822 SER A O 1
ATOM 6448 N N . ILE A 1 823 ? -9.019 -7.545 7.961 1.00 87.44 823 ILE A N 1
ATOM 6449 C CA . ILE A 1 823 ? -10.186 -6.718 7.631 1.00 87.44 823 ILE A CA 1
ATOM 6450 C C . ILE A 1 823 ? -10.239 -5.503 8.567 1.00 87.44 823 ILE A C 1
ATOM 6452 O O . ILE A 1 823 ? -10.270 -5.650 9.795 1.00 87.44 823 ILE A O 1
ATOM 6456 N N . SER A 1 824 ? -10.226 -4.290 8.008 1.00 82.75 824 SER A N 1
ATOM 6457 C CA . SER A 1 824 ? -10.299 -3.020 8.756 1.00 82.75 824 SER A CA 1
ATOM 6458 C C . SER A 1 824 ? -9.277 -2.890 9.904 1.00 82.75 824 SER A C 1
ATOM 6460 O O . SER A 1 824 ? -9.570 -2.265 10.938 1.00 82.75 824 SER A O 1
ATOM 6462 N N . GLY A 1 825 ? -8.099 -3.512 9.773 1.00 80.06 825 GLY A N 1
ATOM 6463 C CA . GLY A 1 825 ? -7.046 -3.526 10.796 1.00 80.06 825 GLY A CA 1
ATOM 6464 C C . GLY A 1 825 ? -7.437 -4.287 12.068 1.00 80.06 825 GLY A C 1
ATOM 6465 O O . GLY A 1 825 ? -6.994 -3.942 13.165 1.00 80.06 825 GLY A O 1
ATOM 6466 N N . SER A 1 826 ? -8.350 -5.253 11.948 1.00 85.12 826 SER A N 1
ATOM 6467 C CA . SER A 1 826 ? -8.773 -6.131 13.040 1.00 85.12 826 SER A CA 1
ATOM 6468 C C . SER A 1 826 ? -7.887 -7.379 13.157 1.00 85.12 826 SER A C 1
ATOM 6470 O O . SER A 1 826 ? -6.959 -7.586 12.378 1.00 85.12 826 SER A O 1
ATOM 6472 N N . SER A 1 827 ? -8.171 -8.230 14.143 1.00 82.06 827 SER A N 1
ATOM 6473 C CA . SER A 1 827 ? -7.490 -9.518 14.319 1.00 82.06 827 SER A CA 1
ATOM 6474 C C . SER A 1 827 ? -7.975 -10.620 13.372 1.00 82.06 827 SER A C 1
ATOM 6476 O O . SER A 1 827 ? -7.500 -11.742 13.494 1.00 82.06 827 SER A O 1
ATOM 6478 N N . ILE A 1 828 ? -8.939 -10.330 12.495 1.00 86.62 828 ILE A N 1
ATOM 6479 C CA . ILE A 1 828 ? -9.573 -11.304 11.601 1.00 86.62 828 ILE A CA 1
ATOM 6480 C C . ILE A 1 828 ? -9.099 -11.048 10.170 1.00 86.62 828 ILE A C 1
ATOM 6482 O O . ILE A 1 828 ? -9.020 -9.895 9.741 1.00 86.62 828 ILE A O 1
ATOM 6486 N N . SER A 1 829 ? -8.795 -12.116 9.435 1.00 88.88 829 SER A N 1
ATOM 6487 C CA . SER A 1 829 ? -8.408 -12.046 8.023 1.00 88.88 829 SER A CA 1
ATOM 6488 C C . SER A 1 829 ? -9.612 -11.773 7.114 1.00 88.88 829 SER A C 1
ATOM 6490 O O . SER A 1 829 ? -10.752 -12.125 7.439 1.00 88.88 829 SER A O 1
ATOM 6492 N N . CYS A 1 830 ? -9.381 -11.198 5.933 1.00 90.12 830 CYS A N 1
ATOM 6493 C CA . CYS A 1 830 ? -10.426 -11.020 4.925 1.00 90.12 830 CYS A CA 1
ATOM 6494 C C . CYS A 1 830 ? -11.060 -12.353 4.499 1.00 90.12 830 CYS A C 1
ATOM 6496 O O . CYS A 1 830 ? -12.252 -12.372 4.195 1.00 90.12 830 CYS A O 1
ATOM 6498 N N . ARG A 1 831 ? -10.336 -13.480 4.552 1.00 89.00 831 ARG A N 1
ATOM 6499 C CA . ARG A 1 831 ? -10.898 -14.824 4.297 1.00 89.00 831 ARG A CA 1
ATOM 6500 C C . ARG A 1 831 ? -11.972 -15.218 5.297 1.00 89.00 831 ARG A C 1
ATOM 6502 O O . ARG A 1 831 ? -13.100 -15.517 4.908 1.00 89.00 831 ARG A O 1
ATOM 6509 N N . THR A 1 832 ? -11.636 -15.187 6.585 1.00 87.81 832 THR A N 1
ATOM 6510 C CA . THR A 1 832 ? -12.568 -15.547 7.660 1.00 87.81 832 THR A CA 1
ATOM 6511 C C . THR A 1 832 ? -13.758 -14.595 7.668 1.00 87.81 832 THR A C 1
ATOM 6513 O O . THR A 1 832 ? -14.908 -15.019 7.792 1.00 87.81 832 THR A O 1
ATOM 6516 N N . ALA A 1 833 ? -13.499 -13.306 7.438 1.00 90.31 833 ALA A N 1
ATOM 6517 C CA . ALA A 1 833 ? -14.531 -12.290 7.308 1.00 90.31 833 ALA A CA 1
ATOM 6518 C C . ALA A 1 833 ? -15.479 -12.573 6.117 1.00 90.31 833 ALA A C 1
ATOM 6520 O O . ALA A 1 833 ? -16.697 -12.464 6.263 1.00 90.31 833 ALA A O 1
ATOM 6521 N N . SER A 1 834 ? -14.944 -12.995 4.966 1.00 92.31 834 SER A N 1
ATOM 6522 C CA . SER A 1 834 ? -15.726 -13.357 3.772 1.00 92.31 834 SER A CA 1
ATOM 6523 C C . SER A 1 834 ? -16.636 -14.556 4.024 1.00 92.31 834 SER A C 1
ATOM 6525 O O . SER A 1 834 ? -17.831 -14.499 3.740 1.00 92.31 834 SER A O 1
ATOM 6527 N N . ALA A 1 835 ? -16.101 -15.623 4.621 1.00 89.31 835 ALA A N 1
ATOM 6528 C CA . ALA A 1 835 ? -16.889 -16.804 4.957 1.00 89.31 835 ALA A CA 1
ATOM 6529 C C . ALA A 1 835 ? -18.008 -16.479 5.962 1.00 89.31 835 ALA A C 1
ATOM 6531 O O . ALA A 1 835 ? -19.144 -16.922 5.784 1.00 89.31 835 ALA A O 1
ATOM 6532 N N . ALA A 1 836 ? -17.726 -15.638 6.965 1.00 88.25 836 ALA A N 1
ATOM 6533 C CA . ALA A 1 836 ? -18.730 -15.171 7.919 1.00 88.25 836 ALA A CA 1
ATOM 6534 C C . ALA A 1 836 ? -19.859 -14.363 7.248 1.00 88.25 836 ALA A C 1
ATOM 6536 O O . ALA A 1 836 ? -21.025 -14.545 7.592 1.00 88.25 836 ALA A O 1
ATOM 6537 N N . LEU A 1 837 ? -19.546 -13.511 6.263 1.00 88.56 837 LEU A N 1
ATOM 6538 C CA . LEU A 1 837 ? -20.557 -12.835 5.437 1.00 88.56 837 LEU A CA 1
ATOM 6539 C C . LEU A 1 837 ? -21.398 -13.827 4.625 1.00 88.56 837 LEU A C 1
ATOM 6541 O O . LEU A 1 837 ? -22.615 -13.676 4.536 1.00 88.56 837 LEU A O 1
ATOM 6545 N N . GLY A 1 838 ? -20.769 -14.851 4.046 1.00 89.31 838 GLY A N 1
ATOM 6546 C CA . GLY A 1 838 ? -21.461 -15.869 3.254 1.00 89.31 838 GLY A CA 1
ATOM 6547 C C . GLY A 1 838 ? -22.494 -16.680 4.041 1.00 89.31 838 GLY A C 1
ATOM 6548 O O . GLY A 1 838 ? -23.496 -17.117 3.471 1.00 89.31 838 GLY A O 1
ATOM 6549 N N . LEU A 1 839 ? -22.318 -16.819 5.361 1.00 84.75 839 LEU A N 1
ATOM 6550 C CA . LEU A 1 839 ? -23.303 -17.471 6.234 1.00 84.75 839 LEU A CA 1
ATOM 6551 C C . LEU A 1 839 ? -24.675 -16.801 6.213 1.00 84.75 839 LEU A C 1
ATOM 6553 O O . LEU A 1 839 ? -25.682 -17.462 6.452 1.00 84.75 839 LEU A O 1
ATOM 6557 N N . ILE A 1 840 ? -24.722 -15.496 5.952 1.00 85.00 840 ILE A N 1
ATOM 6558 C CA . ILE A 1 840 ? -25.978 -14.752 5.889 1.00 85.00 840 ILE A CA 1
ATOM 6559 C C . ILE A 1 840 ? -26.802 -15.290 4.723 1.00 85.00 840 ILE A C 1
ATOM 6561 O O . ILE A 1 840 ? -27.933 -15.725 4.913 1.00 85.00 840 ILE A O 1
ATOM 6565 N N . THR A 1 841 ? -26.195 -15.369 3.538 1.00 89.00 841 THR A N 1
ATOM 6566 C CA . THR A 1 841 ? -26.843 -15.925 2.349 1.00 89.00 841 THR A CA 1
ATOM 6567 C C . THR A 1 841 ? -27.170 -17.409 2.533 1.00 89.00 841 THR A C 1
ATOM 6569 O O . THR A 1 841 ? -28.257 -17.824 2.156 1.00 89.00 841 THR A O 1
ATOM 6572 N N . LEU A 1 842 ? -26.300 -18.198 3.181 1.00 88.75 842 LEU A N 1
ATOM 6573 C CA . LEU A 1 842 ? -26.574 -19.608 3.524 1.00 88.75 842 LEU A CA 1
ATOM 6574 C C . LEU A 1 842 ? -27.785 -19.802 4.449 1.00 88.75 842 LEU A C 1
ATOM 6576 O O . LEU A 1 842 ? -28.420 -20.856 4.412 1.00 88.75 842 LEU A O 1
ATOM 6580 N N . LYS A 1 843 ? -28.071 -18.833 5.326 1.00 86.06 843 LYS A N 1
ATOM 6581 C CA . LYS A 1 843 ? -29.234 -18.881 6.223 1.00 86.06 843 LYS A CA 1
ATOM 6582 C C . LYS A 1 843 ? -30.507 -18.373 5.568 1.00 86.06 843 LYS A C 1
ATOM 6584 O O . LYS A 1 843 ? -31.578 -18.866 5.911 1.00 86.06 843 LYS A O 1
ATOM 6589 N N . THR A 1 844 ? -30.386 -17.404 4.669 1.00 87.69 844 THR A N 1
ATOM 6590 C CA . THR A 1 844 ? -31.528 -16.804 3.983 1.00 87.69 844 THR A CA 1
ATOM 6591 C C . THR A 1 844 ? -31.991 -17.667 2.813 1.00 87.69 844 THR A C 1
ATOM 6593 O O . THR A 1 844 ? -33.175 -17.958 2.705 1.00 87.69 844 THR A O 1
ATOM 6596 N N . GLU A 1 845 ? -31.081 -18.098 1.940 1.00 91.75 845 GLU A N 1
ATOM 6597 C CA . GLU A 1 845 ? -31.433 -18.724 0.665 1.00 91.75 845 GLU A CA 1
ATOM 6598 C C . GLU A 1 845 ? -31.483 -20.256 0.754 1.00 91.75 845 GLU A C 1
ATOM 6600 O O . GLU A 1 845 ? -30.618 -20.880 1.373 1.00 91.75 845 GLU A O 1
ATOM 6605 N N . PRO A 1 846 ? -32.465 -20.905 0.103 1.00 85.75 846 PRO A N 1
ATOM 6606 C CA . PRO A 1 846 ? -32.661 -22.348 0.223 1.00 85.75 846 PRO A CA 1
ATOM 6607 C C . PRO A 1 846 ? -31.635 -23.176 -0.563 1.00 85.75 846 PRO A C 1
ATOM 6609 O O . PRO A 1 846 ? -31.405 -24.336 -0.222 1.00 85.75 846 PRO A O 1
ATOM 6612 N N . VAL A 1 847 ? -31.040 -22.620 -1.627 1.00 92.00 847 VAL A N 1
ATOM 6613 C CA . VAL A 1 847 ? -30.097 -23.330 -2.507 1.00 92.00 847 VAL A CA 1
ATOM 6614 C C . VAL A 1 847 ? -28.813 -22.524 -2.655 1.00 92.00 847 VAL A C 1
ATOM 6616 O O . VAL A 1 847 ? -28.731 -21.600 -3.465 1.00 92.00 847 VAL A O 1
ATOM 6619 N N . VAL A 1 848 ? -27.798 -22.910 -1.884 1.00 92.69 848 VAL A N 1
ATOM 6620 C CA . VAL A 1 848 ? -26.497 -22.238 -1.836 1.00 92.69 848 VAL A CA 1
ATOM 6621 C C . VAL A 1 848 ? -25.383 -23.279 -1.877 1.00 92.69 848 VAL A C 1
ATOM 6623 O O . VAL A 1 848 ? -25.395 -24.233 -1.102 1.00 92.69 848 VAL A O 1
ATOM 6626 N N . GLU A 1 849 ? -24.410 -23.093 -2.768 1.00 91.50 849 GLU A N 1
ATOM 6627 C CA . GLU A 1 849 ? -23.196 -23.913 -2.835 1.00 91.50 849 GLU A CA 1
ATOM 6628 C C . GLU A 1 849 ? -21.969 -23.034 -2.553 1.00 91.50 849 GLU A C 1
ATOM 6630 O O . GLU A 1 849 ? -21.783 -21.992 -3.184 1.00 91.50 849 GLU A O 1
ATOM 6635 N N . CYS A 1 850 ? -21.145 -23.442 -1.583 1.00 90.75 850 CYS A N 1
ATOM 6636 C CA . CYS A 1 850 ? -19.952 -22.712 -1.157 1.00 90.75 850 CYS A CA 1
ATOM 6637 C C . CYS A 1 850 ? -18.678 -23.301 -1.763 1.00 90.75 850 CYS A C 1
ATOM 6639 O O . CYS A 1 850 ? -18.465 -24.518 -1.783 1.00 90.75 850 CYS A O 1
ATOM 6641 N N . MET A 1 851 ? -17.800 -22.425 -2.231 1.00 88.12 851 MET A N 1
ATOM 6642 C CA . MET A 1 851 ? -16.567 -22.790 -2.917 1.00 88.12 851 MET A CA 1
ATOM 6643 C C . MET A 1 851 ? -15.435 -21.884 -2.442 1.00 88.12 851 MET A C 1
ATOM 6645 O O . MET A 1 851 ? -15.655 -20.701 -2.201 1.00 88.12 851 MET A O 1
ATOM 6649 N N . ALA A 1 852 ? -14.232 -22.435 -2.325 1.00 86.69 852 ALA A N 1
ATOM 6650 C CA . ALA A 1 852 ? -12.995 -21.679 -2.185 1.00 86.69 852 ALA A CA 1
ATOM 6651 C C . ALA A 1 852 ? -12.225 -21.744 -3.498 1.00 86.69 852 ALA A C 1
ATOM 6653 O O . ALA A 1 852 ? -12.190 -22.791 -4.158 1.00 86.69 852 ALA A O 1
ATOM 6654 N N . PHE A 1 853 ? -11.581 -20.640 -3.857 1.00 83.75 853 PHE A N 1
ATOM 6655 C CA . PHE A 1 853 ? -10.725 -20.595 -5.031 1.00 83.75 853 PHE A CA 1
ATOM 6656 C C . PHE A 1 853 ? -9.393 -19.897 -4.746 1.00 83.75 853 PHE A C 1
ATOM 6658 O O . PHE A 1 853 ? -9.307 -18.964 -3.949 1.00 83.75 853 PHE A O 1
ATOM 6665 N N . GLN A 1 854 ? -8.371 -20.404 -5.427 1.00 75.94 854 GLN A N 1
ATOM 6666 C CA . GLN A 1 854 ? -7.043 -19.824 -5.617 1.00 75.94 854 GLN A CA 1
ATOM 6667 C C . GLN A 1 854 ? -6.598 -20.187 -7.055 1.00 75.94 854 GLN A C 1
ATOM 6669 O O . GLN A 1 854 ? -7.403 -20.074 -7.979 1.00 75.94 854 GLN A O 1
ATOM 6674 N N . ASP A 1 855 ? -5.381 -20.701 -7.259 1.00 62.16 855 ASP A N 1
ATOM 6675 C CA . ASP A 1 855 ? -4.930 -21.359 -8.498 1.00 62.16 855 ASP A CA 1
ATOM 6676 C C . ASP A 1 855 ? -5.650 -22.702 -8.739 1.00 62.16 855 ASP A C 1
ATOM 6678 O O . ASP A 1 855 ? -5.749 -23.194 -9.864 1.00 62.16 855 ASP A O 1
ATOM 6682 N N . LYS A 1 856 ? -6.183 -23.294 -7.665 1.00 61.19 856 LYS A N 1
ATOM 6683 C CA . LYS A 1 856 ? -6.936 -24.549 -7.640 1.00 61.19 856 LYS A CA 1
ATOM 6684 C C . LYS A 1 856 ? -8.291 -24.370 -6.965 1.00 61.19 856 LYS A C 1
ATOM 6686 O O . LYS A 1 856 ? -8.499 -23.511 -6.110 1.00 61.19 856 LYS A O 1
ATOM 6691 N N . PHE A 1 857 ? -9.220 -25.226 -7.368 1.00 67.00 857 PHE A N 1
ATOM 6692 C CA . PHE A 1 857 ? -10.598 -25.234 -6.899 1.00 67.00 857 PHE A CA 1
ATOM 6693 C C . PHE A 1 857 ? -10.768 -26.160 -5.687 1.00 67.00 857 PHE A C 1
ATOM 6695 O O . PHE A 1 857 ? -10.393 -27.333 -5.760 1.00 67.00 857 PHE A O 1
ATOM 6702 N N . VAL A 1 858 ? -11.395 -25.672 -4.609 1.00 70.88 858 VAL A N 1
ATOM 6703 C CA . VAL A 1 858 ? -11.709 -26.475 -3.415 1.00 70.88 858 VAL A CA 1
ATOM 6704 C C . VAL A 1 858 ? -13.176 -26.286 -3.029 1.00 70.88 858 VAL A C 1
ATOM 6706 O O . VAL A 1 858 ? -13.627 -25.179 -2.740 1.00 70.88 858 VAL A O 1
ATOM 6709 N N . HIS A 1 859 ? -13.946 -27.375 -2.983 1.00 73.75 859 HIS A N 1
ATOM 6710 C CA . HIS A 1 859 ? -15.301 -27.315 -2.439 1.00 73.75 859 HIS A CA 1
ATOM 6711 C C . HIS A 1 859 ? -15.241 -27.157 -0.915 1.00 73.75 859 HIS A C 1
ATOM 6713 O O . HIS A 1 859 ? -14.636 -27.982 -0.226 1.00 73.75 859 HIS A O 1
ATOM 6719 N N . LEU A 1 860 ? -15.877 -26.109 -0.390 1.00 79.31 860 LEU A N 1
ATOM 6720 C CA . LEU A 1 860 ? -15.908 -25.848 1.042 1.00 79.31 860 LEU A CA 1
ATOM 6721 C C . LEU A 1 860 ? -17.132 -26.498 1.671 1.00 79.31 860 LEU A C 1
ATOM 6723 O O . LEU A 1 860 ? -18.268 -26.186 1.321 1.00 79.31 860 LEU A O 1
ATOM 6727 N N . LYS A 1 861 ? -16.899 -27.351 2.670 1.00 75.25 861 LYS A N 1
ATOM 6728 C CA . LYS A 1 861 ? -17.957 -27.957 3.491 1.00 75.25 861 LYS A CA 1
ATOM 6729 C C . LYS A 1 861 ? -18.467 -26.983 4.562 1.00 75.25 861 LYS A C 1
ATOM 6731 O O . LYS A 1 861 ? -18.574 -27.354 5.726 1.00 75.25 861 LYS A O 1
ATOM 6736 N N . ILE A 1 862 ? -18.758 -25.742 4.171 1.00 81.25 862 ILE A N 1
ATOM 6737 C CA . ILE A 1 862 ? -19.392 -24.761 5.054 1.00 81.25 862 ILE A CA 1
ATOM 6738 C C . ILE A 1 862 ? -20.903 -24.976 5.016 1.00 81.25 862 ILE A C 1
ATOM 6740 O O . ILE A 1 862 ? -21.488 -25.132 3.946 1.00 81.25 862 ILE A O 1
ATOM 6744 N N . ASN A 1 863 ? -21.539 -24.992 6.184 1.00 82.06 863 ASN A N 1
ATOM 6745 C CA . ASN A 1 863 ? -22.991 -25.064 6.309 1.00 82.06 863 ASN A CA 1
ATOM 6746 C C . ASN A 1 863 ? -23.511 -23.985 7.270 1.00 82.06 863 ASN A C 1
ATOM 6748 O O . ASN A 1 863 ? -22.750 -23.368 8.014 1.00 82.06 863 ASN A O 1
ATOM 6752 N N . LYS A 1 864 ? -24.828 -23.769 7.247 1.00 78.44 864 LYS A N 1
ATOM 6753 C CA . LYS A 1 864 ? -25.518 -22.712 8.002 1.00 78.44 864 LYS A CA 1
ATOM 6754 C C . LYS A 1 864 ? -25.453 -22.847 9.532 1.00 78.44 864 LYS A C 1
ATOM 6756 O O . LYS A 1 864 ? -25.757 -21.875 10.225 1.00 78.44 864 LYS A O 1
ATOM 6761 N N . ASP A 1 865 ? -25.090 -24.022 10.044 1.00 80.12 865 ASP A N 1
ATOM 6762 C CA . ASP A 1 865 ? -25.052 -24.332 11.476 1.00 80.12 865 ASP A CA 1
ATOM 6763 C C . ASP A 1 865 ? -23.639 -24.196 12.067 1.00 80.12 865 ASP A C 1
ATOM 6765 O O . ASP A 1 865 ? -23.470 -24.285 13.284 1.00 80.12 865 ASP A O 1
ATOM 6769 N N . MET A 1 866 ? -22.622 -23.945 11.232 1.00 82.44 866 MET A N 1
ATOM 6770 C CA . MET A 1 866 ? -21.252 -23.754 11.706 1.00 82.44 866 MET A CA 1
ATOM 6771 C C . MET A 1 866 ? -21.118 -22.496 12.566 1.00 82.44 866 MET A C 1
ATOM 6773 O O . MET A 1 866 ? -21.702 -21.442 12.291 1.00 82.44 866 MET A O 1
ATOM 6777 N N . THR A 1 867 ? -20.311 -22.602 13.619 1.00 78.56 867 THR A N 1
ATOM 6778 C CA . THR A 1 867 ? -19.933 -21.456 14.447 1.00 78.56 867 THR A CA 1
ATOM 6779 C C . THR A 1 867 ? -18.866 -20.616 13.747 1.00 78.56 867 THR A C 1
ATOM 6781 O O . THR A 1 867 ? -18.128 -21.097 12.886 1.00 78.56 867 THR A O 1
ATOM 6784 N N . LEU A 1 868 ? -18.742 -19.349 14.151 1.00 74.19 868 LEU A N 1
ATOM 6785 C CA . LEU A 1 868 ? -17.693 -18.456 13.644 1.00 74.19 868 LEU A CA 1
ATOM 6786 C C . LEU A 1 868 ? -16.284 -19.027 13.872 1.00 74.19 868 LEU A C 1
ATOM 6788 O O . LEU A 1 868 ? -15.417 -18.873 13.021 1.00 74.19 868 LEU A O 1
ATOM 6792 N N . GLU A 1 869 ? -16.080 -19.739 14.981 1.00 75.88 869 GLU A N 1
ATOM 6793 C CA . GLU A 1 869 ? -14.817 -20.415 15.294 1.00 75.88 869 GLU A CA 1
ATOM 6794 C C . GLU A 1 869 ? -14.534 -21.584 14.342 1.00 75.88 869 GLU A C 1
ATOM 6796 O O . GLU A 1 869 ? -13.426 -21.706 13.827 1.00 75.88 869 GLU A O 1
ATOM 6801 N N . GLN A 1 870 ? -15.532 -22.427 14.061 1.00 82.94 870 GLN A N 1
ATOM 6802 C CA . GLN A 1 870 ? -15.375 -23.533 13.111 1.00 82.94 870 GLN A CA 1
ATOM 6803 C C . GLN A 1 870 ? -15.052 -23.023 11.704 1.00 82.94 870 GLN A C 1
ATOM 6805 O O . GLN A 1 870 ? -14.322 -23.673 10.957 1.00 82.94 870 GLN A O 1
ATOM 6810 N N . ILE A 1 871 ? -15.582 -21.856 11.340 1.00 81.75 871 ILE A N 1
ATOM 6811 C CA . ILE A 1 871 ? -15.285 -21.197 10.068 1.00 81.75 871 ILE A CA 1
ATOM 6812 C C . ILE A 1 871 ? -13.866 -20.661 10.058 1.00 81.75 871 ILE A C 1
ATOM 6814 O O . ILE A 1 871 ? -13.155 -20.922 9.097 1.00 81.75 871 ILE A O 1
ATOM 6818 N N . GLU A 1 872 ? -13.441 -19.970 11.116 1.00 78.19 872 GLU A N 1
ATOM 6819 C CA . GLU A 1 872 ? -12.059 -19.504 11.270 1.00 78.19 872 GLU A CA 1
ATOM 6820 C C . GLU A 1 872 ? -11.083 -20.682 11.114 1.00 78.19 872 GLU A C 1
ATOM 6822 O O . GLU A 1 872 ? -10.226 -20.653 10.239 1.00 78.19 872 GLU A O 1
ATOM 6827 N N . GLN A 1 873 ? -11.315 -21.792 11.822 1.00 81.25 873 GLN A N 1
ATOM 6828 C CA . GLN A 1 873 ? -10.513 -23.017 11.696 1.00 81.25 873 GLN A CA 1
ATOM 6829 C C . GLN A 1 873 ? -10.544 -23.621 10.283 1.00 81.25 873 GLN A C 1
ATOM 6831 O O . GLN A 1 873 ? -9.518 -24.083 9.783 1.00 81.25 873 GLN A O 1
ATOM 6836 N N . THR A 1 874 ? -11.711 -23.630 9.631 1.00 84.56 874 THR A N 1
ATOM 6837 C CA . THR A 1 874 ? -11.858 -24.167 8.268 1.00 84.56 874 THR A CA 1
ATOM 6838 C C . THR A 1 874 ? -11.106 -23.310 7.255 1.00 84.56 874 THR A C 1
ATOM 6840 O O . THR A 1 874 ? -10.444 -23.859 6.383 1.00 84.56 874 THR A O 1
ATOM 6843 N N . MET A 1 875 ? -11.200 -21.983 7.364 1.00 83.31 875 MET A N 1
ATOM 6844 C CA . MET A 1 875 ? -10.585 -21.040 6.428 1.00 83.31 875 MET A CA 1
ATOM 6845 C C . MET A 1 875 ? -9.073 -20.921 6.638 1.00 83.31 875 MET A C 1
ATOM 6847 O O . MET A 1 875 ? -8.331 -20.870 5.657 1.00 83.31 875 MET A O 1
ATOM 6851 N N . ASP A 1 876 ? -8.611 -20.929 7.890 1.00 77.69 876 ASP A N 1
ATOM 6852 C CA . ASP A 1 876 ? -7.186 -20.865 8.238 1.00 77.69 876 ASP A CA 1
ATOM 6853 C C . ASP A 1 876 ? -6.449 -22.179 7.926 1.00 77.69 876 ASP A C 1
ATOM 6855 O O . ASP A 1 876 ? -5.237 -22.179 7.723 1.00 77.69 876 ASP A O 1
ATOM 6859 N N . GLY A 1 877 ? -7.172 -23.302 7.849 1.00 76.25 877 GLY A N 1
ATOM 6860 C CA . GLY A 1 877 ? -6.622 -24.607 7.474 1.00 76.25 877 GLY A CA 1
ATOM 6861 C C . GLY A 1 877 ? -6.380 -24.805 5.971 1.00 76.25 877 GLY A C 1
ATOM 6862 O O . GLY A 1 877 ? -5.861 -25.851 5.578 1.00 76.25 877 GLY A O 1
ATOM 6863 N N . LEU A 1 878 ? -6.766 -23.849 5.118 1.00 79.88 878 LEU A N 1
ATOM 6864 C CA . LEU A 1 878 ? -6.595 -23.941 3.664 1.00 79.88 878 LEU A CA 1
ATOM 6865 C C . LEU A 1 878 ? -5.196 -23.478 3.235 1.00 79.88 878 LEU A C 1
ATOM 6867 O O . LEU A 1 878 ? -4.674 -22.481 3.733 1.00 79.88 878 LEU A O 1
ATOM 6871 N N . SER A 1 879 ? -4.606 -24.184 2.265 1.00 69.06 879 SER A N 1
ATOM 6872 C CA . SER A 1 879 ? -3.350 -23.779 1.624 1.00 69.06 879 SER A CA 1
ATOM 6873 C C . SER A 1 879 ? -3.498 -22.450 0.882 1.00 69.06 879 SER A C 1
ATOM 6875 O O . SER A 1 879 ? -4.606 -22.064 0.522 1.00 69.06 879 SER A O 1
ATOM 6877 N N . PHE A 1 880 ? -2.375 -21.775 0.637 1.00 66.75 880 PHE A N 1
ATOM 6878 C CA . PHE A 1 880 ? -2.322 -20.524 -0.119 1.00 66.75 880 PHE A CA 1
ATOM 6879 C C . PHE A 1 880 ? -1.945 -20.768 -1.586 1.00 66.75 880 PHE A C 1
ATOM 6881 O O . PHE A 1 880 ? -1.258 -21.742 -1.900 1.00 66.75 880 PHE A O 1
ATOM 6888 N N . GLY A 1 881 ? -2.361 -19.859 -2.466 1.00 68.62 881 GLY A N 1
ATOM 6889 C CA . GLY A 1 881 ? -2.108 -19.918 -3.903 1.00 68.62 881 GLY A CA 1
ATOM 6890 C C . GLY A 1 881 ? -2.464 -18.602 -4.595 1.00 68.62 881 GLY A C 1
ATOM 6891 O O . GLY A 1 881 ? -2.859 -17.634 -3.936 1.00 68.62 881 GLY A O 1
ATOM 6892 N N . SER A 1 882 ? -2.295 -18.570 -5.916 1.00 77.88 882 SER A N 1
ATOM 6893 C CA . SER A 1 882 ? -2.534 -17.392 -6.761 1.00 77.88 882 SER A CA 1
ATOM 6894 C C . SER A 1 882 ? -4.021 -17.061 -6.931 1.00 77.88 882 SER A C 1
ATOM 6896 O O . SER A 1 882 ? -4.881 -17.911 -6.721 1.00 77.88 882 SER A O 1
ATOM 6898 N N . THR A 1 883 ? -4.347 -15.831 -7.328 1.00 82.12 883 THR A N 1
ATOM 6899 C CA . THR A 1 883 ? -5.738 -15.354 -7.397 1.00 82.12 883 THR A CA 1
ATOM 6900 C C . THR A 1 883 ? -6.311 -15.492 -8.809 1.00 82.12 883 THR A C 1
ATOM 6902 O O . THR A 1 883 ? -5.904 -14.769 -9.724 1.00 82.12 883 THR A O 1
ATOM 6905 N N . ASN A 1 884 ? -7.283 -16.398 -8.989 1.00 87.44 884 ASN A N 1
ATOM 6906 C CA . ASN A 1 884 ? -8.062 -16.543 -10.224 1.00 87.44 884 ASN A CA 1
ATOM 6907 C C . ASN A 1 884 ? -9.571 -16.378 -9.963 1.00 87.44 884 ASN A C 1
ATOM 6909 O O . ASN A 1 884 ? -10.291 -17.349 -9.724 1.00 87.44 884 ASN A O 1
ATOM 6913 N N . CYS A 1 885 ? -10.075 -15.150 -10.093 1.00 89.50 885 CYS A N 1
ATOM 6914 C CA . CYS A 1 885 ? -11.496 -14.839 -9.911 1.00 89.50 885 CYS A CA 1
ATOM 6915 C C . CYS A 1 885 ? -12.417 -15.387 -11.020 1.00 89.50 885 CYS A C 1
ATOM 6917 O O . CYS A 1 885 ? -13.637 -15.320 -10.879 1.00 89.50 885 CYS A O 1
ATOM 6919 N N . ALA A 1 886 ? -11.880 -15.935 -12.118 1.00 91.31 886 ALA A N 1
ATOM 6920 C CA . ALA A 1 886 ? -12.673 -16.596 -13.159 1.00 91.31 886 ALA A CA 1
ATOM 6921 C C . ALA A 1 886 ? -13.025 -18.052 -12.806 1.00 91.31 886 ALA A C 1
ATOM 6923 O O . ALA A 1 886 ? -14.044 -18.576 -13.275 1.00 91.31 886 ALA A O 1
ATOM 6924 N N . ALA A 1 887 ? -12.238 -18.676 -11.921 1.00 90.31 887 ALA A N 1
ATOM 6925 C CA . ALA A 1 887 ? -12.354 -20.085 -11.558 1.00 90.31 887 ALA A CA 1
ATOM 6926 C C . ALA A 1 887 ? -13.772 -20.529 -11.134 1.00 90.31 887 ALA A C 1
ATOM 6928 O O . ALA A 1 887 ? -14.181 -21.620 -11.542 1.00 90.31 887 ALA A O 1
ATOM 6929 N N . PRO A 1 888 ? -14.567 -19.740 -10.374 1.00 91.44 888 PRO A N 1
ATOM 6930 C CA . PRO A 1 888 ? -15.924 -20.141 -9.994 1.00 91.44 888 PRO A CA 1
ATOM 6931 C C . PRO A 1 888 ? -16.849 -20.392 -11.193 1.00 91.44 888 PRO A C 1
ATOM 6933 O O . PRO A 1 888 ? -17.544 -21.411 -11.243 1.00 91.44 888 PRO A O 1
ATOM 6936 N N . MET A 1 889 ? -16.834 -19.494 -12.182 1.00 94.38 889 MET A N 1
ATOM 6937 C CA . MET A 1 889 ? -17.679 -19.592 -13.374 1.00 94.38 889 MET A CA 1
ATOM 6938 C C . MET A 1 889 ? -17.180 -20.688 -14.320 1.00 94.38 889 MET A C 1
ATOM 6940 O O . MET A 1 889 ? -17.986 -21.456 -14.852 1.00 94.38 889 MET A O 1
ATOM 6944 N N . GLU A 1 890 ? -15.861 -20.811 -14.493 1.00 92.62 890 GLU A N 1
ATOM 6945 C CA . GLU A 1 890 ? -15.249 -21.865 -15.311 1.00 92.62 890 GLU A CA 1
ATOM 6946 C C . GLU A 1 890 ? -15.544 -23.259 -14.750 1.00 92.62 890 GLU A C 1
ATOM 6948 O O . GLU A 1 890 ? -15.942 -24.169 -15.486 1.00 92.62 890 GLU A O 1
ATOM 6953 N N . TRP A 1 891 ? -15.425 -23.423 -13.430 1.00 91.25 891 TRP A N 1
ATOM 6954 C CA . TRP A 1 891 ? -15.762 -24.669 -12.755 1.00 91.25 891 TRP A CA 1
ATOM 6955 C C . TRP A 1 891 ? -17.242 -25.013 -12.913 1.00 91.25 891 TRP A C 1
ATOM 6957 O O . TRP A 1 891 ? -17.577 -26.156 -13.244 1.00 91.25 891 TRP A O 1
ATOM 6967 N N . ALA A 1 892 ? -18.134 -24.041 -12.707 1.00 92.50 892 ALA A N 1
ATOM 6968 C CA . ALA A 1 892 ? -19.568 -24.271 -12.806 1.00 92.50 892 ALA A CA 1
ATOM 6969 C C . ALA A 1 892 ? -19.973 -24.677 -14.232 1.00 92.50 892 ALA A C 1
ATOM 6971 O O . ALA A 1 892 ? -20.765 -25.609 -14.399 1.00 92.50 892 ALA A O 1
ATOM 6972 N N . LEU A 1 893 ? -19.378 -24.047 -15.252 1.00 93.94 893 LEU A N 1
ATOM 6973 C CA . LEU A 1 893 ? -19.571 -24.409 -16.657 1.00 93.94 893 LEU A CA 1
ATOM 6974 C C . LEU A 1 893 ? -19.065 -25.831 -16.941 1.00 93.94 893 LEU A C 1
ATOM 6976 O O . LEU A 1 893 ? -19.810 -26.659 -17.469 1.00 93.94 893 LEU A O 1
ATOM 6980 N N . LYS A 1 894 ? -17.829 -26.147 -16.534 1.00 92.25 894 LYS A N 1
ATOM 6981 C CA . LYS A 1 894 ? -17.207 -27.467 -16.737 1.00 92.25 894 LYS A CA 1
ATOM 6982 C C . LYS A 1 894 ? -18.023 -28.600 -16.111 1.00 92.25 894 LYS A C 1
ATOM 6984 O O . LYS A 1 894 ? -18.156 -29.667 -16.706 1.00 92.25 894 LYS A O 1
ATOM 6989 N N . ASN A 1 895 ? -18.597 -28.364 -14.932 1.00 91.12 895 ASN A N 1
ATOM 6990 C CA . ASN A 1 895 ? -19.383 -29.354 -14.190 1.00 91.12 895 ASN A CA 1
ATOM 6991 C C . ASN A 1 895 ? -20.892 -29.284 -14.476 1.00 91.12 895 ASN A C 1
ATOM 6993 O O . ASN A 1 895 ? -21.663 -30.015 -13.854 1.00 91.12 895 ASN A O 1
ATOM 6997 N N . LYS A 1 896 ? -21.330 -28.418 -15.401 1.00 93.69 896 LYS A N 1
ATOM 6998 C CA . LYS A 1 896 ? -22.745 -28.209 -15.755 1.00 93.69 896 LYS A CA 1
ATOM 6999 C C . LYS A 1 896 ? -23.632 -27.881 -14.543 1.00 93.69 896 LYS A C 1
ATOM 7001 O O . LYS A 1 896 ? -24.805 -28.260 -14.490 1.00 93.69 896 LYS A O 1
ATOM 7006 N N . LYS A 1 897 ? -23.084 -27.162 -13.563 1.00 93.62 897 LYS A N 1
ATOM 7007 C CA . LYS A 1 897 ? -23.803 -26.693 -12.372 1.00 93.62 897 LYS A CA 1
ATOM 7008 C C . LYS A 1 897 ? -24.556 -25.412 -12.709 1.00 93.62 897 LYS A C 1
ATOM 7010 O O . LYS A 1 897 ? -23.960 -24.468 -13.221 1.00 93.62 897 LYS A O 1
ATOM 7015 N N . LYS A 1 898 ? -25.865 -25.377 -12.445 1.00 95.56 898 LYS A N 1
ATOM 7016 C CA . LYS A 1 898 ? -26.731 -24.232 -12.763 1.00 95.56 898 LYS A CA 1
ATOM 7017 C C . LYS A 1 898 ? -26.901 -23.304 -11.557 1.00 95.56 898 LYS A C 1
ATOM 7019 O O . LYS A 1 898 ? -27.516 -23.704 -10.572 1.00 95.56 898 LYS A O 1
ATOM 7024 N N . PHE A 1 899 ? -26.444 -22.065 -11.699 1.00 96.56 899 PHE A N 1
ATOM 7025 C CA . PHE A 1 899 ? -26.570 -20.987 -10.727 1.00 96.56 899 PHE A CA 1
ATOM 7026 C C . PHE A 1 899 ? -27.197 -19.758 -11.381 1.00 96.56 899 PHE A C 1
ATOM 7028 O O . PHE A 1 899 ? -26.912 -19.424 -12.533 1.00 96.56 899 PHE A O 1
ATOM 7035 N N . ASP A 1 900 ? -28.063 -19.089 -10.629 1.00 97.12 900 ASP A N 1
ATOM 7036 C CA . ASP A 1 900 ? -28.677 -17.829 -11.044 1.00 97.12 900 ASP A CA 1
ATOM 7037 C C . ASP A 1 900 ? -27.817 -16.638 -10.597 1.00 97.12 900 ASP A C 1
ATOM 7039 O O . ASP A 1 900 ? -27.825 -15.593 -11.244 1.00 97.12 900 ASP A O 1
ATOM 7043 N N . VAL A 1 901 ? -27.052 -16.806 -9.512 1.00 97.44 901 VAL A N 1
ATOM 7044 C CA . VAL A 1 901 ? -26.238 -15.750 -8.905 1.00 97.44 901 VAL A CA 1
ATOM 7045 C C . VAL A 1 901 ? -24.885 -16.310 -8.472 1.00 97.44 901 VAL A C 1
ATOM 7047 O O . VAL A 1 901 ? -24.824 -17.292 -7.729 1.00 97.44 901 VAL A O 1
ATOM 7050 N N . PHE A 1 902 ? -23.805 -15.658 -8.894 1.00 97.44 902 PHE A N 1
ATOM 7051 C CA . PHE A 1 902 ? -22.470 -15.817 -8.320 1.00 97.44 902 PHE A CA 1
ATOM 7052 C C . PHE A 1 902 ? -22.193 -14.661 -7.361 1.00 97.44 902 PHE A C 1
ATOM 7054 O O . PHE A 1 902 ? -22.423 -13.509 -7.719 1.00 97.44 902 PHE A O 1
ATOM 7061 N N . ILE A 1 903 ? -21.680 -14.952 -6.167 1.00 96.75 903 ILE A N 1
ATOM 7062 C CA . ILE A 1 903 ? -21.130 -13.944 -5.255 1.00 96.75 903 ILE A CA 1
ATOM 7063 C C . ILE A 1 903 ? -19.657 -14.267 -5.038 1.00 96.75 903 ILE A C 1
ATOM 7065 O O . ILE A 1 903 ? -19.337 -15.301 -4.454 1.00 96.75 903 ILE A O 1
ATOM 7069 N N . VAL A 1 904 ? -18.774 -13.395 -5.520 1.00 95.56 904 VAL A N 1
ATOM 7070 C CA . VAL A 1 904 ? -17.321 -13.539 -5.391 1.00 95.56 904 VAL A CA 1
ATOM 7071 C C . VAL A 1 904 ? -16.834 -12.593 -4.301 1.00 95.56 904 VAL A C 1
ATOM 7073 O O . VAL A 1 904 ? -16.948 -11.378 -4.440 1.00 95.56 904 VAL A O 1
ATOM 7076 N N . TYR A 1 905 ? -16.308 -13.147 -3.211 1.00 94.94 905 TYR A N 1
ATOM 7077 C CA . TYR A 1 905 ? -15.712 -12.392 -2.109 1.00 94.94 905 TYR A CA 1
ATOM 7078 C C . TYR A 1 905 ? -14.206 -12.314 -2.329 1.00 94.94 905 TYR A C 1
ATOM 7080 O O . TYR A 1 905 ? -13.537 -13.337 -2.218 1.00 94.94 905 TYR A O 1
ATOM 7088 N N . THR A 1 906 ? -13.683 -11.133 -2.655 1.00 93.38 906 THR A N 1
ATOM 7089 C CA . THR A 1 906 ? -12.277 -10.940 -3.049 1.00 93.38 906 THR A CA 1
ATOM 7090 C C . THR A 1 906 ? -11.816 -9.514 -2.734 1.00 93.38 906 THR A C 1
ATOM 7092 O O . THR A 1 906 ? -12.615 -8.628 -2.414 1.00 93.38 906 THR A O 1
ATOM 7095 N N . ASP A 1 907 ? -10.516 -9.277 -2.815 1.00 88.50 907 ASP A N 1
ATOM 7096 C CA . ASP A 1 907 ? -9.920 -7.946 -2.872 1.00 88.50 907 ASP A CA 1
ATOM 7097 C C . ASP A 1 907 ? -9.776 -7.422 -4.313 1.00 88.50 907 ASP A C 1
ATOM 7099 O O . ASP A 1 907 ? -9.329 -6.298 -4.493 1.00 88.50 907 ASP A O 1
ATOM 7103 N N . ASN A 1 908 ? -10.232 -8.166 -5.328 1.00 87.94 908 ASN A N 1
ATOM 7104 C CA . ASN A 1 908 ? -10.175 -7.816 -6.757 1.00 87.94 908 ASN A CA 1
ATOM 7105 C C . ASN A 1 908 ? -8.764 -7.834 -7.362 1.00 87.94 908 ASN A C 1
ATOM 7107 O O . ASN A 1 908 ? -8.542 -7.310 -8.456 1.00 87.94 908 ASN A O 1
ATOM 7111 N N . GLU A 1 909 ? -7.815 -8.482 -6.693 1.00 84.38 909 GLU A N 1
ATOM 7112 C CA . GLU A 1 909 ? -6.413 -8.566 -7.113 1.00 84.38 909 GLU A CA 1
ATOM 7113 C C . GLU A 1 909 ? -6.165 -9.824 -7.971 1.00 84.38 909 GLU A C 1
ATOM 7115 O O . GLU A 1 909 ? -5.243 -10.608 -7.751 1.00 84.38 909 GLU A O 1
ATOM 7120 N N . THR A 1 910 ? -7.044 -10.067 -8.952 1.00 85.50 910 THR A N 1
ATOM 7121 C CA . THR A 1 910 ? -6.946 -11.232 -9.847 1.00 85.50 910 THR A CA 1
ATOM 7122 C C . THR A 1 910 ? -5.814 -11.051 -10.858 1.00 85.50 910 THR A C 1
ATOM 7124 O O . THR A 1 910 ? -5.675 -9.972 -11.434 1.00 85.50 910 THR A O 1
ATOM 7127 N N . TYR A 1 911 ? -5.017 -12.096 -11.092 1.00 79.88 911 TYR A N 1
ATOM 7128 C CA . TYR A 1 911 ? -3.907 -12.040 -12.056 1.00 79.88 911 TYR A CA 1
ATOM 7129 C C . TYR A 1 911 ? -3.566 -13.385 -12.716 1.00 79.88 911 TYR A C 1
ATOM 7131 O O . TYR A 1 911 ? -2.841 -13.398 -13.700 1.00 79.88 911 TYR A O 1
ATOM 7139 N N . TYR A 1 912 ? -4.056 -14.520 -12.203 1.00 82.00 912 TYR A N 1
ATOM 7140 C CA . TYR A 1 912 ? -3.514 -15.840 -12.557 1.00 82.00 912 TYR A CA 1
ATOM 7141 C C . TYR A 1 912 ? -4.279 -16.607 -13.647 1.00 82.00 912 TYR A C 1
ATOM 7143 O O . TYR A 1 912 ? -3.717 -17.501 -14.269 1.00 82.00 912 TYR A O 1
ATOM 7151 N N . GLY A 1 913 ? -5.563 -16.326 -13.872 1.00 79.62 913 GLY A N 1
ATOM 7152 C CA . GLY A 1 913 ? -6.363 -17.118 -14.818 1.00 79.62 913 GLY A CA 1
ATOM 7153 C C . GLY A 1 913 ? -6.097 -16.791 -16.291 1.00 79.62 913 GLY A C 1
ATOM 7154 O O . GLY A 1 913 ? -5.773 -15.656 -16.637 1.00 79.62 913 GLY A O 1
ATOM 7155 N N . ASP A 1 914 ? -6.332 -17.765 -17.175 1.00 84.06 914 ASP A N 1
ATOM 7156 C CA . ASP A 1 914 ? -6.274 -17.585 -18.638 1.00 84.06 914 ASP A CA 1
ATOM 7157 C C . ASP A 1 914 ? -7.428 -16.737 -19.194 1.00 84.06 914 ASP A C 1
ATOM 7159 O O . ASP A 1 914 ? -7.352 -16.209 -20.302 1.00 84.06 914 ASP A O 1
ATOM 7163 N N . VAL A 1 915 ? -8.513 -16.600 -18.429 1.00 88.94 915 VAL A N 1
ATOM 7164 C CA . VAL A 1 915 ? -9.734 -15.902 -18.837 1.00 88.94 915 VAL A CA 1
ATOM 7165 C C . VAL A 1 915 ? -10.095 -14.844 -17.800 1.00 88.94 915 VAL A C 1
ATOM 7167 O O . VAL A 1 915 ? -10.013 -15.081 -16.594 1.00 88.94 915 VAL A O 1
ATOM 7170 N N . HIS A 1 916 ? -10.531 -13.669 -18.257 1.00 90.88 916 HIS A N 1
ATOM 7171 C CA . HIS A 1 916 ? -11.055 -12.619 -17.382 1.00 90.88 916 HIS A CA 1
ATOM 7172 C C . HIS A 1 916 ? -12.386 -13.034 -16.729 1.00 90.88 916 HIS A C 1
ATOM 7174 O O . HIS A 1 916 ? -13.208 -13.684 -17.381 1.00 90.88 916 HIS A O 1
ATOM 7180 N N . PRO A 1 917 ? -12.671 -12.642 -15.473 1.00 91.69 917 PRO A N 1
ATOM 7181 C CA . PRO A 1 917 ? -13.927 -13.006 -14.805 1.00 91.69 917 PRO A CA 1
ATOM 7182 C C . PRO A 1 917 ? -15.203 -12.591 -15.560 1.00 91.69 917 PRO A C 1
ATOM 7184 O O . PRO A 1 917 ? -16.166 -13.361 -15.621 1.00 91.69 917 PRO A O 1
ATOM 7187 N N . ASN A 1 918 ? -15.206 -11.415 -16.196 1.00 91.06 918 ASN A N 1
ATOM 7188 C CA . ASN A 1 918 ? -16.320 -10.946 -17.029 1.00 91.06 918 ASN A CA 1
ATOM 7189 C C . ASN A 1 918 ? -16.565 -11.875 -18.239 1.00 91.06 918 ASN A C 1
ATOM 7191 O O . ASN A 1 918 ? -17.709 -12.208 -18.562 1.00 91.06 918 ASN A O 1
ATOM 7195 N N . GLN A 1 919 ? -15.495 -12.356 -18.873 1.00 92.25 919 GLN A N 1
ATOM 7196 C CA . GLN A 1 919 ? -15.528 -13.267 -20.005 1.00 92.25 919 GLN A CA 1
ATOM 7197 C C . GLN A 1 919 ? -15.948 -14.666 -19.556 1.00 92.25 919 GLN A C 1
ATOM 7199 O O . GLN A 1 919 ? -16.771 -15.296 -20.217 1.00 92.25 919 GLN A O 1
ATOM 7204 N N . ALA A 1 920 ? -15.463 -15.132 -18.404 1.00 94.06 920 ALA A N 1
ATOM 7205 C CA . ALA A 1 920 ? -15.883 -16.397 -17.814 1.00 94.06 920 ALA A CA 1
ATOM 7206 C C . ALA A 1 920 ? -17.390 -16.403 -17.508 1.00 94.06 920 ALA A C 1
ATOM 7208 O O . ALA A 1 920 ? -18.072 -17.387 -17.802 1.00 94.06 920 ALA A O 1
ATOM 7209 N N . LEU A 1 921 ? -17.947 -15.289 -17.018 1.00 95.88 921 LEU A N 1
ATOM 7210 C CA . LEU A 1 921 ? -19.392 -15.148 -16.829 1.00 95.88 921 LEU A CA 1
ATOM 7211 C C . LEU A 1 921 ? -20.157 -15.154 -18.162 1.00 95.88 921 LEU A C 1
ATOM 7213 O O . LEU A 1 921 ? -21.162 -15.855 -18.284 1.00 95.88 921 LEU A O 1
ATOM 7217 N N . LYS A 1 922 ? -19.682 -14.426 -19.185 1.00 94.56 922 LYS A N 1
ATOM 7218 C CA . LYS A 1 922 ? -20.274 -14.445 -20.540 1.00 94.56 922 LYS A CA 1
ATOM 7219 C C . LYS A 1 922 ? -20.274 -15.867 -21.125 1.00 94.56 922 LYS A C 1
ATOM 7221 O O . LYS A 1 922 ? -21.298 -16.326 -21.640 1.00 94.56 922 LYS A O 1
ATOM 7226 N N . ASN A 1 923 ? -19.165 -16.591 -20.973 1.00 95.69 923 ASN A N 1
ATOM 7227 C CA . ASN A 1 923 ? -19.025 -17.988 -21.386 1.00 95.69 923 ASN A CA 1
ATOM 7228 C C . ASN A 1 923 ? -20.002 -18.897 -20.628 1.00 95.69 923 ASN A C 1
ATOM 7230 O O . ASN A 1 923 ? -20.665 -19.728 -21.248 1.00 95.69 923 ASN A O 1
ATOM 7234 N N . TYR A 1 924 ? -20.143 -18.710 -19.313 1.00 97.25 924 TYR A N 1
ATOM 7235 C CA . TYR A 1 924 ? -21.088 -19.454 -18.483 1.00 97.25 924 TYR A CA 1
ATOM 7236 C C . TYR A 1 924 ? -22.541 -19.236 -18.925 1.00 97.25 924 TYR A C 1
ATOM 7238 O O . TYR A 1 924 ? -23.253 -20.208 -19.177 1.00 97.25 924 TYR A O 1
ATOM 7246 N N . ARG A 1 925 ? -22.974 -17.976 -19.092 1.00 97.38 925 ARG A N 1
ATOM 7247 C CA . ARG A 1 925 ? -24.336 -17.627 -19.545 1.00 97.38 925 ARG A CA 1
ATOM 7248 C C . ARG A 1 925 ? -24.683 -18.311 -20.864 1.00 97.38 925 ARG A C 1
ATOM 7250 O O . ARG A 1 925 ? -25.755 -18.901 -20.986 1.00 97.38 925 ARG A O 1
ATOM 7257 N N . LYS A 1 926 ? -23.756 -18.262 -21.828 1.00 95.75 926 LYS A N 1
ATOM 7258 C CA . LYS A 1 926 ? -23.906 -18.894 -23.146 1.00 95.75 926 LYS A CA 1
ATOM 7259 C C . LYS A 1 926 ? -23.903 -20.421 -23.055 1.00 95.75 926 LYS A C 1
ATOM 7261 O O . LYS A 1 926 ? -24.744 -21.067 -23.666 1.00 95.75 926 LYS A O 1
ATOM 7266 N N . GLY A 1 927 ? -22.967 -21.001 -22.306 1.00 94.12 927 GLY A N 1
ATOM 7267 C CA . GLY A 1 927 ? -22.794 -22.451 -22.208 1.00 94.12 927 GLY A CA 1
ATOM 7268 C C . GLY A 1 927 ? -23.873 -23.166 -21.388 1.00 94.12 927 GLY A C 1
ATOM 7269 O O . GLY A 1 927 ? -24.122 -24.347 -21.619 1.00 94.12 927 GLY A O 1
ATOM 7270 N N . MET A 1 928 ? -24.527 -22.461 -20.460 1.00 95.94 928 MET A N 1
ATOM 7271 C CA . MET A 1 928 ? -25.572 -23.009 -19.584 1.00 95.94 928 MET A CA 1
ATOM 7272 C C . MET A 1 928 ? -27.003 -22.629 -19.988 1.00 95.94 928 MET A C 1
ATOM 7274 O O . MET A 1 928 ? -27.939 -23.119 -19.350 1.00 95.94 928 MET A O 1
ATOM 7278 N N . ASP A 1 929 ? -27.165 -21.787 -21.016 1.00 94.12 929 ASP A N 1
ATOM 7279 C CA . ASP A 1 929 ? -28.443 -21.195 -21.442 1.00 94.12 929 ASP A CA 1
ATOM 7280 C C . ASP A 1 929 ? -29.146 -20.428 -20.302 1.00 94.12 929 ASP A C 1
ATOM 7282 O O . ASP A 1 929 ? -30.312 -20.641 -19.969 1.00 94.12 929 ASP A O 1
ATOM 7286 N N . LEU A 1 930 ? -28.379 -19.561 -19.630 1.00 94.50 930 LEU A N 1
ATOM 7287 C CA . LEU A 1 930 ? -28.832 -18.732 -18.507 1.00 94.50 930 LEU A CA 1
ATOM 7288 C C . LEU A 1 930 ? -28.413 -17.266 -18.735 1.00 94.50 930 LEU A C 1
ATOM 7290 O O . LEU A 1 930 ? -27.479 -16.782 -18.098 1.00 94.50 930 LEU A O 1
ATOM 7294 N N . PRO A 1 931 ? -29.074 -16.522 -19.642 1.00 92.25 931 PRO A N 1
ATOM 7295 C CA . PRO A 1 931 ? -28.651 -15.168 -20.025 1.00 92.25 931 PRO A CA 1
ATOM 7296 C C . PRO A 1 931 ? -28.742 -14.140 -18.885 1.00 92.25 931 PRO A C 1
ATOM 7298 O O . PRO A 1 931 ? -28.034 -13.137 -18.908 1.00 92.25 931 PRO A O 1
ATOM 7301 N N . ASN A 1 932 ? -29.576 -14.411 -17.877 1.00 93.62 932 ASN A N 1
ATOM 7302 C CA . ASN A 1 932 ? -29.819 -13.525 -16.737 1.00 93.62 932 ASN A CA 1
ATOM 7303 C C . ASN A 1 932 ? -28.980 -13.882 -15.499 1.00 93.62 932 ASN A C 1
ATOM 7305 O O . ASN A 1 932 ? -29.268 -13.372 -14.421 1.00 93.62 932 ASN A O 1
ATOM 7309 N N . THR A 1 933 ? -27.983 -14.773 -15.605 1.00 97.19 933 THR A N 1
ATOM 7310 C CA . THR A 1 933 ? -27.112 -15.077 -14.458 1.00 97.19 933 THR A CA 1
ATOM 7311 C C . THR A 1 933 ? -26.358 -13.823 -14.022 1.00 97.19 933 THR A C 1
ATOM 7313 O O . THR A 1 933 ? -25.710 -13.168 -14.844 1.00 97.19 933 THR A O 1
ATOM 7316 N N . LYS A 1 934 ? -26.411 -13.513 -12.727 1.00 97.56 934 LYS A N 1
ATOM 7317 C CA . LYS A 1 934 ? -25.819 -12.309 -12.135 1.00 97.56 934 LYS A CA 1
ATOM 7318 C C . LYS A 1 934 ? -24.494 -12.606 -11.442 1.00 97.56 934 LYS A C 1
ATOM 7320 O O . LYS A 1 934 ? -24.294 -13.711 -10.938 1.00 97.56 934 LYS A O 1
ATOM 7325 N N . LEU A 1 935 ? -23.611 -11.612 -11.401 1.00 97.44 935 LEU A N 1
ATOM 7326 C CA . LEU A 1 935 ? -22.374 -11.637 -10.620 1.00 97.44 935 LEU A CA 1
ATOM 7327 C C . LEU A 1 935 ? -22.380 -10.482 -9.620 1.00 97.44 935 LEU A C 1
ATOM 7329 O O . LEU A 1 935 ? -22.531 -9.326 -9.997 1.00 97.44 935 LEU A O 1
ATOM 7333 N N . ILE A 1 936 ? -22.195 -10.801 -8.348 1.00 96.94 936 ILE A N 1
ATOM 7334 C CA . ILE A 1 936 ? -21.995 -9.832 -7.279 1.00 96.94 936 ILE A CA 1
ATOM 7335 C C . ILE A 1 936 ? -20.542 -9.932 -6.835 1.00 96.94 936 ILE A C 1
ATOM 7337 O O . ILE A 1 936 ? -20.074 -11.005 -6.452 1.00 96.94 936 ILE A O 1
ATOM 7341 N N . VAL A 1 937 ? -19.839 -8.810 -6.865 1.00 95.88 937 VAL A N 1
ATOM 7342 C CA . VAL A 1 937 ? -18.469 -8.684 -6.382 1.00 95.88 937 VAL A CA 1
ATOM 7343 C C . VAL A 1 937 ? -18.515 -8.076 -4.986 1.00 95.88 937 VAL A C 1
ATOM 7345 O O . VAL A 1 937 ? -18.896 -6.922 -4.797 1.00 95.88 937 VAL A O 1
ATOM 7348 N N . MET A 1 938 ? -18.169 -8.880 -3.986 1.00 95.25 938 MET A N 1
ATOM 7349 C CA . MET A 1 938 ? -18.031 -8.464 -2.593 1.00 95.25 938 MET A CA 1
ATOM 7350 C C . MET A 1 938 ? -16.601 -7.972 -2.372 1.00 95.25 938 MET A C 1
ATOM 7352 O O . MET A 1 938 ? -15.697 -8.771 -2.133 1.00 95.25 938 MET A O 1
ATOM 7356 N N . GLY A 1 939 ? -16.401 -6.655 -2.459 1.00 93.31 939 GLY A N 1
ATOM 7357 C CA . GLY A 1 939 ? -15.101 -6.028 -2.229 1.00 93.31 939 GLY A CA 1
ATOM 7358 C C . GLY A 1 939 ? -14.731 -6.052 -0.748 1.00 93.31 939 GLY A C 1
ATOM 7359 O O . GLY A 1 939 ? -15.386 -5.396 0.064 1.00 93.31 939 GLY A O 1
ATOM 7360 N N . MET A 1 940 ? -13.681 -6.795 -0.403 1.00 92.81 940 MET A N 1
ATOM 7361 C CA . MET A 1 940 ? -13.234 -7.013 0.981 1.00 92.81 940 MET A CA 1
ATOM 7362 C C . MET A 1 940 ? -12.092 -6.081 1.414 1.00 92.81 940 MET A C 1
ATOM 7364 O O . MET A 1 940 ? -11.652 -6.141 2.561 1.00 92.81 940 MET A O 1
ATOM 7368 N N . SER A 1 941 ? -11.634 -5.196 0.527 1.00 88.38 941 SER A N 1
ATOM 7369 C CA . SER A 1 941 ? -10.589 -4.198 0.774 1.00 88.38 941 SER A CA 1
ATOM 7370 C C . SER A 1 941 ? -11.001 -2.814 0.247 1.00 88.38 941 SER A C 1
ATOM 7372 O O . SER A 1 941 ? -11.888 -2.683 -0.599 1.00 88.38 941 SER A O 1
ATOM 7374 N N . ALA A 1 942 ? -10.365 -1.754 0.758 1.00 85.25 942 ALA A N 1
ATOM 7375 C CA . ALA A 1 942 ? -10.622 -0.371 0.343 1.00 85.25 942 ALA A CA 1
ATOM 7376 C C . ALA A 1 942 ? -9.751 0.088 -0.843 1.00 85.25 942 ALA A C 1
ATOM 7378 O O . ALA A 1 942 ? -9.290 1.231 -0.864 1.00 85.25 942 ALA A O 1
ATOM 7379 N N . ASN A 1 943 ? -9.501 -0.805 -1.806 1.00 86.31 943 ASN A N 1
ATOM 7380 C CA . ASN A 1 943 ? -8.820 -0.465 -3.057 1.00 86.31 943 ASN A CA 1
ATOM 7381 C C . ASN A 1 943 ? -9.806 0.037 -4.129 1.00 86.31 943 ASN A C 1
ATOM 7383 O O . ASN A 1 943 ? -11.031 0.016 -3.945 1.00 86.31 943 ASN A O 1
ATOM 7387 N N . GLU A 1 944 ? -9.257 0.511 -5.247 1.00 86.62 944 GLU A N 1
ATOM 7388 C CA . GLU A 1 944 ? -10.007 1.135 -6.343 1.00 86.62 944 GLU A CA 1
ATOM 7389 C C . GLU A 1 944 ? -10.440 0.164 -7.452 1.00 86.62 944 GLU A C 1
ATOM 7391 O O . GLU A 1 944 ? -10.982 0.592 -8.466 1.00 86.62 944 GLU A O 1
ATOM 7396 N N . PHE A 1 945 ? -10.244 -1.138 -7.250 1.00 91.38 945 PHE A N 1
ATOM 7397 C CA . PHE A 1 945 ? -10.388 -2.143 -8.299 1.00 91.38 945 PHE A CA 1
ATOM 7398 C C . PHE A 1 945 ? -11.673 -2.958 -8.180 1.00 91.38 945 PHE A C 1
ATOM 7400 O O . PHE A 1 945 ? -12.158 -3.235 -7.080 1.00 91.38 945 PHE A O 1
ATOM 7407 N N . THR A 1 946 ? -12.206 -3.405 -9.311 1.00 93.75 946 THR A N 1
ATOM 7408 C CA . THR A 1 946 ? -13.310 -4.364 -9.378 1.00 93.75 946 THR A CA 1
ATOM 7409 C C . THR A 1 946 ? -13.205 -5.274 -10.591 1.00 93.75 946 THR A C 1
ATOM 7411 O O . THR A 1 946 ? -12.793 -4.859 -11.671 1.00 93.75 946 THR A O 1
ATOM 7414 N N . ILE A 1 947 ? -13.616 -6.531 -10.424 1.00 93.31 947 ILE A N 1
ATOM 7415 C CA . ILE A 1 947 ? -13.784 -7.475 -11.535 1.00 93.31 947 ILE A CA 1
ATOM 7416 C C . ILE A 1 947 ? -15.153 -7.338 -12.231 1.00 93.31 947 ILE A C 1
ATOM 7418 O O . ILE A 1 947 ? -15.385 -8.010 -13.238 1.00 93.31 947 ILE A O 1
ATOM 7422 N N . ALA A 1 948 ? -16.065 -6.517 -11.697 1.00 93.31 948 ALA A N 1
ATOM 7423 C CA . ALA A 1 948 ? -17.360 -6.235 -12.309 1.00 93.31 948 ALA A CA 1
ATOM 7424 C C . ALA A 1 948 ? -17.191 -5.271 -13.489 1.00 93.31 948 ALA A C 1
ATOM 7426 O O . ALA A 1 948 ? -16.631 -4.187 -13.352 1.00 93.31 948 ALA A O 1
ATOM 7427 N N . ASP A 1 949 ? -17.701 -5.669 -14.651 1.00 92.25 949 ASP A N 1
ATOM 7428 C CA . ASP A 1 949 ? -17.719 -4.836 -15.850 1.00 92.25 949 ASP A CA 1
ATOM 7429 C C . ASP A 1 949 ? -18.773 -3.722 -15.685 1.00 92.25 949 ASP A C 1
ATOM 7431 O O . ASP A 1 949 ? -19.963 -4.037 -15.577 1.00 92.25 949 ASP A O 1
ATOM 7435 N N . PRO A 1 950 ? -18.389 -2.429 -15.691 1.00 88.81 950 PRO A N 1
ATOM 7436 C CA . PRO A 1 950 ? -19.318 -1.318 -15.477 1.00 88.81 950 PRO A CA 1
ATOM 7437 C C . PRO A 1 950 ? -20.360 -1.174 -16.596 1.00 88.81 950 PRO A C 1
ATOM 7439 O O . PRO A 1 950 ? -21.335 -0.440 -16.439 1.00 88.81 950 PRO A O 1
ATOM 7442 N N . THR A 1 951 ? -20.167 -1.849 -17.734 1.00 89.31 951 THR A N 1
ATOM 7443 C CA . THR A 1 951 ? -21.115 -1.857 -18.855 1.00 89.31 951 THR A CA 1
ATOM 7444 C C . THR A 1 951 ? -22.134 -2.999 -18.773 1.00 89.31 951 THR A C 1
ATOM 7446 O O . THR A 1 951 ? -23.145 -2.975 -19.482 1.00 89.31 951 THR A O 1
ATOM 7449 N N . ASP A 1 952 ? -21.923 -3.985 -17.893 1.00 92.56 952 ASP A N 1
ATOM 7450 C CA . ASP A 1 952 ? -22.815 -5.129 -17.714 1.00 92.56 952 ASP A CA 1
ATOM 7451 C C . ASP A 1 952 ? -23.763 -4.914 -16.526 1.00 92.56 952 ASP A C 1
ATOM 7453 O O . ASP A 1 952 ? -23.401 -5.097 -15.367 1.00 92.56 952 ASP A O 1
ATOM 7457 N N . LYS A 1 953 ? -25.033 -4.611 -16.820 1.00 92.69 953 LYS A N 1
ATOM 7458 C CA . LYS A 1 953 ? -26.090 -4.417 -15.807 1.00 92.69 953 LYS A CA 1
ATOM 7459 C C . LYS A 1 953 ? -26.348 -5.629 -14.899 1.00 92.69 953 LYS A C 1
ATOM 7461 O O . LYS A 1 953 ? -27.039 -5.501 -13.899 1.00 92.69 953 LYS A O 1
ATOM 7466 N N . ASN A 1 954 ? -25.871 -6.815 -15.275 1.00 95.31 954 ASN A N 1
ATOM 7467 C CA . ASN A 1 954 ? -25.997 -8.039 -14.487 1.00 95.31 954 ASN A CA 1
ATOM 7468 C C . ASN A 1 954 ? -24.728 -8.316 -13.656 1.00 95.31 954 ASN A C 1
ATOM 7470 O O . ASN A 1 954 ? -24.570 -9.427 -13.137 1.00 95.31 954 ASN A O 1
ATOM 7474 N N . MET A 1 955 ? -23.834 -7.333 -13.516 1.00 95.69 955 MET A N 1
ATOM 7475 C CA . MET A 1 955 ? -22.740 -7.326 -12.549 1.00 95.69 955 MET A CA 1
ATOM 7476 C C . MET A 1 955 ? -22.919 -6.178 -11.547 1.00 95.69 955 MET A C 1
ATOM 7478 O O . MET A 1 955 ? -23.301 -5.077 -11.931 1.00 95.69 955 MET A O 1
ATOM 7482 N N . LEU A 1 956 ? -22.653 -6.427 -10.262 1.00 94.44 956 LEU A N 1
ATOM 7483 C CA . LEU A 1 956 ? -22.774 -5.413 -9.210 1.00 94.44 956 LEU A CA 1
ATOM 7484 C C . LEU A 1 956 ? -21.622 -5.487 -8.209 1.00 94.44 956 LEU A C 1
ATOM 7486 O O . LEU A 1 956 ? -21.329 -6.550 -7.665 1.00 94.44 956 LEU A O 1
ATOM 7490 N N . ASP A 1 957 ? -21.045 -4.331 -7.895 1.00 93.50 957 ASP A N 1
ATOM 7491 C CA . ASP A 1 957 ? -20.124 -4.151 -6.776 1.00 93.50 957 ASP A CA 1
ATOM 7492 C C . ASP A 1 957 ? -20.853 -3.836 -5.474 1.00 93.50 957 ASP A C 1
ATOM 7494 O O . ASP A 1 957 ? -21.649 -2.897 -5.388 1.00 93.50 957 ASP A O 1
ATOM 7498 N N . ILE A 1 958 ? -20.509 -4.570 -4.419 1.00 92.88 958 ILE A N 1
ATOM 7499 C CA . ILE A 1 958 ? -20.973 -4.303 -3.061 1.00 92.88 958 ILE A CA 1
ATOM 7500 C C . ILE A 1 958 ? -19.767 -4.275 -2.119 1.00 92.88 958 ILE A C 1
ATOM 7502 O O . ILE A 1 958 ? -18.819 -5.048 -2.245 1.00 92.88 958 ILE A O 1
ATOM 7506 N N . VAL A 1 959 ? -19.802 -3.372 -1.142 1.00 90.62 959 VAL A N 1
ATOM 7507 C CA . VAL A 1 959 ? -18.765 -3.253 -0.114 1.00 90.62 959 VAL A CA 1
ATOM 7508 C C . VAL A 1 959 ? -18.987 -4.284 0.985 1.00 90.62 959 VAL A C 1
ATOM 7510 O O . VAL A 1 959 ? -20.066 -4.329 1.581 1.00 90.62 959 VAL A O 1
ATOM 7513 N N . GLY A 1 960 ? -17.960 -5.085 1.275 1.00 86.56 960 GLY A N 1
ATOM 7514 C CA . GLY A 1 960 ? -17.970 -6.071 2.350 1.00 86.56 960 GLY A CA 1
ATOM 7515 C C . GLY A 1 960 ? -18.415 -5.483 3.687 1.00 86.56 960 GLY A C 1
ATOM 7516 O O . GLY A 1 960 ? -18.063 -4.359 4.039 1.00 86.56 960 GLY A O 1
ATOM 7517 N N . PHE A 1 961 ? -19.190 -6.257 4.451 1.00 86.81 961 PHE A N 1
ATOM 7518 C CA . PHE A 1 961 ? -19.661 -5.896 5.795 1.00 86.81 961 PHE A CA 1
ATOM 7519 C C . PHE A 1 961 ? -20.562 -4.661 5.905 1.00 86.81 961 PHE A C 1
ATOM 7521 O O . PHE A 1 961 ? -20.910 -4.288 7.023 1.00 86.81 961 PHE A O 1
ATOM 7528 N N . ASP A 1 962 ? -21.027 -4.084 4.799 1.00 85.69 962 ASP A N 1
ATOM 7529 C CA . ASP A 1 962 ? -22.122 -3.122 4.852 1.00 85.69 962 ASP A CA 1
ATOM 7530 C C . ASP A 1 962 ? -23.380 -3.790 5.446 1.00 85.69 962 ASP A C 1
ATOM 7532 O O . ASP A 1 962 ? -23.814 -4.857 5.007 1.00 85.69 962 ASP A O 1
ATOM 7536 N N . THR A 1 963 ? -24.011 -3.180 6.450 1.00 83.75 963 THR A N 1
ATOM 7537 C CA . THR A 1 963 ? -25.223 -3.757 7.062 1.00 83.75 963 THR A CA 1
ATOM 7538 C C . THR A 1 963 ? -26.416 -3.809 6.101 1.00 83.75 963 THR A C 1
ATOM 7540 O O . THR A 1 963 ? -27.399 -4.499 6.383 1.00 83.75 963 THR A O 1
ATOM 7543 N N . ALA A 1 964 ? -26.330 -3.115 4.959 1.00 85.00 964 ALA A N 1
ATOM 7544 C CA . ALA A 1 964 ? -27.288 -3.180 3.861 1.00 85.00 964 ALA A CA 1
ATOM 7545 C C . ALA A 1 964 ? -27.036 -4.326 2.860 1.00 85.00 964 ALA A C 1
ATOM 7547 O O . ALA A 1 964 ? -27.873 -4.516 1.981 1.00 85.00 964 ALA A O 1
ATOM 7548 N N . VAL A 1 965 ? -25.939 -5.094 2.978 1.00 89.31 965 VAL A N 1
ATOM 7549 C CA . VAL A 1 965 ? -25.593 -6.198 2.052 1.00 89.31 965 VAL A CA 1
ATOM 7550 C C . VAL A 1 965 ? -26.778 -7.119 1.734 1.00 89.31 965 VAL A C 1
ATOM 7552 O O . VAL A 1 965 ? -27.019 -7.335 0.548 1.00 89.31 965 VAL A O 1
ATOM 7555 N N . PRO A 1 966 ? -27.548 -7.638 2.716 1.00 88.25 966 PRO A N 1
ATOM 7556 C CA . PRO A 1 966 ? -28.622 -8.582 2.406 1.00 88.25 966 PRO A CA 1
ATOM 7557 C C . PRO A 1 966 ? -29.707 -7.974 1.510 1.00 88.25 966 PRO A C 1
ATOM 7559 O O . PRO A 1 966 ? -30.174 -8.623 0.579 1.00 88.25 966 PRO A O 1
ATOM 7562 N N . GLU A 1 967 ? -30.063 -6.708 1.751 1.00 89.00 967 GLU A N 1
ATOM 7563 C CA . GLU A 1 967 ? -31.063 -5.991 0.953 1.00 89.00 967 GLU A CA 1
ATOM 7564 C C . GLU A 1 967 ? -30.532 -5.692 -0.449 1.00 89.00 967 GLU A C 1
ATOM 7566 O O . GLU A 1 967 ? -31.230 -5.917 -1.427 1.00 89.00 967 GLU A O 1
ATOM 7571 N N . LEU A 1 968 ? -29.272 -5.257 -0.567 1.00 90.00 968 LEU A N 1
ATOM 7572 C CA . LEU A 1 968 ? -28.650 -4.981 -1.864 1.00 90.00 968 LEU A CA 1
ATOM 7573 C C . LEU A 1 968 ? -28.552 -6.240 -2.732 1.00 90.00 968 LEU A C 1
ATOM 7575 O O . LEU A 1 968 ? -28.853 -6.176 -3.922 1.00 90.00 968 LEU A O 1
ATOM 7579 N N . ILE A 1 969 ? -28.184 -7.384 -2.140 1.00 92.94 969 ILE A N 1
ATOM 7580 C CA . ILE A 1 969 ? -28.197 -8.678 -2.834 1.00 92.94 969 ILE A CA 1
ATOM 7581 C C . ILE A 1 969 ? -29.617 -8.985 -3.309 1.00 92.94 969 ILE A C 1
ATOM 7583 O O . ILE A 1 969 ? -29.809 -9.263 -4.489 1.00 92.94 969 ILE A O 1
ATOM 7587 N N . ARG A 1 970 ? -30.613 -8.909 -2.418 1.00 93.88 970 ARG A N 1
ATOM 7588 C CA . ARG A 1 970 ? -32.010 -9.212 -2.751 1.00 93.88 970 ARG A CA 1
ATOM 7589 C C . ARG A 1 970 ? -32.514 -8.332 -3.895 1.00 93.88 970 ARG A C 1
ATOM 7591 O O . ARG A 1 970 ? -32.966 -8.863 -4.909 1.00 93.88 970 ARG A O 1
ATOM 7598 N N . SER A 1 971 ? -32.415 -7.013 -3.747 1.00 92.44 971 SER A N 1
ATOM 7599 C CA . SER A 1 971 ? -32.911 -6.055 -4.735 1.00 92.44 971 SER A CA 1
ATOM 7600 C C . SER A 1 971 ? -32.226 -6.232 -6.082 1.00 92.44 971 SER A C 1
ATOM 7602 O O . SER A 1 971 ? -32.904 -6.279 -7.105 1.00 92.44 971 SER A O 1
ATOM 7604 N N . PHE A 1 972 ? -30.905 -6.425 -6.102 1.00 95.06 972 PHE A N 1
ATOM 7605 C CA . PHE A 1 972 ? -30.195 -6.666 -7.354 1.00 95.06 972 PHE A CA 1
ATOM 7606 C C . PHE A 1 972 ? -30.623 -7.976 -8.006 1.00 95.06 972 PHE A C 1
ATOM 7608 O O . PHE A 1 972 ? -30.895 -8.014 -9.201 1.00 95.06 972 PHE A O 1
ATOM 7615 N N . VAL A 1 973 ? -30.735 -9.059 -7.234 1.00 94.88 973 VAL A N 1
ATOM 7616 C CA . VAL A 1 973 ? -31.138 -10.374 -7.748 1.00 94.88 973 VAL A CA 1
ATOM 7617 C C . VAL A 1 973 ? -32.552 -10.342 -8.334 1.00 94.88 973 VAL A C 1
ATOM 7619 O O . VAL A 1 973 ? -32.791 -11.004 -9.347 1.00 94.88 973 VAL A O 1
ATOM 7622 N N . LEU A 1 974 ? -33.446 -9.528 -7.769 1.00 94.19 974 LEU A N 1
ATOM 7623 C CA . LEU A 1 974 ? -34.832 -9.354 -8.212 1.00 94.19 974 LEU A CA 1
ATOM 7624 C C . LEU A 1 974 ? -35.052 -8.231 -9.245 1.00 94.19 974 LEU A C 1
ATOM 7626 O O . LEU A 1 974 ? -36.202 -7.973 -9.587 1.00 94.19 974 LEU A O 1
ATOM 7630 N N . ASP A 1 975 ? -33.987 -7.604 -9.764 1.00 91.38 975 ASP A N 1
ATOM 7631 C CA . ASP A 1 975 ? -34.061 -6.507 -10.753 1.00 91.38 975 ASP A CA 1
ATOM 7632 C C . ASP A 1 975 ? -34.759 -5.233 -10.223 1.00 91.38 975 ASP A C 1
ATOM 7634 O O . ASP A 1 975 ? -35.395 -4.493 -10.974 1.00 91.38 975 ASP A O 1
ATOM 7638 N N . GLU A 1 976 ? -34.653 -4.971 -8.918 1.00 89.94 976 GLU A N 1
ATOM 7639 C CA . GLU A 1 976 ? -35.174 -3.759 -8.270 1.00 89.94 976 GLU A CA 1
ATOM 7640 C C . GLU A 1 976 ? -34.177 -2.579 -8.318 1.00 89.94 976 GLU A C 1
ATOM 7642 O O . GLU A 1 976 ? -34.591 -1.435 -8.112 1.00 89.94 976 GLU A O 1
ATOM 7647 N N . ILE A 1 977 ? -32.886 -2.844 -8.576 1.00 83.75 977 ILE A N 1
ATOM 7648 C CA . ILE A 1 977 ? -31.803 -1.848 -8.704 1.00 83.75 977 ILE A CA 1
ATOM 7649 C C . ILE A 1 977 ? -30.884 -2.124 -9.886 1.00 83.75 977 ILE A C 1
ATOM 7651 O O . ILE A 1 977 ? -30.753 -3.313 -10.263 1.00 83.75 977 ILE A O 1
#

Foldseek 3Di:
DDDPPDPDPFWDFDDDPLFTADTGGVVPDDDPDDDDDDDCPPPDAFFFFEFLDAALFWDDFPVVLLVCVVVVDDPVRCVVVVDDLLNRLVRLCVDDLVRRLVRSLVLVVVLVVLRHQEYEHEAQSPLDQVSLVSRLLSQQVCCVPDRRHYQYEYENQAFADPPGDLVRSLCCLLVPRLVVVLVCVVVVSRVSHAAYEHQDDDPGHDLVSRLSNRVSNVVSRHAYAYEPQQPHARCRLVSCLVVLHQEYERQLRHDPVSLLSQQVSQHEYAYALLCCVLVVGQGHQLVVSVVSRHLYAYHPHCDSSRPGSRLVVRLVSCCVRNVDDSVSSLQRRFQSSCSSSVNNQAGRGSDGRHGRSDDDDDDDDDPDDDDDDDDDPVVCVVCVVVVPDDFFQQLDDDDPQWDADLLNGTFHFDDLLLLLVQCQAQNLALHFPRGGSVRLNVVSLVSLLVCVLLLNLVVSLVCLLVCQLQLQHPDLLSSLLSLLCQLVNVLDDHDPDDDPPDPDPVVSVVSSVVSNLSSLVCCCSRQVAVQSVQSSVVSLCVSNVVRVPDNSLDLSNLVSLLCSLQVDDLLVNLLRCLLPQDDPPDGLLVSCVSSVRQHDDPDPLSSVSSVQSSVCSNPVDRPLPPDLVDPPPPVVPDDDDDDDSVSSVVSCPDLSNVLSVLLVVQAVDQDPVCLVVNLVSCVSNVDAPSSHDPNSLLDLSNVVSNLVPPQPLRCLVCVLVCQLNVLQQPPDPVNVVSVVVLLVCLLDLVSCSVSSPFLVSLLLSLVCLVVQDDPPDDRGGHRDVSNSVSSQNSSLSSFDDDAEPQFAEEEEAELAPRQQGDRSNTPDGLRLLSLSLVLNCLVRYPHYFYWYDAPDTDGQPDHNPDGSVNSSVSSVPDDHHHAALLVSLQVCLVVLPDGQEYEYRDQQSHGRHNDQNVVSVVVSCVSNVNVNRAYEYANRHSDRGDSFDPVDLRYYYDYRSRSCVVVVVSCSSVVVD

Secondary structure (DSSP, 8-state):
--------TTEEEEEETTEEEEEEETTT---SS-PPP---TTPPP-PPEEEEEE-----S--HHHHHHHHTT--HHHHHHTT-SHHHHHHHHHHS-HHHHHHHHHHHHHHHHHTTEEEEEEE--S--SHHHHHHHHHHHHHHHHHSSSEEEEEEEEESS--TTS-HHHHHHHIIIIIHHHHHHHHHTTS-SSEEEEEEEEBTTTB-HHHHHHHHHHHHHTT-EEEEEESSSS---HHHHHHHTT-SEEEE-TT--HHHHHHHHHHT-EEEE-HHHHHHHTPPPP-HHHHHHTT-EEEE---BSSSS----HHHHHHHHHHHH---HHHHHHHTTHHHHHHTT-TTTSSS--TTSB---------S--S-------THHHHHHHHHHT-----GGGS--STTEEE-TTS-EEEEPPHHHHHHHHHHH-STT--SSS-HHHHHHHHHHHHHHHHHTTTHHHHHHHHHHHHHHT--S-SHHHHHHHHHHHTGGGSPPPSS--TT-SSHHHHHHHHHHHHHHHHHTHHHH--SHHHHHHHHHHHHHHHHTTSS--S--HHHHHHHHHHHHTS-HHHHHHHHHHTSEETTEEHHHHHHHHT-----SSHHHHHHHHHHHHHHHHSS----SSTT----GGGGTS-----HHHHHHHHTSHHHHHHHHHHHHTT--SGGGHHHHHHHHHHHT--GGGS-TTGGG-HHHHHHHHHS--HHHHHHHHHHHHHTTSSSSSSGGGHHHHHHHHHHHH-HHHHHHHT--HHHHHHHHHHHHTSB-SSSS-B-PPPHHHHHHHHHHHHHTSPP------EEEEEEE-SGGGGSBGGGSSSBHHHHHHHHHHHHHHH-SEEEEEEESSSEEE----TT--HHHHHHHHHTSPP----TTHHHHHHHHTT---SEEEEEE-S-----SS-HHHHHHHHHHHHT-TT-EEEEEE-SS-SEESS-TT-TTEEEEETT-TTHHHHHHHHHTT--

pLDDT: mean 84.93, std 15.8, range [27.41, 98.69]

Sequence (977 aa):
MAILESEENDLAVLVIDGLIKSIEKSSDIIVEESFPKVDCRGGCLIPGLIDGHSHPVFAGDRVHEFAMKLAGATYMEVQAAGGGIHFTTQKTREASKETLLNDFKKIADEMLKSGTTTLEAKSGYGLDFETEIKMLEVIEILNENHPIEISGTFCGAHAVPKDSTEENQRNLIINKLLPTLKEFKKEGKLKSLENIDVFCEKNVFELDSSKEILLAGKEAGLSVNFHADELHPLGGAEMGASIGARGMSHLEEISPKGIEDMSQSKSAAVLLPSTAYMLRLNPPPARKMIESGVIVALGSDFNPNAYCLSMPTIMHLACVLFHMSMNEALIAATLNAAYSLNRGQTHGAISVDKELDQIEEEKEKMSSPGPDVFTVEFLRKQLEELQMLSVPGQMKRTDWNQVQNNAGGYVYEVSDEIRIRRFLILGTAGGTYYVTEKELTFQNVSSMVDIIKRGKGARLLKEVVEISTAGRAPKQDPTLMCLALCAKASVFSLPDIFDGEFTDKKLYGEYIAKLQDAAYKNLSTVCRIPTHLFDFVKYCEIICQENKKSTGWGRAMRRAISNWYTEKNLNTLAMHITKYQQRNGWSHRDLLRLSHAKPKLEKKEDSLLMDHVFYYAVHGNLELAKNEANYEPAMKRKRGYEFDSESAKNISDQKVINFLQGFSQLKTLNKEEEIDEACKLIQEHGFVREHLSSEMLNFAPIWKELLKDMPMTALLRNLSKLSSLDIISGEDPTNAEWVEKVVEKFNDESAIKKARLHPLTILVGSSTYNRGKGLKGKLEWKVNPEISTALNSAFYKAFRNVEPTNKRFCLAFDVSGSMTQSISGSSISCRTASAALGLITLKTEPVVECMAFQDKFVHLKINKDMTLEQIEQTMDGLSFGSTNCAAPMEWALKNKKKFDVFIVYTDNETYYGDVHPNQALKNYRKGMDLPNTKLIVMGMSANEFTIADPTDKNMLDIVGFDTAVPELIRSFVLDEI